Protein AF-A0A094GRU3-F1 (afdb_monomer_lite)

pLDDT: mean 78.2, std 20.56, range [21.89, 98.38]

Sequence (1263 aa):
MYYVPYGDKLSNGLELGNPVQIKAFKEGGIASCAKHFPGHGDTAVDSHVGLPVVSKNRAMLEACELVPFRRAAVEGVDAIMTAHIAMPGISDDDASKALPASLNPDAIKILRKDMNYKGVIVCDCLEMDGVRATYGTEKGAVLAIKAGTDSIMVCHTMSAQAGAIEHVVQAVKQGEISQETIQVSLNRVNELKRKYLPLSSTTLPVSIDAGATNKRHAALASRMYARSTTVVRSAPGLLPISKSPTTKSVYLFPGKTPLGGGLGGGAVESGEVKTTESYLKNAFLDMLETDNPRVHTIQYFDSRPLDQAEEDLIVQADVVVLSTRNANHSQYQKDLGLALGKKLGNKLIVVATCDPYDFLDDAETIKNYIAIYEPTPEAFKSAVDVIFGATPSSGVLPVGLVYAKHEVRSLNSTSEDEVTHVWNLWQEIFPTWPIERSHLALILTQSDRIHLIHDKGFSLAYYEKTNVRVDGMISIIGVLDSYRGKGLGTALVNKTREELQALSRAGEITSIGIKSSFPRLWPGVPISFPSKYRDFFLHRGFHKSQEPTVRDLWKSITANIAPPIVLERVAKLPLTFAPWSPELYEECMTKQRANFGDNKKWVEAYERLAKAKQHQEVLVAFDESGAQVGWTLMCTPNTVVGQDFVFLPRVPSKDKTGLIACVGVDGSARGKGVGLALLVKAMEYMKARGLEGVFIDWVVIRGFYETLGFNVFWEYEKYTWVLAWEKCSPLKDRMRNLPEEETQMRRAAAEMPTLTVSKAKGDTAQRSIRLIESKEDIPQDDALSRSDSEPSTVQVSANNQVLNWLLDDNSSSTPSMRNFAPSISPSLSVEHIPCANSLLLSPRDRRCFEYFPSCTMVTAYLKPWRWSNLSYIYRYTAANDAIVMRMILATSGSEMHRLKKGGDDSEDIGLHHYNVAVRELSTALGKEHTDDPKQRLERLLAALLFMVDYEVRFGYSRHHLRLHLEGARSLYASYEKSVMDSEGSGTVATVDDEENGGDSHLSLLSSLLLLWISYIDAIGGQGLSSQSLLSQISQSSLPSAKLERLYRRARISGRHCWGEEYPEDAILDDVENYRPLEFLHHGLLMRSRIWQLAVARHAGKDGVETPESLFEELIELGERYQDLILTSRLSGAGQYRRVYATIRSAACVYWADVLFHRITLRKQQTPTKIHRTAASSIMQIAHTDYNRDKSTLAMKVWGMFMAGIETEDGIHRDWILERLTELGGMHFESKWTSDVMERLIRERKGMGEAGIDLMPLLTLECS

Structure (mmCIF, N/CA/C/O backbone):
data_AF-A0A094GRU3-F1
#
_entry.id   AF-A0A094GRU3-F1
#
loop_
_atom_site.group_PDB
_atom_site.id
_atom_site.type_symbol
_atom_site.label_atom_id
_atom_site.label_alt_id
_atom_site.label_comp_id
_atom_site.label_asym_id
_atom_site.label_entity_id
_atom_site.label_seq_id
_atom_site.pdbx_PDB_ins_code
_atom_site.Cartn_x
_atom_site.Cartn_y
_atom_site.Cartn_z
_atom_site.occupancy
_atom_site.B_iso_or_equiv
_atom_site.auth_seq_id
_atom_site.auth_comp_id
_atom_site.auth_asym_id
_atom_site.auth_atom_id
_atom_site.pdbx_PDB_model_num
ATOM 1 N N . MET A 1 1 ? -4.009 -2.636 -4.339 1.00 22.27 1 MET A N 1
ATOM 2 C CA . MET A 1 1 ? -4.968 -3.579 -4.940 1.00 22.27 1 MET A CA 1
ATOM 3 C C . MET A 1 1 ? -6.142 -2.797 -5.510 1.00 22.27 1 MET A C 1
ATOM 5 O O . MET A 1 1 ? -7.159 -2.651 -4.848 1.00 22.27 1 MET A O 1
ATOM 9 N N . TYR A 1 2 ? -5.954 -2.241 -6.703 1.00 25.03 2 TYR A N 1
ATOM 10 C CA . TYR A 1 2 ? -7.035 -1.985 -7.646 1.00 25.03 2 TYR A CA 1
ATOM 11 C C . TYR A 1 2 ? -6.811 -3.000 -8.755 1.00 25.03 2 TYR A C 1
ATOM 13 O O . TYR A 1 2 ? -5.830 -2.886 -9.472 1.00 25.03 2 TYR A O 1
ATOM 21 N N . TYR A 1 3 ? -7.647 -4.023 -8.820 1.00 30.16 3 TYR A N 1
ATOM 22 C CA . TYR A 1 3 ? -7.884 -4.766 -10.047 1.00 30.16 3 TYR A CA 1
ATOM 23 C C . TYR A 1 3 ? -9.341 -5.190 -9.955 1.00 30.16 3 TYR A C 1
ATOM 25 O O . TYR A 1 3 ? -9.702 -6.013 -9.116 1.00 30.16 3 TYR A O 1
ATOM 33 N N . VAL A 1 4 ? -10.162 -4.488 -10.743 1.00 31.12 4 VAL A N 1
ATOM 34 C CA . VAL A 1 4 ? -11.628 -4.529 -10.777 1.00 31.12 4 VAL A CA 1
ATOM 35 C C . VAL A 1 4 ? -12.281 -4.033 -9.465 1.00 31.12 4 VAL A C 1
ATOM 37 O O . VAL A 1 4 ? -12.309 -4.771 -8.478 1.00 31.12 4 VAL A O 1
ATOM 40 N N . PRO A 1 5 ? -12.879 -2.816 -9.392 1.00 36.00 5 PRO A N 1
ATOM 41 C CA . PRO A 1 5 ? -13.990 -2.636 -8.458 1.00 36.00 5 PRO A CA 1
ATOM 42 C C . PRO A 1 5 ? -14.979 -3.735 -8.824 1.00 36.00 5 PRO A C 1
ATOM 44 O O . PRO A 1 5 ? -15.382 -3.800 -9.976 1.00 36.00 5 PRO A O 1
ATOM 47 N N . TYR A 1 6 ? -15.238 -4.669 -7.911 1.00 39.50 6 TYR A N 1
ATOM 48 C CA . TYR A 1 6 ? -16.051 -5.862 -8.138 1.00 39.50 6 TYR A CA 1
ATOM 49 C C . TYR A 1 6 ? -17.415 -5.538 -8.792 1.00 39.50 6 TYR A C 1
ATOM 51 O O . TYR A 1 6 ? -18.420 -5.445 -8.093 1.00 39.50 6 TYR A O 1
ATOM 59 N N . GLY A 1 7 ? -17.417 -5.401 -10.123 1.00 33.81 7 GLY A N 1
ATOM 60 C CA . GLY A 1 7 ? -18.523 -5.092 -11.023 1.00 33.81 7 GLY A CA 1
ATOM 61 C C . GLY A 1 7 ? -19.268 -3.774 -10.780 1.00 33.81 7 GLY A C 1
ATOM 62 O O . GLY A 1 7 ? -19.589 -3.416 -9.653 1.00 33.81 7 GLY A O 1
ATOM 63 N N . ASP A 1 8 ? -19.740 -3.163 -11.869 1.00 35.12 8 ASP A N 1
ATOM 64 C CA . ASP A 1 8 ? -20.721 -2.059 -11.876 1.00 35.12 8 ASP A CA 1
ATOM 65 C C . ASP A 1 8 ? -22.069 -2.383 -11.200 1.00 35.12 8 ASP A C 1
ATOM 67 O O . ASP A 1 8 ? -22.968 -1.545 -11.135 1.00 35.12 8 ASP A O 1
ATOM 71 N N . LYS A 1 9 ? -22.257 -3.606 -10.687 1.00 44.91 9 LYS A N 1
ATOM 72 C CA . LYS A 1 9 ? -23.464 -4.060 -9.986 1.00 44.91 9 LYS A CA 1
ATOM 73 C C . LYS A 1 9 ? -23.109 -5.191 -9.005 1.00 44.91 9 LYS A C 1
ATOM 75 O O . LYS A 1 9 ? -22.784 -6.308 -9.413 1.00 44.91 9 LYS A O 1
ATOM 80 N N . LEU A 1 10 ? -23.230 -4.882 -7.710 1.00 41.25 10 LEU A N 1
ATOM 81 C CA . LEU A 1 10 ? -22.560 -5.495 -6.545 1.00 41.25 10 LEU A CA 1
ATOM 82 C C . LEU A 1 10 ? -22.800 -6.985 -6.216 1.00 41.25 10 LEU A C 1
ATOM 84 O O . LEU A 1 10 ? -22.435 -7.408 -5.121 1.00 41.25 10 LEU A O 1
ATOM 88 N N . SER A 1 11 ? -23.427 -7.813 -7.052 1.00 39.25 11 SER A N 1
ATOM 89 C CA . SER A 1 11 ? -23.905 -9.116 -6.545 1.00 39.25 11 SER A CA 1
ATOM 90 C C . SER A 1 11 ? -22.932 -10.295 -6.569 1.00 39.25 11 SER A C 1
ATOM 92 O O . SER A 1 11 ? -23.244 -11.263 -5.888 1.00 39.25 11 SER A O 1
ATOM 94 N N . ASN A 1 12 ? -21.784 -10.256 -7.262 1.00 35.59 12 ASN A N 1
ATOM 95 C CA . ASN A 1 12 ? -20.935 -11.461 -7.375 1.00 35.59 12 ASN A CA 1
ATOM 96 C C . ASN A 1 12 ? -19.531 -11.333 -6.757 1.00 35.59 12 ASN A C 1
ATOM 98 O O . ASN A 1 12 ? -19.068 -12.273 -6.119 1.00 35.59 12 ASN A O 1
ATOM 102 N N . GLY A 1 13 ? -18.840 -10.198 -6.902 1.00 37.06 13 GLY A N 1
ATOM 103 C CA . GLY A 1 13 ? -17.439 -10.091 -6.464 1.00 37.06 13 GLY A CA 1
ATOM 104 C C . GLY A 1 13 ? -17.229 -9.692 -4.993 1.00 37.06 13 GLY A C 1
ATOM 105 O O . GLY A 1 13 ? -16.242 -10.076 -4.367 1.00 37.06 13 GLY A O 1
ATOM 106 N N . LEU A 1 14 ? -18.199 -8.994 -4.394 1.00 38.66 14 LEU A N 1
ATOM 107 C CA . LEU A 1 14 ? -18.170 -8.616 -2.973 1.00 38.66 14 LEU A CA 1
ATOM 108 C C . LEU A 1 14 ? -18.490 -9.772 -2.020 1.00 38.66 14 LEU A C 1
ATOM 110 O O . LEU A 1 14 ? -18.242 -9.651 -0.820 1.00 38.66 14 LEU A O 1
ATOM 114 N N . GLU A 1 15 ? -19.013 -10.885 -2.542 1.00 41.19 15 GLU A N 1
ATOM 115 C CA . GLU A 1 15 ? -19.518 -11.995 -1.732 1.00 41.19 15 GLU A CA 1
ATOM 116 C C . GLU A 1 15 ? -18.410 -12.858 -1.089 1.00 41.19 15 GLU A C 1
ATOM 118 O O . GLU A 1 15 ? -18.704 -13.704 -0.250 1.00 41.19 15 GLU A O 1
ATOM 123 N N . LEU A 1 16 ? -17.126 -12.670 -1.437 1.00 40.97 16 LEU A N 1
ATOM 124 C CA . LEU A 1 16 ? -16.046 -13.550 -0.949 1.00 40.97 16 LEU A CA 1
ATOM 125 C C . LEU A 1 16 ? -14.713 -12.853 -0.587 1.00 40.97 16 LEU A C 1
ATOM 127 O O . LEU A 1 16 ? -13.971 -13.392 0.230 1.00 40.97 16 LEU A O 1
ATOM 131 N N . GLY A 1 17 ? -14.381 -11.677 -1.140 1.00 49.22 17 GLY A N 1
ATOM 132 C CA . GLY A 1 17 ? -13.011 -11.127 -1.074 1.00 49.22 17 GLY A CA 1
ATOM 133 C C . GLY A 1 17 ? -12.627 -10.383 0.217 1.00 49.22 17 GLY A C 1
ATOM 134 O O . GLY A 1 17 ? -11.686 -10.769 0.912 1.00 49.22 17 GLY A O 1
ATOM 135 N N . ASN A 1 18 ? -13.341 -9.302 0.555 1.00 58.56 18 ASN A N 1
ATOM 136 C CA . ASN A 1 18 ? -12.861 -8.337 1.559 1.00 58.56 18 ASN A CA 1
ATOM 137 C C . ASN A 1 18 ? -12.793 -8.897 2.997 1.00 58.56 18 ASN A C 1
ATOM 139 O O . ASN A 1 18 ? -11.748 -8.749 3.630 1.00 58.56 18 ASN A O 1
ATOM 143 N N . PRO A 1 19 ? -13.827 -9.576 3.539 1.00 62.84 19 PRO A N 1
ATOM 144 C CA . PRO A 1 19 ? -13.753 -10.152 4.887 1.00 62.84 19 PRO A CA 1
ATOM 145 C C . PRO A 1 19 ? -12.676 -11.233 5.027 1.00 62.84 19 PRO A C 1
ATOM 147 O O . PRO A 1 19 ? -12.006 -11.306 6.056 1.00 62.84 19 PRO A O 1
ATOM 150 N N . VAL A 1 20 ? -12.488 -12.057 3.991 1.00 68.00 20 VAL A N 1
ATOM 151 C CA . VAL A 1 20 ? -11.521 -13.163 4.010 1.00 68.00 20 VAL A CA 1
ATOM 152 C C . VAL A 1 20 ? -10.092 -12.628 3.997 1.00 68.00 20 VAL A C 1
ATOM 154 O O . VAL A 1 20 ? -9.277 -13.083 4.794 1.00 68.00 20 VAL A O 1
ATOM 157 N N . GLN A 1 21 ? -9.798 -11.618 3.172 1.00 76.56 21 GLN A N 1
ATOM 158 C CA . GLN A 1 21 ? -8.488 -10.960 3.166 1.00 76.56 21 GLN A CA 1
ATOM 159 C C . GLN A 1 21 ? -8.203 -10.231 4.484 1.00 76.56 21 GLN A C 1
ATOM 161 O O . GLN A 1 21 ? -7.123 -10.394 5.046 1.00 76.56 21 GLN A O 1
ATOM 166 N N . ILE A 1 22 ? -9.176 -9.481 5.022 1.00 82.12 22 ILE A N 1
ATOM 167 C CA . ILE A 1 22 ? -9.043 -8.811 6.328 1.00 82.12 22 ILE A CA 1
ATOM 168 C C . ILE A 1 22 ? -8.712 -9.834 7.420 1.00 82.12 22 ILE A C 1
ATOM 170 O O . ILE A 1 22 ? -7.798 -9.618 8.214 1.00 82.12 22 ILE A O 1
ATOM 174 N N . LYS A 1 23 ? -9.435 -10.958 7.452 1.00 78.38 23 LYS A N 1
ATOM 175 C CA . LYS A 1 23 ? -9.188 -12.041 8.405 1.00 78.38 23 LYS A CA 1
ATOM 176 C C . LYS A 1 23 ? -7.801 -12.662 8.213 1.00 78.38 23 LYS A C 1
ATOM 178 O O . LYS A 1 23 ? -7.086 -12.810 9.197 1.00 78.38 23 LYS A O 1
ATOM 183 N N . ALA A 1 24 ? -7.399 -12.951 6.976 1.00 82.38 24 ALA A N 1
ATOM 184 C CA . ALA A 1 24 ? -6.096 -13.537 6.671 1.00 82.38 24 ALA A CA 1
ATOM 185 C C . ALA A 1 24 ? -4.929 -12.623 7.079 1.00 82.38 24 ALA A C 1
ATOM 187 O O . ALA A 1 24 ? -3.971 -13.095 7.686 1.00 82.38 24 ALA A O 1
ATOM 188 N N . PHE A 1 25 ? -5.018 -11.313 6.813 1.00 87.19 25 PHE A N 1
ATOM 189 C CA . PHE A 1 25 ? -4.002 -10.356 7.263 1.00 87.19 25 PHE A CA 1
ATOM 190 C C . PHE A 1 25 ? -3.898 -10.329 8.788 1.00 87.19 25 PHE A C 1
ATOM 192 O O . PHE A 1 25 ? -2.799 -10.448 9.323 1.00 87.19 25 PHE A O 1
ATOM 199 N N . LYS A 1 26 ? -5.035 -10.277 9.489 1.00 84.94 26 LYS A N 1
ATOM 200 C CA . LYS A 1 26 ? -5.070 -10.318 10.957 1.00 84.94 26 LYS A CA 1
ATOM 201 C C . LYS A 1 26 ? -4.452 -11.596 11.524 1.00 84.94 26 LYS A C 1
ATOM 203 O O . LYS A 1 26 ? -3.651 -11.514 12.449 1.00 84.94 26 LYS A O 1
ATOM 208 N N . GLU A 1 27 ? -4.810 -12.757 10.977 1.00 83.88 27 GLU A N 1
ATOM 209 C CA . GLU A 1 27 ? -4.246 -14.059 11.370 1.00 83.88 27 GLU A CA 1
ATOM 210 C C . GLU A 1 27 ? -2.739 -14.138 11.094 1.00 83.88 27 GLU A C 1
ATOM 212 O O . GLU A 1 27 ? -2.005 -14.752 11.863 1.00 83.88 27 GLU A O 1
ATOM 217 N N . GLY A 1 28 ? -2.269 -13.466 10.039 1.00 85.38 28 GLY A N 1
ATOM 218 C CA . GLY A 1 28 ? -0.851 -13.308 9.719 1.00 85.38 28 GLY A CA 1
ATOM 219 C C . GLY A 1 28 ? -0.116 -12.240 10.538 1.00 85.38 28 GLY A C 1
ATOM 220 O O . GLY A 1 28 ? 1.060 -12.005 10.278 1.00 85.38 28 GLY A O 1
ATOM 221 N N . GLY A 1 29 ? -0.775 -11.572 11.493 1.00 86.56 29 GLY A N 1
ATOM 222 C CA . GLY A 1 29 ? -0.166 -10.500 12.288 1.00 86.56 29 GLY A CA 1
ATOM 223 C C . GLY A 1 29 ? 0.081 -9.201 11.509 1.00 86.56 29 GLY A C 1
ATOM 224 O O . GLY A 1 29 ? 0.942 -8.414 11.892 1.00 86.56 29 GLY A O 1
ATOM 225 N N . ILE A 1 30 ? -0.660 -8.966 10.423 1.00 90.56 30 ILE A N 1
ATOM 226 C CA . ILE A 1 30 ? -0.544 -7.792 9.551 1.00 90.56 30 ILE A CA 1
ATOM 227 C C . ILE A 1 30 ? -1.790 -6.912 9.711 1.00 90.56 30 ILE A C 1
ATOM 229 O O . ILE A 1 30 ? -2.924 -7.379 9.587 1.00 90.56 30 ILE A O 1
ATOM 233 N N . ALA A 1 31 ? -1.585 -5.614 9.945 1.00 92.12 31 ALA A N 1
ATOM 234 C CA . ALA A 1 31 ? -2.677 -4.647 9.996 1.00 92.12 31 ALA A CA 1
ATOM 235 C C . ALA A 1 31 ? -3.346 -4.494 8.619 1.00 92.12 31 ALA A C 1
ATOM 237 O O . ALA A 1 31 ? -2.691 -4.247 7.608 1.00 92.12 31 ALA A O 1
ATOM 238 N N . SER A 1 32 ? -4.671 -4.613 8.592 1.00 92.19 32 SER A N 1
ATOM 239 C CA . SER A 1 32 ? -5.486 -4.531 7.375 1.00 92.19 32 SER A CA 1
ATOM 240 C C . SER A 1 32 ? -6.037 -3.119 7.140 1.00 92.19 32 SER A C 1
ATOM 242 O O . SER A 1 32 ? -6.498 -2.466 8.076 1.00 92.19 32 SER A O 1
ATOM 244 N N . CYS A 1 33 ? -6.043 -2.648 5.888 1.00 93.50 33 CYS A N 1
ATOM 245 C CA . CYS A 1 33 ? -6.595 -1.339 5.522 1.00 93.50 33 CYS A CA 1
ATOM 246 C C . CYS A 1 33 ? -7.581 -1.452 4.350 1.00 93.50 33 CYS A C 1
ATOM 248 O O . CYS A 1 33 ? -7.191 -1.841 3.249 1.00 93.50 33 CYS A O 1
ATOM 250 N N . ALA A 1 34 ? -8.855 -1.116 4.576 1.00 90.94 34 ALA A N 1
ATOM 251 C CA . ALA A 1 34 ? -9.859 -1.070 3.512 1.00 90.94 34 ALA A CA 1
ATOM 252 C C . ALA A 1 34 ? -9.783 0.264 2.762 1.00 90.94 34 ALA A C 1
ATOM 254 O O . ALA A 1 34 ? -9.754 1.325 3.387 1.00 90.94 34 ALA A O 1
ATOM 255 N N . LYS A 1 35 ? -9.777 0.221 1.426 1.00 89.94 35 LYS A N 1
ATOM 256 C CA . LYS A 1 35 ? -9.600 1.413 0.594 1.00 89.94 35 LYS A CA 1
ATOM 257 C C . LYS A 1 35 ? -10.297 1.312 -0.769 1.00 89.94 35 LYS A C 1
ATOM 259 O O . LYS A 1 35 ? -10.493 0.206 -1.258 1.00 89.94 35 LYS A O 1
ATOM 264 N N . HIS A 1 36 ? -10.702 2.415 -1.400 1.00 88.44 36 HIS A N 1
ATOM 265 C CA . HIS A 1 36 ? -10.566 3.811 -0.949 1.00 88.44 36 HIS A CA 1
ATOM 266 C C . HIS A 1 36 ? -11.959 4.375 -0.637 1.00 88.44 36 HIS A C 1
ATOM 268 O O . HIS A 1 36 ? -12.826 4.421 -1.509 1.00 88.44 36 HIS A O 1
ATOM 274 N N . PHE A 1 37 ? -12.200 4.724 0.629 1.00 92.25 37 PHE A N 1
ATOM 275 C CA . PHE A 1 37 ? -13.469 5.267 1.112 1.00 92.25 37 PHE A CA 1
ATOM 276 C C . PHE A 1 37 ? -13.691 6.651 0.505 1.00 92.25 37 PHE A C 1
ATOM 278 O O . PHE A 1 37 ? -12.763 7.455 0.527 1.00 92.25 37 PHE A O 1
ATOM 285 N N . PRO A 1 38 ? -14.882 6.989 -0.001 1.00 85.38 38 PRO A N 1
ATOM 286 C CA . PRO A 1 38 ? -16.180 6.329 0.176 1.00 85.38 38 PRO A CA 1
ATOM 287 C C . PRO A 1 38 ? -16.521 5.301 -0.906 1.00 85.38 38 PRO A C 1
ATOM 289 O O . PRO A 1 38 ? -17.526 4.618 -0.769 1.00 85.38 38 PRO A O 1
ATOM 292 N N . GLY A 1 39 ? -15.681 5.174 -1.932 1.00 80.69 39 GLY A N 1
ATOM 293 C CA . GLY A 1 39 ? -15.846 4.294 -3.084 1.00 80.69 39 GLY A CA 1
ATOM 294 C C . GLY A 1 39 ? -15.340 4.988 -4.346 1.00 80.69 39 GLY A C 1
ATOM 295 O O . GLY A 1 39 ? -15.903 5.992 -4.762 1.00 80.69 39 GLY A O 1
ATOM 296 N N . HIS A 1 40 ? -14.269 4.460 -4.940 1.00 74.94 40 HIS A N 1
ATOM 297 C CA . HIS A 1 40 ? -13.623 5.020 -6.143 1.00 74.94 40 HIS A CA 1
ATOM 298 C C . HIS A 1 40 ? -14.051 4.307 -7.441 1.00 74.94 40 HIS A C 1
ATOM 300 O O . HIS A 1 40 ? -13.773 4.758 -8.542 1.00 74.94 40 HIS A O 1
ATOM 306 N N . GLY A 1 41 ? -14.770 3.186 -7.318 1.00 67.88 41 GLY A N 1
ATOM 307 C CA . GLY A 1 41 ? -15.081 2.297 -8.443 1.00 67.88 41 GLY A CA 1
ATOM 308 C C . GLY A 1 41 ? -15.994 2.871 -9.531 1.00 67.88 41 GLY A C 1
ATOM 309 O O . GLY A 1 41 ? -16.049 2.279 -10.597 1.00 67.88 41 GLY A O 1
ATOM 310 N N . ASP A 1 42 ? -16.676 3.992 -9.276 1.00 69.25 42 ASP A N 1
ATOM 311 C CA . ASP A 1 42 ? -17.547 4.687 -10.238 1.00 69.25 42 ASP A CA 1
ATOM 312 C C . ASP A 1 42 ? -17.013 6.095 -10.542 1.00 69.25 42 ASP A C 1
ATOM 314 O O . ASP A 1 42 ? -17.669 7.114 -10.311 1.00 69.25 42 ASP A O 1
ATOM 318 N N . THR A 1 43 ? -15.754 6.162 -10.974 1.00 59.06 43 THR A N 1
ATOM 319 C CA . THR A 1 43 ? -15.142 7.398 -11.460 1.00 59.06 43 THR A CA 1
ATOM 320 C C . THR A 1 43 ? -14.416 7.139 -12.776 1.00 59.06 43 THR A C 1
ATOM 322 O O . THR A 1 43 ? -13.722 6.140 -12.937 1.00 59.06 43 THR A O 1
ATOM 325 N N . ALA A 1 44 ? -14.580 8.050 -13.738 1.00 58.34 44 ALA A N 1
ATOM 326 C CA . ALA A 1 44 ? -13.847 8.019 -15.008 1.00 58.34 44 ALA A CA 1
ATOM 327 C C . ALA A 1 44 ? -12.529 8.818 -14.954 1.00 58.34 44 ALA A C 1
ATOM 329 O O . ALA A 1 44 ? -11.719 8.746 -15.874 1.00 58.34 44 ALA A O 1
ATOM 330 N N . VAL A 1 45 ? -12.332 9.605 -13.890 1.00 57.66 45 VAL A N 1
ATOM 331 C CA . VAL A 1 45 ? -11.165 10.469 -13.679 1.00 57.66 45 VAL A CA 1
ATOM 332 C C . VAL A 1 45 ? -10.276 9.836 -12.617 1.00 57.66 45 VAL A C 1
ATOM 334 O O . VAL A 1 45 ? -10.746 9.501 -11.532 1.00 57.66 45 VAL A O 1
ATOM 337 N N . ASP A 1 46 ? -8.988 9.704 -12.917 1.00 58.72 46 ASP A N 1
ATOM 338 C CA . ASP A 1 46 ? -7.996 9.225 -11.960 1.00 58.72 46 ASP A CA 1
ATOM 339 C C . ASP A 1 46 ? -7.619 10.349 -10.978 1.00 58.72 46 ASP A C 1
ATOM 341 O O . ASP A 1 46 ? -7.229 11.447 -11.381 1.00 58.72 46 ASP A O 1
ATOM 345 N N . SER A 1 47 ? -7.712 10.073 -9.674 1.00 54.78 47 SER A N 1
ATOM 346 C CA . SER A 1 47 ? -7.382 11.036 -8.616 1.00 54.78 47 SER A CA 1
ATOM 347 C C . SER A 1 47 ? -5.909 11.460 -8.584 1.00 54.78 47 SER A C 1
ATOM 349 O O . SER A 1 47 ? -5.570 12.448 -7.933 1.00 54.78 47 SER A O 1
ATOM 351 N N . HIS A 1 48 ? -5.023 10.721 -9.262 1.00 56.38 48 HIS A N 1
ATOM 352 C CA . HIS A 1 48 ? -3.621 11.112 -9.403 1.00 56.38 48 HIS A CA 1
ATOM 353 C C . HIS A 1 48 ? -3.454 12.340 -10.299 1.00 56.38 48 HIS A C 1
ATOM 355 O O . HIS A 1 48 ? -2.537 13.112 -10.054 1.00 56.38 48 HIS A O 1
ATOM 361 N N . VAL A 1 49 ? -4.334 12.536 -11.290 1.00 54.69 49 VAL A N 1
ATOM 362 C CA . VAL A 1 49 ? -4.217 13.596 -12.313 1.00 54.69 49 VAL A CA 1
ATOM 363 C C . VAL A 1 49 ? -5.272 14.703 -12.180 1.00 54.69 49 VAL A C 1
ATOM 365 O O . VAL A 1 49 ? -5.268 15.656 -12.954 1.00 54.69 49 VAL A O 1
ATOM 368 N N . GLY A 1 50 ? -6.202 14.586 -11.230 1.00 66.31 50 GLY A N 1
ATOM 369 C CA . GLY A 1 50 ? -7.253 15.577 -10.989 1.00 66.31 50 GLY A CA 1
ATOM 370 C C . GLY A 1 50 ? -8.183 15.177 -9.845 1.00 66.31 50 GLY A C 1
ATOM 371 O O . GLY A 1 50 ? -7.989 14.139 -9.228 1.00 66.31 50 GLY A O 1
ATOM 372 N N . LEU A 1 51 ? -9.199 15.990 -9.543 1.00 79.12 51 LEU A N 1
ATOM 373 C CA . LEU A 1 51 ? -10.203 15.686 -8.513 1.00 79.12 51 LEU A CA 1
ATOM 374 C C . LEU A 1 51 ? -11.429 14.997 -9.147 1.00 79.12 51 LEU A C 1
ATOM 376 O O . LEU A 1 51 ? -12.207 15.671 -9.827 1.00 79.12 51 LEU A O 1
ATOM 380 N N . PRO A 1 52 ? -11.656 13.688 -8.932 1.00 80.62 52 PRO A N 1
ATOM 381 C CA . PRO A 1 52 ? -12.852 13.010 -9.412 1.00 80.62 52 PRO A CA 1
ATOM 382 C C . PRO A 1 52 ? -14.078 13.479 -8.624 1.00 80.62 52 PRO A C 1
ATOM 384 O O . PRO A 1 52 ? -14.003 13.724 -7.416 1.00 80.62 52 PRO A O 1
ATOM 387 N N . VAL A 1 53 ? -15.224 13.568 -9.300 1.00 84.12 53 VAL A N 1
ATOM 388 C CA . VAL A 1 53 ? -16.500 13.975 -8.698 1.00 84.12 53 VAL A CA 1
ATOM 389 C C . VAL A 1 53 ? -17.526 12.865 -8.884 1.00 84.12 53 VAL A C 1
ATOM 391 O O . VAL A 1 53 ? -17.801 12.458 -10.009 1.00 84.12 53 VAL A O 1
ATOM 394 N N . VAL A 1 54 ? -18.131 12.411 -7.786 1.00 83.00 54 VAL A N 1
ATOM 395 C CA . VAL A 1 54 ? -19.237 11.445 -7.804 1.00 83.00 54 VAL A CA 1
ATOM 396 C C . VAL A 1 54 ? -20.533 12.171 -7.453 1.00 83.00 54 VAL A C 1
ATOM 398 O O . VAL A 1 54 ? -20.787 12.512 -6.298 1.00 83.00 54 VAL A O 1
ATOM 401 N N . SER A 1 55 ? -21.391 12.393 -8.451 1.00 83.62 55 SER A N 1
ATOM 402 C CA . SER A 1 55 ? -22.658 13.135 -8.309 1.00 83.62 55 SER A CA 1
ATOM 403 C C . SER A 1 55 ? -23.809 12.313 -7.703 1.00 83.62 55 SER A C 1
ATOM 405 O O . SER A 1 55 ? -24.980 12.653 -7.878 1.00 83.62 55 SER A O 1
ATOM 407 N N . LYS A 1 56 ? -23.507 11.221 -6.991 1.00 82.19 56 LYS A N 1
ATOM 408 C CA . LYS A 1 56 ? -24.509 10.382 -6.320 1.00 82.19 56 LYS A CA 1
ATOM 409 C C . LYS A 1 56 ? -24.977 11.026 -5.021 1.00 82.19 56 LYS A C 1
ATOM 411 O O . LYS A 1 56 ? -24.181 11.558 -4.251 1.00 82.19 56 LYS A O 1
ATOM 416 N N . ASN A 1 57 ? -26.276 10.922 -4.747 1.00 81.50 57 ASN A N 1
ATOM 417 C CA . ASN A 1 57 ? -26.814 11.279 -3.438 1.00 81.50 57 ASN A CA 1
ATOM 418 C C . ASN A 1 57 ? -26.525 10.183 -2.401 1.00 81.50 57 ASN A C 1
ATOM 420 O O . ASN A 1 57 ? -26.176 9.046 -2.737 1.00 81.50 57 ASN A O 1
ATOM 424 N N . ARG A 1 58 ? -26.738 10.508 -1.124 1.00 78.25 58 ARG A N 1
ATOM 425 C CA . ARG A 1 58 ? -26.491 9.578 -0.019 1.00 78.25 58 ARG A CA 1
ATOM 426 C C . ARG A 1 58 ? -27.183 8.217 -0.172 1.00 78.25 58 ARG A C 1
ATOM 428 O O . ARG A 1 58 ? -26.562 7.201 0.118 1.00 78.25 58 ARG A O 1
ATOM 435 N N . ALA A 1 59 ? -28.433 8.169 -0.630 1.00 69.50 59 ALA A N 1
ATOM 436 C CA . ALA A 1 59 ? -29.170 6.909 -0.763 1.00 69.50 59 ALA A CA 1
ATOM 437 C C . ALA A 1 59 ? -28.569 5.988 -1.838 1.00 69.50 59 ALA A C 1
ATOM 439 O O . ALA A 1 59 ? -28.517 4.776 -1.645 1.00 69.50 59 ALA A O 1
ATOM 440 N N . MET A 1 60 ? -28.081 6.561 -2.941 1.00 68.94 60 MET A N 1
ATOM 441 C CA . MET A 1 60 ? -27.397 5.815 -3.999 1.00 68.94 60 MET A CA 1
ATOM 442 C C . MET A 1 60 ? -26.052 5.259 -3.516 1.00 68.94 60 MET A C 1
ATOM 444 O O . MET A 1 60 ? -25.766 4.089 -3.757 1.00 68.94 60 MET A O 1
ATOM 448 N N . LEU A 1 61 ? -25.282 6.052 -2.760 1.00 75.38 61 LEU A N 1
ATOM 449 C CA . LEU A 1 61 ? -24.018 5.611 -2.155 1.00 75.38 61 LEU A CA 1
ATOM 450 C C . LEU A 1 61 ? -24.225 4.473 -1.142 1.00 75.38 61 LEU A C 1
ATOM 452 O O . LEU A 1 61 ? -23.463 3.510 -1.107 1.00 75.38 61 LEU A O 1
ATOM 456 N N . GLU A 1 62 ? -25.285 4.544 -0.332 1.00 70.00 62 GLU A N 1
ATOM 457 C CA . GLU A 1 62 ? -25.666 3.474 0.608 1.00 70.00 62 GLU A CA 1
ATOM 458 C C . GLU A 1 62 ? -26.115 2.186 -0.095 1.00 70.00 62 GLU A C 1
ATOM 460 O O . GLU A 1 62 ? -26.032 1.100 0.483 1.00 70.00 62 GLU A O 1
ATOM 465 N N . ALA A 1 63 ? -26.596 2.292 -1.335 1.00 62.16 63 ALA A N 1
ATOM 466 C CA . ALA A 1 63 ? -26.996 1.147 -2.140 1.00 62.16 63 ALA A CA 1
ATOM 467 C C . ALA A 1 63 ? -25.813 0.470 -2.851 1.00 62.16 63 ALA A C 1
ATOM 469 O O . ALA A 1 63 ? -25.971 -0.665 -3.301 1.00 62.16 63 ALA A O 1
ATOM 470 N N . CYS A 1 64 ? -24.654 1.136 -2.945 1.00 67.94 64 CYS A N 1
ATOM 471 C CA . CYS A 1 64 ? -23.497 0.652 -3.689 1.00 67.94 64 CYS A CA 1
ATOM 472 C C . CYS A 1 64 ? -22.169 0.897 -2.958 1.00 67.94 64 CYS A C 1
ATOM 474 O O . CYS A 1 64 ? -21.692 0.017 -2.239 1.00 67.94 64 CYS A O 1
ATOM 476 N N . GLU A 1 65 ? -21.579 2.081 -3.109 1.00 77.75 65 GLU A N 1
ATOM 477 C CA . GLU A 1 65 ? -20.196 2.390 -2.729 1.00 77.75 65 GLU A CA 1
ATOM 478 C C . GLU A 1 65 ? -19.892 2.115 -1.247 1.00 77.75 65 GLU A C 1
ATOM 480 O O . GLU A 1 65 ? -18.828 1.596 -0.907 1.00 77.75 65 GLU A O 1
ATOM 485 N N . LEU A 1 66 ? -20.844 2.403 -0.353 1.00 79.69 66 LEU A N 1
ATOM 486 C CA . LEU A 1 66 ? -20.653 2.286 1.095 1.00 79.69 66 LEU A CA 1
ATOM 487 C C . LEU A 1 66 ? -20.826 0.856 1.629 1.00 79.69 66 LEU A C 1
ATOM 489 O O . LEU A 1 66 ? -20.388 0.571 2.748 1.00 79.69 66 LEU A O 1
ATOM 493 N N . VAL A 1 67 ? -21.421 -0.054 0.851 1.00 74.38 67 VAL A N 1
ATOM 494 C CA . VAL A 1 67 ? -21.652 -1.457 1.242 1.00 74.38 67 VAL A CA 1
ATOM 495 C C . VAL A 1 67 ? -20.351 -2.162 1.678 1.00 74.38 67 VAL A C 1
ATOM 497 O O . VAL A 1 67 ? -20.321 -2.685 2.800 1.00 74.38 67 VAL A O 1
ATOM 500 N N . PRO A 1 68 ? -19.249 -2.158 0.891 1.00 75.25 68 PRO A N 1
ATOM 501 C CA . PRO A 1 68 ? -17.982 -2.763 1.313 1.00 75.25 68 PRO A CA 1
ATOM 502 C C . PRO A 1 68 ? -17.389 -2.158 2.588 1.00 75.25 68 PRO A C 1
ATOM 504 O O . PRO A 1 68 ? -16.833 -2.893 3.404 1.00 75.25 68 PRO A O 1
ATOM 507 N N . PHE A 1 69 ? -17.504 -0.844 2.791 1.00 84.06 69 PHE A N 1
ATOM 508 C CA . PHE A 1 69 ? -16.918 -0.176 3.957 1.00 84.06 69 PHE A CA 1
ATOM 509 C C . PHE A 1 69 ? -17.694 -0.465 5.237 1.00 84.06 69 PHE A C 1
ATOM 511 O O . PHE A 1 69 ? -17.081 -0.737 6.270 1.00 84.06 69 PHE A O 1
ATOM 518 N N . ARG A 1 70 ? -19.031 -0.526 5.163 1.00 77.44 70 ARG A N 1
ATOM 519 C CA . ARG A 1 70 ? -19.860 -1.008 6.280 1.00 77.44 70 ARG A CA 1
ATOM 520 C C . ARG A 1 70 ? -19.478 -2.430 6.667 1.00 77.44 70 ARG A C 1
ATOM 522 O O . ARG A 1 70 ? -19.307 -2.730 7.849 1.00 77.44 70 ARG A O 1
ATOM 529 N N . ARG A 1 71 ? -19.278 -3.295 5.667 1.00 74.56 71 ARG A N 1
ATOM 530 C CA . ARG A 1 71 ? -18.843 -4.675 5.890 1.00 74.56 71 ARG A CA 1
ATOM 531 C C . ARG A 1 71 ? -17.472 -4.730 6.565 1.00 74.56 71 ARG A C 1
ATOM 533 O O . ARG A 1 71 ? -17.334 -5.416 7.573 1.00 74.56 71 ARG A O 1
ATOM 540 N N . ALA A 1 72 ? -16.490 -3.993 6.050 1.00 82.38 72 ALA A N 1
ATOM 541 C CA . ALA A 1 72 ? -15.142 -3.943 6.611 1.00 82.38 72 ALA A CA 1
ATOM 542 C C . ALA A 1 72 ? -15.135 -3.411 8.055 1.00 82.38 72 ALA A C 1
ATOM 544 O O . ALA A 1 72 ? -14.450 -3.970 8.912 1.00 82.38 72 ALA A O 1
ATOM 545 N N . ALA A 1 73 ? -15.940 -2.385 8.351 1.00 81.94 73 ALA A N 1
ATOM 546 C CA . ALA A 1 73 ? -16.091 -1.843 9.698 1.00 81.94 73 ALA A CA 1
ATOM 547 C C . ALA A 1 73 ? -16.666 -2.878 10.682 1.00 81.94 73 ALA A C 1
ATOM 549 O O . ALA A 1 73 ? -16.143 -3.019 11.786 1.00 81.94 73 ALA A O 1
ATOM 550 N N . VAL A 1 74 ? -17.689 -3.646 10.281 1.00 74.75 74 VAL A N 1
ATOM 551 C CA . VAL A 1 74 ? -18.271 -4.714 11.120 1.00 74.75 74 VAL A CA 1
ATOM 552 C C . VAL A 1 74 ? -17.328 -5.897 11.318 1.00 74.75 74 VAL A C 1
ATOM 554 O O . VAL A 1 74 ? -17.282 -6.459 12.408 1.00 74.75 74 VAL A O 1
ATOM 557 N N . GLU A 1 75 ? -16.527 -6.236 10.311 1.00 74.38 75 GLU A N 1
ATOM 558 C CA . GLU A 1 75 ? -15.443 -7.225 10.426 1.00 74.38 75 GLU A CA 1
ATOM 559 C C . GLU A 1 75 ? -14.229 -6.687 11.213 1.00 74.38 75 GLU A C 1
ATOM 561 O O . GLU A 1 75 ? -13.213 -7.368 11.389 1.00 74.38 75 GLU A O 1
ATOM 566 N N . GLY A 1 76 ? -14.321 -5.447 11.705 1.00 82.44 76 GLY A N 1
ATOM 567 C CA . GLY A 1 76 ? -13.335 -4.805 12.560 1.00 82.44 76 GLY A CA 1
ATOM 568 C C . GLY A 1 76 ? -12.022 -4.507 11.848 1.00 82.44 76 GLY A C 1
ATOM 569 O O . GLY A 1 76 ? -10.971 -4.732 12.448 1.00 82.44 76 GLY A O 1
ATOM 570 N N . VAL A 1 77 ? -12.050 -4.115 10.569 1.00 92.00 77 VAL A N 1
ATOM 571 C CA . VAL A 1 77 ? -10.844 -3.729 9.812 1.00 92.00 77 VAL A CA 1
ATOM 572 C C . VAL A 1 77 ? -10.003 -2.720 10.598 1.00 92.00 77 VAL A C 1
ATOM 574 O O . VAL A 1 77 ? -10.540 -1.817 11.245 1.00 92.00 77 VAL A O 1
ATOM 577 N N . ASP A 1 78 ? -8.683 -2.881 10.572 1.00 95.06 78 ASP A N 1
ATOM 578 C CA . ASP A 1 78 ? -7.800 -2.116 11.457 1.00 95.06 78 ASP A CA 1
ATOM 579 C C . ASP A 1 78 ? -7.709 -0.640 11.060 1.00 95.06 78 ASP A C 1
ATOM 581 O O . ASP A 1 78 ? -7.710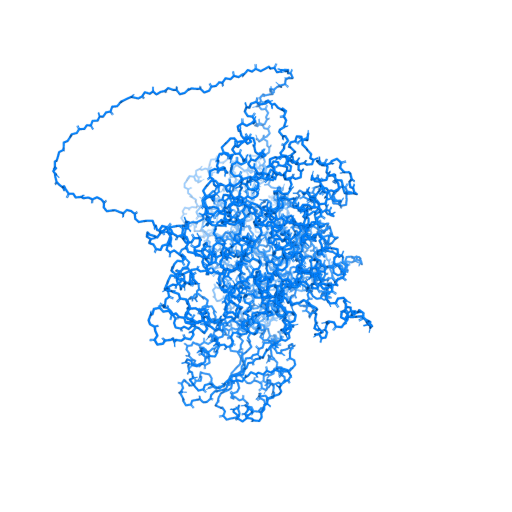 0.236 11.931 1.00 95.06 78 ASP A O 1
ATOM 585 N N . ALA A 1 79 ? -7.693 -0.383 9.750 1.00 96.88 79 ALA A N 1
ATOM 586 C CA . ALA A 1 79 ? -7.724 0.952 9.177 1.00 96.88 79 ALA A CA 1
ATOM 587 C C . ALA A 1 79 ? -8.699 1.078 7.988 1.00 96.88 79 ALA A C 1
ATOM 589 O O . ALA A 1 79 ? -8.982 0.107 7.280 1.00 96.88 79 ALA A O 1
ATOM 590 N N . ILE A 1 80 ? -9.173 2.297 7.729 1.00 96.62 80 ILE A N 1
ATOM 591 C CA . ILE A 1 80 ? -9.883 2.676 6.499 1.00 96.62 80 ILE A CA 1
ATOM 592 C C . ILE A 1 80 ? -9.169 3.876 5.878 1.00 96.62 80 ILE A C 1
ATOM 594 O O . ILE A 1 80 ? -8.951 4.876 6.561 1.00 96.62 80 ILE A O 1
ATOM 598 N N . MET A 1 81 ? -8.828 3.774 4.593 1.00 97.38 81 MET A N 1
ATOM 599 C CA . MET A 1 81 ? -8.194 4.851 3.833 1.00 97.38 81 MET A CA 1
ATOM 600 C C . MET A 1 81 ? -9.229 5.660 3.055 1.00 97.38 81 MET A C 1
ATOM 602 O O . MET A 1 81 ? -10.021 5.074 2.316 1.00 97.38 81 MET A O 1
ATOM 606 N N . THR A 1 82 ? -9.218 6.984 3.197 1.00 95.88 82 THR A N 1
ATOM 607 C CA . THR A 1 82 ? -10.102 7.909 2.471 1.00 95.88 82 THR A CA 1
ATOM 608 C C . THR A 1 82 ? -9.473 8.387 1.166 1.00 95.88 82 THR A C 1
ATOM 610 O O . THR A 1 82 ? -8.282 8.652 1.121 1.00 95.88 82 THR A O 1
ATOM 613 N N . ALA A 1 83 ? -10.269 8.503 0.107 1.00 91.44 83 ALA A N 1
ATOM 614 C CA . ALA A 1 83 ? -9.850 8.910 -1.229 1.00 91.44 83 ALA A CA 1
ATOM 615 C C . ALA A 1 83 ? -9.966 10.427 -1.436 1.00 91.44 83 ALA A C 1
ATOM 617 O O . ALA A 1 83 ? -10.735 11.117 -0.756 1.00 91.44 83 ALA A O 1
ATOM 618 N N . HIS A 1 84 ? -9.293 10.930 -2.468 1.00 92.62 84 HIS A N 1
ATOM 619 C CA . HIS A 1 84 ? -9.438 12.306 -2.939 1.00 92.62 84 HIS A CA 1
ATOM 620 C C . HIS A 1 84 ? -10.547 12.418 -3.990 1.00 92.62 84 HIS A C 1
ATOM 622 O O . HIS A 1 84 ? -10.263 12.641 -5.156 1.00 92.62 84 HIS A O 1
ATOM 628 N N . ILE A 1 85 ? -11.806 12.215 -3.580 1.00 89.12 85 ILE A N 1
ATOM 629 C CA . ILE A 1 85 ? -12.998 12.274 -4.449 1.00 89.12 85 ILE A CA 1
ATOM 630 C C . ILE A 1 85 ? -14.010 13.246 -3.852 1.00 89.12 85 ILE A C 1
ATOM 632 O O . ILE A 1 85 ? -14.368 13.102 -2.681 1.00 89.12 85 ILE A O 1
ATOM 636 N N . ALA A 1 86 ? -14.507 14.201 -4.635 1.00 88.62 86 ALA A N 1
ATOM 637 C CA . ALA A 1 86 ? -15.583 15.088 -4.204 1.00 88.62 86 ALA A CA 1
ATOM 638 C C . ALA A 1 86 ? -16.950 14.401 -4.337 1.00 88.62 86 ALA A C 1
ATOM 640 O O . ALA A 1 86 ? -17.263 13.773 -5.351 1.00 88.62 86 ALA A O 1
ATOM 641 N N . MET A 1 87 ? -17.786 14.543 -3.309 1.00 86.38 87 MET A N 1
ATOM 642 C CA . MET A 1 87 ? -19.136 13.976 -3.271 1.00 86.38 87 MET A CA 1
ATOM 643 C C . MET A 1 87 ? -20.151 15.046 -2.863 1.00 86.38 87 MET A C 1
ATOM 645 O O . MET A 1 87 ? -20.549 15.115 -1.699 1.00 86.38 87 MET A O 1
ATOM 649 N N . PRO A 1 88 ? -20.608 15.890 -3.796 1.00 86.75 88 PRO A N 1
ATOM 650 C CA . PRO A 1 88 ? -21.531 16.970 -3.462 1.00 86.75 88 PRO A CA 1
ATOM 651 C C . PRO A 1 88 ? -22.869 16.458 -2.900 1.00 86.75 88 PRO A C 1
ATOM 653 O O . PRO A 1 88 ? -23.506 17.140 -2.110 1.00 86.75 88 PRO A O 1
ATOM 656 N N . GLY A 1 89 ? -23.293 15.238 -3.248 1.00 85.31 89 GLY A N 1
ATOM 657 C CA . GLY A 1 89 ? -24.573 14.671 -2.813 1.00 85.31 89 GLY A CA 1
ATOM 658 C C . GLY A 1 89 ? -24.636 14.152 -1.367 1.00 85.31 89 GLY A C 1
ATOM 659 O O . GLY A 1 89 ? -25.656 13.556 -1.005 1.00 85.31 89 GLY A O 1
ATOM 660 N N . ILE A 1 90 ? -23.578 14.320 -0.556 1.00 85.44 90 ILE A N 1
ATOM 661 C CA . ILE A 1 90 ? -23.572 13.935 0.873 1.00 85.44 90 ILE A CA 1
ATOM 662 C C . ILE A 1 90 ? -23.632 15.108 1.854 1.00 85.44 90 ILE A C 1
ATOM 664 O O . ILE A 1 90 ? -23.783 14.858 3.048 1.00 85.44 90 ILE A O 1
ATOM 668 N N . SER A 1 91 ? -23.497 16.348 1.380 1.00 81.25 91 SER A N 1
ATOM 669 C CA . SER A 1 91 ? -23.510 17.540 2.228 1.00 81.25 91 SER A CA 1
ATOM 670 C C . SER A 1 91 ? -24.468 18.581 1.670 1.00 81.25 91 SER A C 1
ATOM 672 O O . SER A 1 91 ? -24.498 18.820 0.464 1.00 81.25 91 SER A O 1
ATOM 674 N N . ASP A 1 92 ? -25.226 19.222 2.555 1.00 79.44 92 ASP A N 1
ATOM 675 C CA . ASP A 1 92 ? -26.070 20.363 2.201 1.00 79.44 92 ASP A CA 1
ATOM 676 C C . ASP A 1 92 ? -25.277 21.685 2.214 1.00 79.44 92 ASP A C 1
ATOM 678 O O . ASP A 1 92 ? -25.694 22.647 1.569 1.00 79.44 92 ASP A O 1
ATOM 682 N N . ASP A 1 93 ? -24.109 21.712 2.871 1.00 83.44 93 ASP A N 1
ATOM 683 C CA . ASP A 1 93 ? -23.210 22.868 2.978 1.00 83.44 93 ASP A CA 1
ATOM 684 C C . ASP A 1 93 ? -22.346 23.045 1.719 1.00 83.44 93 ASP A C 1
ATOM 686 O O . ASP A 1 93 ? -21.582 22.157 1.334 1.00 83.44 93 ASP A O 1
ATOM 690 N N . ASP A 1 94 ? -22.434 24.217 1.089 1.00 80.19 94 ASP A N 1
ATOM 691 C CA . ASP A 1 94 ? -21.754 24.506 -0.177 1.00 80.19 94 ASP A CA 1
ATOM 692 C C . ASP A 1 94 ? -20.225 24.453 -0.066 1.00 80.19 94 ASP A C 1
ATOM 694 O O . ASP A 1 94 ? -19.561 24.008 -1.005 1.00 80.19 94 ASP A O 1
ATOM 698 N N . ALA A 1 95 ? -19.655 24.824 1.087 1.00 79.88 95 ALA A N 1
ATOM 699 C CA . ALA A 1 95 ? -18.211 24.736 1.305 1.00 79.88 95 ALA A CA 1
ATOM 700 C C . ALA A 1 95 ? -17.731 23.274 1.354 1.00 79.88 95 ALA A C 1
ATOM 702 O O . ALA A 1 95 ? -16.675 22.941 0.813 1.00 79.88 95 ALA A O 1
ATOM 703 N N . SER A 1 96 ? -18.528 22.388 1.953 1.00 83.62 96 SER A N 1
ATOM 704 C CA . SER A 1 96 ? -18.221 20.962 2.072 1.00 83.62 96 SER A CA 1
ATOM 705 C C . SER A 1 96 ? -18.443 20.190 0.767 1.00 83.62 96 SER A C 1
ATOM 707 O O . SER A 1 96 ? -17.727 19.223 0.511 1.00 83.62 96 SER A O 1
ATOM 709 N N . LYS A 1 97 ? -19.365 20.619 -0.107 1.00 85.62 97 LYS A N 1
ATOM 710 C CA . LYS A 1 97 ? -19.628 19.963 -1.408 1.00 85.62 97 LYS A CA 1
ATOM 711 C C . LYS A 1 97 ? -18.406 19.897 -2.327 1.00 85.62 97 LYS A C 1
ATOM 713 O O . LYS A 1 97 ? -18.278 18.940 -3.089 1.00 85.62 97 LYS A O 1
ATOM 718 N N . ALA A 1 98 ? -17.527 20.898 -2.256 1.00 84.25 98 ALA A N 1
ATOM 719 C CA . ALA A 1 98 ? -16.314 20.972 -3.069 1.00 84.25 98 ALA A CA 1
ATOM 720 C C . ALA A 1 98 ? -15.136 20.168 -2.488 1.00 84.25 98 ALA A C 1
ATOM 722 O O . ALA A 1 98 ? -14.181 19.887 -3.209 1.00 84.25 98 ALA A O 1
ATOM 723 N N . LEU A 1 99 ? -15.185 19.795 -1.203 1.00 91.62 99 LEU A N 1
ATOM 724 C CA . LEU A 1 99 ? -14.080 19.102 -0.546 1.00 91.62 99 LEU A CA 1
ATOM 725 C C . LEU A 1 99 ? -14.011 17.625 -0.968 1.00 91.62 99 LEU A C 1
ATOM 727 O O . LEU A 1 99 ? -15.037 16.931 -0.938 1.00 91.62 99 LEU A O 1
ATOM 731 N N . PRO A 1 100 ? -12.808 17.095 -1.257 1.00 93.44 100 PRO A N 1
ATOM 732 C CA . PRO A 1 100 ? -12.614 15.659 -1.384 1.00 93.44 100 PRO A CA 1
ATOM 733 C C . PRO A 1 100 ? -12.934 14.945 -0.068 1.00 93.44 100 PRO A C 1
ATOM 735 O O . PRO A 1 100 ? -12.740 15.496 1.016 1.00 93.44 100 PRO A O 1
ATOM 738 N N . ALA A 1 101 ? -13.363 13.686 -0.144 1.00 93.38 101 ALA A N 1
ATOM 739 C CA . ALA A 1 101 ? -13.765 12.886 1.010 1.00 93.38 101 ALA A CA 1
ATOM 740 C C . ALA A 1 101 ? -12.692 12.794 2.112 1.00 93.38 101 ALA A C 1
ATOM 742 O O . ALA A 1 101 ? -13.035 12.736 3.290 1.00 93.38 101 ALA A O 1
ATOM 743 N N . SER A 1 102 ? -11.407 12.836 1.753 1.00 94.88 102 SER A N 1
ATOM 744 C CA . SER A 1 102 ? -10.285 12.887 2.701 1.00 94.88 102 SER A CA 1
ATOM 745 C C . SER A 1 102 ? -10.218 14.162 3.548 1.00 94.88 102 SER A C 1
ATOM 747 O O . SER A 1 102 ? -9.650 14.138 4.638 1.00 94.88 102 SER A O 1
ATOM 749 N N . LEU A 1 103 ? -10.778 15.269 3.053 1.00 95.94 103 LEU A N 1
ATOM 750 C CA . LEU A 1 103 ? -10.799 16.584 3.703 1.00 95.94 103 LEU A CA 1
ATOM 751 C C . LEU A 1 103 ? -12.208 16.977 4.181 1.00 95.94 103 LEU A C 1
ATOM 753 O O . LEU A 1 103 ? -12.376 18.013 4.820 1.00 95.94 103 LEU A O 1
ATOM 757 N N . ASN A 1 104 ? -13.226 16.173 3.862 1.00 95.00 104 ASN A N 1
ATOM 758 C CA . ASN A 1 104 ? -14.627 16.499 4.089 1.00 95.00 104 ASN A CA 1
ATOM 759 C C . ASN A 1 104 ? -15.134 15.912 5.427 1.00 95.00 104 ASN A C 1
ATOM 761 O O . ASN A 1 104 ? -15.226 14.686 5.565 1.00 95.00 104 ASN A O 1
ATOM 765 N N . PRO A 1 105 ? -15.530 16.744 6.409 1.00 93.56 105 PRO A N 1
ATOM 766 C CA . PRO A 1 105 ? -16.003 16.266 7.708 1.00 93.56 105 PRO A CA 1
ATOM 767 C C . PRO A 1 105 ? -17.290 15.438 7.615 1.00 93.56 105 PRO A C 1
ATOM 769 O O . PRO A 1 105 ? -17.485 14.540 8.432 1.00 93.56 105 PRO A O 1
ATOM 772 N N . ASP A 1 106 ? -18.169 15.692 6.643 1.00 92.56 106 ASP A N 1
ATOM 773 C CA . ASP A 1 106 ? -19.395 14.912 6.466 1.00 92.56 106 ASP A CA 1
ATOM 774 C C . ASP A 1 106 ? -19.089 13.502 5.972 1.00 92.56 106 ASP A C 1
ATOM 776 O O . ASP A 1 106 ? -19.673 12.548 6.485 1.00 92.56 106 ASP A O 1
ATOM 780 N N . ALA A 1 107 ? -18.094 13.338 5.094 1.00 92.88 107 ALA A N 1
ATOM 781 C CA . ALA A 1 107 ? -17.606 12.021 4.689 1.00 92.88 107 ALA A CA 1
ATOM 782 C C . ALA A 1 107 ? -17.024 11.243 5.884 1.00 92.88 107 ALA A C 1
ATOM 784 O O . ALA A 1 107 ? -17.358 10.075 6.091 1.00 92.88 107 ALA A O 1
ATOM 785 N N . ILE A 1 108 ? -16.213 11.891 6.730 1.00 95.12 108 ILE A N 1
ATOM 786 C CA . ILE A 1 108 ? -15.657 11.256 7.937 1.00 95.12 108 ILE A CA 1
ATOM 787 C C . ILE A 1 108 ? -16.746 10.941 8.975 1.00 95.12 108 ILE A C 1
ATOM 789 O O . ILE A 1 108 ? -16.682 9.902 9.642 1.00 95.12 108 ILE A O 1
ATOM 793 N N . LYS A 1 109 ? -17.789 11.777 9.098 1.00 91.88 109 LYS A N 1
ATOM 794 C CA . LYS A 1 109 ? -18.958 11.493 9.951 1.00 91.88 109 LYS A CA 1
ATOM 795 C C . LYS A 1 109 ? -19.662 10.210 9.525 1.00 91.88 109 LYS A C 1
ATOM 797 O O . LYS A 1 109 ? -20.092 9.478 10.412 1.00 91.88 109 LYS A O 1
ATOM 802 N N . ILE A 1 110 ? -19.712 9.874 8.235 1.00 90.56 110 ILE A N 1
ATOM 803 C CA . ILE A 1 110 ? -20.247 8.575 7.797 1.00 90.56 110 ILE A CA 1
ATOM 804 C C . ILE A 1 110 ? -19.487 7.433 8.481 1.00 90.56 110 ILE A C 1
ATOM 806 O O . ILE A 1 110 ? -20.100 6.548 9.069 1.00 90.56 110 ILE A O 1
ATOM 810 N N . LEU A 1 111 ? -18.153 7.458 8.476 1.00 92.12 111 LEU A N 1
ATOM 811 C CA . LEU A 1 111 ? -17.351 6.423 9.135 1.00 92.12 111 LEU A CA 1
ATOM 812 C C . LEU A 1 111 ? -17.525 6.449 10.660 1.00 92.12 111 LEU A C 1
ATOM 814 O O . LEU A 1 111 ? -17.817 5.426 11.282 1.00 92.12 111 LEU A O 1
ATOM 818 N N . ARG A 1 112 ? -17.347 7.617 11.283 1.00 91.06 112 ARG A N 1
ATOM 819 C CA . ARG A 1 112 ? -17.279 7.757 12.747 1.00 91.06 112 ARG A CA 1
ATOM 820 C C . ARG A 1 112 ? -18.626 7.677 13.439 1.00 91.06 112 ARG A C 1
ATOM 822 O O . ARG A 1 112 ? -18.728 7.027 14.482 1.00 91.06 112 ARG A O 1
ATOM 829 N N . LYS A 1 113 ? -19.625 8.361 12.887 1.00 83.75 113 LYS A N 1
ATOM 830 C CA . LYS A 1 113 ? -20.996 8.345 13.381 1.00 83.75 113 LYS A CA 1
ATOM 831 C C . LYS A 1 113 ? -21.724 7.191 12.725 1.00 83.75 113 LYS A C 1
ATOM 833 O O . LYS A 1 113 ? -22.017 6.241 13.433 1.00 83.75 113 LYS A O 1
ATOM 838 N N . ASP A 1 114 ? -21.907 7.198 11.405 1.00 80.25 114 ASP A N 1
ATOM 839 C CA . ASP A 1 114 ? -22.906 6.320 10.777 1.00 80.25 114 ASP A CA 1
ATOM 840 C C . ASP A 1 114 ? -22.533 4.836 10.681 1.00 80.25 114 ASP A C 1
ATOM 842 O O . ASP A 1 114 ? -23.402 3.968 10.566 1.00 80.25 114 ASP A O 1
ATOM 846 N N . MET A 1 115 ? -21.240 4.531 10.673 1.00 81.19 115 MET A N 1
ATOM 847 C CA . MET A 1 115 ? -20.715 3.166 10.711 1.00 81.19 115 MET A CA 1
ATOM 848 C C . MET A 1 115 ? -20.150 2.808 12.089 1.00 81.19 115 MET A C 1
ATOM 850 O O . MET A 1 115 ? -19.739 1.669 12.301 1.00 81.19 115 MET A O 1
ATOM 854 N N . ASN A 1 116 ? -20.113 3.765 13.028 1.00 82.00 116 ASN A N 1
ATOM 855 C CA . ASN A 1 116 ? -19.493 3.625 14.349 1.00 82.00 116 ASN A CA 1
ATOM 856 C C . ASN A 1 116 ? -18.068 3.055 14.305 1.00 82.00 116 ASN A C 1
ATOM 858 O O . ASN A 1 116 ? -17.654 2.324 15.207 1.00 82.00 116 ASN A O 1
ATOM 862 N N . TYR A 1 117 ? -17.315 3.382 13.256 1.00 91.75 117 TYR A N 1
ATOM 863 C CA . TYR A 1 117 ? -15.991 2.831 13.030 1.00 91.75 117 TYR A CA 1
ATOM 864 C C . TYR A 1 117 ? -14.991 3.346 14.072 1.00 91.75 117 TYR A C 1
ATOM 866 O O . TYR A 1 117 ? -14.796 4.558 14.228 1.00 91.75 117 TYR A O 1
ATOM 874 N N . LYS A 1 118 ? -14.355 2.417 14.795 1.00 90.19 118 LYS A N 1
ATOM 875 C CA . LYS A 1 118 ? -13.431 2.716 15.906 1.00 90.19 118 LYS A CA 1
ATOM 876 C C . LYS A 1 118 ? -11.952 2.617 15.548 1.00 90.19 118 LYS A C 1
ATOM 878 O O . LYS A 1 118 ? -11.144 3.152 16.298 1.00 90.19 118 LYS A O 1
ATOM 883 N N . GLY A 1 119 ? -11.621 1.970 14.431 1.00 94.56 119 GLY A N 1
ATOM 884 C CA . GLY A 1 119 ? -10.241 1.820 13.969 1.00 94.56 119 GLY A CA 1
ATOM 885 C C . GLY A 1 119 ? -9.656 3.110 13.394 1.00 94.56 119 GLY A C 1
ATOM 886 O O . GLY A 1 119 ? -10.265 4.183 13.475 1.00 94.56 119 GLY A O 1
ATOM 887 N N . VAL A 1 120 ? -8.464 3.002 12.816 1.00 98.12 120 VAL A N 1
ATOM 888 C CA . VAL A 1 120 ? -7.701 4.155 12.322 1.00 98.12 120 VAL A CA 1
ATOM 889 C C . VAL A 1 120 ? -8.268 4.640 10.985 1.00 98.12 120 VAL A C 1
ATOM 891 O O . VAL A 1 120 ? -8.456 3.856 10.061 1.00 98.12 120 VAL A O 1
ATOM 894 N N . ILE A 1 121 ? -8.535 5.937 10.854 1.00 98.38 121 ILE A N 1
ATOM 895 C CA . ILE A 1 121 ? -8.793 6.558 9.549 1.00 98.38 121 ILE A CA 1
ATOM 896 C C . ILE A 1 121 ? -7.490 7.173 9.058 1.00 98.38 121 ILE A C 1
ATOM 898 O O . ILE A 1 121 ? -6.891 7.997 9.751 1.00 98.38 121 ILE A O 1
ATOM 902 N N . VAL A 1 122 ? -7.072 6.776 7.863 1.00 97.88 122 VAL A N 1
ATOM 903 C CA . VAL A 1 122 ? -5.902 7.313 7.165 1.00 97.88 122 VAL A CA 1
ATOM 904 C C . VAL A 1 122 ? -6.366 7.986 5.874 1.00 97.88 122 VAL A C 1
ATOM 906 O O . VAL A 1 122 ? -7.349 7.544 5.284 1.00 97.88 122 VAL A O 1
ATOM 909 N N . CYS A 1 123 ? -5.736 9.072 5.439 1.00 95.94 123 CYS A N 1
ATOM 910 C CA . CYS A 1 123 ? -6.006 9.615 4.103 1.00 95.94 123 CYS A CA 1
ATOM 911 C C . CYS A 1 123 ? -5.136 8.933 3.043 1.00 95.94 123 CYS A C 1
ATOM 913 O O . CYS A 1 123 ? -4.088 8.377 3.366 1.00 95.94 123 CYS A O 1
ATOM 915 N N . ASP A 1 124 ? -5.565 8.977 1.784 1.00 94.00 124 ASP A N 1
ATOM 916 C CA . ASP A 1 124 ? -4.677 8.720 0.649 1.00 94.00 124 ASP A CA 1
ATOM 917 C C . ASP A 1 124 ? -3.579 9.800 0.565 1.00 94.00 124 ASP A C 1
ATOM 919 O O . ASP A 1 124 ? -3.587 10.775 1.330 1.00 94.00 124 ASP A O 1
ATOM 923 N N . CYS A 1 125 ? -2.598 9.595 -0.312 1.00 94.25 125 CYS A N 1
ATOM 924 C CA . CYS A 1 125 ? -1.418 10.449 -0.391 1.00 94.25 125 CYS A CA 1
ATOM 925 C C . CYS A 1 125 ? -1.777 11.903 -0.738 1.00 94.25 125 CYS A C 1
ATOM 927 O O . CYS A 1 125 ? -2.169 12.208 -1.862 1.00 94.25 125 CYS A O 1
ATOM 929 N N . LEU A 1 126 ? -1.531 12.830 0.193 1.00 94.31 126 LEU A N 1
ATOM 930 C CA . LEU A 1 126 ? -1.852 14.251 0.007 1.00 94.31 126 LEU A CA 1
ATOM 931 C C . LEU A 1 126 ? -1.029 14.949 -1.091 1.00 94.31 126 LEU A C 1
ATOM 933 O O . LEU A 1 126 ? -1.351 16.077 -1.454 1.00 94.31 126 LEU A O 1
ATOM 937 N N . GLU A 1 127 ? 0.004 14.293 -1.627 1.00 88.69 127 GLU A N 1
ATOM 938 C CA . GLU A 1 127 ? 0.774 14.787 -2.777 1.00 88.69 127 GLU A CA 1
ATOM 939 C C . GLU A 1 127 ? 0.109 14.483 -4.132 1.00 88.69 127 GLU A C 1
ATOM 941 O O . GLU A 1 127 ? 0.620 14.898 -5.168 1.00 88.69 127 GLU A O 1
ATOM 946 N N . MET A 1 128 ? -1.029 13.782 -4.152 1.00 84.75 128 MET A N 1
ATOM 947 C CA . MET A 1 128 ? -1.834 13.587 -5.362 1.00 84.75 128 MET A CA 1
ATOM 948 C C . MET A 1 128 ? -2.564 14.878 -5.761 1.00 84.75 128 MET A C 1
ATOM 950 O O . MET A 1 128 ? -3.050 15.617 -4.899 1.00 84.75 128 MET A O 1
ATOM 954 N N . ASP A 1 129 ? -2.728 15.123 -7.066 1.00 82.69 129 ASP A N 1
ATOM 955 C CA . ASP A 1 129 ? -3.305 16.377 -7.579 1.00 82.69 129 ASP A CA 1
ATOM 956 C C . ASP A 1 129 ? -4.759 16.620 -7.167 1.00 82.69 129 ASP A C 1
ATOM 958 O O . ASP A 1 129 ? -5.175 17.775 -7.064 1.00 82.69 129 ASP A O 1
ATOM 962 N N . GLY A 1 130 ? -5.510 15.570 -6.814 1.00 80.00 130 GLY A N 1
ATOM 963 C CA . GLY A 1 130 ? -6.830 15.713 -6.193 1.00 80.00 130 GLY A CA 1
ATOM 964 C C . GLY A 1 130 ? -6.841 16.571 -4.913 1.00 80.00 130 GLY A C 1
ATOM 965 O O . GLY A 1 130 ? -7.886 17.120 -4.564 1.00 80.00 130 GLY A O 1
ATOM 966 N N . VAL A 1 131 ? -5.696 16.729 -4.232 1.00 90.06 131 VAL A N 1
ATOM 967 C CA . VAL A 1 131 ? -5.518 17.638 -3.082 1.00 90.06 131 VAL A CA 1
ATOM 968 C C . VAL A 1 131 ? -4.407 18.661 -3.312 1.00 90.06 131 VAL A C 1
ATOM 970 O O . VAL A 1 131 ? -4.624 19.848 -3.064 1.00 90.06 131 VAL A O 1
ATOM 973 N N . ARG A 1 132 ? -3.228 18.233 -3.781 1.00 89.31 132 ARG A N 1
ATOM 974 C CA . ARG A 1 132 ? -2.043 19.091 -3.939 1.00 89.31 132 ARG A CA 1
ATOM 975 C C . ARG A 1 132 ? -2.336 20.323 -4.791 1.00 89.31 132 ARG A C 1
ATOM 977 O O . ARG A 1 132 ? -2.040 21.434 -4.363 1.00 89.31 132 ARG A O 1
ATOM 984 N N . ALA A 1 133 ? -2.959 20.134 -5.955 1.00 85.31 133 ALA A N 1
ATOM 985 C CA . ALA A 1 133 ? -3.193 21.207 -6.920 1.00 85.31 133 ALA A CA 1
ATOM 986 C C . ALA A 1 133 ? -4.253 22.227 -6.463 1.00 85.31 133 ALA A C 1
ATOM 988 O O . ALA A 1 133 ? -4.284 23.350 -6.961 1.00 85.31 133 ALA A O 1
ATOM 989 N N . THR A 1 134 ? -5.133 21.853 -5.530 1.00 84.31 134 THR A N 1
ATOM 990 C CA . THR A 1 134 ? -6.272 22.679 -5.096 1.00 84.31 134 THR A CA 1
ATOM 991 C C . THR A 1 134 ? -6.062 23.303 -3.720 1.00 84.31 134 THR A C 1
ATOM 993 O O . THR A 1 134 ? -6.297 24.498 -3.538 1.00 84.31 134 THR A O 1
ATOM 996 N N . TYR A 1 135 ? -5.622 22.513 -2.742 1.00 88.44 135 TYR A N 1
ATOM 997 C CA . TYR A 1 135 ? -5.480 22.944 -1.351 1.00 88.44 135 TYR A CA 1
ATOM 998 C C . TYR A 1 135 ? -4.024 23.051 -0.902 1.00 88.44 135 TYR A C 1
ATOM 1000 O O . TYR A 1 135 ? -3.770 23.742 0.083 1.00 88.44 135 TYR A O 1
ATOM 1008 N N . GLY A 1 136 ? -3.090 22.403 -1.602 1.00 92.25 136 GLY A N 1
ATOM 1009 C CA . GLY A 1 136 ? -1.717 22.201 -1.140 1.00 92.25 136 GLY A CA 1
ATOM 1010 C C . GLY A 1 136 ? -1.615 21.072 -0.110 1.00 92.25 136 GLY A C 1
ATOM 1011 O O . GLY A 1 136 ? -2.557 20.797 0.640 1.00 92.25 136 GLY A O 1
ATOM 1012 N N . THR A 1 137 ? -0.461 20.409 -0.062 1.00 93.19 137 THR A N 1
ATOM 1013 C CA . THR A 1 137 ? -0.229 19.235 0.794 1.00 93.19 137 THR A CA 1
ATOM 1014 C C . THR A 1 137 ? -0.301 19.589 2.283 1.00 93.19 137 THR A C 1
ATOM 1016 O O . THR A 1 137 ? -0.962 18.904 3.064 1.00 93.19 137 THR A O 1
ATOM 1019 N N . GLU A 1 138 ? 0.326 20.694 2.688 1.00 95.62 138 GLU A N 1
ATOM 1020 C CA . GLU A 1 138 ? 0.460 21.108 4.086 1.00 95.62 138 GLU A CA 1
ATOM 1021 C C . GLU A 1 138 ? -0.883 21.549 4.674 1.00 95.62 138 GLU A C 1
ATOM 1023 O O . GLU A 1 138 ? -1.295 21.103 5.748 1.00 95.62 138 GLU A O 1
ATOM 1028 N N . LYS A 1 139 ? -1.620 22.384 3.935 1.00 95.62 139 LYS A N 1
ATOM 1029 C CA . LYS A 1 139 ? -2.979 22.789 4.311 1.00 95.62 139 LYS A CA 1
ATOM 1030 C C . LYS A 1 139 ? -3.952 21.613 4.220 1.00 95.62 139 LYS A C 1
ATOM 1032 O O . LYS A 1 139 ? -4.840 21.495 5.067 1.00 95.62 139 LYS A O 1
ATOM 1037 N N . GLY A 1 140 ? -3.768 20.717 3.250 1.00 96.38 140 GLY A N 1
ATOM 1038 C CA . GLY A 1 140 ? -4.491 19.451 3.159 1.00 96.38 140 GLY A CA 1
ATOM 1039 C C . GLY A 1 140 ? -4.361 18.616 4.436 1.00 96.38 140 GLY A C 1
ATOM 1040 O O . GLY A 1 140 ? -5.365 18.109 4.932 1.00 96.38 140 GLY A O 1
ATOM 1041 N N . ALA A 1 141 ? -3.168 18.548 5.038 1.00 97.69 141 ALA A N 1
ATOM 1042 C CA . ALA A 1 141 ? -2.947 17.826 6.292 1.00 97.69 141 ALA A CA 1
ATOM 1043 C C . ALA A 1 141 ? -3.759 18.415 7.456 1.00 97.69 141 ALA A C 1
ATOM 1045 O O . ALA A 1 141 ? -4.412 17.675 8.197 1.00 97.69 141 ALA A O 1
ATOM 1046 N N . VAL A 1 142 ? -3.788 19.746 7.582 1.00 97.50 142 VAL A N 1
ATOM 1047 C CA . VAL A 1 142 ? -4.607 20.445 8.588 1.00 97.50 142 VAL A CA 1
ATOM 1048 C C . VAL A 1 142 ? -6.095 20.147 8.375 1.00 97.50 142 VAL A C 1
ATOM 1050 O O . VAL A 1 142 ? -6.788 19.750 9.315 1.00 97.50 142 VAL A O 1
ATOM 1053 N N . LEU A 1 143 ? -6.591 20.273 7.139 1.00 96.50 143 LEU A N 1
ATOM 1054 C CA . LEU A 1 143 ? -7.995 20.009 6.800 1.00 96.50 143 LEU A CA 1
ATOM 1055 C C . LEU A 1 143 ? -8.399 18.551 7.061 1.00 96.50 143 LEU A C 1
ATOM 1057 O O . LEU A 1 143 ? -9.468 18.307 7.619 1.00 96.50 143 LEU A O 1
ATOM 1061 N N . ALA A 1 144 ? -7.541 17.586 6.729 1.00 97.44 144 ALA A N 1
ATOM 1062 C CA . ALA A 1 144 ? -7.795 16.168 6.964 1.00 97.44 144 ALA A CA 1
ATOM 1063 C C . ALA A 1 144 ? -7.941 15.848 8.462 1.00 97.44 144 ALA A C 1
ATOM 1065 O O . ALA A 1 144 ? -8.867 15.131 8.856 1.00 97.44 144 ALA A O 1
ATOM 1066 N N . ILE A 1 145 ? -7.071 16.407 9.316 1.00 97.12 145 ILE A N 1
ATOM 1067 C CA . ILE A 1 145 ? -7.167 16.233 10.775 1.00 97.12 145 ILE A CA 1
ATOM 1068 C C . ILE A 1 145 ? -8.436 16.900 11.312 1.00 97.12 145 ILE A C 1
ATOM 1070 O O . ILE A 1 145 ? -9.154 16.291 12.107 1.00 97.12 145 ILE A O 1
ATOM 1074 N N . LYS A 1 146 ? -8.766 18.111 10.843 1.00 94.88 146 LYS A N 1
ATOM 1075 C CA . LYS A 1 146 ? -10.014 18.800 11.219 1.00 94.88 146 LYS A CA 1
ATOM 1076 C C . LYS A 1 146 ? -11.260 18.011 10.822 1.00 94.88 146 LYS A C 1
ATOM 1078 O O . LYS A 1 146 ? -12.233 18.003 11.572 1.00 94.88 146 LYS A O 1
ATOM 1083 N N . ALA A 1 147 ? -11.227 17.324 9.681 1.00 94.62 147 ALA A N 1
ATOM 1084 C CA . ALA A 1 147 ? -12.308 16.444 9.249 1.00 94.62 147 ALA A CA 1
ATOM 1085 C C . ALA A 1 147 ? -12.463 15.206 10.154 1.00 94.62 147 ALA A C 1
ATOM 1087 O O . ALA A 1 147 ? -13.559 14.656 10.252 1.00 94.62 147 ALA A O 1
ATOM 1088 N N . GLY A 1 148 ? -11.398 14.794 10.854 1.00 94.88 148 GLY A N 1
ATOM 1089 C CA . GLY A 1 148 ? -11.382 13.665 11.792 1.00 94.88 148 GLY A CA 1
ATOM 1090 C C . GLY A 1 148 ? -10.542 12.465 11.340 1.00 94.88 148 GLY A C 1
ATOM 1091 O O . GLY A 1 148 ? -10.743 11.358 11.854 1.00 94.88 148 GLY A O 1
ATOM 1092 N N . THR A 1 149 ? -9.633 12.664 10.379 1.00 97.00 149 THR A N 1
ATOM 1093 C CA . THR A 1 149 ? -8.611 11.681 9.984 1.00 97.00 149 THR A CA 1
ATOM 1094 C C . THR A 1 149 ? -7.574 11.526 11.103 1.00 97.00 149 THR A C 1
ATOM 1096 O O . THR A 1 149 ? -7.135 12.518 11.683 1.00 97.00 149 THR A O 1
ATOM 1099 N N . ASP A 1 150 ? -7.174 10.290 11.428 1.00 98.00 150 ASP A N 1
ATOM 1100 C CA . ASP A 1 150 ? -6.224 10.030 12.521 1.00 98.00 150 ASP A CA 1
ATOM 1101 C C . ASP A 1 150 ? -4.760 10.028 12.058 1.00 98.00 150 ASP A C 1
ATOM 1103 O O . ASP A 1 150 ? -3.867 10.337 12.845 1.00 98.00 150 ASP A O 1
ATOM 1107 N N . SER A 1 151 ? -4.506 9.619 10.811 1.00 96.69 151 SER A N 1
ATOM 1108 C CA . SER A 1 151 ? -3.164 9.456 10.247 1.00 96.69 151 SER A CA 1
ATOM 1109 C C . SER A 1 151 ? -3.086 10.071 8.853 1.00 96.69 151 SER A C 1
ATOM 1111 O O . SER A 1 151 ? -3.938 9.817 8.003 1.00 96.69 151 SER A O 1
ATOM 1113 N N . ILE A 1 152 ? -2.063 10.893 8.632 1.00 96.94 152 ILE A N 1
ATOM 1114 C CA . ILE A 1 152 ? -1.859 11.620 7.379 1.00 96.94 152 ILE A CA 1
ATOM 1115 C C . ILE A 1 152 ? -0.768 10.938 6.557 1.00 96.94 152 ILE A C 1
ATOM 1117 O O . ILE A 1 152 ? 0.288 10.601 7.092 1.00 96.94 152 ILE A O 1
ATOM 1121 N N . MET A 1 153 ? -1.035 10.736 5.266 1.00 96.50 153 MET A N 1
ATOM 1122 C CA . MET A 1 153 ? -0.132 10.080 4.325 1.00 96.50 153 MET A CA 1
ATOM 1123 C C . MET A 1 153 ? 0.476 11.111 3.365 1.00 96.50 153 MET A C 1
ATOM 1125 O O . MET A 1 153 ? -0.236 11.750 2.595 1.00 96.50 153 MET A O 1
ATOM 1129 N N . VAL A 1 154 ? 1.800 11.266 3.428 1.00 92.69 154 VAL A N 1
ATOM 1130 C CA . VAL A 1 154 ? 2.623 12.107 2.539 1.00 92.69 154 VAL A CA 1
ATOM 1131 C C . VAL A 1 154 ? 3.845 11.270 2.161 1.00 92.69 154 VAL A C 1
ATOM 1133 O O . VAL A 1 154 ? 4.654 10.945 3.032 1.00 92.69 154 VAL A O 1
ATOM 1136 N N . CYS A 1 155 ? 3.932 10.809 0.915 1.00 85.81 155 CYS A N 1
ATOM 1137 C CA . CYS A 1 155 ? 4.757 9.644 0.572 1.00 85.81 155 CYS A CA 1
ATOM 1138 C C . CYS A 1 155 ? 6.107 9.948 -0.068 1.00 85.81 155 CYS A C 1
ATOM 1140 O O . CYS A 1 155 ? 7.016 9.136 0.084 1.00 85.81 155 CYS A O 1
ATOM 1142 N N . HIS A 1 156 ? 6.234 11.049 -0.800 1.00 76.88 156 HIS A N 1
ATOM 1143 C CA . HIS A 1 156 ? 7.309 11.224 -1.774 1.00 76.88 156 HIS A CA 1
ATOM 1144 C C . HIS A 1 156 ? 8.267 12.345 -1.375 1.00 76.88 156 HIS A C 1
ATOM 1146 O O . HIS A 1 156 ? 9.483 12.159 -1.419 1.00 76.88 156 HIS A O 1
ATOM 1152 N N . THR A 1 157 ? 7.740 13.489 -0.938 1.00 80.19 157 THR A N 1
ATOM 1153 C CA . THR A 1 157 ? 8.548 14.699 -0.766 1.00 80.19 157 THR A CA 1
ATOM 1154 C C . THR A 1 157 ? 8.767 15.029 0.710 1.00 80.19 157 THR A C 1
ATOM 1156 O O . THR A 1 157 ? 7.839 15.392 1.432 1.00 80.19 157 THR A O 1
ATOM 1159 N N . MET A 1 158 ? 10.025 14.977 1.164 1.00 78.94 158 MET A N 1
ATOM 1160 C CA . MET A 1 158 ? 10.400 15.291 2.554 1.00 78.94 158 MET A CA 1
ATOM 1161 C C . MET A 1 158 ? 10.028 16.724 2.966 1.00 78.94 158 MET A C 1
ATOM 1163 O O . MET A 1 158 ? 9.566 16.936 4.085 1.00 78.94 158 MET A O 1
ATOM 1167 N N . SER A 1 159 ? 10.173 17.714 2.076 1.00 80.56 159 SER A N 1
ATOM 1168 C CA . SER A 1 159 ? 9.764 19.093 2.385 1.00 80.56 159 SER A CA 1
ATOM 1169 C C . SER A 1 159 ? 8.257 19.197 2.629 1.00 80.56 159 SER A C 1
ATOM 1171 O O . SER A 1 159 ? 7.850 19.850 3.584 1.00 80.56 159 SER A O 1
ATOM 1173 N N . ALA A 1 160 ? 7.436 18.485 1.851 1.00 83.25 160 ALA A N 1
ATOM 1174 C CA . ALA A 1 160 ? 5.992 18.421 2.066 1.00 83.25 160 ALA A CA 1
ATOM 1175 C C . ALA A 1 160 ? 5.635 17.691 3.376 1.00 83.25 160 ALA A C 1
ATOM 1177 O O . ALA A 1 160 ? 4.699 18.085 4.071 1.00 83.25 160 ALA A O 1
ATOM 1178 N N . GLN A 1 161 ? 6.399 16.658 3.760 1.00 91.81 161 GLN A N 1
ATOM 1179 C CA . GLN A 1 161 ? 6.247 15.975 5.054 1.00 91.81 161 GLN A CA 1
ATOM 1180 C C . GLN A 1 161 ? 6.546 16.923 6.225 1.00 91.81 161 GLN A C 1
ATOM 1182 O O . GLN A 1 161 ? 5.732 17.040 7.144 1.00 91.81 161 GLN A O 1
ATOM 1187 N N . ALA A 1 162 ? 7.689 17.617 6.187 1.00 91.50 162 ALA A N 1
ATOM 1188 C CA . ALA A 1 162 ? 8.084 18.585 7.208 1.00 91.50 162 ALA A CA 1
ATOM 1189 C C . ALA A 1 162 ? 7.089 19.754 7.285 1.00 91.50 162 ALA A C 1
ATOM 1191 O O . ALA A 1 162 ? 6.566 20.052 8.360 1.00 91.50 162 ALA A O 1
ATOM 1192 N N . GLY A 1 163 ? 6.737 20.332 6.133 1.00 92.56 163 GLY A N 1
ATOM 1193 C CA . GLY A 1 163 ? 5.772 21.421 6.024 1.00 92.56 163 GLY A CA 1
ATOM 1194 C C . GLY A 1 163 ? 4.395 21.044 6.572 1.00 92.56 163 GLY A C 1
ATOM 1195 O O . GLY A 1 163 ? 3.793 21.829 7.307 1.00 92.56 163 GLY A O 1
ATOM 1196 N N . ALA A 1 164 ? 3.909 19.829 6.299 1.00 96.25 164 ALA A N 1
ATOM 1197 C CA . ALA A 1 164 ? 2.647 19.339 6.849 1.00 96.25 164 ALA A CA 1
ATOM 1198 C C . ALA A 1 164 ? 2.685 19.237 8.383 1.00 96.25 164 ALA A C 1
ATOM 1200 O O . ALA A 1 164 ? 1.732 19.649 9.048 1.00 96.25 164 ALA A O 1
ATOM 1201 N N . ILE A 1 165 ? 3.785 18.740 8.963 1.00 95.94 165 ILE A N 1
ATOM 1202 C CA . ILE A 1 165 ? 3.957 18.672 10.424 1.00 95.94 165 ILE A CA 1
ATOM 1203 C C . ILE A 1 165 ? 3.947 20.078 11.027 1.00 95.94 165 ILE A C 1
ATOM 1205 O O . ILE A 1 165 ? 3.224 20.325 11.995 1.00 95.94 165 ILE A O 1
ATOM 1209 N N . GLU A 1 166 ? 4.715 21.006 10.458 1.00 96.06 166 GLU A N 1
ATOM 1210 C CA . GLU A 1 166 ? 4.795 22.385 10.939 1.00 96.06 166 GLU A CA 1
ATOM 1211 C C . GLU A 1 166 ? 3.432 23.076 10.909 1.00 96.06 166 GLU A C 1
ATOM 1213 O O . GLU A 1 166 ? 3.018 23.654 11.915 1.00 96.06 166 GLU A O 1
ATOM 1218 N N . HIS A 1 167 ? 2.691 22.954 9.806 1.00 97.12 167 HIS A N 1
ATOM 1219 C CA . HIS A 1 167 ? 1.363 23.552 9.672 1.00 97.12 167 HIS A CA 1
ATOM 1220 C C . HIS A 1 167 ? 0.362 22.968 10.670 1.00 97.12 167 HIS A C 1
ATOM 1222 O O . HIS A 1 167 ? -0.401 23.717 11.280 1.00 97.12 167 HIS A O 1
ATOM 1228 N N . VAL A 1 168 ? 0.396 21.655 10.916 1.00 97.12 168 VAL A N 1
ATOM 1229 C CA . VAL A 1 168 ? -0.439 21.030 11.953 1.00 97.12 168 VAL A CA 1
ATOM 1230 C C . VAL A 1 168 ? -0.059 21.537 13.346 1.00 97.12 168 VAL A C 1
ATOM 1232 O O . VAL A 1 168 ? -0.943 21.872 14.135 1.00 97.12 168 VAL A O 1
ATOM 1235 N N . VAL A 1 169 ? 1.236 21.662 13.658 1.00 96.69 169 VAL A N 1
ATOM 1236 C CA . VAL A 1 169 ? 1.699 22.224 14.939 1.00 96.69 169 VAL A CA 1
ATOM 1237 C C . VAL A 1 169 ? 1.227 23.669 15.110 1.00 96.69 169 VAL A C 1
ATOM 1239 O O . VAL A 1 169 ? 0.789 24.039 16.202 1.00 96.69 169 VAL A O 1
ATOM 1242 N N . GLN A 1 170 ? 1.282 24.486 14.055 1.00 97.19 170 GLN A N 1
ATOM 1243 C CA . GLN A 1 170 ? 0.778 25.860 14.096 1.00 97.19 170 GLN A CA 1
ATOM 1244 C C . GLN A 1 170 ? -0.739 25.906 14.289 1.00 97.19 170 GLN A C 1
ATOM 1246 O O . GLN A 1 170 ? -1.206 26.627 15.169 1.00 97.19 170 GLN A O 1
ATOM 1251 N N . ALA A 1 171 ? -1.501 25.083 13.566 1.00 97.31 171 ALA A N 1
ATOM 1252 C CA . ALA A 1 171 ? -2.952 24.985 13.724 1.00 97.31 171 ALA A CA 1
ATOM 1253 C C . ALA A 1 171 ? -3.353 24.575 15.155 1.00 97.31 171 ALA A C 1
ATOM 1255 O O . ALA A 1 171 ? -4.321 25.098 15.708 1.00 97.31 171 ALA A O 1
ATOM 1256 N N . VAL A 1 172 ? -2.579 23.695 15.805 1.00 96.69 172 VAL A N 1
ATOM 1257 C CA . VAL A 1 172 ? -2.789 23.349 17.221 1.00 96.69 172 VAL A CA 1
ATOM 1258 C C . VAL A 1 172 ? -2.477 24.529 18.145 1.00 96.69 172 VAL A C 1
ATOM 1260 O O . VAL A 1 172 ? -3.270 24.838 19.034 1.00 96.69 172 VAL A O 1
ATOM 1263 N N . LYS A 1 173 ? -1.350 25.225 17.938 1.00 95.69 173 LYS A N 1
ATOM 1264 C CA . LYS A 1 173 ? -0.973 26.409 18.736 1.00 95.69 173 LYS A CA 1
ATOM 1265 C C . LYS A 1 173 ? -1.994 27.543 18.623 1.00 95.69 173 LYS A C 1
ATOM 1267 O O . LYS A 1 173 ? -2.213 28.256 19.596 1.00 95.69 173 LYS A O 1
ATOM 1272 N N . GLN A 1 174 ? -2.610 27.694 17.455 1.00 96.06 174 GLN A N 1
ATOM 1273 C CA . GLN A 1 174 ? -3.626 28.710 17.171 1.00 96.06 174 GLN A CA 1
ATOM 1274 C C . GLN A 1 174 ? -5.034 28.306 17.643 1.00 96.06 174 GLN A C 1
ATOM 1276 O O . GLN A 1 174 ? -5.958 29.110 17.561 1.00 96.06 174 GLN A O 1
ATOM 1281 N N . GLY A 1 175 ? -5.215 27.079 18.145 1.00 94.06 175 GLY A N 1
ATOM 1282 C CA . GLY A 1 175 ? -6.513 26.565 18.588 1.00 94.06 175 GLY A CA 1
ATOM 1283 C C . GLY A 1 175 ? -7.454 26.147 17.453 1.00 94.06 175 GLY A C 1
ATOM 1284 O O . GLY A 1 175 ? -8.606 25.816 17.717 1.00 94.06 175 GLY A O 1
ATOM 1285 N N . GLU A 1 176 ? -6.980 26.118 16.204 1.00 95.69 176 GLU A N 1
ATOM 1286 C CA . GLU A 1 176 ? -7.741 25.605 15.060 1.00 95.69 176 GLU A CA 1
ATOM 1287 C C . GLU A 1 176 ? -7.949 24.083 15.159 1.00 95.69 176 GLU A C 1
ATOM 1289 O O . GLU A 1 176 ? -9.001 23.564 14.774 1.00 95.69 176 GLU A O 1
ATOM 1294 N N . ILE A 1 177 ? -6.964 23.369 15.717 1.00 95.88 177 ILE A N 1
ATOM 1295 C CA . ILE A 1 177 ? -7.065 21.956 16.096 1.00 95.88 177 ILE A CA 1
ATOM 1296 C C . ILE A 1 177 ? -6.873 21.846 17.610 1.00 95.88 177 ILE A C 1
ATOM 1298 O O . ILE A 1 177 ? -5.850 22.253 18.154 1.00 95.88 177 ILE A O 1
ATOM 1302 N N . SER A 1 178 ? -7.842 21.257 18.311 1.00 95.06 178 SER A N 1
ATOM 1303 C CA . SER A 1 178 ? -7.712 21.040 19.755 1.00 95.06 178 SER A CA 1
ATOM 1304 C C . SER A 1 178 ? -6.690 19.938 20.074 1.00 95.06 178 SER A C 1
ATOM 1306 O O . SER A 1 178 ? -6.565 18.957 19.334 1.00 95.06 178 SER A O 1
ATOM 1308 N N . GLN A 1 179 ? -5.997 20.039 21.215 1.00 93.12 179 GLN A N 1
ATOM 1309 C CA . GLN A 1 179 ? -5.136 18.944 21.688 1.00 93.12 179 GLN A CA 1
ATOM 1310 C C . GLN A 1 179 ? -5.925 17.652 21.944 1.00 93.12 179 GLN A C 1
ATOM 1312 O O . GLN A 1 179 ? -5.402 16.562 21.721 1.00 93.12 179 GLN A O 1
ATOM 1317 N N . GLU A 1 180 ? -7.188 17.759 22.366 1.00 93.75 180 GLU A N 1
ATOM 1318 C CA . GLU A 1 180 ? -8.066 16.605 22.576 1.00 93.75 180 GLU A CA 1
ATOM 1319 C C . GLU A 1 180 ? -8.291 15.828 21.271 1.00 93.75 180 GLU A C 1
ATOM 1321 O O . GLU A 1 180 ? -8.189 14.601 21.262 1.00 93.75 180 GLU A O 1
ATOM 1326 N N . THR A 1 181 ? -8.498 16.531 20.150 1.00 91.00 181 THR A N 1
ATOM 1327 C CA . THR A 1 181 ? -8.616 15.920 18.817 1.00 91.00 181 THR A CA 1
ATOM 1328 C C . THR A 1 181 ? -7.388 15.067 18.494 1.00 91.00 181 THR A C 1
ATOM 1330 O O . THR A 1 181 ? -7.529 13.910 18.097 1.00 91.00 181 THR A O 1
ATOM 1333 N N . ILE A 1 182 ? -6.182 15.602 18.722 1.00 94.69 182 ILE A N 1
ATOM 1334 C CA . ILE A 1 182 ? -4.923 14.876 18.501 1.00 94.69 182 ILE A CA 1
ATOM 1335 C C . ILE A 1 182 ? -4.811 13.669 19.439 1.00 94.69 182 ILE A C 1
ATOM 1337 O O . ILE A 1 182 ? -4.446 12.577 19.000 1.00 94.69 182 ILE A O 1
ATOM 1341 N N . GLN A 1 183 ? -5.160 13.833 20.716 1.00 95.50 183 GLN A N 1
ATOM 1342 C CA . GLN A 1 183 ? -5.073 12.761 21.706 1.00 95.50 183 GLN A CA 1
ATOM 1343 C C . GLN A 1 183 ? -5.999 11.584 21.368 1.00 95.50 183 GLN A C 1
ATOM 1345 O O . GLN A 1 183 ? -5.608 10.423 21.506 1.00 95.50 183 GLN A O 1
ATOM 1350 N N . VAL A 1 184 ? -7.214 11.865 20.891 1.00 94.31 184 VAL A N 1
ATOM 1351 C CA . VAL A 1 184 ? -8.174 10.838 20.465 1.00 94.31 184 VAL A CA 1
ATOM 1352 C C . VAL A 1 184 ? -7.627 10.028 19.285 1.00 94.31 184 VAL A C 1
ATOM 1354 O O . VAL A 1 184 ? -7.702 8.796 19.311 1.00 94.31 184 VAL A O 1
ATOM 1357 N N . SER A 1 185 ? -7.038 10.688 18.285 1.00 95.88 185 SER A N 1
ATOM 1358 C CA . SER A 1 185 ? -6.391 10.023 17.146 1.00 95.88 185 SER A CA 1
ATOM 1359 C C . SER A 1 185 ? -5.182 9.189 17.586 1.00 95.88 185 SER A C 1
ATOM 1361 O O . SER A 1 185 ? -5.060 8.016 17.221 1.00 95.88 185 SER A O 1
ATOM 1363 N N . LEU A 1 186 ? -4.330 9.747 18.453 1.00 95.94 186 LEU A N 1
ATOM 1364 C CA . LEU A 1 186 ? -3.151 9.070 18.996 1.00 95.94 186 LEU A CA 1
ATOM 1365 C C . LEU A 1 186 ? -3.522 7.795 19.769 1.00 95.94 186 LEU A C 1
ATOM 1367 O O . LEU A 1 186 ? -2.843 6.777 19.637 1.00 95.94 186 LEU A O 1
ATOM 1371 N N . ASN A 1 187 ? -4.620 7.814 20.530 1.00 96.44 187 ASN A N 1
ATOM 1372 C CA . ASN A 1 187 ? -5.107 6.639 21.255 1.00 96.44 187 ASN A CA 1
ATOM 1373 C C . ASN A 1 187 ? -5.449 5.478 20.306 1.00 96.44 187 ASN A C 1
ATOM 1375 O O . ASN A 1 187 ? -5.046 4.345 20.577 1.00 96.44 187 ASN A O 1
ATOM 1379 N N . ARG A 1 188 ? -6.115 5.752 19.172 1.00 96.81 188 ARG A N 1
ATOM 1380 C CA . ARG A 1 188 ? -6.433 4.731 18.153 1.00 96.81 188 ARG A CA 1
ATOM 1381 C C . ARG A 1 188 ? -5.175 4.174 17.497 1.00 96.81 188 ARG A C 1
ATOM 1383 O O . ARG A 1 188 ? -5.029 2.960 17.372 1.00 96.81 188 ARG A O 1
ATOM 1390 N N . VAL A 1 189 ? -4.238 5.048 17.128 1.00 96.25 189 VAL A N 1
ATOM 1391 C CA . VAL A 1 189 ? -2.954 4.638 16.536 1.00 96.25 189 VAL A CA 1
ATOM 1392 C C . VAL A 1 189 ? -2.146 3.786 17.521 1.00 96.25 189 VAL A C 1
ATOM 1394 O O . VAL A 1 189 ? -1.574 2.770 17.133 1.00 96.25 189 VAL A O 1
ATOM 1397 N N . ASN A 1 190 ? -2.128 4.141 18.806 1.00 93.62 190 ASN A N 1
ATOM 1398 C CA . ASN A 1 190 ? -1.438 3.370 19.840 1.00 93.62 190 ASN A CA 1
ATOM 1399 C C . ASN A 1 190 ? -2.115 2.027 20.139 1.00 93.62 190 ASN A C 1
ATOM 1401 O O . ASN A 1 190 ? -1.428 1.052 20.438 1.00 93.62 190 ASN A O 1
ATOM 1405 N N . GLU A 1 191 ? -3.445 1.951 20.078 1.00 93.38 191 GLU A N 1
ATOM 1406 C CA . GLU A 1 191 ? -4.178 0.684 20.157 1.00 93.38 191 GLU A CA 1
ATOM 1407 C C . GLU A 1 191 ? -3.831 -0.235 18.984 1.00 93.38 191 GLU A C 1
ATOM 1409 O O . GLU A 1 191 ? -3.502 -1.402 19.201 1.00 93.38 191 GLU A O 1
ATOM 1414 N N . LEU A 1 192 ? -3.792 0.312 17.765 1.00 94.19 192 LEU A N 1
ATOM 1415 C CA . LEU A 1 192 ? -3.360 -0.425 16.583 1.00 94.19 192 LEU A CA 1
ATOM 1416 C C . LEU A 1 192 ? -1.917 -0.929 16.723 1.00 94.19 192 LEU A C 1
ATOM 1418 O O . LEU A 1 192 ? -1.650 -2.107 16.493 1.00 94.19 192 LEU A O 1
ATOM 1422 N N . LYS A 1 193 ? -0.990 -0.063 17.154 1.00 91.62 193 LYS A N 1
ATOM 1423 C CA . LYS A 1 193 ? 0.408 -0.446 17.402 1.00 91.62 193 LYS A CA 1
ATOM 1424 C C . LYS A 1 193 ? 0.507 -1.552 18.448 1.00 91.62 193 LYS A C 1
ATOM 1426 O O . LYS A 1 193 ? 1.157 -2.549 18.181 1.00 91.62 193 LYS A O 1
ATOM 1431 N N . ARG A 1 194 ? -0.180 -1.442 19.592 1.00 89.38 194 ARG A N 1
ATOM 1432 C CA . ARG A 1 194 ? -0.182 -2.498 20.627 1.00 89.38 194 ARG A CA 1
ATOM 1433 C C . ARG A 1 194 ? -0.683 -3.844 20.112 1.00 89.38 194 ARG A C 1
ATOM 1435 O O . ARG A 1 194 ? -0.217 -4.872 20.589 1.00 89.38 194 ARG A O 1
ATOM 1442 N N . LYS A 1 195 ? -1.628 -3.842 19.170 1.00 89.00 195 LYS A N 1
ATOM 1443 C CA . LYS A 1 195 ? -2.190 -5.068 18.596 1.00 89.00 195 LYS A CA 1
ATOM 1444 C C . LYS A 1 195 ? -1.176 -5.860 17.762 1.00 89.00 195 LYS A C 1
ATOM 1446 O O . LYS A 1 195 ? -1.253 -7.083 17.759 1.00 89.00 195 LYS A O 1
ATOM 1451 N N . TYR A 1 196 ? -0.247 -5.185 17.081 1.00 87.75 196 TYR A N 1
ATOM 1452 C CA . TYR A 1 196 ? 0.667 -5.815 16.113 1.00 87.75 196 TYR A CA 1
ATOM 1453 C C . TYR A 1 196 ? 2.160 -5.688 16.453 1.00 87.75 196 TYR A C 1
ATOM 1455 O O . TYR A 1 196 ? 2.974 -6.417 15.898 1.00 87.75 196 TYR A O 1
ATOM 1463 N N . LEU A 1 197 ? 2.535 -4.791 17.368 1.00 83.94 197 LEU A N 1
ATOM 1464 C CA . LEU A 1 197 ? 3.912 -4.540 17.799 1.00 83.94 197 LEU A CA 1
ATOM 1465 C C . LEU A 1 197 ? 4.028 -4.813 19.311 1.00 83.94 197 LEU A C 1
ATOM 1467 O O . LEU A 1 197 ? 3.830 -3.896 20.117 1.00 83.94 197 LEU A O 1
ATOM 1471 N N . PRO A 1 198 ? 4.308 -6.059 19.737 1.00 66.38 198 PRO A N 1
ATOM 1472 C CA . PRO A 1 198 ? 4.533 -6.356 21.145 1.00 66.38 198 PRO A CA 1
ATOM 1473 C C . PRO A 1 198 ? 5.790 -5.624 21.636 1.00 66.38 198 PRO A C 1
ATOM 1475 O O . PRO A 1 198 ? 6.881 -5.805 21.105 1.00 66.38 198 PRO A O 1
ATOM 1478 N N . LEU A 1 199 ? 5.640 -4.816 22.690 1.00 56.53 199 LEU A N 1
ATOM 1479 C CA . LEU A 1 199 ? 6.706 -3.997 23.294 1.00 56.53 199 LEU A CA 1
ATOM 1480 C C . LEU A 1 199 ? 7.899 -4.813 23.849 1.00 56.53 199 LEU A C 1
ATOM 1482 O O . LEU A 1 199 ? 8.868 -4.223 24.315 1.00 56.53 199 LEU A O 1
ATOM 1486 N N . SER A 1 200 ? 7.837 -6.149 23.815 1.00 53.12 200 SER A N 1
ATOM 1487 C CA . SER A 1 200 ? 8.810 -7.074 24.405 1.00 53.12 200 SER A CA 1
ATOM 1488 C C . SER A 1 200 ? 9.619 -7.918 23.408 1.00 53.12 200 SER A C 1
ATOM 1490 O O . SER A 1 200 ? 10.490 -8.664 23.853 1.00 53.12 200 SER A O 1
ATOM 1492 N N . SER A 1 201 ? 9.389 -7.848 22.088 1.00 48.69 201 SER A N 1
ATOM 1493 C CA . SER A 1 201 ? 10.148 -8.690 21.146 1.00 48.69 201 SER A CA 1
ATOM 1494 C C . SER A 1 201 ? 11.478 -8.041 20.736 1.00 48.69 201 SER A C 1
ATOM 1496 O O . SER A 1 201 ? 11.554 -7.298 19.760 1.00 48.69 201 SER A O 1
ATOM 1498 N N . THR A 1 202 ? 12.549 -8.352 21.464 1.00 48.47 202 THR A N 1
ATOM 1499 C CA . THR A 1 202 ? 13.950 -8.145 21.036 1.00 48.47 202 THR A CA 1
ATOM 1500 C C . THR A 1 202 ? 14.434 -9.209 20.043 1.00 48.47 202 THR A C 1
ATOM 1502 O O . THR A 1 202 ? 15.558 -9.144 19.552 1.00 48.47 202 THR A O 1
ATOM 1505 N N . THR A 1 203 ? 13.594 -10.192 19.729 1.00 50.88 203 THR A N 1
ATOM 1506 C CA . THR A 1 203 ? 13.871 -11.290 18.806 1.00 50.88 203 THR A CA 1
ATOM 1507 C C . THR A 1 203 ? 13.189 -11.044 17.464 1.00 50.88 203 THR A C 1
ATOM 1509 O O . THR A 1 203 ? 11.963 -11.040 17.360 1.00 50.88 203 THR A O 1
ATOM 1512 N N . LEU A 1 204 ? 13.998 -10.852 16.419 1.00 53.12 204 LEU A N 1
ATOM 1513 C CA . LEU A 1 204 ? 13.542 -10.996 15.036 1.00 53.12 204 LEU A CA 1
ATOM 1514 C C . LEU A 1 204 ? 13.046 -12.443 14.836 1.00 53.12 204 LEU A C 1
ATOM 1516 O O . LEU A 1 204 ? 13.638 -13.362 15.410 1.00 53.12 204 LEU A O 1
ATOM 1520 N N . PRO A 1 205 ? 11.964 -12.671 14.071 1.00 53.56 205 PRO A N 1
ATOM 1521 C CA . PRO A 1 205 ? 11.437 -14.011 13.862 1.00 53.56 205 PRO A CA 1
ATOM 1522 C C . PRO A 1 205 ? 12.491 -14.937 13.241 1.00 53.56 205 PRO A C 1
ATOM 1524 O O . PRO A 1 205 ? 13.345 -14.511 12.463 1.00 53.56 205 PRO A O 1
ATOM 1527 N N . VAL A 1 206 ? 12.397 -16.212 13.631 1.00 57.50 206 VAL A N 1
ATOM 1528 C CA . VAL A 1 206 ? 13.194 -17.360 13.174 1.00 57.50 206 VAL A CA 1
ATOM 1529 C C . VAL A 1 206 ? 13.448 -17.301 11.666 1.00 57.50 206 VAL A C 1
ATOM 1531 O O . VAL A 1 206 ? 12.540 -16.967 10.906 1.00 57.50 206 VAL A O 1
ATOM 1534 N N . SER A 1 207 ? 14.666 -17.671 11.251 1.00 56.75 207 SER A N 1
ATOM 1535 C CA . SER A 1 207 ? 15.042 -17.933 9.855 1.00 56.75 207 SER A CA 1
ATOM 1536 C C . SER A 1 207 ? 13.893 -18.615 9.101 1.00 56.75 207 SER A C 1
ATOM 1538 O O . SER A 1 207 ? 13.545 -19.765 9.369 1.00 56.75 207 SER A O 1
ATOM 1540 N N . ILE A 1 208 ? 13.266 -17.873 8.188 1.00 68.50 208 ILE A N 1
ATOM 1541 C CA . ILE A 1 208 ? 12.269 -18.416 7.273 1.00 68.50 208 ILE A CA 1
ATOM 1542 C C . ILE A 1 208 ? 13.051 -19.073 6.141 1.00 68.50 208 ILE A C 1
ATOM 1544 O O . ILE A 1 208 ? 13.862 -18.414 5.489 1.00 68.50 208 ILE A O 1
ATOM 1548 N N . ASP A 1 209 ? 12.784 -20.349 5.870 1.00 82.50 209 ASP A N 1
ATOM 1549 C CA . ASP A 1 209 ? 13.209 -20.965 4.615 1.00 82.50 209 ASP A CA 1
ATOM 1550 C C . ASP A 1 209 ? 12.439 -20.296 3.465 1.00 82.50 209 ASP A C 1
ATOM 1552 O O . ASP A 1 209 ? 11.287 -20.632 3.146 1.00 82.50 209 ASP A O 1
ATOM 1556 N N . ALA A 1 210 ? 13.070 -19.280 2.881 1.00 80.19 210 ALA A N 1
ATOM 1557 C CA . ALA A 1 210 ? 12.525 -18.522 1.769 1.00 80.19 210 ALA A CA 1
ATOM 1558 C C . ALA A 1 210 ? 12.298 -19.418 0.542 1.00 80.19 210 ALA A C 1
ATOM 1560 O O . ALA A 1 210 ? 11.312 -19.230 -0.168 1.00 80.19 210 ALA A O 1
ATOM 1561 N N . GLY A 1 211 ? 13.137 -20.438 0.324 1.00 87.69 211 GLY A N 1
ATOM 1562 C CA . GLY A 1 211 ? 13.012 -21.367 -0.799 1.00 87.69 211 GLY A CA 1
ATOM 1563 C C . GLY A 1 211 ? 11.750 -22.224 -0.700 1.00 87.69 211 GLY A C 1
ATOM 1564 O O . GLY A 1 211 ? 10.928 -22.240 -1.622 1.00 87.69 211 GLY A O 1
ATOM 1565 N N . ALA A 1 212 ? 11.540 -22.885 0.442 1.00 85.69 212 ALA A N 1
ATOM 1566 C CA . ALA A 1 212 ? 10.333 -23.679 0.684 1.00 85.69 212 ALA A CA 1
ATOM 1567 C C . ALA A 1 212 ? 9.059 -22.816 0.668 1.00 85.69 212 ALA A C 1
ATOM 1569 O O . ALA A 1 212 ? 8.018 -23.228 0.140 1.00 85.69 212 ALA A O 1
ATOM 1570 N N . THR A 1 213 ? 9.139 -21.600 1.211 1.00 85.38 213 THR A N 1
ATOM 1571 C CA . THR A 1 213 ? 8.022 -20.647 1.220 1.00 85.38 213 THR A CA 1
ATOM 1572 C C . THR A 1 213 ? 7.660 -20.191 -0.191 1.00 85.38 213 THR A C 1
ATOM 1574 O O . THR A 1 213 ? 6.494 -20.303 -0.574 1.00 85.38 213 THR A O 1
ATOM 1577 N N . ASN A 1 214 ? 8.644 -19.795 -1.001 1.00 85.44 214 ASN A N 1
ATOM 1578 C CA . ASN A 1 214 ? 8.433 -19.388 -2.390 1.00 85.44 214 ASN A CA 1
ATOM 1579 C C . ASN A 1 214 ? 7.844 -20.526 -3.228 1.00 85.44 214 ASN A C 1
ATOM 1581 O O . ASN A 1 214 ? 6.872 -20.310 -3.947 1.00 85.44 214 ASN A O 1
ATOM 1585 N N . LYS A 1 215 ? 8.341 -21.761 -3.075 1.00 88.81 215 LYS A N 1
ATOM 1586 C CA . LYS A 1 215 ? 7.797 -22.931 -3.786 1.00 88.81 215 LYS A CA 1
ATOM 1587 C C . LYS A 1 215 ? 6.323 -23.179 -3.451 1.00 88.81 215 LYS A C 1
ATOM 1589 O O . LYS A 1 215 ? 5.508 -23.429 -4.340 1.00 88.81 215 LYS A O 1
ATOM 1594 N N . ARG A 1 216 ? 5.955 -23.088 -2.169 1.00 90.31 216 ARG A N 1
ATOM 1595 C CA . ARG A 1 216 ? 4.565 -23.235 -1.706 1.00 90.31 216 ARG A CA 1
ATOM 1596 C C . ARG A 1 216 ? 3.668 -22.105 -2.217 1.00 90.31 216 ARG A C 1
ATOM 1598 O O . ARG A 1 216 ? 2.535 -22.379 -2.615 1.00 90.31 216 ARG A O 1
ATOM 1605 N N . HIS A 1 217 ? 4.159 -20.866 -2.216 1.00 90.75 217 HIS A N 1
ATOM 1606 C CA . HIS A 1 217 ? 3.420 -19.705 -2.715 1.00 90.75 217 HIS A CA 1
ATOM 1607 C C . HIS A 1 217 ? 3.235 -19.753 -4.235 1.00 90.75 217 HIS A C 1
ATOM 1609 O O . HIS A 1 217 ? 2.116 -19.550 -4.691 1.00 90.75 217 HIS A O 1
ATOM 1615 N N . ALA A 1 218 ? 4.256 -20.135 -5.006 1.00 85.19 218 ALA A N 1
ATOM 1616 C CA . ALA A 1 218 ? 4.150 -20.328 -6.453 1.00 85.19 218 ALA A CA 1
ATOM 1617 C C . ALA A 1 218 ? 3.115 -21.410 -6.811 1.00 85.19 218 ALA A C 1
ATOM 1619 O O . ALA A 1 218 ? 2.252 -21.205 -7.664 1.00 85.19 218 ALA A O 1
ATOM 1620 N N . ALA A 1 219 ? 3.121 -22.540 -6.091 1.00 87.50 219 ALA A N 1
ATOM 1621 C CA . ALA A 1 219 ? 2.114 -23.585 -6.273 1.00 87.50 219 ALA A CA 1
ATOM 1622 C C . ALA A 1 219 ? 0.695 -23.104 -5.915 1.00 87.50 219 ALA A C 1
ATOM 1624 O O . ALA A 1 219 ? -0.278 -23.525 -6.541 1.00 87.50 219 ALA A O 1
ATOM 1625 N N . LEU A 1 220 ? 0.552 -22.248 -4.896 1.00 88.81 220 LEU A N 1
ATOM 1626 C CA . LEU A 1 220 ? -0.730 -21.630 -4.559 1.00 88.81 220 LEU A CA 1
ATOM 1627 C C . LEU A 1 220 ? -1.182 -20.655 -5.650 1.00 88.81 220 LEU A C 1
ATOM 1629 O O . LEU A 1 220 ? -2.326 -20.762 -6.082 1.00 88.81 220 LEU A O 1
ATOM 1633 N N . ALA A 1 221 ? -0.297 -19.770 -6.114 1.00 86.50 221 ALA A N 1
ATOM 1634 C CA . ALA A 1 221 ? -0.570 -18.804 -7.174 1.00 86.50 221 ALA A CA 1
ATOM 1635 C C . ALA A 1 221 ? -1.055 -19.507 -8.447 1.00 86.50 221 ALA A C 1
ATOM 1637 O O . ALA A 1 221 ? -2.137 -19.198 -8.931 1.00 86.50 221 ALA A O 1
ATOM 1638 N N . SER A 1 222 ? -0.345 -20.544 -8.905 1.00 84.19 222 SER A N 1
ATOM 1639 C CA . SER A 1 222 ? -0.754 -21.357 -10.059 1.00 84.19 222 SER A CA 1
ATOM 1640 C C . SER A 1 222 ? -2.176 -21.923 -9.910 1.00 84.19 222 SER A C 1
ATOM 1642 O O . SER A 1 222 ? -2.994 -21.791 -10.819 1.00 84.19 222 SER A O 1
ATOM 1644 N N . ARG A 1 223 ? -2.532 -22.469 -8.734 1.00 86.81 223 ARG A N 1
ATOM 1645 C CA . ARG A 1 223 ? -3.906 -22.941 -8.469 1.00 86.81 223 ARG A CA 1
ATOM 1646 C C . ARG A 1 223 ? -4.937 -21.814 -8.444 1.00 86.81 223 ARG A C 1
ATOM 1648 O O . ARG A 1 223 ? -6.096 -22.068 -8.758 1.00 86.81 223 ARG A O 1
ATOM 1655 N N . MET A 1 224 ? -4.567 -20.613 -7.998 1.00 87.88 224 MET A N 1
ATOM 1656 C CA . MET A 1 224 ? -5.481 -19.468 -7.977 1.00 87.88 224 MET A CA 1
ATOM 1657 C C . MET A 1 224 ? -5.721 -18.933 -9.389 1.00 87.88 224 MET A C 1
ATOM 1659 O O . MET A 1 224 ? -6.878 -18.731 -9.742 1.00 87.88 224 MET A O 1
ATOM 1663 N N . TYR A 1 225 ? -4.678 -18.816 -10.215 1.00 89.69 225 TYR A N 1
ATOM 1664 C CA . TYR A 1 225 ? -4.808 -18.393 -11.611 1.00 89.69 225 TYR A CA 1
ATOM 1665 C C . TYR A 1 225 ? -5.618 -19.375 -12.452 1.00 89.69 225 TYR A C 1
ATOM 1667 O O . TYR A 1 225 ? -6.546 -18.959 -13.142 1.00 89.69 225 TYR A O 1
ATOM 1675 N N . ALA A 1 226 ? -5.380 -20.682 -12.291 1.00 84.56 226 ALA A N 1
ATOM 1676 C CA . ALA A 1 226 ? -6.202 -21.721 -12.919 1.00 84.56 226 ALA A CA 1
ATOM 1677 C C . ALA A 1 226 ? -7.699 -21.560 -12.597 1.00 84.56 226 ALA A C 1
ATOM 1679 O O . ALA A 1 226 ? -8.565 -21.877 -13.412 1.00 84.56 226 ALA A O 1
ATOM 1680 N N . ARG A 1 227 ? -8.011 -21.047 -11.399 1.00 85.31 227 ARG A N 1
ATOM 1681 C CA . ARG A 1 227 ? -9.387 -20.832 -10.949 1.00 85.31 227 ARG A CA 1
ATOM 1682 C C . ARG A 1 227 ? -9.968 -19.476 -11.331 1.00 85.31 227 ARG A C 1
ATOM 1684 O O . ARG A 1 227 ? -11.193 -19.371 -11.365 1.00 85.31 227 ARG A O 1
ATOM 1691 N N . SER A 1 228 ? -9.136 -18.464 -11.578 1.00 88.00 228 SER A N 1
ATOM 1692 C CA . SER A 1 228 ? -9.578 -17.111 -11.925 1.00 88.00 228 SER A CA 1
ATOM 1693 C C . SER A 1 228 ? -9.741 -16.922 -13.432 1.00 88.00 228 SER A C 1
ATOM 1695 O O . SER A 1 228 ? -10.706 -16.278 -13.839 1.00 88.00 228 SER A O 1
ATOM 1697 N N . THR A 1 229 ? -8.879 -17.516 -14.268 1.00 92.81 229 THR A N 1
ATOM 1698 C CA . THR A 1 229 ? -8.937 -17.375 -15.733 1.00 92.81 229 THR A CA 1
ATOM 1699 C C . THR A 1 229 ? -10.329 -17.688 -16.269 1.00 92.81 229 THR A C 1
ATOM 1701 O O . THR A 1 229 ? -10.861 -18.790 -16.098 1.00 92.81 229 THR A O 1
ATOM 1704 N N . THR A 1 230 ? -10.923 -16.698 -16.933 1.00 93.31 230 THR A N 1
ATOM 1705 C CA . THR A 1 230 ? -12.324 -16.726 -17.352 1.00 93.31 230 THR A CA 1
ATOM 1706 C C . THR A 1 230 ? -12.415 -16.754 -18.868 1.00 93.31 230 THR A C 1
ATOM 1708 O O . THR A 1 230 ? -12.045 -15.790 -19.537 1.00 93.31 230 THR A O 1
ATOM 1711 N N . VAL A 1 231 ? -12.963 -17.838 -19.414 1.00 93.88 231 VAL A N 1
ATOM 1712 C CA . VAL A 1 231 ? -13.433 -17.861 -20.804 1.00 93.88 231 VAL A CA 1
ATOM 1713 C C . VAL A 1 231 ? -14.781 -17.147 -20.839 1.00 93.88 231 VAL A C 1
ATOM 1715 O O . VAL A 1 231 ? -15.800 -17.709 -20.447 1.00 93.88 231 VAL A O 1
ATOM 1718 N N . VAL A 1 232 ? -14.788 -15.888 -21.281 1.00 91.69 232 VAL A N 1
ATOM 1719 C CA . VAL A 1 232 ? -16.010 -15.071 -21.357 1.00 91.69 232 VAL A CA 1
ATOM 1720 C C . VAL A 1 232 ? -16.938 -15.606 -22.443 1.00 91.69 232 VAL A C 1
ATOM 1722 O O . VAL A 1 232 ? -18.153 -15.666 -22.266 1.00 91.69 232 VAL A O 1
ATOM 1725 N N . ARG A 1 233 ? -16.356 -16.001 -23.579 1.00 92.50 233 ARG A N 1
ATOM 1726 C CA . ARG A 1 233 ? -17.049 -16.649 -24.697 1.00 92.50 233 ARG A CA 1
ATOM 1727 C C . ARG A 1 233 ? -16.055 -17.388 -25.582 1.00 92.50 233 ARG A C 1
ATOM 1729 O O . ARG A 1 233 ? -14.899 -16.983 -25.695 1.00 92.50 233 ARG A O 1
ATOM 1736 N N . SER A 1 234 ? -16.519 -18.462 -26.208 1.00 93.44 234 SER A N 1
ATOM 1737 C CA . SER A 1 234 ? -15.752 -19.261 -27.161 1.00 93.44 234 SER A CA 1
ATOM 1738 C C . SER A 1 234 ? -16.702 -19.949 -28.140 1.00 93.44 234 SER A C 1
ATOM 1740 O O . SER A 1 234 ? -17.785 -20.393 -27.751 1.00 93.44 234 SER A O 1
ATOM 1742 N N . ALA A 1 235 ? -16.308 -20.025 -29.409 1.00 90.19 235 ALA A N 1
ATOM 1743 C CA . ALA A 1 235 ? -17.027 -20.781 -30.421 1.00 90.19 235 ALA A CA 1
ATOM 1744 C C . ALA A 1 235 ? -17.008 -22.292 -30.089 1.00 90.19 235 ALA A C 1
ATOM 1746 O O . ALA A 1 235 ? -15.976 -22.807 -29.643 1.00 90.19 235 ALA A O 1
ATOM 1747 N N . PRO A 1 236 ? -18.113 -23.029 -30.322 1.00 86.00 236 PRO A N 1
ATOM 1748 C CA . PRO A 1 236 ? -18.168 -24.462 -30.045 1.00 86.00 236 PRO A CA 1
ATOM 1749 C C . PRO A 1 236 ? -17.036 -25.231 -30.740 1.00 86.00 236 PRO A C 1
ATOM 1751 O O . PRO A 1 236 ? -16.852 -25.108 -31.949 1.00 86.00 236 PRO A O 1
ATOM 1754 N N . GLY A 1 237 ? -16.293 -26.032 -29.973 1.00 83.44 237 GLY A N 1
ATOM 1755 C CA . GLY A 1 237 ? -15.220 -26.889 -30.488 1.00 83.44 237 GLY A CA 1
ATOM 1756 C C . GLY A 1 237 ? -13.889 -26.191 -30.788 1.00 83.44 237 GLY A C 1
ATOM 1757 O O . GLY A 1 237 ? -12.976 -26.870 -31.246 1.00 83.44 237 GLY A O 1
ATOM 1758 N N . LEU A 1 238 ? -13.749 -24.881 -30.536 1.00 87.00 238 LEU A N 1
ATOM 1759 C CA . LEU A 1 238 ? -12.463 -24.194 -30.712 1.00 87.00 238 LEU A CA 1
ATOM 1760 C C . LEU A 1 238 ? -11.463 -24.539 -29.605 1.00 87.00 238 LEU A C 1
ATOM 1762 O O . LEU A 1 238 ? -10.302 -24.817 -29.889 1.00 87.00 238 LEU A O 1
ATOM 1766 N N . LEU A 1 239 ? -11.902 -24.456 -28.347 1.00 88.94 239 LEU A N 1
ATOM 1767 C CA . LEU A 1 239 ? -11.068 -24.763 -27.191 1.00 88.94 239 LEU A CA 1
ATOM 1768 C C . LEU A 1 239 ? -11.342 -26.197 -26.703 1.00 88.94 239 LEU A C 1
ATOM 1770 O O . LEU A 1 239 ? -12.513 -26.566 -26.562 1.00 88.94 239 LEU A O 1
ATOM 1774 N N . PRO A 1 240 ? -10.300 -26.987 -26.387 1.00 90.00 240 PRO A N 1
ATOM 1775 C CA . PRO A 1 240 ? -8.882 -26.648 -26.518 1.00 90.00 240 PRO A CA 1
ATOM 1776 C C . PRO A 1 240 ? -8.352 -26.798 -27.954 1.00 90.00 240 PRO A C 1
ATOM 1778 O O . PRO A 1 240 ? -8.816 -27.642 -28.719 1.00 90.00 240 PRO A O 1
ATOM 1781 N N . ILE A 1 241 ? -7.327 -26.019 -28.293 1.00 87.00 241 ILE A N 1
ATOM 1782 C CA . ILE A 1 241 ? -6.606 -26.111 -29.567 1.00 87.00 241 ILE A CA 1
ATOM 1783 C C . ILE A 1 241 ? -5.627 -27.291 -29.530 1.00 87.00 241 ILE A C 1
ATOM 1785 O O . ILE A 1 241 ? -5.011 -27.584 -28.505 1.00 87.00 241 ILE A O 1
ATOM 1789 N N . SER A 1 242 ? -5.461 -27.971 -30.669 1.00 79.56 242 SER A N 1
ATOM 1790 C CA . SER A 1 242 ? -4.527 -29.092 -30.805 1.00 79.56 242 SER A CA 1
ATOM 1791 C C . SER A 1 242 ? -3.066 -28.649 -30.646 1.00 79.56 242 SER A C 1
ATOM 1793 O O . SER A 1 242 ? -2.600 -27.770 -31.376 1.00 79.56 242 SER A O 1
ATOM 1795 N N . LYS A 1 243 ? -2.323 -29.329 -29.762 1.00 77.94 243 LYS A N 1
ATOM 1796 C CA . LYS A 1 243 ? -0.866 -29.185 -29.548 1.00 77.94 243 LYS A CA 1
ATOM 1797 C C . LYS A 1 243 ? -0.023 -29.792 -30.688 1.00 77.94 243 LYS A C 1
ATOM 1799 O O . LYS A 1 243 ? 0.957 -30.494 -30.447 1.00 77.94 243 LYS A O 1
ATOM 1804 N N . SER A 1 244 ? -0.445 -29.623 -31.941 1.00 73.00 244 SER A N 1
ATOM 1805 C CA . SER A 1 244 ? 0.276 -30.180 -33.088 1.00 73.00 244 SER A CA 1
ATOM 1806 C C . SER A 1 244 ? 1.434 -29.263 -33.500 1.00 73.00 244 SER A C 1
ATOM 1808 O O . SER A 1 244 ? 1.197 -28.078 -33.730 1.00 73.00 244 SER A O 1
ATOM 1810 N N . PRO A 1 245 ? 2.651 -29.790 -33.743 1.00 67.12 245 PRO A N 1
ATOM 1811 C CA . PRO A 1 245 ? 3.763 -29.013 -34.303 1.00 67.12 245 PRO A CA 1
ATOM 1812 C C . PRO A 1 245 ? 3.502 -28.529 -35.743 1.00 67.12 245 PRO A C 1
ATOM 1814 O O . PRO A 1 245 ? 4.325 -27.823 -36.326 1.00 67.12 245 PRO A O 1
ATOM 1817 N N . THR A 1 246 ? 2.377 -28.923 -36.350 1.00 76.75 246 THR A N 1
ATOM 1818 C CA . THR A 1 246 ? 1.929 -28.426 -37.655 1.00 76.75 246 THR A CA 1
ATOM 1819 C C . THR A 1 246 ? 1.014 -27.207 -37.565 1.00 76.75 246 THR A C 1
ATOM 1821 O O . THR A 1 246 ? 0.828 -26.563 -38.595 1.00 76.75 246 THR A O 1
ATOM 1824 N N . THR A 1 247 ? 0.452 -26.895 -36.391 1.00 83.44 247 THR A N 1
ATOM 1825 C CA . THR A 1 247 ? -0.462 -25.761 -36.194 1.00 83.44 247 THR A CA 1
ATOM 1826 C C . THR A 1 247 ? 0.304 -24.449 -36.351 1.00 83.44 247 THR A C 1
ATOM 1828 O O . THR A 1 247 ? 1.184 -24.136 -35.551 1.00 83.44 247 THR A O 1
ATOM 1831 N N . LYS A 1 248 ? -0.028 -23.654 -37.368 1.00 88.50 248 LYS A N 1
ATOM 1832 C CA . LYS A 1 248 ? 0.545 -22.316 -37.550 1.00 88.50 248 LYS A CA 1
ATOM 1833 C C . LYS A 1 248 ? -0.172 -21.338 -36.631 1.00 88.50 248 LYS A C 1
ATOM 1835 O O . LYS A 1 248 ? -1.373 -21.111 -36.793 1.00 88.50 248 LYS A O 1
ATOM 1840 N N . SER A 1 249 ? 0.551 -20.731 -35.698 1.00 90.06 249 SER A N 1
ATOM 1841 C CA . SER A 1 249 ? -0.025 -19.738 -34.793 1.00 90.06 249 SER A CA 1
ATOM 1842 C C . SER A 1 249 ? 0.656 -18.388 -34.932 1.00 90.06 249 SER A C 1
ATOM 1844 O O . SER A 1 249 ? 1.861 -18.312 -35.149 1.00 90.06 249 SER A O 1
ATOM 1846 N N . VAL A 1 250 ? -0.122 -17.320 -34.782 1.00 93.69 250 VAL A N 1
ATOM 1847 C CA . VAL A 1 250 ? 0.405 -15.956 -34.687 1.00 93.69 250 VAL A CA 1
ATOM 1848 C C . VAL A 1 250 ? 0.015 -15.372 -33.340 1.00 93.69 250 VAL A C 1
ATOM 1850 O O . VAL A 1 250 ? -1.148 -15.440 -32.945 1.00 93.69 250 VAL A O 1
ATOM 1853 N N . TYR A 1 251 ? 0.988 -14.799 -32.642 1.00 92.88 251 TYR A N 1
ATOM 1854 C CA . TYR A 1 251 ? 0.795 -14.111 -31.378 1.00 92.88 251 TYR A CA 1
ATOM 1855 C C . TYR A 1 251 ? 1.012 -12.606 -31.548 1.00 92.88 251 TYR A C 1
ATOM 1857 O O . TYR A 1 251 ? 2.124 -12.160 -31.838 1.00 92.88 251 TYR A O 1
ATOM 1865 N N . LEU A 1 252 ? -0.059 -11.833 -31.364 1.00 92.50 252 LEU A N 1
ATOM 1866 C CA . LEU A 1 252 ? -0.049 -10.378 -31.398 1.00 92.50 252 LEU A CA 1
ATOM 1867 C C . LEU A 1 252 ? -0.033 -9.805 -29.985 1.00 92.50 252 LEU A C 1
ATOM 1869 O O . LEU A 1 252 ? -0.818 -10.207 -29.119 1.00 92.50 252 LEU A O 1
ATOM 1873 N N . PHE A 1 253 ? 0.819 -8.808 -29.778 1.00 88.06 253 PHE A N 1
ATOM 1874 C CA . PHE A 1 253 ? 0.901 -8.104 -28.506 1.00 88.06 253 PHE A CA 1
ATOM 1875 C C . PHE A 1 253 ? 1.241 -6.616 -28.649 1.00 88.06 253 PHE A C 1
ATOM 1877 O O . PHE A 1 253 ? 1.949 -6.235 -29.588 1.00 88.06 253 PHE A O 1
ATOM 1884 N N . PRO A 1 254 ? 0.749 -5.760 -27.734 1.00 82.81 254 PRO A N 1
ATOM 1885 C CA . PRO A 1 254 ? 0.948 -4.324 -27.839 1.00 82.81 254 PRO A CA 1
ATOM 1886 C C . PRO A 1 254 ? 2.398 -3.921 -27.530 1.00 82.81 254 PRO A C 1
ATOM 1888 O O . PRO A 1 254 ? 3.080 -4.511 -26.690 1.00 82.81 254 PRO A O 1
ATOM 1891 N N . GLY A 1 255 ? 2.869 -2.872 -28.205 1.00 69.06 255 GLY A N 1
ATOM 1892 C CA . GLY A 1 255 ? 4.076 -2.115 -27.871 1.00 69.06 255 GLY A CA 1
ATOM 1893 C C . GLY A 1 255 ? 3.919 -1.232 -26.629 1.00 69.06 255 GLY A C 1
ATOM 1894 O O . GLY A 1 255 ? 3.011 -1.441 -25.828 1.00 69.06 255 GLY A O 1
ATOM 1895 N N . LYS A 1 256 ? 4.796 -0.226 -26.445 1.00 55.12 256 LYS A N 1
ATOM 1896 C CA . LYS A 1 256 ? 4.687 0.743 -25.331 1.00 55.12 256 LYS A CA 1
ATOM 1897 C C . LYS A 1 256 ? 3.287 1.377 -25.326 1.00 55.12 256 LYS A C 1
ATOM 1899 O O . LYS A 1 256 ? 2.989 2.221 -26.164 1.00 55.12 256 LYS A O 1
ATOM 1904 N N . THR A 1 257 ? 2.435 0.962 -24.392 1.00 49.12 257 THR A N 1
ATOM 1905 C CA . THR A 1 257 ? 1.080 1.506 -24.232 1.00 49.12 257 THR A CA 1
ATOM 1906 C C . THR A 1 257 ? 1.097 2.867 -23.532 1.00 49.12 257 THR A C 1
ATOM 1908 O O . THR A 1 257 ? 1.890 3.046 -22.600 1.00 49.12 257 THR A O 1
ATOM 1911 N N . PRO A 1 258 ? 0.204 3.802 -23.916 1.00 40.59 258 PRO A N 1
ATOM 1912 C CA . PRO A 1 258 ? 0.026 5.075 -23.231 1.00 40.59 258 PRO A CA 1
ATOM 1913 C C . PRO A 1 258 ? -0.333 4.888 -21.755 1.00 40.59 258 PRO A C 1
ATOM 1915 O O . PRO A 1 258 ? -0.991 3.926 -21.360 1.00 40.59 258 PRO A O 1
ATOM 1918 N N . LEU A 1 259 ? 0.084 5.859 -20.949 1.00 41.34 259 LEU A N 1
ATOM 1919 C CA . LEU A 1 259 ? -0.265 6.012 -19.541 1.00 41.34 259 LEU A CA 1
ATOM 1920 C C . LEU A 1 259 ? -1.759 6.317 -19.392 1.00 41.34 259 LEU A C 1
ATOM 1922 O O . LEU A 1 259 ? -2.147 7.473 -19.283 1.00 41.34 259 LEU A O 1
ATOM 1926 N N . GLY A 1 260 ? -2.599 5.289 -19.423 1.00 36.69 260 GLY A N 1
ATOM 1927 C CA . GLY A 1 260 ? -4.044 5.449 -19.316 1.00 36.69 260 GLY A CA 1
ATOM 1928 C C . GLY A 1 260 ? -4.691 4.193 -18.762 1.00 36.69 260 GLY A C 1
ATOM 1929 O O . GLY A 1 260 ? -4.997 3.268 -19.505 1.00 36.69 260 GLY A O 1
ATOM 1930 N N . GLY A 1 261 ? -4.864 4.160 -17.443 1.00 33.66 261 GLY A N 1
ATOM 1931 C CA . GLY A 1 261 ? -5.559 3.089 -16.735 1.00 33.66 261 GLY A CA 1
ATOM 1932 C C . GLY A 1 261 ? -4.886 2.760 -15.411 1.00 33.66 261 GLY A C 1
ATOM 1933 O O . GLY A 1 261 ? -4.164 1.775 -15.349 1.00 33.66 261 GLY A O 1
ATOM 1934 N N . GLY A 1 262 ? -5.072 3.621 -14.401 1.00 35.12 262 GLY A N 1
ATOM 1935 C CA . GLY A 1 262 ? -5.053 3.340 -12.951 1.00 35.12 262 GLY A CA 1
ATOM 1936 C C . GLY A 1 262 ? -3.926 2.511 -12.310 1.00 35.12 262 GLY A C 1
ATOM 1937 O O . GLY A 1 262 ? -4.018 2.205 -11.123 1.00 35.12 262 GLY A O 1
ATOM 1938 N N . LEU A 1 263 ? -2.881 2.119 -13.042 1.00 34.62 263 LEU A N 1
ATOM 1939 C CA . LEU A 1 263 ? -1.851 1.181 -12.580 1.00 34.62 263 LEU A CA 1
ATOM 1940 C C . LEU A 1 263 ? -0.669 1.845 -11.871 1.00 34.62 263 LEU A C 1
ATOM 1942 O O . LEU A 1 263 ? 0.177 1.154 -11.312 1.00 34.62 263 LEU A O 1
ATOM 1946 N N . GLY A 1 264 ? -0.624 3.175 -11.849 1.00 34.19 264 GLY A N 1
ATOM 1947 C CA . GLY A 1 264 ? 0.346 3.938 -11.075 1.00 34.19 264 GLY A CA 1
ATOM 1948 C C . GLY A 1 264 ? -0.338 4.592 -9.887 1.00 34.19 264 GLY A C 1
ATOM 1949 O O . GLY A 1 264 ? -0.859 5.689 -10.021 1.00 34.19 264 GLY A O 1
ATOM 1950 N N . GLY A 1 265 ? -0.299 3.945 -8.722 1.00 30.52 265 GLY A N 1
ATOM 1951 C CA . GLY A 1 265 ? -0.601 4.577 -7.432 1.00 30.52 265 GLY A CA 1
ATOM 1952 C C . GLY A 1 265 ? 0.487 5.568 -6.992 1.00 30.52 265 GLY A C 1
ATOM 1953 O O . GLY A 1 265 ? 0.932 5.500 -5.850 1.00 30.52 265 GLY A O 1
ATOM 1954 N N . GLY A 1 266 ? 1.009 6.375 -7.917 1.00 32.41 266 GLY A N 1
ATOM 1955 C CA . GLY A 1 266 ? 2.133 7.281 -7.708 1.00 32.41 266 GLY A CA 1
ATOM 1956 C C . GLY A 1 266 ? 1.747 8.691 -8.127 1.00 32.41 266 GLY A C 1
ATOM 1957 O O . GLY A 1 266 ? 1.194 8.885 -9.211 1.00 32.41 266 GLY A O 1
ATOM 1958 N N . ALA A 1 267 ? 2.008 9.662 -7.252 1.00 32.75 267 ALA A N 1
ATOM 1959 C CA . ALA A 1 267 ? 1.778 11.071 -7.530 1.00 32.75 267 ALA A CA 1
ATOM 1960 C C . ALA A 1 267 ? 2.462 11.498 -8.840 1.00 32.75 267 ALA A C 1
ATOM 1962 O O . ALA A 1 267 ? 3.561 11.052 -9.182 1.00 32.75 267 ALA A O 1
ATOM 1963 N N . VAL A 1 268 ? 1.789 12.375 -9.578 1.00 35.41 268 VAL A N 1
ATOM 1964 C CA . VAL A 1 268 ? 2.333 13.024 -10.768 1.00 35.41 268 VAL A CA 1
ATOM 1965 C C . VAL A 1 268 ? 3.487 13.917 -10.292 1.00 35.41 268 VAL A C 1
ATOM 1967 O O . VAL A 1 268 ? 3.300 14.742 -9.401 1.00 35.41 268 VAL A O 1
ATOM 1970 N N . GLU A 1 269 ? 4.674 13.726 -10.878 1.00 32.06 269 GLU A N 1
ATOM 1971 C CA . GLU A 1 269 ? 5.923 14.489 -10.647 1.00 32.06 269 GLU A CA 1
ATOM 1972 C C . GLU A 1 269 ? 6.897 14.022 -9.541 1.00 32.06 269 GLU A C 1
ATOM 1974 O O . GLU A 1 269 ? 7.650 14.836 -9.016 1.00 32.06 269 GLU A O 1
ATOM 1979 N N . SER A 1 270 ? 7.012 12.725 -9.227 1.00 32.94 270 SER A N 1
ATOM 1980 C CA . SER A 1 270 ? 8.142 12.239 -8.397 1.00 32.94 270 SER A CA 1
ATOM 1981 C C . SER A 1 270 ? 9.462 12.014 -9.157 1.00 32.94 270 SER A C 1
ATOM 1983 O O . SER A 1 270 ? 10.421 11.523 -8.571 1.00 32.94 270 SER A O 1
ATOM 1985 N N . GLY A 1 271 ? 9.557 12.332 -10.455 1.00 34.69 271 GLY A N 1
ATOM 1986 C CA . GLY A 1 271 ? 10.794 12.145 -11.238 1.00 34.69 271 GLY A CA 1
ATOM 1987 C C . GLY A 1 271 ? 11.247 10.683 -11.416 1.00 34.69 271 GLY A C 1
ATOM 1988 O O . GLY A 1 271 ? 12.198 10.423 -12.150 1.00 34.69 271 GLY A O 1
ATOM 1989 N N . GLU A 1 272 ? 10.555 9.721 -10.807 1.00 30.14 272 GLU A N 1
ATOM 1990 C CA . GLU A 1 272 ? 10.695 8.298 -11.086 1.00 30.14 272 GLU A CA 1
ATOM 1991 C C . GLU A 1 272 ? 9.909 7.971 -12.357 1.00 30.14 272 GLU A C 1
ATOM 1993 O O . GLU A 1 272 ? 8.749 8.365 -12.521 1.00 30.14 272 GLU A O 1
ATOM 1998 N N . VAL A 1 273 ? 10.541 7.248 -13.283 1.00 29.70 273 VAL A N 1
ATOM 1999 C CA . VAL A 1 273 ? 9.838 6.662 -14.424 1.00 29.70 273 VAL A CA 1
ATOM 2000 C C . VAL A 1 273 ? 8.678 5.848 -13.858 1.00 29.70 273 VAL A C 1
ATOM 2002 O O . VAL A 1 273 ? 8.887 4.858 -13.160 1.00 29.70 273 VAL A O 1
ATOM 2005 N N . LYS A 1 274 ? 7.457 6.323 -14.138 1.00 34.09 274 LYS A N 1
ATOM 2006 C CA . LYS A 1 274 ? 6.171 5.672 -13.865 1.00 34.09 274 LYS A CA 1
ATOM 2007 C C . LYS A 1 274 ? 6.343 4.163 -13.940 1.00 34.09 274 LYS A C 1
ATOM 2009 O O . LYS A 1 274 ? 6.801 3.692 -14.981 1.00 34.09 274 LYS A O 1
ATOM 2014 N N . THR A 1 275 ? 5.981 3.454 -12.863 1.00 32.84 275 THR A N 1
ATOM 2015 C CA . THR A 1 275 ? 5.993 1.987 -12.747 1.00 32.84 275 THR A CA 1
ATOM 2016 C C . THR A 1 275 ? 5.424 1.366 -14.014 1.00 32.84 275 THR A C 1
ATOM 2018 O O . THR A 1 275 ? 4.219 1.191 -14.191 1.00 32.84 275 THR A O 1
ATOM 2021 N N . THR A 1 276 ? 6.329 1.096 -14.936 1.00 36.47 276 THR A N 1
ATOM 2022 C CA . THR A 1 276 ? 6.106 0.383 -16.168 1.00 36.47 276 THR A CA 1
ATOM 2023 C C . THR A 1 276 ? 6.683 -0.964 -15.826 1.00 36.47 276 THR A C 1
ATOM 2025 O O . THR A 1 276 ? 7.880 -1.186 -15.958 1.00 36.47 276 THR A O 1
ATOM 2028 N N . GLU A 1 277 ? 5.846 -1.859 -15.298 1.00 38.47 277 GLU A N 1
ATOM 2029 C CA . GLU A 1 277 ? 6.161 -3.269 -15.471 1.00 38.47 277 GLU A CA 1
ATOM 2030 C C . GLU A 1 277 ? 6.402 -3.443 -16.968 1.00 38.47 277 GLU A C 1
ATOM 2032 O O . GLU A 1 277 ? 5.525 -3.169 -17.798 1.00 38.47 277 GLU A O 1
ATOM 2037 N N . SER A 1 278 ? 7.650 -3.760 -17.308 1.00 38.56 278 SER A N 1
ATOM 2038 C CA . SER A 1 278 ? 8.037 -4.082 -18.665 1.00 38.56 278 SER A CA 1
ATOM 2039 C C . SER A 1 278 ? 7.095 -5.182 -19.115 1.00 38.56 278 SER A C 1
ATOM 2041 O O . SER A 1 278 ? 7.023 -6.220 -18.460 1.00 38.56 278 SER A O 1
ATOM 2043 N N . TYR A 1 279 ? 6.358 -4.968 -20.198 1.00 47.78 279 TYR A N 1
ATOM 2044 C CA . TYR A 1 279 ? 5.623 -6.042 -20.842 1.00 47.78 279 TYR A CA 1
ATOM 2045 C C . TYR A 1 279 ? 6.594 -7.221 -21.056 1.00 47.78 279 TYR A C 1
ATOM 2047 O O . TYR A 1 279 ? 7.554 -7.094 -21.820 1.00 47.78 279 TYR A O 1
ATOM 2055 N N . LEU A 1 280 ? 6.405 -8.328 -20.323 1.00 53.81 280 LEU A N 1
ATOM 2056 C CA . LEU A 1 280 ? 7.329 -9.471 -20.266 1.00 53.81 280 LEU A CA 1
ATOM 2057 C C . LEU A 1 280 ? 7.171 -10.350 -21.517 1.00 53.81 280 LEU A C 1
ATOM 2059 O O . LEU A 1 280 ? 6.872 -11.539 -21.425 1.00 53.81 280 LEU A O 1
ATOM 2063 N N . LYS A 1 281 ? 7.366 -9.746 -22.699 1.00 54.44 281 LYS A N 1
ATOM 2064 C CA . LYS A 1 281 ? 7.224 -10.356 -24.033 1.00 54.44 281 LYS A CA 1
ATOM 2065 C C . LYS A 1 281 ? 7.809 -11.766 -24.093 1.00 54.44 281 LYS A C 1
ATOM 2067 O O . LYS A 1 281 ? 7.154 -12.669 -24.602 1.00 54.44 281 LYS A O 1
ATOM 2072 N N . ASN A 1 282 ? 9.018 -11.937 -23.561 1.00 62.97 282 ASN A N 1
ATOM 2073 C CA . ASN A 1 282 ? 9.745 -13.200 -23.637 1.00 62.97 282 ASN A CA 1
ATOM 2074 C C . ASN A 1 282 ? 9.034 -14.296 -22.830 1.00 62.97 282 ASN A C 1
ATOM 2076 O O . ASN A 1 282 ? 8.806 -15.374 -23.353 1.00 62.97 282 ASN A O 1
ATOM 2080 N N . ALA A 1 283 ? 8.537 -13.988 -21.628 1.00 71.62 283 ALA A N 1
ATOM 2081 C CA . ALA A 1 283 ? 7.876 -14.984 -20.788 1.00 71.62 283 ALA A CA 1
ATOM 2082 C C . ALA A 1 283 ? 6.563 -15.508 -21.397 1.00 71.62 283 ALA A C 1
ATOM 2084 O O . ALA A 1 283 ? 6.271 -16.693 -21.286 1.00 71.62 283 ALA A O 1
ATOM 2085 N N . PHE A 1 284 ? 5.759 -14.654 -22.040 1.00 81.94 284 PHE A N 1
ATOM 2086 C CA . PHE A 1 284 ? 4.491 -15.088 -22.652 1.00 81.94 284 PHE A CA 1
ATOM 2087 C C . PHE A 1 284 ? 4.740 -15.898 -23.926 1.00 81.94 284 PHE A C 1
ATOM 2089 O O . PHE A 1 284 ? 4.036 -16.874 -24.192 1.00 81.94 284 PHE A O 1
ATOM 2096 N N . LEU A 1 285 ? 5.759 -15.500 -24.692 1.00 80.25 285 LEU A N 1
ATOM 2097 C CA . LEU A 1 285 ? 6.198 -16.218 -25.878 1.00 80.25 285 LEU A CA 1
ATOM 2098 C C . LEU A 1 285 ? 6.706 -17.621 -25.529 1.00 80.25 285 LEU A C 1
ATOM 2100 O O . LEU A 1 285 ? 6.193 -18.587 -26.087 1.00 80.25 285 LEU A O 1
ATOM 2104 N N . ASP A 1 286 ? 7.610 -17.740 -24.554 1.00 82.44 286 ASP A N 1
ATOM 2105 C CA . ASP A 1 286 ? 8.185 -19.022 -24.118 1.00 82.44 286 ASP A CA 1
ATOM 2106 C C . ASP A 1 286 ? 7.089 -20.030 -23.713 1.00 82.44 286 ASP A C 1
ATOM 2108 O O . ASP A 1 286 ? 7.164 -21.231 -23.993 1.00 82.44 286 ASP A O 1
ATOM 2112 N N . MET A 1 287 ? 6.016 -19.539 -23.079 1.00 85.75 287 MET A N 1
ATOM 2113 C CA . MET A 1 287 ? 4.868 -20.365 -22.693 1.00 85.75 287 MET A CA 1
ATOM 2114 C C . MET A 1 287 ? 4.078 -20.872 -23.899 1.00 85.75 287 MET A C 1
ATOM 2116 O O . MET A 1 287 ? 3.675 -22.033 -23.912 1.00 85.75 287 MET A O 1
ATOM 2120 N N . LEU A 1 288 ? 3.849 -20.021 -24.902 1.00 85.44 288 LEU A N 1
ATOM 2121 C CA . LEU A 1 288 ? 3.164 -20.415 -26.133 1.00 85.44 288 LEU A CA 1
ATOM 2122 C C . LEU A 1 288 ? 4.022 -21.377 -26.964 1.00 85.44 288 LEU A C 1
ATOM 2124 O O . LEU A 1 288 ? 3.490 -22.354 -27.483 1.00 85.44 288 LEU A O 1
ATOM 2128 N N . GLU A 1 289 ? 5.335 -21.146 -27.044 1.00 85.25 289 GLU A N 1
ATOM 2129 C CA . GLU A 1 289 ? 6.282 -22.001 -27.773 1.00 85.25 289 GLU A CA 1
ATOM 2130 C C . GLU A 1 289 ? 6.398 -23.408 -27.177 1.00 85.25 289 GLU A C 1
ATOM 2132 O O . GLU A 1 289 ? 6.569 -24.378 -27.917 1.00 85.25 289 GLU A O 1
ATOM 2137 N N . THR A 1 290 ? 6.238 -23.535 -25.855 1.00 84.25 290 THR A N 1
ATOM 2138 C CA . THR A 1 290 ? 6.247 -24.832 -25.158 1.00 84.25 290 THR A CA 1
ATOM 2139 C C . THR A 1 290 ? 5.156 -25.774 -25.684 1.00 84.25 290 THR A C 1
ATOM 2141 O O . THR A 1 290 ? 5.400 -26.970 -25.846 1.00 84.25 290 THR A O 1
ATOM 2144 N N . ASP A 1 291 ? 3.958 -25.250 -25.958 1.00 80.25 291 ASP A N 1
ATOM 2145 C CA . ASP A 1 291 ? 2.816 -26.037 -26.442 1.00 80.25 291 ASP A CA 1
ATOM 2146 C C . ASP A 1 291 ? 2.628 -25.953 -27.973 1.00 80.25 291 ASP A C 1
ATOM 2148 O O . ASP A 1 291 ? 2.005 -26.842 -28.563 1.00 80.25 291 ASP A O 1
ATOM 2152 N N . ASN A 1 292 ? 3.187 -24.926 -28.629 1.00 82.81 292 ASN A N 1
ATOM 2153 C CA . ASN A 1 292 ? 3.243 -24.791 -30.084 1.00 82.81 292 ASN A CA 1
ATOM 2154 C C . ASN A 1 292 ? 4.571 -24.158 -30.575 1.00 82.81 292 ASN A C 1
ATOM 2156 O O . ASN A 1 292 ? 4.680 -22.931 -30.635 1.00 82.81 292 ASN A O 1
ATOM 2160 N N . PRO A 1 293 ? 5.538 -24.957 -31.066 1.00 79.56 293 PRO A N 1
ATOM 2161 C CA . PRO A 1 293 ? 6.851 -24.461 -31.493 1.00 79.56 293 PRO A CA 1
ATOM 2162 C C . PRO A 1 293 ? 6.839 -23.649 -32.805 1.00 79.56 293 PRO A C 1
ATOM 2164 O O . PRO A 1 293 ? 7.884 -23.158 -33.222 1.00 79.56 293 PRO A O 1
ATOM 2167 N N . ARG A 1 294 ? 5.695 -23.519 -33.498 1.00 80.88 294 ARG A N 1
ATOM 2168 C CA . ARG A 1 294 ? 5.539 -22.708 -34.725 1.00 80.88 294 ARG A CA 1
ATOM 2169 C C . ARG A 1 294 ? 4.700 -21.451 -34.486 1.00 80.88 294 ARG A C 1
ATOM 2171 O O . ARG A 1 294 ? 3.803 -21.136 -35.275 1.00 80.88 294 ARG A O 1
ATOM 2178 N N . VAL A 1 295 ? 4.972 -20.741 -33.392 1.00 86.81 295 VAL A N 1
ATOM 2179 C CA . VAL A 1 295 ? 4.351 -19.441 -33.128 1.00 86.81 295 VAL A CA 1
ATOM 2180 C C . VAL A 1 295 ? 5.178 -18.326 -33.780 1.00 86.81 295 VAL A C 1
ATOM 2182 O O . VAL A 1 295 ? 6.383 -18.218 -33.579 1.00 86.81 295 VAL A O 1
ATOM 2185 N N . HIS A 1 296 ? 4.536 -17.489 -34.589 1.00 89.00 296 HIS A N 1
ATOM 2186 C CA . HIS A 1 296 ? 5.129 -16.254 -35.100 1.00 89.00 296 HIS A CA 1
ATOM 2187 C C . HIS A 1 296 ? 4.650 -15.078 -34.257 1.00 89.00 296 HIS A C 1
ATOM 2189 O O . HIS A 1 296 ? 3.464 -14.982 -33.948 1.00 89.00 296 HIS A O 1
ATOM 2195 N N . THR A 1 297 ? 5.551 -14.171 -33.887 1.00 88.94 297 THR A N 1
ATOM 2196 C CA . THR A 1 297 ? 5.196 -13.018 -33.054 1.00 88.94 297 THR A CA 1
ATOM 2197 C C . THR A 1 297 ? 5.116 -11.735 -33.857 1.00 88.94 297 THR A C 1
ATOM 2199 O O . THR A 1 297 ? 5.955 -11.476 -34.716 1.00 88.94 297 THR A O 1
ATOM 2202 N N . ILE A 1 298 ? 4.109 -10.920 -33.550 1.00 89.44 298 ILE A N 1
ATOM 2203 C CA . ILE A 1 298 ? 3.919 -9.596 -34.138 1.00 89.44 298 ILE A CA 1
ATOM 2204 C C . ILE A 1 298 ? 3.675 -8.609 -33.001 1.00 89.44 298 ILE A C 1
ATOM 2206 O O . ILE A 1 298 ? 2.764 -8.777 -32.189 1.00 89.44 298 ILE A O 1
ATOM 2210 N N . GLN A 1 299 ? 4.500 -7.568 -32.947 1.00 86.31 299 GLN A N 1
ATOM 2211 C CA . GLN A 1 299 ? 4.310 -6.464 -32.015 1.00 86.31 299 GLN A CA 1
ATOM 2212 C C . GLN A 1 299 ? 3.598 -5.319 -32.727 1.00 86.31 299 GLN A C 1
ATOM 2214 O O . GLN A 1 299 ? 4.081 -4.859 -33.758 1.00 86.31 299 GLN A O 1
ATOM 2219 N N . TYR A 1 300 ? 2.490 -4.834 -32.169 1.00 86.31 300 TYR A N 1
ATOM 2220 C CA . TYR A 1 300 ? 1.703 -3.763 -32.784 1.00 86.31 300 TYR A CA 1
ATOM 2221 C C . TYR A 1 300 ? 1.749 -2.463 -31.965 1.00 86.31 300 TYR A C 1
ATOM 2223 O O . TYR A 1 300 ? 1.790 -2.483 -30.733 1.00 86.31 300 TYR A O 1
ATOM 2231 N N . PHE A 1 301 ? 1.744 -1.318 -32.649 1.00 82.62 301 PHE A N 1
ATOM 2232 C CA . PHE A 1 301 ? 1.887 0.021 -32.062 1.00 82.62 301 PHE A CA 1
ATOM 2233 C C . PHE A 1 301 ? 0.816 0.960 -32.622 1.00 82.62 301 PHE A C 1
ATOM 2235 O O . PHE A 1 301 ? 0.286 0.711 -33.698 1.00 82.62 301 PHE A O 1
ATOM 2242 N N . ASP A 1 302 ? 0.548 2.068 -31.932 1.00 80.06 302 ASP A N 1
ATOM 2243 C CA . ASP A 1 302 ? -0.331 3.130 -32.447 1.00 80.06 302 ASP A CA 1
ATOM 2244 C C . ASP A 1 302 ? 0.260 3.788 -33.712 1.00 80.06 302 ASP A C 1
ATOM 2246 O O . ASP A 1 302 ? -0.414 4.005 -34.713 1.00 80.06 302 ASP A O 1
ATOM 2250 N N . SER A 1 303 ? 1.577 4.018 -33.714 1.00 76.06 303 SER A N 1
ATOM 2251 C CA . SER A 1 303 ? 2.294 4.700 -34.798 1.00 76.06 303 SER A CA 1
ATOM 2252 C C . SER A 1 303 ? 2.689 3.812 -35.983 1.00 76.06 303 SER A C 1
ATOM 2254 O O . SER A 1 303 ? 3.291 4.312 -36.934 1.00 76.06 303 SER A O 1
ATOM 2256 N N . ARG A 1 304 ? 2.399 2.504 -35.941 1.00 79.50 304 ARG A N 1
ATOM 2257 C CA . ARG A 1 304 ? 2.800 1.550 -36.984 1.00 79.50 304 ARG A CA 1
ATOM 2258 C C . ARG A 1 304 ? 1.635 0.619 -37.343 1.00 79.50 304 ARG A C 1
ATOM 2260 O O . ARG A 1 304 ? 1.353 -0.293 -36.563 1.00 79.50 304 ARG A O 1
ATOM 2267 N N . PRO A 1 305 ? 0.999 0.791 -38.518 1.00 78.06 305 PRO A N 1
ATOM 2268 C CA . PRO A 1 305 ? 0.061 -0.201 -39.031 1.00 78.06 305 PRO A CA 1
ATOM 2269 C C . PRO A 1 305 ? 0.789 -1.512 -39.366 1.00 78.06 305 PRO A C 1
ATOM 2271 O O . PRO A 1 305 ? 1.999 -1.510 -39.605 1.00 78.06 305 PRO A O 1
ATOM 2274 N N . LEU A 1 306 ? 0.042 -2.618 -39.391 1.00 87.06 306 LEU A N 1
ATOM 2275 C CA . LEU A 1 306 ? 0.559 -3.912 -39.839 1.00 87.06 306 LEU A CA 1
ATOM 2276 C C . LEU A 1 306 ? 0.999 -3.815 -41.303 1.00 87.06 306 LEU A C 1
ATOM 2278 O O . LEU A 1 306 ? 0.291 -3.227 -42.122 1.00 87.06 306 LEU A O 1
ATOM 2282 N N . ASP A 1 307 ? 2.159 -4.377 -41.631 1.00 89.25 307 ASP A N 1
ATOM 2283 C CA . ASP A 1 307 ? 2.597 -4.462 -43.025 1.00 89.25 307 ASP A CA 1
ATOM 2284 C C . ASP A 1 307 ? 1.964 -5.658 -43.761 1.00 89.25 307 ASP A C 1
ATOM 2286 O O . ASP A 1 307 ? 1.353 -6.543 -43.160 1.00 89.25 307 ASP A O 1
ATOM 2290 N N . GLN A 1 308 ? 2.092 -5.691 -45.092 1.00 89.12 308 GLN A N 1
ATOM 2291 C CA . GLN A 1 308 ? 1.468 -6.738 -45.909 1.00 89.12 308 GLN A CA 1
ATOM 2292 C C . GLN A 1 308 ? 1.983 -8.144 -45.559 1.00 89.12 308 GLN A C 1
ATOM 2294 O O . GLN A 1 308 ? 1.217 -9.102 -45.623 1.00 89.12 308 GLN A O 1
ATOM 2299 N N . ALA A 1 309 ? 3.253 -8.285 -45.166 1.00 90.94 309 ALA A N 1
ATOM 2300 C CA . ALA A 1 309 ? 3.813 -9.584 -44.805 1.00 90.94 309 ALA A CA 1
ATOM 2301 C C . ALA A 1 309 ? 3.255 -10.069 -43.457 1.00 90.94 309 ALA A C 1
ATOM 2303 O O . ALA A 1 309 ? 2.892 -11.238 -43.320 1.00 90.94 309 ALA A O 1
ATOM 2304 N N . GLU A 1 310 ? 3.130 -9.168 -42.482 1.00 93.19 310 GLU A N 1
ATOM 2305 C CA . GLU A 1 310 ? 2.459 -9.408 -41.203 1.00 93.19 310 GLU A CA 1
ATOM 2306 C C . GLU A 1 310 ? 0.980 -9.775 -41.412 1.00 93.19 310 GLU A C 1
ATOM 2308 O O . GLU A 1 310 ? 0.491 -10.750 -40.834 1.00 93.19 310 GLU A O 1
ATOM 2313 N N . GLU A 1 311 ? 0.271 -9.062 -42.290 1.00 92.25 311 GLU A N 1
ATOM 2314 C CA . GLU A 1 311 ? -1.111 -9.383 -42.653 1.00 92.25 311 GLU A CA 1
ATOM 2315 C C . GLU A 1 311 ? -1.258 -10.762 -43.307 1.00 92.25 311 GLU A C 1
ATOM 2317 O O . GLU A 1 311 ? -2.187 -11.507 -42.969 1.00 92.25 311 GLU A O 1
ATOM 2322 N N . ASP A 1 312 ? -0.355 -11.117 -44.221 1.00 92.19 312 ASP A N 1
ATOM 2323 C CA . ASP A 1 312 ? -0.360 -12.410 -44.903 1.00 92.19 312 ASP A CA 1
ATOM 2324 C C . ASP A 1 312 ? -0.109 -13.556 -43.911 1.00 92.19 312 ASP A C 1
ATOM 2326 O O . ASP A 1 312 ? -0.800 -14.579 -43.962 1.00 92.19 312 ASP A O 1
ATOM 2330 N N . LEU A 1 313 ? 0.815 -13.371 -42.960 1.00 93.44 313 LEU A N 1
ATOM 2331 C CA . LEU A 1 313 ? 1.069 -14.327 -41.876 1.00 93.44 313 LEU A CA 1
ATOM 2332 C C . LEU A 1 313 ? -0.175 -14.542 -41.007 1.00 93.44 313 LEU A C 1
ATOM 2334 O O . LEU A 1 313 ? -0.531 -15.684 -40.709 1.00 93.44 313 LEU A O 1
ATOM 2338 N N . ILE A 1 314 ? -0.863 -13.460 -40.635 1.00 94.62 314 ILE A N 1
ATOM 2339 C CA . ILE A 1 314 ? -2.084 -13.501 -39.820 1.00 94.62 314 ILE A CA 1
ATOM 2340 C C . ILE A 1 314 ? -3.205 -14.273 -40.531 1.00 94.62 314 ILE A C 1
ATOM 2342 O O . ILE A 1 314 ? -3.885 -15.090 -39.910 1.00 94.62 314 ILE A O 1
ATOM 2346 N N . VAL A 1 315 ? -3.403 -14.050 -41.834 1.00 92.75 315 VAL A N 1
ATOM 2347 C CA . VAL A 1 315 ? -4.450 -14.734 -42.618 1.00 92.75 315 VAL A CA 1
ATOM 2348 C C . VAL A 1 315 ? -4.145 -16.224 -42.800 1.00 92.75 315 VAL A C 1
ATOM 2350 O O . VAL A 1 315 ? -5.056 -17.060 -42.742 1.00 92.75 315 VAL A O 1
ATOM 2353 N N . GLN A 1 316 ? -2.870 -16.562 -43.010 1.00 91.88 316 GLN A N 1
ATOM 2354 C CA . GLN A 1 316 ? -2.404 -17.938 -43.206 1.00 91.88 316 GLN A CA 1
ATOM 2355 C C . GLN A 1 316 ? -2.346 -18.762 -41.913 1.00 91.88 316 GLN A C 1
ATOM 2357 O O . GLN A 1 316 ? -2.207 -19.985 -41.990 1.00 91.88 316 GLN A O 1
ATOM 2362 N N . ALA A 1 317 ? -2.441 -18.126 -40.744 1.00 92.62 317 ALA A N 1
ATOM 2363 C CA . ALA A 1 317 ? -2.445 -18.810 -39.460 1.00 92.62 317 ALA A CA 1
ATOM 2364 C C . ALA A 1 317 ? -3.705 -19.674 -39.271 1.00 92.62 317 ALA A C 1
ATOM 2366 O O . ALA A 1 317 ? -4.809 -19.338 -39.723 1.00 92.62 317 ALA A O 1
ATOM 2367 N N . ASP A 1 318 ? -3.544 -20.787 -38.560 1.00 89.75 318 ASP A N 1
ATOM 2368 C CA . ASP A 1 318 ? -4.652 -21.628 -38.105 1.00 89.75 318 ASP A CA 1
ATOM 2369 C C . ASP A 1 318 ? -5.338 -20.989 -36.890 1.00 89.75 318 ASP A C 1
ATOM 2371 O O . ASP A 1 318 ? -6.564 -21.006 -36.784 1.00 89.75 318 ASP A O 1
ATOM 2375 N N . VAL A 1 319 ? -4.541 -20.374 -36.008 1.00 90.88 319 VAL A N 1
ATOM 2376 C CA . VAL A 1 319 ? -4.989 -19.680 -34.794 1.00 90.88 319 VAL A CA 1
ATOM 2377 C C . VAL A 1 319 ? -4.210 -18.383 -34.612 1.00 90.88 319 VAL A C 1
ATOM 2379 O O . VAL A 1 319 ? -2.989 -18.352 -34.762 1.00 90.88 319 VAL A O 1
ATOM 2382 N N . VAL A 1 320 ? -4.911 -17.326 -34.216 1.00 94.75 320 VAL A N 1
ATOM 2383 C CA . VAL A 1 320 ? -4.323 -16.028 -33.888 1.00 94.75 320 VAL A CA 1
ATOM 2384 C C . VAL A 1 320 ? -4.669 -15.676 -32.448 1.00 94.75 320 VAL A C 1
ATOM 2386 O O . VAL A 1 320 ? -5.844 -15.587 -32.101 1.00 94.75 320 VAL A O 1
ATOM 2389 N N . VAL A 1 321 ? -3.657 -15.471 -31.607 1.00 94.94 321 VAL A N 1
ATOM 2390 C CA . VAL A 1 321 ? -3.823 -15.022 -30.221 1.00 94.94 321 VAL A CA 1
ATOM 2391 C C . VAL A 1 321 ? -3.468 -13.542 -30.156 1.00 94.94 321 VAL A C 1
ATOM 2393 O O . VAL A 1 321 ? -2.337 -13.168 -30.440 1.00 94.94 321 VAL A O 1
ATOM 2396 N N . LEU A 1 322 ? -4.426 -12.700 -29.783 1.00 95.31 322 LEU A N 1
ATOM 2397 C CA . LEU A 1 322 ? -4.236 -11.266 -29.576 1.00 95.31 322 LEU A CA 1
ATOM 2398 C C . LEU A 1 322 ? -4.292 -10.971 -28.080 1.00 95.31 322 LEU A C 1
ATOM 2400 O O . LEU A 1 322 ? -5.349 -11.105 -27.469 1.00 95.31 322 LEU A O 1
ATOM 2404 N N . SER A 1 323 ? -3.177 -10.548 -27.493 1.00 93.19 323 SER A N 1
ATOM 2405 C CA . SER A 1 323 ? -3.191 -9.979 -26.145 1.00 93.19 323 SER A CA 1
ATOM 2406 C C . SER A 1 323 ? -3.530 -8.493 -26.212 1.00 93.19 323 SER A C 1
ATOM 2408 O O . SER A 1 323 ? -3.007 -7.786 -27.068 1.00 93.19 323 SER A O 1
ATOM 2410 N N . THR A 1 324 ? -4.393 -8.015 -25.318 1.00 91.19 324 THR A N 1
ATOM 2411 C CA . THR A 1 324 ? -4.725 -6.589 -25.198 1.00 91.19 324 THR A CA 1
ATOM 2412 C C . THR A 1 324 ? -4.531 -6.087 -23.781 1.00 91.19 324 THR A C 1
ATOM 2414 O O . THR A 1 324 ? -4.613 -6.850 -22.811 1.00 91.19 324 THR A O 1
ATOM 2417 N N . ARG A 1 325 ? -4.267 -4.785 -23.659 1.00 86.81 325 ARG A N 1
ATOM 2418 C CA . ARG A 1 325 ? -4.123 -4.104 -22.374 1.00 86.81 325 ARG A CA 1
ATOM 2419 C C . ARG A 1 325 ? -4.996 -2.862 -22.366 1.00 86.81 325 ARG A C 1
ATOM 2421 O O . ARG A 1 325 ? -4.617 -1.852 -22.960 1.00 86.81 325 ARG A O 1
ATOM 2428 N N . ASN A 1 326 ? -6.138 -2.953 -21.690 1.00 83.38 326 ASN A N 1
ATOM 2429 C CA . ASN A 1 326 ? -7.107 -1.868 -21.557 1.00 83.38 326 ASN A CA 1
ATOM 2430 C C . ASN A 1 326 ? -7.478 -1.263 -22.924 1.00 83.38 326 ASN A C 1
ATOM 2432 O O . ASN A 1 326 ? -7.523 -0.044 -23.088 1.00 83.38 326 ASN A O 1
ATOM 2436 N N . ALA A 1 327 ? -7.730 -2.113 -23.927 1.00 87.38 327 ALA A N 1
ATOM 2437 C CA . ALA A 1 327 ? -8.156 -1.696 -25.263 1.00 87.38 327 ALA A CA 1
ATOM 2438 C C . ALA A 1 327 ? -9.427 -0.833 -25.241 1.00 87.38 327 ALA A C 1
ATOM 2440 O O . ALA A 1 327 ? -9.588 0.025 -26.103 1.00 87.38 327 ALA A O 1
ATOM 2441 N N . ASN A 1 328 ? -10.289 -0.972 -24.228 1.00 81.88 328 ASN A N 1
ATOM 2442 C CA . ASN A 1 328 ? -11.437 -0.073 -24.052 1.00 81.88 328 ASN A CA 1
ATOM 2443 C C . ASN A 1 328 ? -11.035 1.402 -23.812 1.00 81.88 328 ASN A C 1
ATOM 2445 O O . ASN A 1 328 ? -11.821 2.309 -24.059 1.00 81.88 328 ASN A O 1
ATOM 2449 N N . HIS A 1 329 ? -9.800 1.643 -23.368 1.00 79.19 329 HIS A N 1
ATOM 2450 C CA . HIS A 1 329 ? -9.200 2.968 -23.183 1.00 79.19 329 HIS A CA 1
ATOM 2451 C C . HIS A 1 329 ? -8.156 3.300 -24.262 1.00 79.19 329 HIS A C 1
ATOM 2453 O O . HIS A 1 329 ? -7.460 4.310 -24.167 1.00 79.19 329 HIS A O 1
ATOM 2459 N N . SER A 1 330 ? -8.008 2.449 -25.282 1.00 82.94 330 SER A N 1
ATOM 2460 C CA . SER A 1 330 ? -6.933 2.535 -26.266 1.00 82.94 330 SER A CA 1
ATOM 2461 C C . SER A 1 330 ? -7.459 2.239 -27.670 1.00 82.94 330 SER A C 1
ATOM 2463 O O . SER A 1 330 ? -7.508 1.088 -28.110 1.00 82.94 330 SER A O 1
ATOM 2465 N N . GLN A 1 331 ? -7.846 3.307 -28.375 1.00 85.69 331 GLN A N 1
ATOM 2466 C CA . GLN A 1 331 ? -8.571 3.220 -29.645 1.00 85.69 331 GLN A CA 1
ATOM 2467 C C . GLN A 1 331 ? -7.843 2.369 -30.697 1.00 85.69 331 GLN A C 1
ATOM 2469 O O . GLN A 1 331 ? -8.470 1.512 -31.309 1.00 85.69 331 GLN A O 1
ATOM 2474 N N . TYR A 1 332 ? -6.520 2.505 -30.840 1.00 86.69 332 TYR A N 1
ATOM 2475 C CA . TYR A 1 332 ? -5.757 1.713 -31.814 1.00 86.69 332 TYR A CA 1
ATOM 2476 C C . TYR A 1 332 ? -5.825 0.198 -31.540 1.00 86.69 332 TYR A C 1
ATOM 2478 O O . TYR A 1 332 ? -5.933 -0.600 -32.471 1.00 86.69 332 TYR A O 1
ATOM 2486 N N . GLN A 1 333 ? -5.811 -0.221 -30.265 1.00 91.88 333 GLN A N 1
ATOM 2487 C CA . GLN A 1 333 ? -5.951 -1.637 -29.900 1.00 91.88 333 GLN A CA 1
ATOM 2488 C C . GLN A 1 333 ? -7.370 -2.130 -30.181 1.00 91.88 333 GLN A C 1
ATOM 2490 O O . GLN A 1 333 ? -7.556 -3.246 -30.673 1.00 91.88 333 GLN A O 1
ATOM 2495 N N . LYS A 1 334 ? -8.370 -1.296 -29.865 1.00 92.00 334 LYS A N 1
ATOM 2496 C CA . LYS A 1 334 ? -9.783 -1.589 -30.113 1.00 92.00 334 LYS A CA 1
ATOM 2497 C C . LYS A 1 334 ? -10.039 -1.792 -31.605 1.00 92.00 334 LYS A C 1
ATOM 2499 O O . LYS A 1 334 ? -10.596 -2.819 -31.993 1.00 92.00 334 LYS A O 1
ATOM 2504 N N . ASP A 1 335 ? -9.581 -0.857 -32.431 1.00 92.88 335 ASP A N 1
ATOM 2505 C CA . ASP A 1 335 ? -9.777 -0.872 -33.879 1.00 92.88 335 ASP A CA 1
ATOM 2506 C C . ASP A 1 335 ? -9.084 -2.072 -34.525 1.00 92.88 335 ASP A C 1
ATOM 2508 O O . ASP A 1 335 ? -9.708 -2.789 -35.312 1.00 92.88 335 ASP A O 1
ATOM 2512 N N . LEU A 1 336 ? -7.837 -2.360 -34.133 1.00 93.44 336 LEU A N 1
ATOM 2513 C CA . LEU A 1 336 ? -7.109 -3.540 -34.597 1.00 93.44 336 LEU A CA 1
ATOM 2514 C C . LEU A 1 336 ? -7.842 -4.835 -34.227 1.00 93.44 336 LEU A C 1
ATOM 2516 O O . LEU A 1 336 ? -8.042 -5.697 -35.083 1.00 93.44 336 LEU A O 1
ATOM 2520 N N . GLY A 1 337 ? -8.279 -4.969 -32.972 1.00 94.69 337 GLY A N 1
ATOM 2521 C CA . GLY A 1 337 ? -9.016 -6.144 -32.512 1.00 94.69 337 GLY A CA 1
ATOM 2522 C C . GLY A 1 337 ? -10.308 -6.363 -33.299 1.00 94.69 337 GLY A C 1
ATOM 2523 O O . GLY A 1 337 ? -10.558 -7.473 -33.772 1.00 94.69 337 GLY A O 1
ATOM 2524 N N . LEU A 1 338 ? -11.102 -5.308 -33.515 1.00 96.50 338 LEU A N 1
ATOM 2525 C CA . LEU A 1 338 ? -12.335 -5.381 -34.306 1.00 96.50 338 LEU A CA 1
ATOM 2526 C C . LEU A 1 338 ? -12.068 -5.693 -35.785 1.00 96.50 338 LEU A C 1
ATOM 2528 O O . LEU A 1 338 ? -12.797 -6.492 -36.379 1.00 96.50 338 LEU A O 1
ATOM 2532 N N . ALA A 1 339 ? -11.031 -5.102 -36.382 1.00 94.69 339 ALA A N 1
ATOM 2533 C CA . ALA A 1 339 ? -10.631 -5.383 -37.758 1.00 94.69 339 ALA A CA 1
ATOM 2534 C C . ALA A 1 339 ? -10.217 -6.853 -37.931 1.00 94.69 339 ALA A C 1
ATOM 2536 O O . ALA A 1 339 ? -10.711 -7.539 -38.831 1.00 94.69 339 ALA A O 1
ATOM 2537 N N . LEU A 1 340 ? -9.387 -7.370 -37.020 1.00 96.06 340 LEU A N 1
ATOM 2538 C CA . LEU A 1 340 ? -8.985 -8.776 -37.001 1.00 96.06 340 LEU A CA 1
ATOM 2539 C C . LEU A 1 340 ? -10.175 -9.703 -36.744 1.00 96.06 340 LEU A C 1
ATOM 2541 O O . LEU A 1 340 ? -10.293 -10.727 -37.410 1.00 96.06 340 LEU A O 1
ATOM 2545 N N . GLY A 1 341 ? -11.095 -9.340 -35.848 1.00 95.81 341 GLY A N 1
ATOM 2546 C CA . GLY A 1 341 ? -12.308 -10.117 -35.583 1.00 95.81 341 GLY A CA 1
ATOM 2547 C C . GLY A 1 341 ? -13.184 -10.282 -36.824 1.00 95.81 341 GLY A C 1
ATOM 2548 O O . GLY A 1 341 ? -13.601 -11.397 -37.139 1.00 95.81 341 GLY A O 1
ATOM 2549 N N . LYS A 1 342 ? -13.386 -9.200 -37.589 1.00 95.31 342 LYS A N 1
ATOM 2550 C CA . LYS A 1 342 ? -14.113 -9.238 -38.871 1.00 95.31 342 LYS A CA 1
ATOM 2551 C C . LYS A 1 342 ? -13.397 -10.095 -39.922 1.00 95.31 342 LYS A C 1
ATOM 2553 O O . LYS A 1 342 ? -14.064 -10.804 -40.669 1.00 95.31 342 LYS A O 1
ATOM 2558 N N . LYS A 1 343 ? -12.060 -10.033 -39.983 1.00 94.62 343 LYS A N 1
ATOM 2559 C CA . LYS A 1 343 ? -11.237 -10.736 -40.988 1.00 94.62 343 LYS A CA 1
ATOM 2560 C C . LYS A 1 343 ? -11.071 -12.232 -40.685 1.00 94.62 343 LYS A C 1
ATOM 2562 O O . LYS A 1 343 ? -11.080 -13.045 -41.604 1.00 94.62 343 LYS A O 1
ATOM 2567 N N . LEU A 1 344 ? -10.905 -12.599 -39.413 1.00 94.12 344 LEU A N 1
ATOM 2568 C CA . LEU A 1 344 ? -10.483 -13.938 -38.981 1.00 94.12 344 LEU A CA 1
ATOM 2569 C C . LEU A 1 344 ? -11.606 -14.787 -38.374 1.00 94.12 344 LEU A C 1
ATOM 2571 O O . LEU A 1 344 ? -11.488 -16.016 -38.330 1.00 94.12 344 LEU A O 1
ATOM 2575 N N . GLY A 1 345 ? -12.678 -14.161 -37.881 1.00 91.44 345 GLY A N 1
ATOM 2576 C CA . GLY A 1 345 ? -13.796 -14.851 -37.240 1.00 91.44 345 GLY A CA 1
ATOM 2577 C C . GLY A 1 345 ? -13.339 -15.772 -36.103 1.00 91.44 345 GLY A C 1
ATOM 2578 O O . GLY A 1 345 ? -12.719 -15.332 -35.136 1.00 91.44 345 GLY A O 1
ATOM 2579 N N . ASN A 1 346 ? -13.627 -17.072 -36.225 1.00 91.75 346 ASN A N 1
ATOM 2580 C CA . ASN A 1 346 ? -13.348 -18.063 -35.179 1.00 91.75 346 ASN A CA 1
ATOM 2581 C C . ASN A 1 346 ? -11.853 -18.340 -34.947 1.00 91.75 346 ASN A C 1
ATOM 2583 O O . ASN A 1 346 ? -11.526 -18.919 -33.915 1.00 91.75 346 ASN A O 1
ATOM 2587 N N . LYS A 1 347 ? -10.960 -17.940 -35.866 1.00 92.38 347 LYS A N 1
ATOM 2588 C CA . LYS A 1 347 ? -9.508 -18.143 -35.713 1.00 92.38 347 LYS A CA 1
ATOM 2589 C C . LYS A 1 347 ? -8.873 -17.217 -34.670 1.00 92.38 347 LYS A C 1
ATOM 2591 O O . LYS A 1 347 ? -7.784 -17.517 -34.188 1.00 92.38 347 LYS A O 1
ATOM 2596 N N . LEU A 1 348 ? -9.520 -16.095 -34.343 1.00 96.50 348 LEU A N 1
ATOM 2597 C CA . LEU A 1 348 ? -9.000 -15.105 -33.400 1.00 96.50 348 LEU A CA 1
ATOM 2598 C C . LEU A 1 348 ? -9.415 -15.437 -31.964 1.00 96.50 348 LEU A C 1
ATOM 2600 O O . LEU A 1 348 ? -10.604 -15.594 -31.680 1.00 96.50 348 LEU A O 1
ATOM 2604 N N . ILE A 1 349 ? -8.441 -15.466 -31.057 1.00 97.00 349 ILE A N 1
ATOM 2605 C CA . ILE A 1 349 ? -8.617 -15.531 -29.605 1.00 97.00 349 ILE A CA 1
ATOM 2606 C C . ILE A 1 349 ? -8.056 -14.251 -29.007 1.00 97.00 349 ILE A C 1
ATOM 2608 O O . ILE A 1 349 ? -6.863 -13.984 -29.121 1.00 97.00 349 ILE A O 1
ATOM 2612 N N . VAL A 1 350 ? -8.911 -13.471 -28.350 1.00 97.50 350 VAL A N 1
ATOM 2613 C CA . VAL A 1 350 ? -8.481 -12.261 -27.647 1.00 97.50 350 VAL A CA 1
ATOM 2614 C C . VAL A 1 350 ? -8.286 -12.570 -26.164 1.00 97.50 350 VAL A C 1
ATOM 2616 O O . VAL A 1 350 ? -9.186 -13.111 -25.521 1.00 97.50 350 VAL A O 1
ATOM 2619 N N . VAL A 1 351 ? -7.122 -12.214 -25.623 1.00 96.38 351 VAL A N 1
ATOM 2620 C CA . VAL A 1 351 ? -6.762 -12.339 -24.207 1.00 96.38 351 VAL A CA 1
ATOM 2621 C C . VAL A 1 351 ? -6.617 -10.938 -23.616 1.00 96.38 351 VAL A C 1
ATOM 2623 O O . VAL A 1 351 ? -5.606 -10.268 -23.829 1.00 96.38 351 VAL A O 1
ATOM 2626 N N . ALA A 1 352 ? -7.620 -10.489 -22.862 1.00 93.94 352 ALA A N 1
ATOM 2627 C CA . ALA A 1 352 ? -7.518 -9.251 -22.097 1.00 93.94 352 ALA A CA 1
ATOM 2628 C C . ALA A 1 352 ? -6.662 -9.483 -20.853 1.00 93.94 352 ALA A C 1
ATOM 2630 O O . ALA A 1 352 ? -7.023 -10.261 -19.962 1.00 93.94 352 ALA A O 1
ATOM 2631 N N . THR A 1 353 ? -5.515 -8.808 -20.830 1.00 90.06 353 THR A N 1
ATOM 2632 C CA . THR A 1 353 ? -4.484 -8.994 -19.804 1.00 90.06 353 THR A CA 1
ATOM 2633 C C . THR A 1 353 ? -4.715 -8.163 -18.551 1.00 90.06 353 THR A C 1
ATOM 2635 O O . THR A 1 353 ? -4.237 -8.544 -17.500 1.00 90.06 353 THR A O 1
ATOM 2638 N N . CYS A 1 354 ? -5.467 -7.066 -18.625 1.00 85.88 354 CYS A N 1
ATOM 2639 C CA . CYS A 1 354 ? -5.808 -6.232 -17.472 1.00 85.88 354 CYS A CA 1
ATOM 2640 C C . CYS A 1 354 ? -7.330 -6.203 -17.301 1.00 85.88 354 CYS A C 1
ATOM 2642 O O . CYS A 1 354 ? -7.927 -7.202 -16.897 1.00 85.88 354 CYS A O 1
ATOM 2644 N N . ASP A 1 355 ? -7.974 -5.086 -17.642 1.00 81.56 355 ASP A N 1
ATOM 2645 C CA . ASP A 1 355 ? -9.407 -4.946 -17.455 1.00 81.56 355 ASP A CA 1
ATOM 2646 C C . ASP A 1 355 ? -10.192 -5.896 -18.372 1.00 81.56 355 ASP A C 1
ATOM 2648 O O . ASP A 1 355 ? -9.898 -6.020 -19.565 1.00 81.56 355 ASP A O 1
ATOM 2652 N N . PRO A 1 356 ? -11.244 -6.554 -17.855 1.00 88.25 356 PRO A N 1
ATOM 2653 C CA . PRO A 1 356 ? -12.010 -7.508 -18.640 1.00 88.25 356 PRO A CA 1
ATOM 2654 C C . PRO A 1 356 ? -12.959 -6.832 -19.638 1.00 88.25 356 PRO A C 1
ATOM 2656 O O . PRO A 1 356 ? -13.737 -7.549 -20.249 1.00 88.25 356 PRO A O 1
ATOM 2659 N N . TYR A 1 357 ? -12.950 -5.497 -19.772 1.00 85.81 357 TYR A N 1
ATOM 2660 C CA . TYR A 1 357 ? -13.915 -4.711 -20.558 1.00 85.81 357 TYR A CA 1
ATOM 2661 C C . TYR A 1 357 ? -13.562 -4.583 -22.044 1.00 85.81 357 TYR A C 1
ATOM 2663 O O . TYR A 1 357 ? -14.426 -4.211 -22.835 1.00 85.81 357 TYR A O 1
ATOM 2671 N N . ASP A 1 358 ? -12.325 -4.912 -22.433 1.00 90.06 358 ASP A N 1
ATOM 2672 C CA . ASP A 1 358 ? -11.745 -4.620 -23.752 1.00 90.06 358 ASP A CA 1
ATOM 2673 C C . ASP A 1 358 ? -12.658 -4.928 -24.940 1.00 90.06 358 ASP A C 1
ATOM 2675 O O . ASP A 1 358 ? -12.705 -4.139 -25.880 1.00 90.06 358 ASP A O 1
ATOM 2679 N N . PHE A 1 359 ? -13.410 -6.031 -24.890 1.00 92.50 359 PHE A N 1
ATOM 2680 C CA . PHE A 1 359 ? -14.385 -6.395 -25.923 1.00 92.50 359 PHE A CA 1
ATOM 2681 C C . PHE A 1 359 ? -15.653 -7.038 -25.348 1.00 92.50 359 PHE A C 1
ATOM 2683 O O . PHE A 1 359 ? -16.230 -7.919 -25.987 1.00 92.50 359 PHE A O 1
ATOM 2690 N N . LEU A 1 360 ? -16.099 -6.691 -24.133 1.00 87.88 360 LEU A N 1
ATOM 2691 C CA . LEU A 1 360 ? -17.286 -7.351 -23.552 1.00 87.88 360 LEU A CA 1
ATOM 2692 C C . LEU A 1 360 ? -18.533 -7.190 -24.420 1.00 87.88 360 LEU A C 1
ATOM 2694 O O . LEU A 1 360 ? -19.212 -8.189 -24.664 1.00 87.88 360 LEU A O 1
ATOM 2698 N N . ASP A 1 361 ? -18.758 -5.988 -24.947 1.00 86.56 361 ASP A N 1
ATOM 2699 C CA . ASP A 1 361 ? -19.945 -5.652 -25.738 1.00 86.56 361 ASP A CA 1
ATOM 2700 C C . ASP A 1 361 ? -19.833 -6.052 -27.225 1.00 86.56 361 ASP A C 1
ATOM 2702 O O . ASP A 1 361 ? -20.828 -6.074 -27.944 1.00 86.56 361 ASP A O 1
ATOM 2706 N N . ASP A 1 362 ? -18.652 -6.469 -27.697 1.00 91.81 362 ASP A N 1
ATOM 2707 C CA . ASP A 1 362 ? -18.389 -6.775 -29.114 1.00 91.81 362 ASP A CA 1
ATOM 2708 C C . ASP A 1 362 ? -18.567 -8.263 -29.472 1.00 91.81 362 ASP A C 1
ATOM 2710 O O . ASP A 1 362 ? -17.836 -8.816 -30.302 1.00 91.81 362 ASP A O 1
ATOM 2714 N N . ALA A 1 363 ? -19.530 -8.951 -28.850 1.00 89.06 363 ALA A N 1
ATOM 2715 C CA . ALA A 1 363 ? -19.747 -10.396 -29.027 1.00 89.06 363 ALA A CA 1
ATOM 2716 C C . ALA A 1 363 ? -20.109 -10.803 -30.475 1.00 89.06 363 ALA A C 1
ATOM 2718 O O . ALA A 1 363 ? -19.908 -11.950 -30.898 1.00 89.06 363 ALA A O 1
ATOM 2719 N N . GLU A 1 364 ? -20.624 -9.866 -31.273 1.00 89.44 364 GLU A N 1
ATOM 2720 C CA . GLU A 1 364 ? -20.897 -10.093 -32.692 1.00 89.44 364 GLU A CA 1
ATOM 2721 C C . GLU A 1 364 ? -19.623 -10.199 -33.537 1.00 89.44 364 GLU A C 1
ATOM 2723 O O . GLU A 1 364 ? -19.607 -10.973 -34.493 1.00 89.44 364 GLU A O 1
ATOM 2728 N N . THR A 1 365 ? -18.549 -9.504 -33.153 1.00 95.00 365 THR A N 1
ATOM 2729 C CA . THR A 1 365 ? -17.291 -9.453 -33.915 1.00 95.00 365 THR A CA 1
ATOM 2730 C C . THR A 1 365 ? -16.213 -10.345 -33.298 1.00 95.00 365 THR A C 1
ATOM 2732 O O . THR A 1 365 ? -15.588 -11.139 -33.995 1.00 95.00 365 THR A O 1
ATOM 2735 N N . ILE A 1 366 ? -16.017 -10.275 -31.981 1.00 96.25 366 ILE A N 1
ATOM 2736 C CA . ILE A 1 366 ? -15.007 -11.058 -31.264 1.00 96.25 366 ILE A CA 1
ATOM 2737 C C . ILE A 1 366 ? -15.662 -12.316 -30.698 1.00 96.25 366 ILE A C 1
ATOM 2739 O O . ILE A 1 366 ? -16.331 -12.256 -29.670 1.00 96.25 366 ILE A O 1
ATOM 2743 N N . LYS A 1 367 ? -15.473 -13.468 -31.349 1.00 94.00 367 LYS A N 1
ATOM 2744 C CA . LYS A 1 367 ? -16.139 -14.731 -30.970 1.00 94.00 367 LYS A CA 1
ATOM 2745 C C . LYS A 1 367 ? -15.482 -15.475 -29.810 1.00 94.00 367 LYS A C 1
ATOM 2747 O O . LYS A 1 367 ? -16.173 -16.204 -29.101 1.00 94.00 367 LYS A O 1
ATOM 2752 N N . ASN A 1 368 ? -14.187 -15.257 -29.586 1.00 96.19 368 ASN A N 1
ATOM 2753 C CA . ASN A 1 368 ? -13.419 -15.934 -28.544 1.00 96.19 368 ASN A CA 1
ATOM 2754 C C . ASN A 1 368 ? -12.688 -14.906 -27.683 1.00 96.19 368 ASN A C 1
ATOM 2756 O O . ASN A 1 368 ? -11.866 -14.143 -28.193 1.00 96.19 368 ASN A O 1
ATOM 2760 N N . TYR A 1 369 ? -13.010 -14.876 -26.390 1.00 96.06 369 TYR A N 1
ATOM 2761 C CA . TYR A 1 369 ? -12.521 -13.857 -25.467 1.00 96.06 369 TYR A CA 1
ATOM 2762 C C . TYR A 1 369 ? -12.225 -14.451 -24.090 1.00 96.06 369 TYR A C 1
ATOM 2764 O O . TYR A 1 369 ? -13.090 -15.082 -23.474 1.00 96.06 369 TYR A O 1
ATOM 2772 N N . ILE A 1 370 ? -10.996 -14.242 -23.622 1.00 96.38 370 ILE A N 1
ATOM 2773 C CA . ILE A 1 370 ? -10.475 -14.705 -22.336 1.00 96.38 370 ILE A CA 1
ATOM 2774 C C . ILE A 1 370 ? -10.043 -13.482 -21.525 1.00 96.38 370 ILE A C 1
ATOM 2776 O O . ILE A 1 370 ? -9.357 -12.605 -22.044 1.00 96.38 370 ILE A O 1
ATOM 2780 N N . ALA A 1 371 ? -10.414 -13.446 -20.247 1.00 94.62 371 ALA A N 1
ATOM 2781 C CA . ALA A 1 371 ? -9.944 -12.448 -19.291 1.00 94.62 371 ALA A CA 1
ATOM 2782 C C . ALA A 1 371 ? -9.048 -13.105 -18.231 1.00 94.62 371 ALA A C 1
ATOM 2784 O O . ALA A 1 371 ? -9.424 -14.129 -17.642 1.00 94.62 371 ALA A O 1
ATOM 2785 N N . ILE A 1 372 ? -7.875 -12.506 -17.994 1.00 92.19 372 ILE A N 1
ATOM 2786 C CA . ILE A 1 372 ? -6.908 -12.954 -16.973 1.00 92.19 372 ILE A CA 1
ATOM 2787 C C . ILE A 1 372 ? -6.660 -11.938 -15.852 1.00 92.19 372 ILE A C 1
ATOM 2789 O O . ILE A 1 372 ? -6.003 -12.284 -14.877 1.00 92.19 372 ILE A O 1
ATOM 2793 N N . TYR A 1 373 ? -7.251 -10.744 -15.947 1.00 87.69 373 TYR A N 1
ATOM 2794 C CA . TYR A 1 373 ? -7.334 -9.716 -14.899 1.00 87.69 373 TYR A CA 1
ATOM 2795 C C . TYR A 1 373 ? -6.031 -9.012 -14.506 1.00 87.69 373 TYR A C 1
ATOM 2797 O O . TYR A 1 373 ? -6.112 -7.908 -13.983 1.00 87.69 373 TYR A O 1
ATOM 2805 N N . GLU A 1 374 ? -4.858 -9.586 -14.762 1.00 82.12 374 GLU A N 1
ATOM 2806 C CA . GLU A 1 374 ? -3.562 -8.941 -14.530 1.00 82.12 374 GLU A CA 1
ATOM 2807 C C . GLU A 1 374 ? -2.482 -9.402 -15.534 1.00 82.12 374 GLU A C 1
ATOM 2809 O O . GLU A 1 374 ? -2.513 -10.547 -15.999 1.00 82.12 374 GLU A O 1
ATOM 2814 N N . PRO A 1 375 ? -1.517 -8.533 -15.899 1.00 83.69 375 PRO A N 1
ATOM 2815 C CA . PRO A 1 375 ? -0.567 -8.784 -16.980 1.00 83.69 375 PRO A CA 1
ATOM 2816 C C . PRO A 1 375 ? 0.666 -9.572 -16.502 1.00 83.69 375 PRO A C 1
ATOM 2818 O O . PRO A 1 375 ? 1.782 -9.316 -16.956 1.00 83.69 375 PRO A O 1
ATOM 2821 N N . THR A 1 376 ? 0.487 -10.520 -15.579 1.00 84.25 376 THR A N 1
ATOM 2822 C CA . THR A 1 376 ? 1.584 -11.308 -14.996 1.00 84.25 376 THR A CA 1
ATOM 2823 C C . THR A 1 376 ? 1.839 -12.607 -15.776 1.00 84.25 376 THR A C 1
ATOM 2825 O O . THR A 1 376 ? 0.912 -13.171 -16.373 1.00 84.25 376 THR A O 1
ATOM 2828 N N . PRO A 1 377 ? 3.082 -13.133 -15.780 1.00 84.75 377 PRO A N 1
ATOM 2829 C CA . PRO A 1 377 ? 3.417 -14.428 -16.385 1.00 84.75 377 PRO A CA 1
ATOM 2830 C C . PRO A 1 377 ? 2.538 -15.573 -15.890 1.00 84.75 377 PRO A C 1
ATOM 2832 O O . PRO A 1 377 ? 2.097 -16.409 -16.674 1.00 84.75 377 PRO A O 1
ATOM 2835 N N . GLU A 1 378 ? 2.241 -15.606 -14.597 1.00 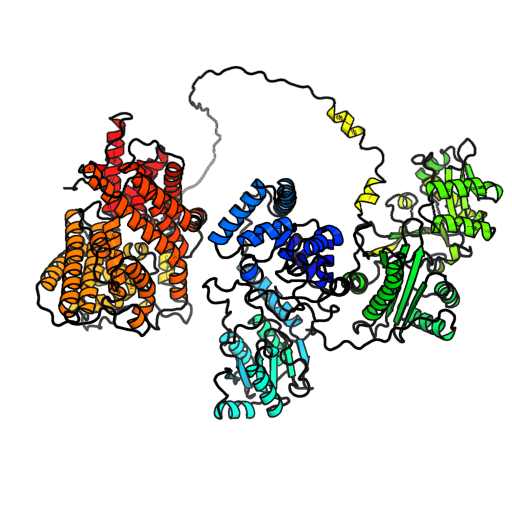86.31 378 GLU A N 1
ATOM 2836 C CA . GLU A 1 378 ? 1.450 -16.659 -13.975 1.00 86.31 378 GLU A CA 1
ATOM 2837 C C . GLU A 1 378 ? -0.022 -16.618 -14.415 1.00 86.31 378 GLU A C 1
ATOM 2839 O O . GLU A 1 378 ? -0.618 -17.673 -14.659 1.00 86.31 378 GLU A O 1
ATOM 2844 N N . ALA A 1 379 ? -0.596 -15.420 -14.576 1.00 89.06 379 ALA A N 1
ATOM 2845 C CA . ALA A 1 379 ? -1.947 -15.239 -15.101 1.00 89.06 379 ALA A CA 1
ATOM 2846 C C . ALA A 1 379 ? -2.039 -15.661 -16.573 1.00 89.06 379 ALA A C 1
ATOM 2848 O O . ALA A 1 379 ? -2.962 -16.381 -16.969 1.00 89.06 379 ALA A O 1
ATOM 2849 N N . PHE A 1 380 ? -1.054 -15.259 -17.381 1.00 91.06 380 PHE A N 1
ATOM 2850 C CA . PHE A 1 380 ? -1.008 -15.605 -18.797 1.00 91.06 380 PHE A CA 1
ATOM 2851 C C . PHE A 1 380 ? -0.783 -17.104 -19.017 1.00 91.06 380 PHE A C 1
ATOM 2853 O O . PHE A 1 380 ? -1.469 -17.704 -19.845 1.00 91.06 380 PHE A O 1
ATOM 2860 N N . LYS A 1 381 ? 0.083 -17.746 -18.218 1.00 90.56 381 LYS A N 1
ATOM 2861 C CA . LYS A 1 381 ? 0.290 -19.203 -18.253 1.00 90.56 381 LYS A CA 1
ATOM 2862 C C . LYS A 1 381 ? -1.022 -19.969 -18.112 1.00 90.56 381 LYS A C 1
ATOM 2864 O O . LYS A 1 381 ? -1.249 -20.940 -18.829 1.00 90.56 381 LYS A O 1
ATOM 2869 N N . SER A 1 382 ? -1.896 -19.510 -17.220 1.00 91.50 382 SER A N 1
ATOM 2870 C CA . SER A 1 382 ? -3.212 -20.111 -17.015 1.00 91.50 382 SER A CA 1
ATOM 2871 C C . SER A 1 382 ? -4.126 -19.961 -18.242 1.00 91.50 382 SER A C 1
ATOM 2873 O O . SER A 1 382 ? -4.828 -20.904 -18.605 1.00 91.50 382 SER A O 1
ATOM 2875 N N . ALA A 1 383 ? -4.077 -18.828 -18.954 1.00 92.88 383 ALA A N 1
ATOM 2876 C CA . ALA A 1 383 ? -4.761 -18.707 -20.245 1.00 92.88 383 ALA A CA 1
ATOM 2877 C C . ALA A 1 383 ? -4.196 -19.669 -21.295 1.00 92.88 383 ALA A C 1
ATOM 2879 O O . ALA A 1 383 ? -4.982 -20.306 -21.990 1.00 92.88 383 ALA A O 1
ATOM 2880 N N . VAL A 1 384 ? -2.871 -19.828 -21.382 1.00 91.94 384 VAL A N 1
ATOM 2881 C CA . VAL A 1 384 ? -2.233 -20.811 -22.278 1.00 91.94 384 VAL A CA 1
ATOM 2882 C C . VAL A 1 384 ? -2.705 -22.234 -21.950 1.00 91.94 384 VAL A C 1
ATOM 2884 O O . VAL A 1 384 ? -3.117 -22.969 -22.847 1.00 91.94 384 VAL A O 1
ATOM 2887 N N . ASP A 1 385 ? -2.757 -22.597 -20.666 1.00 91.56 385 ASP A N 1
ATOM 2888 C CA . ASP A 1 385 ? -3.247 -23.905 -20.215 1.00 91.56 385 ASP A CA 1
ATOM 2889 C C . ASP A 1 385 ? -4.711 -24.160 -20.592 1.00 91.56 385 ASP A C 1
ATOM 2891 O O . ASP A 1 385 ? -5.067 -25.288 -20.938 1.00 91.56 385 ASP A O 1
ATOM 2895 N N . VAL A 1 386 ? -5.556 -23.129 -20.565 1.00 91.56 386 VAL A N 1
ATOM 2896 C CA . VAL A 1 386 ? -6.946 -23.209 -21.037 1.00 91.56 386 VAL A CA 1
ATOM 2897 C C . VAL A 1 386 ? -7.008 -23.315 -22.561 1.00 91.56 386 VAL A C 1
ATOM 2899 O O . VAL A 1 386 ? -7.760 -24.136 -23.089 1.00 91.56 386 VAL A O 1
ATOM 2902 N N . ILE A 1 387 ? -6.206 -22.518 -23.273 1.00 91.75 387 ILE A N 1
ATOM 2903 C CA . ILE A 1 387 ? -6.155 -22.484 -24.739 1.00 91.75 387 ILE A CA 1
ATOM 2904 C C . ILE A 1 387 ? -5.774 -23.857 -25.301 1.00 91.75 387 ILE A C 1
ATOM 2906 O O . ILE A 1 387 ? -6.427 -24.335 -26.226 1.00 91.75 387 ILE A O 1
ATOM 2910 N N . PHE A 1 388 ? -4.771 -24.517 -24.717 1.00 89.88 388 PHE A N 1
ATOM 2911 C CA . PHE A 1 388 ? -4.272 -25.819 -25.171 1.00 89.88 388 PHE A CA 1
ATOM 2912 C C . PHE A 1 388 ? -4.773 -27.018 -24.345 1.00 89.88 388 PHE A C 1
ATOM 2914 O O . PHE A 1 388 ? -4.304 -28.143 -24.528 1.00 89.88 388 PHE A O 1
ATOM 2921 N N . GLY A 1 389 ? -5.731 -26.808 -23.437 1.00 88.25 389 GLY A N 1
ATOM 2922 C CA . GLY A 1 389 ? -6.459 -27.885 -22.756 1.00 88.25 389 GLY A CA 1
ATOM 2923 C C . GLY A 1 389 ? -5.702 -28.624 -21.656 1.00 88.25 389 GLY A C 1
ATOM 2924 O O . GLY A 1 389 ? -6.091 -29.734 -21.302 1.00 88.25 389 GLY A O 1
ATOM 2925 N N . ALA A 1 390 ? -4.646 -28.033 -21.099 1.00 88.00 390 ALA A N 1
ATOM 2926 C CA . ALA A 1 390 ? -3.993 -28.561 -19.904 1.00 88.00 390 ALA A CA 1
ATOM 2927 C C . ALA A 1 390 ? -4.886 -28.430 -18.656 1.00 88.00 390 ALA A C 1
ATOM 2929 O O . ALA A 1 390 ? -4.812 -29.271 -17.763 1.00 88.00 390 ALA A O 1
ATOM 2930 N N . THR A 1 391 ? -5.741 -27.400 -18.593 1.00 85.69 391 THR A N 1
ATOM 2931 C CA . THR A 1 391 ? -6.696 -27.186 -17.491 1.00 85.69 391 THR A CA 1
ATOM 2932 C C . THR A 1 391 ? -8.016 -26.603 -18.021 1.00 85.69 391 THR A C 1
ATOM 2934 O O . THR A 1 391 ? -7.981 -25.724 -18.880 1.00 85.69 391 THR A O 1
ATOM 2937 N N . PRO A 1 392 ? -9.196 -27.040 -17.536 1.00 84.00 392 PRO A N 1
ATOM 2938 C CA . PRO A 1 392 ? -10.459 -26.384 -17.875 1.00 84.00 392 PRO A CA 1
ATOM 2939 C C . PRO A 1 392 ? -10.575 -25.008 -17.201 1.00 84.00 392 PRO A C 1
ATOM 2941 O O . PRO A 1 392 ? -10.165 -24.836 -16.054 1.00 84.00 392 PRO A O 1
ATOM 2944 N N . SER A 1 393 ? -11.204 -24.039 -17.870 1.00 84.81 393 SER A N 1
ATOM 2945 C CA . SER A 1 393 ? -11.538 -22.758 -17.234 1.00 84.81 393 SER A CA 1
ATOM 2946 C C . SER A 1 393 ? -12.640 -22.953 -16.190 1.00 84.81 393 SER A C 1
ATOM 2948 O O . SER A 1 393 ? -13.681 -23.546 -16.477 1.00 84.81 393 SER A O 1
ATOM 2950 N N . SER A 1 394 ? -12.417 -22.436 -14.981 1.00 82.69 394 SER A N 1
ATOM 2951 C CA . SER A 1 394 ? -13.442 -22.354 -13.929 1.00 82.69 394 SER A CA 1
ATOM 2952 C C . SER A 1 394 ? -13.755 -20.922 -13.494 1.00 82.69 394 SER A C 1
ATOM 2954 O O . SER A 1 394 ? -14.556 -20.728 -12.578 1.00 82.69 394 SER A O 1
ATOM 2956 N N . GLY A 1 395 ? -13.086 -19.934 -14.091 1.00 84.50 395 GLY A N 1
ATOM 2957 C CA . GLY A 1 395 ? -13.314 -18.527 -13.802 1.00 84.50 395 GLY A CA 1
ATOM 2958 C C . GLY A 1 395 ? -14.710 -18.092 -14.233 1.00 84.50 395 GLY A C 1
ATOM 2959 O O . GLY A 1 395 ? -15.241 -18.549 -15.245 1.00 84.50 395 GLY A O 1
ATOM 2960 N N . VAL A 1 396 ? -15.305 -17.195 -13.453 1.00 80.88 396 VAL A N 1
ATOM 2961 C CA . VAL A 1 396 ? -16.590 -16.564 -13.758 1.00 80.88 396 VAL A CA 1
ATOM 2962 C C . VAL A 1 396 ? -16.360 -15.065 -13.785 1.00 80.88 396 VAL A C 1
ATOM 2964 O O . VAL A 1 396 ? -15.735 -14.528 -12.872 1.00 80.88 396 VAL A O 1
ATOM 2967 N N . LEU A 1 397 ? -16.878 -14.398 -14.817 1.00 80.56 397 LEU A N 1
ATOM 2968 C CA . LEU A 1 397 ? -16.716 -12.960 -14.997 1.00 80.56 397 LEU A CA 1
ATOM 2969 C C . LEU A 1 397 ? -17.256 -12.212 -13.755 1.00 80.56 397 LEU A C 1
ATOM 2971 O O . LEU A 1 397 ? -18.448 -12.328 -13.450 1.00 80.56 397 LEU A O 1
ATOM 2975 N N . PRO A 1 398 ? -16.416 -11.457 -13.020 1.00 71.94 398 PRO A N 1
ATOM 2976 C CA . PRO A 1 398 ? -16.821 -10.772 -11.790 1.00 71.94 398 PRO A CA 1
ATOM 2977 C C . PRO A 1 398 ? -17.537 -9.438 -12.056 1.00 71.94 398 PRO A C 1
ATOM 2979 O O . PRO A 1 398 ? -17.975 -8.777 -11.115 1.00 71.94 398 PRO A O 1
ATOM 2982 N N . VAL A 1 399 ? -17.658 -9.051 -13.329 1.00 71.56 399 VAL A N 1
ATOM 2983 C CA . VAL A 1 399 ? -18.318 -7.835 -13.814 1.00 71.56 399 VAL A CA 1
ATOM 2984 C C . VAL A 1 399 ? -19.564 -8.221 -14.616 1.00 71.56 399 VAL A C 1
ATOM 2986 O O . VAL A 1 399 ? -19.626 -9.295 -15.214 1.00 71.56 399 VAL A O 1
ATOM 2989 N N . GLY A 1 400 ? -20.610 -7.398 -14.563 1.00 60.31 400 GLY A N 1
ATOM 2990 C CA . GLY A 1 400 ? -21.908 -7.768 -15.125 1.00 60.31 400 GLY A CA 1
ATOM 2991 C C . GLY A 1 400 ? -22.024 -7.507 -16.627 1.00 60.31 400 GLY A C 1
ATOM 2992 O O . GLY A 1 400 ? -21.743 -6.406 -17.078 1.00 60.31 400 GLY A O 1
ATOM 2993 N N . LEU A 1 401 ? -22.595 -8.470 -17.358 1.00 48.19 401 LEU A N 1
ATOM 2994 C CA . LEU A 1 401 ? -23.563 -8.168 -18.420 1.00 48.19 401 LEU A CA 1
ATOM 2995 C C . LEU A 1 401 ? -24.876 -7.750 -17.734 1.00 48.19 401 LEU A C 1
ATOM 2997 O O . LEU A 1 401 ? -25.185 -8.238 -16.645 1.00 48.19 401 LEU A O 1
ATOM 3001 N N . VAL A 1 402 ? -25.636 -6.828 -18.326 1.00 43.19 402 VAL A N 1
ATOM 3002 C CA . VAL A 1 402 ? -26.907 -6.300 -17.791 1.00 43.19 402 VAL A CA 1
ATOM 3003 C C . VAL A 1 402 ? -27.756 -7.412 -17.143 1.00 43.19 402 VAL A C 1
ATOM 3005 O O . VAL A 1 402 ? -28.239 -8.305 -17.834 1.00 43.19 402 VAL A O 1
ATOM 3008 N N . TYR A 1 403 ? -27.943 -7.374 -15.812 1.00 43.69 403 TYR A N 1
ATOM 3009 C CA . TYR A 1 403 ? -28.814 -8.335 -15.118 1.00 43.69 403 TYR A CA 1
ATOM 3010 C C . TYR A 1 403 ? -30.210 -8.333 -15.741 1.00 43.69 403 TYR A C 1
ATOM 3012 O O . TYR A 1 403 ? -30.769 -7.267 -16.015 1.00 43.69 403 TYR A O 1
ATOM 3020 N N . ALA A 1 404 ? -30.798 -9.521 -15.888 1.00 52.81 404 ALA A N 1
ATOM 3021 C CA . ALA A 1 404 ? -32.208 -9.652 -16.219 1.00 52.81 404 ALA A CA 1
ATOM 3022 C C . ALA A 1 404 ? -33.039 -8.847 -15.205 1.00 52.81 404 ALA A C 1
ATOM 3024 O O . ALA A 1 404 ? -32.923 -9.049 -13.993 1.00 52.81 404 ALA A O 1
ATOM 3025 N N . LYS A 1 405 ? -33.854 -7.907 -15.694 1.00 66.75 405 LYS A N 1
ATOM 3026 C CA . LYS A 1 405 ? -34.844 -7.223 -14.859 1.00 66.75 405 LYS A CA 1
ATOM 3027 C C . LYS A 1 405 ? -35.865 -8.267 -14.404 1.00 66.75 405 LYS A C 1
ATOM 3029 O O . LYS A 1 405 ? -36.518 -8.880 -15.241 1.00 66.75 405 LYS A O 1
ATOM 3034 N N . HIS A 1 406 ? -35.982 -8.471 -13.093 1.00 81.25 406 HIS A N 1
ATOM 3035 C CA . HIS A 1 406 ? -37.043 -9.288 -12.499 1.00 81.25 406 HIS A CA 1
ATOM 3036 C C . HIS A 1 406 ? -38.188 -8.374 -12.089 1.00 81.25 406 HIS A C 1
ATOM 3038 O O . HIS A 1 406 ? -37.979 -7.430 -11.326 1.00 81.25 406 HIS A O 1
ATOM 3044 N N . GLU A 1 407 ? -39.386 -8.653 -12.582 1.00 87.12 407 GLU A N 1
ATOM 3045 C CA . GLU A 1 407 ? -40.582 -7.899 -12.225 1.00 87.12 407 GLU A CA 1
ATOM 3046 C C . GLU A 1 407 ? -41.189 -8.485 -10.944 1.00 87.12 407 GLU A C 1
ATOM 3048 O O . GLU A 1 407 ? -41.867 -9.509 -10.954 1.00 87.12 407 GLU A O 1
ATOM 3053 N N . VAL A 1 408 ? -40.871 -7.866 -9.806 1.00 91.25 408 VAL A N 1
ATOM 3054 C CA . VAL A 1 408 ? -41.395 -8.252 -8.489 1.00 91.25 408 VAL A CA 1
ATOM 3055 C C . VAL A 1 408 ? -42.619 -7.400 -8.171 1.00 91.25 408 VAL A C 1
ATOM 3057 O O . VAL A 1 408 ? -42.541 -6.171 -8.203 1.00 91.25 408 VAL A O 1
ATOM 3060 N N . ARG A 1 409 ? -43.729 -8.045 -7.804 1.00 94.56 409 ARG A N 1
ATOM 3061 C CA . ARG A 1 409 ? -45.008 -7.384 -7.498 1.00 94.56 409 ARG A CA 1
ATOM 3062 C C . ARG A 1 409 ? -45.508 -7.717 -6.095 1.00 94.56 409 ARG A C 1
ATOM 3064 O O . ARG A 1 409 ? -45.027 -8.659 -5.467 1.00 94.56 409 ARG A O 1
ATOM 3071 N N . SER A 1 410 ? -46.498 -6.972 -5.615 1.00 94.81 410 SER A N 1
ATOM 3072 C CA . SER A 1 410 ? -47.177 -7.266 -4.349 1.00 94.81 410 SER A CA 1
ATOM 3073 C C . SER A 1 410 ? -47.990 -8.562 -4.432 1.00 94.81 410 SER A C 1
ATOM 3075 O O . SER A 1 410 ? -48.613 -8.853 -5.456 1.00 94.81 410 SER A O 1
ATOM 3077 N N . LEU A 1 411 ? -47.979 -9.327 -3.342 1.00 94.31 411 LEU A N 1
ATOM 3078 C CA . LEU A 1 411 ? -48.774 -10.539 -3.160 1.00 94.31 411 LEU A CA 1
ATOM 3079 C C . LEU A 1 411 ? -50.195 -10.177 -2.707 1.00 94.31 411 LEU A C 1
ATOM 3081 O O . LEU A 1 411 ? -50.381 -9.520 -1.679 1.00 94.31 411 LEU A O 1
ATOM 3085 N N . ASN A 1 412 ? -51.203 -10.685 -3.408 1.00 91.88 412 ASN A N 1
ATOM 3086 C CA . ASN A 1 412 ? -52.589 -10.636 -2.975 1.00 91.88 412 ASN A CA 1
ATOM 3087 C C . ASN A 1 412 ? -52.891 -11.782 -1.995 1.00 91.88 412 ASN A C 1
ATOM 3089 O O . ASN A 1 412 ? -53.382 -12.847 -2.364 1.00 91.88 412 ASN A O 1
ATOM 3093 N N . SER A 1 413 ? -52.624 -11.527 -0.714 1.00 86.50 413 SER A N 1
ATOM 3094 C CA . SER A 1 413 ? -52.836 -12.473 0.397 1.00 86.50 413 SER A CA 1
ATOM 3095 C C . SER A 1 413 ? -54.269 -13.010 0.587 1.00 86.50 413 SER A C 1
ATOM 3097 O O . SER A 1 413 ? -54.441 -13.948 1.360 1.00 86.50 413 SER A O 1
ATOM 3099 N N . THR A 1 414 ? -55.289 -12.444 -0.071 1.00 87.12 414 THR A N 1
ATOM 3100 C CA . THR A 1 414 ? -56.674 -12.953 -0.020 1.00 87.12 414 THR A CA 1
ATOM 3101 C C . THR A 1 414 ? -57.056 -13.800 -1.239 1.00 87.12 414 THR A C 1
ATOM 3103 O O . THR A 1 414 ? -58.143 -14.373 -1.256 1.00 87.12 414 THR A O 1
ATOM 3106 N N . SER A 1 415 ? -56.185 -13.904 -2.250 1.00 92.31 415 SER A N 1
ATOM 3107 C CA . SER A 1 415 ? -56.402 -14.743 -3.434 1.00 92.31 415 SER A CA 1
ATOM 3108 C C . SER A 1 415 ? -56.022 -16.196 -3.154 1.00 92.31 415 SER A C 1
ATOM 3110 O O . SER A 1 415 ? -54.863 -16.494 -2.860 1.00 92.31 415 SER A O 1
ATOM 3112 N N . GLU A 1 416 ? -56.976 -17.117 -3.303 1.00 91.06 416 GLU A N 1
ATOM 3113 C CA . GLU A 1 416 ? -56.727 -18.557 -3.162 1.00 91.06 416 GLU A CA 1
ATOM 3114 C C . GLU A 1 416 ? -55.626 -19.068 -4.099 1.00 91.06 416 GLU A C 1
ATOM 3116 O O . GLU A 1 416 ? -54.788 -19.871 -3.675 1.00 91.06 416 GLU A O 1
ATOM 3121 N N . ASP A 1 417 ? -55.583 -18.585 -5.341 1.00 92.94 417 ASP A N 1
ATOM 3122 C CA . ASP A 1 417 ? -54.591 -19.008 -6.334 1.00 92.94 417 ASP A CA 1
ATOM 3123 C C . ASP A 1 417 ? -53.180 -18.560 -5.942 1.00 92.94 417 ASP A C 1
ATOM 3125 O O . ASP A 1 417 ? -52.230 -19.340 -6.017 1.00 92.94 417 ASP A O 1
ATOM 3129 N N . GLU A 1 418 ? -53.030 -17.327 -5.446 1.00 93.62 418 GLU A N 1
ATOM 3130 C CA . GLU A 1 418 ? -51.713 -16.813 -5.057 1.00 93.62 418 GLU A CA 1
ATOM 3131 C C . GLU A 1 418 ? -51.214 -17.443 -3.760 1.00 93.62 418 GLU A C 1
ATOM 3133 O O . GLU A 1 418 ? -50.035 -17.783 -3.657 1.00 93.62 418 GLU A O 1
ATOM 3138 N N . VAL A 1 419 ? -52.104 -17.670 -2.789 1.00 95.12 419 VAL A N 1
ATOM 3139 C CA . VAL A 1 419 ? -51.773 -18.416 -1.567 1.00 95.12 419 VAL A CA 1
ATOM 3140 C C . VAL A 1 419 ? -51.318 -19.832 -1.920 1.00 95.12 419 VAL A C 1
ATOM 3142 O O . VAL A 1 419 ? -50.328 -20.316 -1.371 1.00 95.12 419 VAL A O 1
ATOM 3145 N N . THR A 1 420 ? -51.991 -20.487 -2.869 1.00 95.81 420 THR A N 1
ATOM 3146 C CA . THR A 1 420 ? -51.606 -21.822 -3.354 1.00 95.81 420 THR A CA 1
ATOM 3147 C C . THR A 1 420 ? -50.261 -21.795 -4.070 1.00 95.81 420 THR A C 1
ATOM 3149 O O . THR A 1 420 ? -49.434 -22.679 -3.856 1.00 95.81 420 THR A O 1
ATOM 3152 N N . HIS A 1 421 ? -49.994 -20.760 -4.867 1.00 95.56 421 HIS A N 1
ATOM 3153 C CA . HIS A 1 421 ? -48.708 -20.594 -5.540 1.00 95.56 421 HIS A CA 1
ATOM 3154 C C . HIS A 1 421 ? -47.553 -20.403 -4.551 1.00 95.56 421 HIS A C 1
ATOM 3156 O O . HIS A 1 421 ? -46.544 -21.102 -4.643 1.00 95.56 421 HIS A O 1
ATOM 3162 N N . VAL A 1 422 ? -47.709 -19.523 -3.554 1.00 96.25 422 VAL A N 1
ATOM 3163 C CA . VAL A 1 422 ? -46.707 -19.348 -2.486 1.00 96.25 422 VAL A CA 1
ATOM 3164 C C . VAL A 1 422 ? -46.531 -20.639 -1.692 1.00 96.25 422 VAL A C 1
ATOM 3166 O O . VAL A 1 422 ? -45.401 -20.999 -1.373 1.00 96.25 422 VAL A O 1
ATOM 3169 N N . TRP A 1 423 ? -47.617 -21.363 -1.408 1.00 96.31 423 TRP A N 1
ATOM 3170 C CA . TRP A 1 423 ? -47.551 -22.658 -0.734 1.00 96.31 423 TRP A CA 1
ATOM 3171 C C . TRP A 1 423 ? -46.733 -23.678 -1.536 1.00 96.31 423 TRP A C 1
ATOM 3173 O O . TRP A 1 423 ? -45.829 -24.291 -0.977 1.00 96.31 423 TRP A O 1
ATOM 3183 N N . ASN A 1 424 ? -46.967 -23.805 -2.845 1.00 96.38 424 ASN A N 1
ATOM 3184 C CA . ASN A 1 424 ? -46.193 -24.695 -3.718 1.00 96.38 424 ASN A CA 1
ATOM 3185 C C . ASN A 1 424 ? -44.706 -24.313 -3.744 1.00 96.38 424 ASN A C 1
ATOM 3187 O O . ASN A 1 424 ? -43.845 -25.167 -3.525 1.00 96.38 424 ASN A O 1
ATOM 3191 N N . LEU A 1 425 ? -44.403 -23.021 -3.935 1.00 96.88 425 LEU A N 1
ATOM 3192 C CA . LEU A 1 425 ? -43.032 -22.509 -3.873 1.00 96.88 425 LEU A CA 1
ATOM 3193 C C . LEU A 1 425 ? -42.386 -22.820 -2.519 1.00 96.88 425 LEU A C 1
ATOM 3195 O O . LEU A 1 425 ? -41.224 -23.209 -2.466 1.00 96.88 425 LEU A O 1
ATOM 3199 N N . TRP A 1 426 ? -43.122 -22.672 -1.420 1.00 95.25 426 TRP A N 1
ATOM 3200 C CA . TRP A 1 426 ? -42.623 -22.980 -0.086 1.00 95.25 426 TRP A CA 1
ATOM 3201 C C . TRP A 1 426 ? -42.230 -24.448 0.055 1.00 95.25 426 TRP A C 1
ATOM 3203 O O . TRP A 1 426 ? -41.130 -24.727 0.532 1.00 95.25 426 TRP A O 1
ATOM 3213 N N . GLN A 1 427 ? -43.101 -25.377 -0.354 1.00 94.38 427 GLN A N 1
ATOM 3214 C CA . GLN A 1 427 ? -42.818 -26.813 -0.257 1.00 94.38 427 GLN A CA 1
ATOM 3215 C C . GLN A 1 427 ? -41.562 -27.189 -1.054 1.00 94.38 427 GLN A C 1
ATOM 3217 O O . GLN A 1 427 ? -40.759 -27.996 -0.590 1.00 94.38 427 GLN A O 1
ATOM 3222 N N . GLU A 1 428 ? -41.362 -26.575 -2.223 1.00 95.38 428 GLU A N 1
ATOM 3223 C CA . GLU A 1 428 ? -40.196 -26.828 -3.073 1.00 95.38 428 GLU A CA 1
ATOM 3224 C C . GLU A 1 428 ? -38.911 -26.180 -2.527 1.00 95.38 428 GLU A C 1
ATOM 3226 O O . GLU A 1 428 ? -37.841 -26.788 -2.541 1.00 95.38 428 GLU A O 1
ATOM 3231 N N . ILE A 1 429 ? -38.995 -24.947 -2.020 1.00 94.75 429 ILE A N 1
ATOM 3232 C CA . ILE A 1 429 ? -37.831 -24.177 -1.554 1.00 94.75 429 ILE A CA 1
ATOM 3233 C C . ILE A 1 429 ? -37.376 -24.634 -0.163 1.00 94.75 429 ILE A C 1
ATOM 3235 O O . ILE A 1 429 ? -36.171 -24.666 0.108 1.00 94.75 429 ILE A O 1
ATOM 3239 N N . PHE A 1 430 ? -38.322 -24.987 0.711 1.00 91.94 430 PHE A N 1
ATOM 3240 C CA . PHE A 1 430 ? -38.095 -25.357 2.108 1.00 91.94 430 PHE A CA 1
ATOM 3241 C C . PHE A 1 430 ? -38.663 -26.751 2.437 1.00 91.94 430 PHE A C 1
ATOM 3243 O O . PHE A 1 430 ? -39.468 -26.885 3.362 1.00 91.94 430 PHE A O 1
ATOM 3250 N N . PRO A 1 431 ? -38.213 -27.825 1.762 1.00 89.50 431 PRO A N 1
ATOM 3251 C CA . PRO A 1 431 ? -38.800 -29.161 1.912 1.00 89.50 431 PRO A CA 1
ATOM 3252 C C . PRO A 1 431 ? -38.660 -29.739 3.331 1.00 89.50 431 PRO A C 1
ATOM 3254 O O . PRO A 1 431 ? -39.437 -30.593 3.750 1.00 89.50 431 PRO A O 1
ATOM 3257 N N . THR A 1 432 ? -37.690 -29.262 4.117 1.00 87.19 432 THR A N 1
ATOM 3258 C CA . THR A 1 432 ? -37.509 -29.662 5.523 1.00 87.19 432 THR A CA 1
ATOM 3259 C C . THR A 1 432 ? -38.390 -28.875 6.499 1.00 87.19 432 THR A C 1
ATOM 3261 O O . THR A 1 432 ? -38.497 -29.254 7.667 1.00 87.19 432 THR A O 1
ATOM 3264 N N . TRP A 1 433 ? -39.053 -27.813 6.039 1.00 88.25 433 TRP A N 1
ATOM 3265 C CA . TRP A 1 433 ? -39.907 -26.921 6.831 1.00 88.25 433 TRP A CA 1
ATOM 3266 C C . TRP A 1 433 ? -41.311 -26.783 6.214 1.00 88.25 433 TRP A C 1
ATOM 3268 O O . TRP A 1 433 ? -41.754 -25.662 5.984 1.00 88.25 433 TRP A O 1
ATOM 3278 N N . PRO A 1 434 ? -42.023 -27.887 5.924 1.00 87.44 434 PRO A N 1
ATOM 3279 C CA . PRO A 1 434 ? -43.357 -27.839 5.350 1.00 87.44 434 PRO A CA 1
ATOM 3280 C C . PRO A 1 434 ? -44.312 -27.083 6.272 1.00 87.44 434 PRO A C 1
ATOM 3282 O O . PRO A 1 434 ? -44.244 -27.201 7.498 1.00 87.44 434 PRO A O 1
ATOM 3285 N N . ILE A 1 435 ? -45.225 -26.346 5.650 1.00 88.31 435 ILE A N 1
ATOM 3286 C CA . ILE A 1 435 ? -46.318 -25.643 6.314 1.00 88.31 435 ILE A CA 1
ATOM 3287 C C . ILE A 1 435 ? -47.659 -26.116 5.752 1.00 88.31 435 ILE A C 1
ATOM 3289 O O . ILE A 1 435 ? -47.778 -26.375 4.551 1.00 88.31 435 ILE A O 1
ATOM 3293 N N . GLU A 1 436 ? -48.677 -26.240 6.600 1.00 88.81 436 GLU A N 1
ATOM 3294 C CA . GLU A 1 436 ? -50.036 -26.500 6.124 1.00 88.81 436 GLU A CA 1
ATOM 3295 C C . GLU A 1 436 ? -50.586 -25.280 5.374 1.00 88.81 436 GLU A C 1
ATOM 3297 O O . GLU A 1 436 ? -50.370 -24.137 5.778 1.00 88.81 436 GLU A O 1
ATOM 3302 N N . ARG A 1 437 ? -51.318 -25.505 4.274 1.00 92.12 437 ARG A N 1
ATOM 3303 C CA . ARG A 1 437 ? -51.861 -24.418 3.436 1.00 92.12 437 ARG A CA 1
ATOM 3304 C C . ARG A 1 437 ? -52.787 -23.490 4.230 1.00 92.12 437 ARG A C 1
ATOM 3306 O O . ARG A 1 437 ? -52.708 -22.276 4.074 1.00 92.12 437 ARG A O 1
ATOM 3313 N N . SER A 1 438 ? -53.625 -24.054 5.100 1.00 88.31 438 SER A N 1
ATOM 3314 C CA . SER A 1 438 ? -54.525 -23.316 6.000 1.00 88.31 438 SER A CA 1
ATOM 3315 C C . SER A 1 438 ? -53.757 -22.395 6.954 1.00 88.31 438 SER A C 1
ATOM 3317 O O . SER A 1 438 ? -54.132 -21.238 7.135 1.00 88.31 438 SER A O 1
ATOM 3319 N N . HIS A 1 439 ? -52.648 -22.877 7.521 1.00 86.25 439 HIS A N 1
ATOM 3320 C CA . HIS A 1 439 ? -51.808 -22.089 8.423 1.00 86.25 439 HIS A CA 1
ATOM 3321 C C . HIS A 1 439 ? -51.037 -20.999 7.671 1.00 86.25 439 HIS A C 1
ATOM 3323 O O . HIS A 1 439 ? -50.971 -19.865 8.141 1.00 86.25 439 HIS A O 1
ATOM 3329 N N . LEU A 1 440 ? -50.533 -21.294 6.466 1.00 90.62 440 LEU A N 1
ATOM 3330 C CA . LEU A 1 440 ? -49.918 -20.284 5.601 1.00 90.62 440 LEU A CA 1
ATOM 3331 C C . LEU A 1 440 ? -50.907 -19.164 5.244 1.00 90.62 440 LEU A C 1
ATOM 3333 O O . LEU A 1 440 ? -50.537 -17.995 5.294 1.00 90.62 440 LEU A O 1
ATOM 3337 N N . ALA A 1 441 ? -52.166 -19.494 4.942 1.00 91.19 441 ALA A N 1
ATOM 3338 C CA . ALA A 1 441 ? -53.201 -18.497 4.663 1.00 91.19 441 ALA A CA 1
ATOM 3339 C C . ALA A 1 441 ? -53.447 -17.558 5.862 1.00 91.19 441 ALA A C 1
ATOM 3341 O O . ALA A 1 441 ? -53.571 -16.343 5.689 1.00 91.19 441 ALA A O 1
ATOM 3342 N N . LEU A 1 442 ? -53.448 -18.098 7.088 1.00 86.44 442 LEU A N 1
ATOM 3343 C CA . LEU A 1 442 ? -53.557 -17.306 8.320 1.00 86.44 442 LEU A CA 1
ATOM 3344 C C . LEU A 1 442 ? -52.377 -16.330 8.477 1.00 86.44 442 LEU A C 1
ATOM 3346 O O . LEU A 1 442 ? -52.559 -15.169 8.830 1.00 86.44 442 LEU A O 1
ATOM 3350 N N . ILE A 1 443 ? -51.162 -16.798 8.190 1.00 87.94 443 ILE A N 1
ATOM 3351 C CA . ILE A 1 443 ? -49.924 -16.012 8.294 1.00 87.94 443 ILE A CA 1
ATOM 3352 C C . ILE A 1 443 ? -49.922 -14.869 7.276 1.00 87.94 443 ILE A C 1
ATOM 3354 O O . ILE A 1 443 ? -49.709 -13.716 7.643 1.00 87.94 443 ILE A O 1
ATOM 3358 N N . LEU A 1 444 ? -50.237 -15.169 6.013 1.00 90.88 444 LEU A N 1
ATOM 3359 C CA . LEU A 1 444 ? -50.237 -14.187 4.926 1.00 90.88 444 LEU A CA 1
ATOM 3360 C C . LEU A 1 444 ? -51.288 -13.081 5.100 1.00 90.88 444 LEU A C 1
ATOM 3362 O O . LEU A 1 444 ? -51.176 -12.037 4.460 1.00 90.88 444 LEU A O 1
ATOM 3366 N N . THR A 1 445 ? -52.311 -13.290 5.934 1.00 88.44 445 THR A N 1
ATOM 3367 C CA . THR A 1 445 ? -53.405 -12.330 6.153 1.00 88.44 445 THR A CA 1
ATOM 3368 C C . THR A 1 445 ? -53.234 -11.457 7.399 1.00 88.44 445 THR A C 1
ATOM 3370 O O . THR A 1 445 ? -54.024 -10.525 7.582 1.00 88.44 445 THR A O 1
ATOM 3373 N N . GLN A 1 446 ? -52.188 -11.670 8.211 1.00 82.06 446 GLN A N 1
ATOM 3374 C CA . GLN A 1 446 ? -51.918 -10.847 9.399 1.00 82.06 446 GLN A CA 1
ATOM 3375 C C . GLN A 1 446 ? -51.703 -9.366 9.053 1.00 82.06 446 GLN A C 1
ATOM 3377 O O . GLN A 1 446 ? -51.170 -9.034 7.996 1.00 82.06 446 GLN A O 1
ATOM 3382 N N . SER A 1 447 ? -52.143 -8.454 9.923 1.00 77.25 447 SER A N 1
ATOM 3383 C CA . SER A 1 447 ? -51.985 -7.007 9.721 1.00 77.25 447 SER A CA 1
ATOM 3384 C C . SER A 1 447 ? -50.510 -6.582 9.675 1.00 77.25 447 SER A C 1
ATOM 3386 O O . SER A 1 447 ? -49.632 -7.327 10.095 1.00 77.25 447 SER A O 1
ATOM 3388 N N . ASP A 1 448 ? -50.250 -5.371 9.173 1.00 85.69 448 ASP A N 1
ATOM 3389 C CA . ASP A 1 448 ? -48.914 -4.754 9.153 1.00 85.69 448 ASP A CA 1
ATOM 3390 C C . ASP A 1 448 ? -47.850 -5.561 8.388 1.00 85.69 448 ASP A C 1
ATOM 3392 O O . ASP A 1 448 ? -46.811 -5.972 8.912 1.00 85.69 448 ASP A O 1
ATOM 3396 N N . ARG A 1 449 ? -48.129 -5.787 7.099 1.00 90.00 449 ARG A N 1
ATOM 3397 C CA . ARG A 1 449 ? -47.362 -6.681 6.225 1.00 90.00 449 ARG A CA 1
ATOM 3398 C C . ARG A 1 449 ? -46.965 -6.044 4.899 1.00 90.00 449 ARG A C 1
ATOM 3400 O O . ARG A 1 449 ? -47.677 -5.204 4.357 1.00 90.00 449 ARG A O 1
ATOM 3407 N N . ILE A 1 450 ? -45.857 -6.530 4.345 1.00 91.06 450 ILE A N 1
ATOM 3408 C CA . ILE A 1 450 ? -45.403 -6.267 2.978 1.00 91.06 450 ILE A CA 1
ATOM 3409 C C . ILE A 1 450 ? -44.985 -7.609 2.385 1.00 91.06 450 ILE A C 1
ATOM 3411 O O . ILE A 1 450 ? -43.947 -8.171 2.733 1.00 91.06 450 ILE A O 1
ATOM 3415 N N . HIS A 1 451 ? -45.826 -8.175 1.527 1.00 95.75 451 HIS A N 1
ATOM 3416 C CA . HIS A 1 451 ? -45.554 -9.457 0.884 1.00 95.75 451 HIS A CA 1
ATOM 3417 C C . HIS A 1 451 ? -45.378 -9.247 -0.611 1.00 95.75 451 HIS A C 1
ATOM 3419 O O . HIS A 1 451 ? -46.192 -8.577 -1.245 1.00 95.75 451 HIS A O 1
ATOM 3425 N N . LEU A 1 452 ? -44.313 -9.820 -1.162 1.00 96.56 452 LEU A N 1
ATOM 3426 C CA . LEU A 1 452 ? -43.962 -9.707 -2.571 1.00 96.56 452 LEU A CA 1
ATOM 3427 C C . LEU A 1 452 ? -43.827 -11.088 -3.202 1.00 96.56 452 LEU A C 1
ATOM 3429 O O . LEU A 1 452 ? -43.395 -12.043 -2.553 1.00 96.56 452 LEU A O 1
ATOM 3433 N N . ILE A 1 453 ? -44.146 -11.175 -4.488 1.00 96.69 453 ILE A N 1
ATOM 3434 C CA . ILE A 1 453 ? -44.155 -12.416 -5.253 1.00 96.69 453 ILE A CA 1
ATOM 3435 C C . ILE A 1 453 ? -43.558 -12.219 -6.652 1.00 96.69 453 ILE A C 1
ATOM 3437 O O . ILE A 1 453 ? -43.654 -11.153 -7.261 1.00 96.69 453 ILE A O 1
ATOM 3441 N N . HIS A 1 454 ? -42.939 -13.289 -7.138 1.00 95.69 454 HIS A N 1
ATOM 3442 C CA . HIS A 1 454 ? -42.503 -13.542 -8.503 1.00 95.69 454 HIS A CA 1
ATOM 3443 C C . HIS A 1 454 ? -42.827 -15.011 -8.835 1.00 95.69 454 HIS A C 1
ATOM 3445 O O . HIS A 1 454 ? -42.898 -15.856 -7.940 1.00 95.69 454 HIS A O 1
ATOM 3451 N N . ASP A 1 455 ? -42.937 -15.373 -10.113 1.00 93.44 455 ASP A N 1
ATOM 3452 C CA . ASP A 1 455 ? -43.286 -16.742 -10.537 1.00 93.44 455 ASP A CA 1
ATOM 3453 C C . ASP A 1 455 ? -42.345 -17.828 -9.988 1.00 93.44 455 ASP A C 1
ATOM 3455 O O . ASP A 1 455 ? -42.696 -19.004 -9.926 1.00 93.44 455 ASP A O 1
ATOM 3459 N N . LYS A 1 456 ? -41.127 -17.429 -9.607 1.00 96.12 456 LYS A N 1
ATOM 3460 C CA . LYS A 1 456 ? -40.020 -18.299 -9.174 1.00 96.12 456 LYS A CA 1
ATOM 3461 C C . LYS A 1 456 ? -39.482 -17.976 -7.770 1.00 96.12 456 LYS A C 1
ATOM 3463 O O . LYS A 1 456 ? -38.414 -18.466 -7.399 1.00 96.12 456 LYS A O 1
ATOM 3468 N N . GLY A 1 457 ? -40.166 -17.123 -7.005 1.00 96.38 457 GLY A N 1
ATOM 3469 C CA . GLY A 1 457 ? -39.726 -16.735 -5.662 1.00 96.38 457 GLY A CA 1
ATOM 3470 C C . GLY A 1 457 ? -40.643 -15.729 -4.967 1.00 96.38 457 GLY A C 1
ATOM 3471 O O . GLY A 1 457 ? -41.519 -15.145 -5.589 1.00 96.38 457 GLY A O 1
ATOM 3472 N N . PHE A 1 458 ? -40.448 -15.514 -3.669 1.00 97.50 458 PHE A N 1
ATOM 3473 C CA . PHE A 1 458 ? -41.288 -14.625 -2.863 1.00 97.50 458 PHE A CA 1
ATOM 3474 C C . PHE A 1 458 ? -40.528 -14.016 -1.677 1.00 97.50 458 PHE A C 1
ATOM 3476 O O . PHE A 1 458 ? -39.474 -14.512 -1.268 1.00 97.50 458 PHE A O 1
ATOM 3483 N N . SER A 1 459 ? -41.081 -12.936 -1.122 1.00 96.44 459 SER A N 1
ATOM 3484 C CA . SER A 1 459 ? -40.613 -12.269 0.096 1.00 96.44 459 SER A CA 1
ATOM 3485 C C . SER A 1 459 ? -41.786 -12.032 1.038 1.00 96.44 459 SER A C 1
ATOM 3487 O O . SER A 1 459 ? -42.789 -11.448 0.626 1.00 96.44 459 SER A O 1
ATOM 3489 N N . LEU A 1 460 ? -41.663 -12.459 2.296 1.00 95.19 460 LEU A N 1
ATOM 3490 C CA . LEU A 1 460 ? -42.637 -12.156 3.346 1.00 95.19 460 LEU A CA 1
ATOM 3491 C C . LEU A 1 460 ? -41.991 -11.236 4.376 1.00 95.19 460 LEU A C 1
ATOM 3493 O O . LEU A 1 460 ? -41.029 -11.627 5.042 1.00 95.19 460 LEU A O 1
ATOM 3497 N N . ALA A 1 461 ? -42.532 -10.029 4.515 1.00 93.31 461 ALA A N 1
ATOM 3498 C CA . ALA A 1 461 ? -42.128 -9.073 5.530 1.00 93.31 461 ALA A CA 1
ATOM 3499 C C . ALA A 1 461 ? -43.312 -8.565 6.360 1.00 93.31 461 ALA A C 1
ATOM 3501 O O . ALA A 1 461 ? -44.440 -8.475 5.871 1.00 93.31 461 ALA A O 1
ATOM 3502 N N . TYR A 1 462 ? -43.010 -8.202 7.603 1.00 89.75 462 TYR A N 1
ATOM 3503 C CA . TYR A 1 462 ? -43.923 -7.622 8.588 1.00 89.75 462 TYR A CA 1
ATOM 3504 C C . TYR A 1 462 ? -43.273 -6.394 9.224 1.00 89.75 462 TYR A C 1
ATOM 3506 O O . TYR A 1 462 ? -42.056 -6.204 9.127 1.00 89.75 462 TYR A O 1
ATOM 3514 N N . TYR A 1 463 ? -44.054 -5.557 9.893 1.00 85.88 463 TYR A N 1
ATOM 3515 C CA . TYR A 1 463 ? -43.522 -4.456 10.689 1.00 85.88 463 TYR A CA 1
ATOM 3516 C C . TYR A 1 463 ? -44.342 -4.254 11.964 1.00 85.88 463 TYR A C 1
ATOM 3518 O O . TYR A 1 463 ? -45.536 -4.522 12.003 1.00 85.88 463 TYR A O 1
ATOM 3526 N N . GLU A 1 464 ? -43.696 -3.784 13.030 1.00 76.69 464 GLU A N 1
ATOM 3527 C CA . GLU A 1 464 ? -44.346 -3.602 14.334 1.00 76.69 464 GLU A CA 1
ATOM 3528 C C . GLU A 1 464 ? -44.083 -2.221 14.923 1.00 76.69 464 GLU A C 1
ATOM 3530 O O . GLU A 1 464 ? -42.928 -1.812 15.061 1.00 76.69 464 GLU A O 1
ATOM 3535 N N . LYS A 1 465 ? -45.153 -1.533 15.353 1.00 67.56 465 LYS A N 1
ATOM 3536 C CA . LYS A 1 465 ? -45.095 -0.206 15.988 1.00 67.56 465 LYS A CA 1
ATOM 3537 C C . LYS A 1 465 ? -44.977 -0.297 17.520 1.00 67.56 465 LYS A C 1
ATOM 3539 O O . LYS A 1 465 ? -45.982 -0.410 18.230 1.00 67.56 465 LYS A O 1
ATOM 3544 N N . THR A 1 466 ? -43.766 -0.192 18.075 1.00 58.06 466 THR A N 1
ATOM 3545 C CA . THR A 1 466 ? -43.567 -0.057 19.539 1.00 58.06 466 THR A CA 1
ATOM 3546 C C . THR A 1 466 ? -43.665 1.409 19.991 1.00 58.06 466 THR A C 1
ATOM 3548 O O . THR A 1 466 ? -43.718 2.316 19.166 1.00 58.06 466 THR A O 1
ATOM 3551 N N . ASN A 1 467 ? -43.716 1.664 21.306 1.00 47.62 467 ASN A N 1
ATOM 3552 C CA . ASN A 1 467 ? -43.812 3.028 21.858 1.00 47.62 467 ASN A CA 1
ATOM 3553 C C . ASN A 1 467 ? -42.520 3.850 21.689 1.00 47.62 467 ASN A C 1
ATOM 3555 O O . ASN A 1 467 ? -42.546 5.068 21.832 1.00 47.62 467 ASN A O 1
ATOM 3559 N N . VAL A 1 468 ? -41.396 3.187 21.400 1.00 50.75 468 VAL A N 1
ATOM 3560 C CA . VAL A 1 468 ? -40.056 3.799 21.321 1.00 50.75 468 VAL A CA 1
ATOM 3561 C C . VAL A 1 468 ? -39.458 3.663 19.915 1.00 50.75 468 VAL A C 1
ATOM 3563 O O . VAL A 1 468 ? -38.583 4.434 19.524 1.00 50.75 468 VAL A O 1
ATOM 3566 N N . ARG A 1 469 ? -39.919 2.672 19.142 1.00 58.84 469 ARG A N 1
ATOM 3567 C CA . ARG A 1 469 ? -39.302 2.237 17.888 1.00 58.84 469 ARG A CA 1
ATOM 3568 C C . ARG A 1 469 ? -40.301 1.507 16.989 1.00 58.84 469 ARG A C 1
ATOM 3570 O O . ARG A 1 469 ? -41.119 0.745 17.488 1.00 58.84 469 ARG A O 1
ATOM 3577 N N . VAL A 1 470 ? -40.201 1.641 15.675 1.00 58.91 470 VAL A N 1
ATOM 3578 C CA . VAL A 1 470 ? -40.882 0.712 14.759 1.00 58.91 470 VAL A CA 1
ATOM 3579 C C . VAL A 1 470 ? -39.829 -0.103 14.011 1.00 58.91 470 VAL A C 1
ATOM 3581 O O . VAL A 1 470 ? -38.892 0.469 13.433 1.00 58.91 470 VAL A O 1
ATOM 3584 N N . ASP A 1 471 ? -39.972 -1.426 14.075 1.00 75.06 471 ASP A N 1
ATOM 3585 C CA . ASP A 1 471 ? -39.049 -2.415 13.515 1.00 75.06 471 ASP A CA 1
ATOM 3586 C C . ASP A 1 471 ? -39.686 -3.080 12.288 1.00 75.06 471 ASP A C 1
ATOM 3588 O O . ASP A 1 471 ? -40.710 -3.754 12.397 1.00 75.06 471 ASP A O 1
ATOM 3592 N N . GLY A 1 472 ? -39.061 -2.914 11.122 1.00 86.31 472 GLY A N 1
ATOM 3593 C CA . GLY A 1 472 ? -39.357 -3.704 9.932 1.00 86.31 472 GLY A CA 1
ATOM 3594 C C . GLY A 1 472 ? -38.671 -5.067 10.003 1.00 86.31 472 GLY A C 1
ATOM 3595 O O . GLY A 1 472 ? -37.581 -5.212 10.564 1.00 86.31 472 GLY A O 1
ATOM 3596 N N . MET A 1 473 ? -39.295 -6.090 9.437 1.00 90.19 473 MET A N 1
ATOM 3597 C CA . MET A 1 473 ? -38.818 -7.466 9.510 1.00 90.19 473 MET A CA 1
ATOM 3598 C C . MET A 1 473 ? -38.997 -8.149 8.165 1.00 90.19 473 MET A C 1
ATOM 3600 O O . MET A 1 473 ? -40.119 -8.356 7.724 1.00 90.19 473 MET A O 1
ATOM 3604 N N . ILE A 1 474 ? -37.892 -8.522 7.523 1.00 93.19 474 ILE A N 1
ATOM 3605 C CA . ILE A 1 474 ? -37.922 -9.429 6.376 1.00 93.19 474 ILE A CA 1
ATOM 3606 C C . ILE A 1 474 ? -37.831 -10.837 6.948 1.00 93.19 474 ILE A C 1
ATOM 3608 O O . ILE A 1 474 ? -36.757 -11.290 7.346 1.00 93.19 474 ILE A O 1
ATOM 3612 N N . SER A 1 475 ? -38.972 -11.504 7.048 1.00 92.94 475 SER A N 1
ATOM 3613 C CA . SER A 1 475 ? -39.066 -12.792 7.725 1.00 92.94 475 SER A CA 1
ATOM 3614 C C . SER A 1 475 ? -38.641 -13.937 6.820 1.00 92.94 475 SER A C 1
ATOM 3616 O O . SER A 1 475 ? -38.008 -14.875 7.302 1.00 92.94 475 SER A O 1
ATOM 3618 N N . ILE A 1 476 ? -38.952 -13.871 5.518 1.00 93.31 476 ILE A N 1
ATOM 3619 C CA . ILE A 1 476 ? -38.628 -14.934 4.555 1.00 93.31 476 ILE A CA 1
ATOM 3620 C C . ILE A 1 476 ? -38.252 -14.361 3.196 1.00 93.31 476 ILE A C 1
ATOM 3622 O O . ILE A 1 476 ? -38.942 -13.492 2.676 1.00 93.31 476 ILE A O 1
ATOM 3626 N N . ILE A 1 477 ? -37.204 -14.932 2.598 1.00 94.44 477 ILE A N 1
ATOM 3627 C CA . ILE A 1 477 ? -36.890 -14.823 1.171 1.00 94.44 477 ILE A CA 1
ATOM 3628 C C . ILE A 1 477 ? -36.784 -16.241 0.610 1.00 94.44 477 ILE A C 1
ATOM 3630 O O . ILE A 1 477 ? -35.928 -17.017 1.037 1.00 94.44 477 ILE A O 1
ATOM 3634 N N . GLY A 1 478 ? -37.649 -16.575 -0.344 1.00 95.00 478 GLY A N 1
ATOM 3635 C CA . GLY A 1 478 ? -37.653 -17.861 -1.033 1.00 95.00 478 GLY A CA 1
ATOM 3636 C C . GLY A 1 478 ? -37.341 -17.691 -2.516 1.00 95.00 478 GLY A C 1
ATOM 3637 O O . GLY A 1 478 ? -37.989 -16.899 -3.194 1.00 95.00 478 GLY A O 1
ATOM 3638 N N . VAL A 1 479 ? -36.376 -18.454 -3.038 1.00 95.25 479 VAL A N 1
ATOM 3639 C CA . VAL A 1 479 ? -36.074 -18.524 -4.478 1.00 95.25 479 VAL A CA 1
ATOM 3640 C C . VAL A 1 479 ? -35.855 -19.978 -4.889 1.00 95.25 479 VAL A C 1
ATOM 3642 O O . VAL A 1 479 ? -35.078 -20.693 -4.238 1.00 95.25 479 VAL A O 1
ATOM 3645 N N . LEU A 1 480 ? -36.513 -20.388 -5.979 1.00 94.75 480 LEU A N 1
ATOM 3646 C CA . LEU A 1 480 ? -36.338 -21.705 -6.595 1.00 94.75 480 LEU A CA 1
ATOM 3647 C C . LEU A 1 480 ? -34.881 -21.950 -6.979 1.00 94.75 480 LEU A C 1
ATOM 3649 O O . LEU A 1 480 ? -34.199 -21.042 -7.454 1.00 94.75 480 LEU A O 1
ATOM 3653 N N . ASP A 1 481 ? -34.412 -23.187 -6.818 1.00 88.44 481 ASP A N 1
ATOM 3654 C CA . ASP A 1 481 ? -33.001 -23.530 -7.025 1.00 88.44 481 ASP A CA 1
ATOM 3655 C C . ASP A 1 481 ? -32.511 -23.183 -8.442 1.00 88.44 481 ASP A C 1
ATOM 3657 O O . ASP A 1 481 ? -31.475 -22.540 -8.602 1.00 88.44 481 ASP A O 1
ATOM 3661 N N . SER A 1 482 ? -33.343 -23.443 -9.457 1.00 87.12 482 SER A N 1
ATOM 3662 C CA . SER A 1 482 ? -33.088 -23.122 -10.871 1.00 87.12 482 SER A CA 1
ATOM 3663 C C . SER A 1 482 ? -32.971 -21.619 -11.191 1.00 87.12 482 SER A C 1
ATOM 3665 O O . SER A 1 482 ? -32.556 -21.248 -12.297 1.00 87.12 482 SER A O 1
ATOM 3667 N N . TYR A 1 483 ? -33.326 -20.742 -10.245 1.00 85.50 483 TYR A N 1
ATOM 3668 C CA . TYR A 1 483 ? -33.258 -19.279 -10.360 1.00 85.50 483 TYR A CA 1
ATOM 3669 C C . TYR A 1 483 ? -32.299 -18.621 -9.354 1.00 85.50 483 TYR A C 1
ATOM 3671 O O . TYR A 1 483 ? -32.134 -17.395 -9.361 1.00 85.50 483 TYR A O 1
ATOM 3679 N N . ARG A 1 484 ? -31.610 -19.406 -8.518 1.00 83.00 484 ARG A N 1
ATOM 3680 C CA . ARG A 1 484 ? -30.533 -18.895 -7.658 1.00 83.00 484 ARG A CA 1
ATOM 3681 C C . ARG A 1 484 ? -29.350 -18.434 -8.520 1.00 83.00 484 ARG A C 1
ATOM 3683 O O . ARG A 1 484 ? -29.113 -18.958 -9.602 1.00 83.00 484 ARG A O 1
ATOM 3690 N N . GLY A 1 485 ? -28.647 -17.390 -8.074 1.00 69.81 485 GLY A N 1
ATOM 3691 C CA . GLY A 1 485 ? -27.536 -16.779 -8.824 1.00 69.81 485 GLY A CA 1
ATOM 3692 C C . GLY A 1 485 ? -27.946 -15.907 -10.023 1.00 69.81 485 GLY A C 1
ATOM 3693 O O . GLY A 1 485 ? -27.087 -15.294 -10.641 1.00 69.81 485 GLY A O 1
ATOM 3694 N N . LYS A 1 486 ? -29.247 -15.787 -10.332 1.00 76.69 486 LYS A N 1
ATOM 3695 C CA . LYS A 1 486 ? -29.760 -14.976 -11.459 1.00 76.69 486 LYS A CA 1
ATOM 3696 C C . LYS A 1 486 ? -30.278 -13.589 -11.052 1.00 76.69 486 LYS A C 1
ATOM 3698 O O . LYS A 1 486 ? -30.989 -12.949 -11.818 1.00 76.69 486 LYS A O 1
ATOM 3703 N N . GLY A 1 487 ? -29.987 -13.136 -9.831 1.00 72.69 487 GLY A N 1
ATOM 3704 C CA . GLY A 1 487 ? -30.373 -11.809 -9.325 1.00 72.69 487 GLY A CA 1
ATOM 3705 C C . GLY A 1 487 ? -31.765 -11.693 -8.680 1.00 72.69 487 GLY A C 1
ATOM 3706 O O . GLY A 1 487 ? -32.017 -10.700 -8.000 1.00 72.69 487 GLY A O 1
ATOM 3707 N N . LEU A 1 488 ? -32.643 -12.701 -8.791 1.00 86.50 488 LEU A N 1
ATOM 3708 C CA . LEU A 1 488 ? -34.018 -12.635 -8.258 1.00 86.50 488 LEU A CA 1
ATOM 3709 C C . LEU A 1 488 ? -34.075 -12.407 -6.737 1.00 86.50 488 LEU A C 1
ATOM 3711 O O . LEU A 1 488 ? -34.844 -11.575 -6.264 1.00 86.50 488 LEU A O 1
ATOM 3715 N N . GLY A 1 489 ? -33.232 -13.095 -5.959 1.00 87.94 489 GLY A N 1
ATOM 3716 C CA . GLY A 1 489 ? -33.180 -12.896 -4.504 1.00 87.94 489 GLY A CA 1
ATOM 3717 C C . GLY A 1 489 ? -32.819 -11.456 -4.122 1.00 87.94 489 GLY A C 1
ATOM 3718 O O . GLY A 1 489 ? -33.417 -10.888 -3.212 1.00 87.94 489 GLY A O 1
ATOM 3719 N N . THR A 1 490 ? -31.878 -10.842 -4.847 1.00 81.31 490 THR A N 1
ATOM 3720 C CA . THR A 1 490 ? -31.517 -9.429 -4.659 1.00 81.31 490 THR A CA 1
ATOM 3721 C C . THR A 1 490 ? -32.691 -8.514 -4.997 1.00 81.31 490 THR A C 1
ATOM 3723 O O . THR A 1 490 ? -32.976 -7.602 -4.228 1.00 81.31 490 THR A O 1
ATOM 3726 N N . ALA A 1 491 ? -33.397 -8.772 -6.104 1.00 82.50 491 ALA A N 1
ATOM 3727 C CA . ALA A 1 491 ? -34.569 -7.990 -6.497 1.00 82.50 491 ALA A CA 1
ATOM 3728 C C . ALA A 1 491 ? -35.669 -8.031 -5.422 1.00 82.50 491 ALA A C 1
ATOM 3730 O O . ALA A 1 491 ? -36.194 -6.985 -5.047 1.00 82.50 491 ALA A O 1
ATOM 3731 N N . LEU A 1 492 ? -35.952 -9.214 -4.864 1.00 92.31 492 LEU A N 1
ATOM 3732 C CA . LEU A 1 492 ? -36.910 -9.390 -3.768 1.00 92.31 492 LEU A CA 1
ATOM 3733 C C . LEU A 1 492 ? -36.500 -8.596 -2.519 1.00 92.31 492 LEU A C 1
ATOM 3735 O O . LEU A 1 492 ? -37.303 -7.827 -1.998 1.00 92.31 492 LEU A O 1
ATOM 3739 N N . VAL A 1 493 ? -35.247 -8.727 -2.066 1.00 88.44 493 VAL A N 1
ATOM 3740 C CA . VAL A 1 493 ? -34.741 -7.993 -0.891 1.00 88.44 493 VAL A CA 1
ATOM 3741 C C . VAL A 1 493 ? -34.786 -6.483 -1.104 1.00 88.44 493 VAL A C 1
ATOM 3743 O O . VAL A 1 493 ? -35.234 -5.761 -0.215 1.00 88.44 493 VAL A O 1
ATOM 3746 N N . ASN A 1 494 ? -34.329 -5.998 -2.260 1.00 81.88 494 ASN A N 1
ATOM 3747 C CA . ASN A 1 494 ? -34.293 -4.569 -2.558 1.00 81.88 494 ASN A CA 1
ATOM 3748 C C . ASN A 1 494 ? -35.701 -3.988 -2.610 1.00 81.88 494 ASN A C 1
ATOM 3750 O O . ASN A 1 494 ? -35.964 -3.008 -1.922 1.00 81.88 494 ASN A O 1
ATOM 3754 N N . LYS A 1 495 ? -36.628 -4.642 -3.319 1.00 87.06 495 LYS A N 1
ATOM 3755 C CA . LYS A 1 495 ? -38.014 -4.180 -3.394 1.00 87.06 495 LYS A CA 1
ATOM 3756 C C . LYS A 1 495 ? -38.687 -4.198 -2.021 1.00 87.06 495 LYS A C 1
ATOM 3758 O O . LYS A 1 495 ? -39.315 -3.220 -1.643 1.00 87.06 495 LYS A O 1
ATOM 3763 N N . THR A 1 496 ? -38.502 -5.250 -1.216 1.00 90.19 496 THR A N 1
ATOM 3764 C CA . THR A 1 496 ? -39.034 -5.274 0.161 1.00 90.19 496 THR A CA 1
ATOM 3765 C C . THR A 1 496 ? -38.450 -4.150 1.017 1.00 90.19 496 THR A C 1
ATOM 3767 O O . THR A 1 496 ? -39.176 -3.517 1.781 1.00 90.19 496 THR A O 1
ATOM 3770 N N . ARG A 1 497 ? -37.147 -3.872 0.889 1.00 83.56 497 ARG A N 1
ATOM 3771 C CA . ARG A 1 497 ? -36.497 -2.760 1.593 1.00 83.56 497 ARG A CA 1
ATOM 3772 C C . ARG A 1 497 ? -37.039 -1.412 1.149 1.00 83.56 497 ARG A C 1
ATOM 3774 O O . ARG A 1 497 ? -37.296 -0.597 2.020 1.00 83.56 497 ARG A O 1
ATOM 3781 N N . GLU A 1 498 ? -37.222 -1.185 -0.147 1.00 82.50 498 GLU A N 1
ATOM 3782 C CA . GLU A 1 498 ? -37.793 0.054 -0.685 1.00 82.50 498 GLU A CA 1
ATOM 3783 C C . GLU A 1 498 ? -39.177 0.335 -0.090 1.00 82.50 498 GLU A C 1
ATOM 3785 O O . GLU A 1 498 ? -39.420 1.441 0.391 1.00 82.50 498 GLU A O 1
ATOM 3790 N N . GLU A 1 499 ? -40.050 -0.674 -0.036 1.00 86.00 499 GLU A N 1
ATOM 3791 C CA . GLU A 1 499 ? -41.393 -0.542 0.544 1.00 86.00 499 GLU A CA 1
ATOM 3792 C C . GLU A 1 499 ? -41.334 -0.272 2.064 1.00 86.00 499 GLU A C 1
ATOM 3794 O O . GLU A 1 499 ? -41.982 0.646 2.567 1.00 86.00 499 GLU A O 1
ATOM 3799 N N . LEU A 1 500 ? -40.483 -0.991 2.813 1.00 82.94 500 LEU A N 1
ATOM 3800 C CA . LEU A 1 500 ? -40.259 -0.716 4.244 1.00 82.94 500 LEU A CA 1
ATOM 3801 C C . LEU A 1 500 ? -39.630 0.675 4.473 1.00 82.94 500 LEU A C 1
ATOM 3803 O O . LEU A 1 500 ? -39.917 1.358 5.455 1.00 82.94 500 LEU A O 1
ATOM 3807 N N . GLN A 1 501 ? -38.768 1.136 3.571 1.00 73.31 501 GLN A N 1
ATOM 3808 C CA . GLN A 1 501 ? -38.158 2.462 3.636 1.00 73.31 501 GLN A CA 1
ATOM 3809 C C . GLN A 1 501 ? -39.137 3.584 3.319 1.00 73.31 501 GLN A C 1
ATOM 3811 O O . GLN A 1 501 ? -39.021 4.660 3.905 1.00 73.31 501 GLN A O 1
ATOM 3816 N N . ALA A 1 502 ? -40.089 3.362 2.415 1.00 75.88 502 ALA A N 1
ATOM 3817 C CA . ALA A 1 502 ? -41.148 4.325 2.148 1.00 75.88 502 ALA A CA 1
ATOM 3818 C C . ALA A 1 502 ? -41.935 4.626 3.435 1.00 75.88 502 ALA A C 1
ATOM 3820 O O . ALA A 1 502 ? -42.157 5.793 3.754 1.00 75.88 502 ALA A O 1
ATOM 3821 N N . LEU A 1 503 ? -42.220 3.597 4.242 1.00 72.50 503 LEU A N 1
ATOM 3822 C CA . LEU A 1 503 ? -42.805 3.760 5.579 1.00 72.50 503 LEU A CA 1
ATOM 3823 C C . LEU A 1 503 ? -41.854 4.496 6.547 1.00 72.50 503 LEU A C 1
ATOM 3825 O O . LEU A 1 503 ? -42.283 5.334 7.336 1.00 72.50 503 LEU A O 1
ATOM 3829 N N . SER A 1 504 ? -40.539 4.263 6.454 1.00 61.50 504 SER A N 1
ATOM 3830 C CA . SER A 1 504 ? -39.532 4.984 7.254 1.00 61.50 504 SER A CA 1
ATOM 3831 C C . SER A 1 504 ? -39.510 6.496 6.994 1.00 61.50 504 SER A C 1
ATOM 3833 O O . SER A 1 504 ? -39.397 7.267 7.946 1.00 61.50 504 SER A O 1
ATOM 3835 N N . ARG A 1 505 ? -39.674 6.946 5.739 1.00 57.19 505 ARG A N 1
ATOM 3836 C CA . ARG A 1 505 ? -39.705 8.385 5.390 1.00 57.19 505 ARG A CA 1
ATOM 3837 C C . ARG A 1 505 ? -40.908 9.124 5.982 1.00 57.19 505 ARG A C 1
ATOM 3839 O O . ARG A 1 505 ? -40.823 10.330 6.183 1.00 57.19 505 ARG A O 1
ATOM 3846 N N . ALA A 1 506 ? -41.979 8.408 6.322 1.00 58.69 506 ALA A N 1
ATOM 3847 C CA . ALA A 1 506 ? -43.110 8.935 7.087 1.00 58.69 506 ALA A CA 1
ATOM 3848 C C . ALA A 1 506 ? -42.839 9.004 8.610 1.00 58.69 506 ALA A C 1
ATOM 3850 O O . ALA A 1 506 ? -43.725 9.351 9.384 1.00 58.69 506 ALA A O 1
ATOM 3851 N N . GLY A 1 507 ? -41.616 8.681 9.057 1.00 55.25 507 GLY A N 1
ATOM 3852 C CA . GLY A 1 507 ? -41.226 8.626 10.470 1.00 55.25 507 GLY A CA 1
ATOM 3853 C C . GLY A 1 507 ? -41.556 7.295 11.150 1.00 55.25 507 GLY A C 1
ATOM 3854 O O . GLY A 1 507 ? -41.400 7.174 12.364 1.00 55.25 507 GLY A O 1
ATOM 3855 N N . GLU A 1 508 ? -41.993 6.291 10.384 1.00 55.88 508 GLU A N 1
ATOM 3856 C CA . GLU A 1 508 ? -42.621 5.093 10.933 1.00 55.88 508 GLU A CA 1
ATOM 3857 C C . GLU A 1 508 ? -41.723 3.861 10.990 1.00 55.88 508 GLU A C 1
ATOM 3859 O O . GLU A 1 508 ? -42.241 2.850 11.400 1.00 55.88 508 GLU A O 1
ATOM 3864 N N . ILE A 1 509 ? -40.441 3.857 10.598 1.00 63.66 509 ILE A N 1
ATOM 3865 C CA . ILE A 1 509 ? -39.536 2.684 10.736 1.00 63.66 509 ILE A CA 1
ATOM 3866 C C . ILE A 1 509 ? -38.105 3.149 11.020 1.00 63.66 509 ILE A C 1
ATOM 3868 O O . ILE A 1 509 ? -37.628 4.115 10.430 1.00 63.66 509 ILE A O 1
ATOM 3872 N N . THR A 1 510 ? -37.400 2.444 11.908 1.00 62.97 510 THR A N 1
ATOM 3873 C CA . THR A 1 510 ? -36.052 2.824 12.393 1.00 62.97 510 THR A CA 1
ATOM 3874 C C . THR A 1 510 ? -34.993 1.714 12.269 1.00 62.97 510 THR A C 1
ATOM 3876 O O . THR A 1 510 ? -33.797 1.984 12.393 1.00 62.97 510 THR A O 1
ATOM 3879 N N . SER A 1 511 ? -35.392 0.458 12.038 1.00 73.12 511 SER A N 1
ATOM 3880 C CA . SER A 1 511 ? -34.505 -0.614 11.563 1.00 73.12 511 SER A CA 1
ATOM 3881 C C . SER A 1 511 ? -35.254 -1.690 10.807 1.00 73.12 511 SER A C 1
ATOM 3883 O O . SER A 1 511 ? -36.471 -1.792 10.924 1.00 73.12 511 SER A O 1
ATOM 3885 N N . ILE A 1 512 ? -34.505 -2.491 10.051 1.00 85.06 512 ILE A N 1
ATOM 3886 C CA . ILE A 1 512 ? -35.005 -3.666 9.347 1.00 85.06 512 ILE A CA 1
ATOM 3887 C C . ILE A 1 512 ? -34.181 -4.883 9.782 1.00 85.06 512 ILE A C 1
ATOM 3889 O O . ILE A 1 512 ? -32.965 -4.893 9.624 1.00 85.06 512 ILE A O 1
ATOM 3893 N N . GLY A 1 513 ? -34.812 -5.914 10.339 1.00 88.69 513 GLY A N 1
ATOM 3894 C CA . GLY A 1 513 ? -34.154 -7.171 10.714 1.00 88.69 513 GLY A CA 1
ATOM 3895 C C . GLY A 1 513 ? -34.501 -8.327 9.776 1.00 88.69 513 GLY A C 1
ATOM 3896 O O . GLY A 1 513 ? -35.609 -8.375 9.252 1.00 88.69 513 GLY A O 1
ATOM 3897 N N . ILE A 1 514 ? -33.591 -9.289 9.611 1.00 91.62 514 ILE A N 1
ATOM 3898 C CA . ILE A 1 514 ? -33.920 -10.622 9.087 1.00 91.62 514 ILE A CA 1
ATOM 3899 C C . ILE A 1 514 ? -34.346 -11.481 10.275 1.00 91.62 514 ILE A C 1
ATOM 3901 O O . ILE A 1 514 ? -33.509 -12.061 10.973 1.00 91.62 514 ILE A O 1
ATOM 3905 N N . LYS A 1 515 ? -35.641 -11.440 10.575 1.00 90.62 515 LYS A N 1
ATOM 3906 C CA . LYS A 1 515 ? -36.265 -12.106 11.723 1.00 90.62 515 LYS A CA 1
ATOM 3907 C C . LYS A 1 515 ? -37.778 -12.175 11.532 1.00 90.62 515 LYS A C 1
ATOM 3909 O O . LYS A 1 515 ? -38.341 -11.481 10.686 1.00 90.62 515 LYS A O 1
ATOM 3914 N N . SER A 1 516 ? -38.434 -12.955 12.375 1.00 88.19 516 SER A N 1
ATOM 3915 C CA . SER A 1 516 ? -39.884 -12.959 12.533 1.00 88.19 516 SER A CA 1
ATOM 3916 C C . SER A 1 516 ? -40.225 -12.847 14.012 1.00 88.19 516 SER A C 1
ATOM 3918 O O . SER A 1 516 ? -39.767 -13.671 14.803 1.00 88.19 516 SER A O 1
ATOM 3920 N N . SER A 1 517 ? -41.001 -11.830 14.391 1.00 81.88 517 SER A N 1
ATOM 3921 C CA . SER A 1 517 ? -41.624 -11.735 15.714 1.00 81.88 517 SER A CA 1
ATOM 3922 C C . SER A 1 517 ? -42.915 -12.544 15.737 1.00 81.88 517 SER A C 1
ATOM 3924 O O . SER A 1 517 ? -42.875 -13.732 16.046 1.00 81.88 517 SER A O 1
ATOM 3926 N N . PHE A 1 518 ? -44.032 -11.922 15.398 1.00 78.06 518 PHE A N 1
ATOM 3927 C CA . PHE A 1 518 ? -45.336 -12.538 15.256 1.00 78.06 518 PHE A CA 1
ATOM 3928 C C . PHE A 1 518 ? -45.839 -12.194 13.845 1.00 78.06 518 PHE A C 1
ATOM 3930 O O . PHE A 1 518 ? -45.849 -11.012 13.502 1.00 78.06 518 PHE A O 1
ATOM 3937 N N . PRO A 1 519 ? -46.146 -13.196 13.001 1.00 84.44 519 PRO A N 1
ATOM 3938 C CA . PRO A 1 519 ? -46.185 -14.628 13.309 1.00 84.44 519 PRO A CA 1
ATOM 3939 C C . PRO A 1 519 ? -44.785 -15.201 13.590 1.00 84.44 519 PRO A C 1
ATOM 3941 O O . PRO A 1 519 ? -43.780 -14.726 13.051 1.00 84.44 519 PRO A O 1
ATOM 3944 N N . ARG A 1 520 ? -44.687 -16.199 14.476 1.00 86.12 520 ARG A N 1
ATOM 3945 C CA . ARG A 1 520 ? -43.408 -16.789 14.888 1.00 86.12 520 ARG A CA 1
ATOM 3946 C C . ARG A 1 520 ? -42.974 -17.854 13.880 1.00 86.12 520 ARG A C 1
ATOM 3948 O O . ARG A 1 520 ? -43.221 -19.049 14.047 1.00 86.12 520 ARG A O 1
ATOM 3955 N N . LEU A 1 521 ? -42.331 -17.370 12.818 1.00 88.50 521 LEU A N 1
ATOM 3956 C CA . LEU A 1 521 ? -41.534 -18.155 11.872 1.00 88.50 521 LEU A CA 1
ATOM 3957 C C . LEU A 1 521 ? -40.125 -18.361 12.457 1.00 88.50 521 LEU A C 1
ATOM 3959 O O . LEU A 1 521 ? -39.989 -18.762 13.610 1.00 88.50 521 LEU A O 1
ATOM 3963 N N . TRP A 1 522 ? -39.065 -18.064 11.702 1.00 90.88 522 TRP A N 1
ATOM 3964 C CA . TRP A 1 522 ? -37.711 -18.084 12.243 1.00 90.88 522 TRP A CA 1
ATOM 3965 C C . TRP A 1 522 ? -37.374 -16.750 12.938 1.00 90.88 522 TRP A C 1
ATOM 3967 O O . TRP A 1 522 ? -37.457 -15.691 12.307 1.00 90.88 522 TRP A O 1
ATOM 3977 N N . PRO A 1 523 ? -36.942 -16.756 14.215 1.00 89.50 523 PRO A N 1
ATOM 3978 C CA . PRO A 1 523 ? -36.558 -15.537 14.941 1.00 89.50 523 PRO A CA 1
ATOM 3979 C C . PRO A 1 523 ? -35.213 -14.944 14.464 1.00 89.50 523 PRO A C 1
ATOM 3981 O O . PRO A 1 523 ? -34.800 -13.871 14.905 1.00 89.50 523 PRO A O 1
ATOM 3984 N N . GLY A 1 524 ? -34.537 -15.635 13.547 1.00 91.25 524 GLY A N 1
ATOM 3985 C CA . GLY A 1 524 ? -33.341 -15.224 12.816 1.00 91.25 524 GLY A CA 1
ATOM 3986 C C . GLY A 1 524 ? -33.086 -16.205 11.669 1.00 91.25 524 GLY A C 1
ATOM 3987 O O . GLY A 1 524 ? -33.937 -17.030 11.357 1.00 91.25 524 GLY A O 1
ATOM 3988 N N . VAL A 1 525 ? -31.912 -16.174 11.051 1.00 92.06 525 VAL A N 1
ATOM 3989 C CA . VAL A 1 525 ? -31.556 -17.132 9.995 1.00 92.06 525 VAL A CA 1
ATOM 3990 C C . VAL A 1 525 ? -31.053 -18.438 10.631 1.00 92.06 525 VAL A C 1
ATOM 3992 O O . VAL A 1 525 ? -30.098 -18.379 11.411 1.00 92.06 525 VAL A O 1
ATOM 3995 N N . PRO A 1 526 ? -31.638 -19.613 10.325 1.00 92.50 526 PRO A N 1
ATOM 3996 C CA . PRO A 1 526 ? -31.201 -20.889 10.899 1.00 92.50 526 PRO A CA 1
ATOM 3997 C C . PRO A 1 526 ? -29.728 -21.197 10.609 1.00 92.50 526 PRO A C 1
ATOM 3999 O O . PRO A 1 526 ? -29.295 -21.152 9.457 1.00 92.50 526 PRO A O 1
ATOM 4002 N N . ILE A 1 527 ? -28.955 -21.579 11.631 1.00 91.25 527 ILE A N 1
ATOM 4003 C CA . ILE A 1 527 ? -27.526 -21.928 11.476 1.00 91.25 527 ILE A CA 1
ATOM 4004 C C . ILE A 1 527 ? -27.333 -23.193 10.632 1.00 91.25 527 ILE A C 1
ATOM 4006 O O . ILE A 1 527 ? -26.303 -23.351 9.975 1.00 91.25 527 ILE A O 1
ATOM 4010 N N . SER A 1 528 ? -28.341 -24.067 10.600 1.00 88.81 528 SER A N 1
ATOM 4011 C CA . SER A 1 528 ? -28.364 -25.263 9.756 1.00 88.81 528 SER A CA 1
ATOM 4012 C C . SER A 1 528 ? -28.384 -24.952 8.257 1.00 88.81 528 SER A C 1
ATOM 4014 O O . SER A 1 528 ? -28.103 -25.840 7.452 1.00 88.81 528 SER A O 1
ATOM 4016 N N . PHE A 1 529 ? -28.686 -23.713 7.850 1.00 88.56 529 PHE A N 1
ATOM 4017 C CA . PHE A 1 529 ? -28.585 -23.324 6.448 1.00 88.56 529 PHE A CA 1
ATOM 4018 C C . PHE A 1 529 ? -27.113 -23.181 6.018 1.00 88.56 529 PHE A C 1
ATOM 4020 O O . PHE A 1 529 ? -26.288 -22.651 6.776 1.00 88.56 529 PHE A O 1
ATOM 4027 N N . PRO A 1 530 ? -26.764 -23.602 4.783 1.00 84.56 530 PRO A N 1
ATOM 4028 C CA . PRO A 1 530 ? -25.437 -23.383 4.212 1.00 84.56 530 PRO A CA 1
ATOM 4029 C C . PRO A 1 530 ? -24.974 -21.930 4.352 1.00 84.56 530 PRO A C 1
ATOM 4031 O O . PRO A 1 530 ? -25.766 -21.008 4.144 1.00 84.56 530 PRO A O 1
ATOM 4034 N N . SER A 1 531 ? -23.685 -21.720 4.645 1.00 75.25 531 SER A N 1
ATOM 4035 C CA . SER A 1 531 ? -23.108 -20.379 4.849 1.00 75.25 531 SER A CA 1
ATOM 4036 C C . SER A 1 531 ? -23.421 -19.428 3.695 1.00 75.25 531 SER A C 1
ATOM 4038 O O . SER A 1 531 ? -23.873 -18.322 3.947 1.00 75.25 531 SER A O 1
ATOM 4040 N N . LYS A 1 532 ? -23.361 -19.895 2.438 1.00 73.88 532 LYS A N 1
ATOM 4041 C CA . LYS A 1 532 ? -23.725 -19.098 1.250 1.00 73.88 532 LYS A CA 1
ATOM 4042 C C . LYS A 1 532 ? -25.109 -18.430 1.320 1.00 73.88 532 LYS A C 1
ATOM 4044 O O . LYS A 1 532 ? -25.293 -17.355 0.764 1.00 73.88 532 LYS A O 1
ATOM 4049 N N . TYR A 1 533 ? -26.089 -19.041 1.991 1.00 82.75 533 TYR A N 1
ATOM 4050 C CA . TYR A 1 533 ? -27.434 -18.468 2.145 1.00 82.75 533 TYR A CA 1
ATOM 4051 C C . TYR A 1 533 ? -27.543 -17.555 3.365 1.00 82.75 533 TYR A C 1
ATOM 4053 O O . TYR A 1 533 ? -28.356 -16.637 3.374 1.00 82.75 533 TYR A O 1
ATOM 4061 N N . ARG A 1 534 ? -26.717 -17.784 4.386 1.00 84.94 534 ARG A N 1
ATOM 4062 C CA . ARG A 1 534 ? -26.615 -16.903 5.553 1.00 84.94 534 ARG A CA 1
ATOM 4063 C C . ARG A 1 534 ? -25.864 -15.616 5.202 1.00 84.94 534 ARG A C 1
ATOM 4065 O O . ARG A 1 534 ? -26.308 -14.519 5.536 1.00 84.94 534 ARG A O 1
ATOM 4072 N N . ASP A 1 535 ? -24.793 -15.746 4.429 1.00 74.75 535 ASP A N 1
ATOM 4073 C CA . ASP A 1 535 ? -23.939 -14.648 3.979 1.00 74.75 535 ASP A CA 1
ATOM 4074 C C . ASP A 1 535 ? -24.600 -13.808 2.875 1.00 74.75 535 ASP A C 1
ATOM 4076 O O . ASP A 1 535 ? -24.286 -12.630 2.723 1.00 74.75 535 ASP A O 1
ATOM 4080 N N . PHE A 1 536 ? -25.605 -14.352 2.178 1.00 81.25 536 PHE A N 1
ATOM 4081 C CA . PHE A 1 536 ? -26.433 -13.619 1.213 1.00 81.25 536 PHE A CA 1
ATOM 4082 C C . PHE A 1 536 ? -26.928 -12.266 1.757 1.00 81.25 536 PHE A C 1
ATOM 4084 O O . PHE A 1 536 ? -26.872 -11.257 1.048 1.00 81.25 536 PHE A O 1
ATOM 4091 N N . PHE A 1 537 ? -27.381 -12.219 3.015 1.00 81.12 537 PHE A N 1
ATOM 4092 C CA . PHE A 1 537 ? -27.841 -10.976 3.641 1.00 81.12 537 PHE A CA 1
ATOM 4093 C C . PHE A 1 537 ? -26.680 -10.037 3.994 1.00 81.12 537 PHE A C 1
ATOM 4095 O O . PHE A 1 537 ? -26.807 -8.823 3.813 1.00 81.12 537 PHE A O 1
ATOM 4102 N N . LEU A 1 538 ? -25.531 -10.577 4.421 1.00 67.38 538 LEU A N 1
ATOM 4103 C CA . LEU A 1 538 ? -24.315 -9.788 4.675 1.00 67.38 538 LEU A CA 1
ATOM 4104 C C . LEU A 1 538 ? -23.879 -9.024 3.431 1.00 67.38 538 LEU A C 1
ATOM 4106 O O . LEU A 1 538 ? -23.566 -7.838 3.499 1.00 67.38 538 LEU A O 1
ATOM 4110 N N . HIS A 1 539 ? -23.927 -9.689 2.279 1.00 60.69 539 HIS A N 1
ATOM 4111 C CA . HIS A 1 539 ? -23.531 -9.111 0.996 1.00 60.69 539 HIS A CA 1
ATOM 4112 C C . HIS A 1 539 ? -24.499 -8.044 0.477 1.00 60.69 539 HIS A C 1
ATOM 4114 O O . HIS A 1 539 ? -24.204 -7.359 -0.496 1.00 60.69 539 HIS A O 1
ATOM 4120 N N . ARG A 1 540 ? -25.654 -7.875 1.129 1.00 72.00 540 ARG A N 1
ATOM 4121 C CA . ARG A 1 540 ? -26.695 -6.904 0.757 1.00 72.00 540 ARG A CA 1
ATOM 4122 C C . ARG A 1 540 ? -26.878 -5.814 1.815 1.00 72.00 540 ARG A C 1
ATOM 4124 O O . ARG A 1 540 ? -27.914 -5.152 1.850 1.00 72.00 540 ARG A O 1
ATOM 4131 N N . GLY A 1 541 ? -25.858 -5.612 2.653 1.00 63.53 541 GLY A N 1
ATOM 4132 C CA . GLY A 1 541 ? -25.774 -4.507 3.609 1.00 63.53 541 GLY A CA 1
ATOM 4133 C C . GLY A 1 541 ? -26.372 -4.793 4.987 1.00 63.53 541 GLY A C 1
ATOM 4134 O O . GLY A 1 541 ? -26.405 -3.891 5.821 1.00 63.53 541 GLY A O 1
ATOM 4135 N N . PHE A 1 542 ? -26.829 -6.020 5.261 1.00 76.81 542 PHE A N 1
ATOM 4136 C CA . PHE A 1 542 ? -27.212 -6.409 6.618 1.00 76.81 542 PHE A CA 1
ATOM 4137 C C . PHE A 1 542 ? -25.971 -6.738 7.451 1.00 76.81 542 PHE A C 1
ATOM 4139 O O . PHE A 1 542 ? -24.974 -7.255 6.954 1.00 76.81 542 PHE A O 1
ATOM 4146 N N . HIS A 1 543 ? -26.049 -6.492 8.751 1.00 73.06 543 HIS A N 1
ATOM 4147 C CA . HIS A 1 543 ? -24.988 -6.778 9.704 1.00 73.06 543 HIS A CA 1
ATOM 4148 C C . HIS A 1 543 ? -25.404 -7.954 10.577 1.00 73.06 543 HIS A C 1
ATOM 4150 O O . HIS A 1 543 ? -26.507 -7.962 11.122 1.00 73.06 543 HIS A O 1
ATOM 4156 N N . LYS A 1 544 ? -24.519 -8.938 10.734 1.00 81.12 544 LYS A N 1
ATOM 4157 C CA . LYS A 1 544 ? -24.719 -10.013 11.707 1.00 81.12 544 LYS A CA 1
ATOM 4158 C C . LYS A 1 544 ? -24.567 -9.454 13.121 1.00 81.12 544 LYS A C 1
ATOM 4160 O O . LYS A 1 544 ? -23.607 -8.738 13.403 1.00 81.12 544 LYS A O 1
ATOM 4165 N N . SER A 1 545 ? -25.515 -9.767 14.001 1.00 77.31 545 SER A N 1
ATOM 4166 C CA . SER A 1 545 ? -25.457 -9.347 15.402 1.00 77.31 545 SER A CA 1
ATOM 4167 C C . SER A 1 545 ? -24.280 -10.006 16.122 1.00 77.31 545 SER A C 1
ATOM 4169 O O . SER A 1 545 ? -24.020 -11.192 15.928 1.00 77.31 545 SER A O 1
ATOM 4171 N N . GLN A 1 546 ? -23.607 -9.235 16.978 1.00 71.62 546 GLN A N 1
ATOM 4172 C CA . GLN A 1 546 ? -22.582 -9.730 17.907 1.00 71.62 546 GLN A CA 1
ATOM 4173 C C . GLN A 1 546 ? -23.198 -10.279 19.208 1.00 71.62 546 GLN A C 1
ATOM 4175 O O . GLN A 1 546 ? -22.487 -10.797 20.066 1.00 71.62 546 GLN A O 1
ATOM 4180 N N . GLU A 1 547 ? -24.516 -10.143 19.388 1.00 76.56 547 GLU A N 1
ATOM 4181 C CA . GLU A 1 547 ? -25.233 -10.779 20.493 1.00 76.56 547 GLU A CA 1
ATOM 4182 C C . GLU A 1 547 ? -25.187 -12.308 20.374 1.00 76.56 547 GLU A C 1
ATOM 4184 O O . GLU A 1 547 ? -25.096 -12.836 19.260 1.00 76.56 547 GLU A O 1
ATOM 4189 N N . PRO A 1 548 ? -25.336 -13.041 21.494 1.00 83.62 548 PRO A N 1
ATOM 4190 C CA . PRO A 1 548 ? -25.537 -14.478 21.437 1.00 83.62 548 PRO A CA 1
ATOM 4191 C C . PRO A 1 548 ? -26.679 -14.839 20.478 1.00 83.62 548 PRO A C 1
ATOM 4193 O O . PRO A 1 548 ? -27.722 -14.178 20.432 1.00 83.62 548 PRO A O 1
ATOM 4196 N N . THR A 1 549 ? -26.472 -15.921 19.733 1.00 90.88 549 THR A N 1
ATOM 4197 C CA . THR A 1 549 ? -27.461 -16.536 18.841 1.00 90.88 549 THR A CA 1
ATOM 4198 C C . THR A 1 549 ? -28.790 -16.773 19.557 1.00 90.88 549 THR A C 1
ATOM 4200 O O . THR A 1 549 ? -28.854 -16.985 20.773 1.00 90.88 549 THR A O 1
ATOM 4203 N N . VAL A 1 550 ? -29.883 -16.751 18.811 1.00 92.81 550 VAL A N 1
ATOM 4204 C CA . VAL A 1 550 ? -31.186 -17.117 19.370 1.00 92.81 550 VAL A CA 1
ATOM 4205 C C . VAL A 1 550 ? -31.298 -18.634 19.367 1.00 92.81 550 VAL A C 1
ATOM 4207 O O . VAL A 1 550 ? -30.902 -19.258 18.387 1.00 92.81 550 VAL A O 1
ATOM 4210 N N . ARG A 1 551 ? -31.816 -19.226 20.445 1.00 94.44 551 ARG A N 1
ATOM 4211 C CA . ARG A 1 551 ? -32.026 -20.672 20.558 1.00 94.44 551 ARG A CA 1
ATOM 4212 C C . ARG A 1 551 ? -33.481 -20.979 20.849 1.00 94.44 551 ARG A C 1
ATOM 4214 O O . ARG A 1 551 ? -34.042 -20.408 21.776 1.00 94.44 551 ARG A O 1
ATOM 4221 N N . ASP A 1 552 ? -34.035 -21.920 20.110 1.00 93.94 552 ASP A N 1
ATOM 4222 C CA . ASP A 1 552 ? -35.249 -22.607 20.520 1.00 93.94 552 ASP A CA 1
ATOM 4223 C C . ASP A 1 552 ? -34.849 -23.881 21.253 1.00 93.94 552 ASP A C 1
ATOM 4225 O O . ASP A 1 552 ? -33.968 -24.625 20.806 1.00 93.94 552 ASP A O 1
ATOM 4229 N N . LEU A 1 553 ? -35.474 -24.118 22.397 1.00 95.50 553 LEU A N 1
ATOM 4230 C CA . LEU A 1 553 ? -35.157 -25.227 23.279 1.00 95.50 553 LEU A CA 1
ATOM 4231 C C . LEU A 1 553 ? -36.296 -26.232 23.302 1.00 95.50 553 LEU A C 1
ATOM 4233 O O . LEU A 1 553 ? -37.470 -25.866 23.259 1.00 95.50 553 LEU A O 1
ATOM 4237 N N . TRP A 1 554 ? -35.945 -27.504 23.444 1.00 95.50 554 TRP A N 1
ATOM 4238 C CA . TRP A 1 554 ? -36.922 -28.561 23.649 1.00 95.50 554 TRP A CA 1
ATOM 4239 C C . TRP A 1 554 ? -36.475 -29.546 24.724 1.00 95.50 554 TRP A C 1
ATOM 4241 O O . TRP A 1 554 ? -35.283 -29.830 24.896 1.00 95.50 554 TRP A O 1
ATOM 4251 N N . LYS A 1 555 ? -37.459 -30.085 25.444 1.00 94.25 555 LYS A N 1
ATOM 4252 C CA . LYS A 1 555 ? -37.273 -31.155 26.418 1.00 94.25 555 LYS A CA 1
ATOM 4253 C C . LYS A 1 555 ? -38.496 -32.076 26.474 1.00 94.25 555 LYS A C 1
ATOM 4255 O O . LYS A 1 555 ? -39.629 -31.605 26.439 1.00 94.25 555 LYS A O 1
ATOM 4260 N N . SER A 1 556 ? -38.260 -33.376 26.671 1.00 94.31 556 SER A N 1
ATOM 4261 C CA . SER A 1 556 ? -39.298 -34.323 27.101 1.00 94.31 556 SER A CA 1
ATOM 4262 C C . SER A 1 556 ? -39.606 -34.195 28.599 1.00 94.31 556 SER A C 1
ATOM 4264 O O . SER A 1 556 ? -38.700 -34.198 29.437 1.00 94.31 556 SER A O 1
ATOM 4266 N N . ILE A 1 557 ? -40.893 -34.149 28.940 1.00 94.31 557 ILE A N 1
ATOM 4267 C CA . ILE A 1 557 ? -41.393 -34.106 30.323 1.00 94.31 557 ILE A CA 1
ATOM 4268 C C . ILE A 1 557 ? -42.051 -35.424 30.761 1.00 94.31 557 ILE A C 1
ATOM 4270 O O . ILE A 1 557 ? -42.566 -35.518 31.877 1.00 94.31 557 ILE A O 1
ATOM 4274 N N . THR A 1 558 ? -41.994 -36.479 29.938 1.00 91.12 558 THR A N 1
ATOM 4275 C CA . THR A 1 558 ? -42.513 -37.809 30.314 1.00 91.12 558 THR A CA 1
ATOM 4276 C C . THR A 1 558 ? -41.738 -38.416 31.490 1.00 91.12 558 THR A C 1
ATOM 4278 O O . THR A 1 558 ? -42.339 -39.024 32.377 1.00 91.12 558 THR A O 1
ATOM 4281 N N . ALA A 1 559 ? -40.429 -38.155 31.565 1.00 82.88 559 ALA A N 1
ATOM 4282 C CA . ALA A 1 559 ? -39.543 -38.533 32.668 1.00 82.88 559 ALA A CA 1
ATOM 4283 C C . ALA A 1 559 ? -39.470 -37.441 33.766 1.00 82.88 559 ALA A C 1
ATOM 4285 O O . ALA A 1 559 ? -40.451 -36.737 34.026 1.00 82.88 559 ALA A O 1
ATOM 4286 N N . ASN A 1 560 ? -38.320 -37.308 34.441 1.00 83.50 560 ASN A N 1
ATOM 4287 C CA . ASN A 1 560 ? -38.096 -36.293 35.475 1.00 83.50 560 ASN A CA 1
ATOM 4288 C C . ASN A 1 560 ? -38.072 -34.870 34.885 1.00 83.50 560 ASN A C 1
ATOM 4290 O O . ASN A 1 560 ? -37.271 -34.541 34.003 1.00 83.50 560 ASN A O 1
ATOM 4294 N N . ILE A 1 561 ? -38.930 -34.004 35.429 1.00 89.06 561 ILE A N 1
ATOM 4295 C CA . ILE A 1 561 ? -39.141 -32.626 34.961 1.00 89.06 561 ILE A CA 1
ATOM 4296 C C . ILE A 1 561 ? -37.918 -31.731 35.216 1.00 89.06 561 ILE A C 1
ATOM 4298 O O . ILE A 1 561 ? -37.611 -30.872 34.394 1.00 89.06 561 ILE A O 1
ATOM 4302 N N . ALA A 1 562 ? -37.166 -31.972 36.289 1.00 90.56 562 ALA A N 1
ATOM 4303 C CA . ALA A 1 562 ? -35.907 -31.295 36.596 1.00 90.56 562 ALA A CA 1
ATOM 4304 C C . ALA A 1 562 ? -34.982 -32.226 37.408 1.00 90.56 562 ALA A C 1
ATOM 4306 O O . ALA A 1 562 ? -35.458 -33.234 37.941 1.00 90.56 562 ALA A O 1
ATOM 4307 N N . PRO A 1 563 ? -33.674 -31.925 37.518 1.00 91.25 563 PRO A N 1
ATOM 4308 C CA . PRO A 1 563 ? -32.771 -32.674 38.391 1.00 91.25 563 PRO A CA 1
ATOM 4309 C C . PRO A 1 563 ? -33.231 -32.657 39.864 1.00 91.25 563 PRO A C 1
ATOM 4311 O O . PRO A 1 563 ? -33.753 -31.632 40.311 1.00 91.25 563 PRO A O 1
ATOM 4314 N N . PRO A 1 564 ? -32.989 -33.726 40.655 1.00 91.00 564 PRO A N 1
ATOM 4315 C CA . PRO A 1 564 ? -33.460 -33.821 42.043 1.00 91.00 564 PRO A CA 1
ATOM 4316 C C . PRO A 1 564 ? -33.067 -32.632 42.929 1.00 91.00 564 PRO A C 1
ATOM 4318 O O . PRO A 1 564 ? -33.899 -32.112 43.665 1.00 91.00 564 PRO A O 1
ATOM 4321 N N . ILE A 1 565 ? -31.833 -32.137 42.790 1.00 91.06 565 ILE A N 1
ATOM 4322 C CA . ILE A 1 565 ? -31.332 -30.977 43.544 1.00 91.06 565 ILE A CA 1
ATOM 4323 C C . ILE A 1 565 ? -32.120 -29.689 43.251 1.00 91.06 565 ILE A C 1
ATOM 4325 O O . ILE A 1 565 ? -32.298 -28.844 44.127 1.00 91.06 565 ILE A O 1
ATOM 4329 N N . VAL A 1 566 ? -32.626 -29.539 42.023 1.00 91.31 566 VAL A N 1
ATOM 4330 C CA . VAL A 1 566 ? -33.451 -28.390 41.633 1.00 91.31 566 VAL A CA 1
ATOM 4331 C C . VAL A 1 566 ? -34.856 -28.534 42.206 1.00 91.31 566 VAL A C 1
ATOM 4333 O O . VAL A 1 566 ? -35.386 -27.563 42.741 1.00 91.31 566 VAL A O 1
ATOM 4336 N N . LEU A 1 567 ? -35.437 -29.736 42.150 1.00 91.62 567 LEU A N 1
ATOM 4337 C CA . LEU A 1 567 ? -36.751 -30.017 42.736 1.00 91.62 567 LEU A CA 1
ATOM 4338 C C . LEU A 1 567 ? -36.757 -29.760 44.248 1.00 91.62 567 LEU A C 1
ATOM 4340 O O . LEU A 1 567 ? -37.660 -29.095 44.750 1.00 91.62 567 LEU A O 1
ATOM 4344 N N . GLU A 1 568 ? -35.720 -30.206 44.961 1.00 91.25 568 GLU A N 1
ATOM 4345 C CA . GLU A 1 568 ? -35.575 -29.963 46.400 1.00 91.25 568 GLU A CA 1
ATOM 4346 C C . GLU A 1 568 ? -35.452 -28.465 46.714 1.00 91.25 568 GLU A C 1
ATOM 4348 O O . GLU A 1 568 ? -36.072 -27.965 47.653 1.00 91.25 568 GLU A O 1
ATOM 4353 N N . ARG A 1 569 ? -34.691 -27.721 45.901 1.00 91.19 569 ARG A N 1
ATOM 4354 C CA . ARG A 1 569 ? -34.563 -26.268 46.052 1.00 91.19 569 ARG A CA 1
ATOM 4355 C C . ARG A 1 569 ? -35.894 -25.557 45.830 1.00 91.19 569 ARG A C 1
ATOM 4357 O O . ARG A 1 569 ? -36.228 -24.670 46.606 1.00 91.19 569 ARG A O 1
ATOM 4364 N N . VAL A 1 570 ? -36.642 -25.937 44.793 1.00 92.25 570 VAL A N 1
ATOM 4365 C CA . VAL A 1 570 ? -37.955 -25.352 44.484 1.00 92.25 570 VAL A CA 1
ATOM 4366 C C . VAL A 1 570 ? -38.970 -25.665 45.584 1.00 92.25 570 VAL A C 1
ATOM 4368 O O . VAL A 1 570 ? -39.739 -24.783 45.951 1.00 92.25 570 VAL A O 1
ATOM 4371 N N . ALA A 1 571 ? -38.933 -26.867 46.166 1.00 90.69 571 ALA A N 1
ATOM 4372 C CA . ALA A 1 571 ? -39.823 -27.260 47.259 1.00 90.69 571 ALA A CA 1
ATOM 4373 C C . ALA A 1 571 ? -39.607 -26.464 48.562 1.00 90.69 571 ALA A C 1
ATOM 4375 O O . ALA A 1 571 ? -40.530 -26.358 49.364 1.00 90.69 571 ALA A O 1
ATOM 4376 N N . LYS A 1 572 ? -38.410 -25.901 48.778 1.00 92.44 572 LYS A N 1
ATOM 4377 C CA . LYS A 1 572 ? -38.073 -25.089 49.964 1.00 92.44 572 LYS A CA 1
ATOM 4378 C C . LYS A 1 572 ? -38.399 -23.600 49.808 1.00 92.44 572 LYS A C 1
ATOM 4380 O O . LYS A 1 572 ? -38.205 -22.847 50.759 1.00 92.44 572 LYS A O 1
ATOM 4385 N N . LEU A 1 573 ? -38.830 -23.151 48.628 1.00 92.81 573 LEU A N 1
ATOM 4386 C CA . LEU A 1 573 ? -39.166 -21.744 48.414 1.00 92.81 573 LEU A CA 1
ATOM 4387 C C . LEU A 1 573 ? -40.544 -21.427 49.012 1.00 92.81 573 LEU A C 1
ATOM 4389 O O . LEU A 1 573 ? -41.486 -22.181 48.763 1.00 92.81 573 LEU A O 1
ATOM 4393 N N . PRO A 1 574 ? -40.700 -20.305 49.734 1.00 92.56 574 PRO A N 1
ATOM 4394 C CA . PRO A 1 574 ? -41.982 -19.893 50.296 1.00 92.56 574 PRO A CA 1
ATOM 4395 C C . PRO A 1 574 ? -42.856 -19.226 49.222 1.00 92.56 574 PRO A C 1
ATOM 4397 O O . PRO A 1 574 ? -43.137 -18.032 49.260 1.00 92.56 574 PRO A O 1
ATOM 4400 N N . LEU A 1 575 ? -43.216 -19.991 48.192 1.00 95.19 575 LEU A N 1
ATOM 4401 C CA . LEU A 1 575 ? -43.994 -19.528 47.047 1.00 95.19 575 LEU A CA 1
ATOM 4402 C C . LEU A 1 575 ? -45.167 -20.470 46.803 1.00 95.19 575 LEU A C 1
ATOM 4404 O O . LEU A 1 575 ? -45.019 -21.692 46.868 1.00 95.19 575 LEU A O 1
ATOM 4408 N N . THR A 1 576 ? -46.315 -19.905 46.442 1.00 95.50 576 THR A N 1
ATOM 4409 C CA . THR A 1 576 ? -47.463 -20.676 45.948 1.00 95.50 576 THR A CA 1
ATOM 4410 C C . THR A 1 576 ? -47.675 -20.412 44.459 1.00 95.50 576 THR A C 1
ATOM 4412 O O . THR A 1 576 ? -47.251 -19.384 43.934 1.00 95.50 576 THR A O 1
ATOM 4415 N N . PHE A 1 577 ? -48.270 -21.373 43.747 1.00 96.56 577 PHE A N 1
ATOM 4416 C CA . PHE A 1 577 ? -48.428 -21.319 42.291 1.00 96.56 577 PHE A CA 1
ATOM 4417 C C . PHE A 1 577 ? -49.836 -21.745 41.895 1.00 96.56 577 PHE A C 1
ATOM 4419 O O . PHE A 1 577 ? -50.283 -22.824 42.293 1.00 96.56 577 PHE A O 1
ATOM 4426 N N . ALA A 1 578 ? -50.503 -20.947 41.066 1.00 95.81 578 ALA A N 1
ATOM 4427 C CA . ALA A 1 578 ? -51.830 -21.267 40.548 1.00 95.81 578 ALA A CA 1
ATOM 4428 C C . ALA A 1 578 ? -51.992 -20.792 39.094 1.00 95.81 578 ALA A C 1
ATOM 4430 O O . ALA A 1 578 ? -51.358 -19.804 38.701 1.00 95.81 578 ALA A O 1
ATOM 4431 N N . PRO A 1 579 ? -52.821 -21.475 38.279 1.00 95.62 579 PRO A N 1
ATOM 4432 C CA . PRO A 1 579 ? -53.233 -20.953 36.983 1.00 95.62 579 PRO A CA 1
ATOM 4433 C C . PRO A 1 579 ? -53.922 -19.594 37.135 1.00 95.62 579 PRO A C 1
ATOM 4435 O O . PRO A 1 579 ? -54.619 -19.347 38.119 1.00 95.62 579 PRO A O 1
ATOM 4438 N N . TRP A 1 580 ? -53.740 -18.719 36.153 1.00 96.06 580 TRP A N 1
ATOM 4439 C CA . TRP A 1 580 ? -54.364 -17.402 36.141 1.00 96.06 580 TRP A CA 1
ATOM 4440 C C . TRP A 1 580 ? -55.886 -17.511 35.988 1.00 96.06 580 TRP A C 1
ATOM 4442 O O . TRP A 1 580 ? -56.401 -18.397 35.299 1.00 96.06 580 TRP A O 1
ATOM 4452 N N . SER A 1 581 ? -56.607 -16.584 36.613 1.00 93.38 581 SER A N 1
ATOM 4453 C CA . SER A 1 581 ? -58.065 -16.488 36.580 1.00 93.38 581 SER A CA 1
ATOM 4454 C C . SER A 1 581 ? -58.496 -15.043 36.290 1.00 93.38 581 SER A C 1
ATOM 4456 O O . SER A 1 581 ? -57.678 -14.126 36.426 1.00 93.38 581 SER A O 1
ATOM 4458 N N . PRO A 1 582 ? -59.759 -14.803 35.895 1.00 93.00 582 PRO A N 1
ATOM 4459 C CA . PRO A 1 582 ? -60.259 -13.451 35.641 1.00 93.00 582 PRO A CA 1
ATOM 4460 C C . PRO A 1 582 ? -60.083 -12.492 36.829 1.00 93.00 582 PRO A C 1
ATOM 4462 O O . PRO A 1 582 ? -59.821 -11.310 36.630 1.00 93.00 582 PRO A O 1
ATOM 4465 N N . GLU A 1 583 ? -60.166 -12.988 38.065 1.00 92.00 583 GLU A N 1
ATOM 4466 C CA . GLU A 1 583 ? -60.019 -12.186 39.290 1.00 92.00 583 GLU A CA 1
ATOM 4467 C C . GLU A 1 583 ? -58.578 -11.696 39.497 1.00 92.00 583 GLU A C 1
ATOM 4469 O O . GLU A 1 583 ? -58.346 -10.661 40.117 1.00 92.00 583 GLU A O 1
ATOM 4474 N N . LEU A 1 584 ? -57.602 -12.415 38.939 1.00 91.44 584 LEU A N 1
ATOM 4475 C CA . LEU A 1 584 ? -56.180 -12.084 39.000 1.00 91.44 584 LEU A CA 1
ATOM 4476 C C . LEU A 1 584 ? -55.743 -11.144 37.862 1.00 91.44 584 LEU A C 1
ATOM 4478 O O . LEU A 1 584 ? -54.550 -10.837 37.747 1.00 91.44 584 LEU A O 1
ATOM 4482 N N . TYR A 1 585 ? -56.669 -10.726 36.988 1.00 93.62 585 TYR A N 1
ATOM 4483 C CA . TYR A 1 585 ? -56.359 -10.004 35.754 1.00 93.62 585 TYR A CA 1
ATOM 4484 C C . TYR A 1 585 ? -55.736 -8.630 36.003 1.00 93.62 585 TYR A C 1
ATOM 4486 O O . TYR A 1 585 ? -54.670 -8.337 35.461 1.00 93.62 585 TYR A O 1
ATOM 4494 N N . GLU A 1 586 ? -56.366 -7.804 36.840 1.00 94.19 586 GLU A N 1
ATOM 4495 C CA . GLU A 1 586 ? -55.967 -6.402 37.019 1.00 94.19 586 GLU A CA 1
ATOM 4496 C C . GLU A 1 586 ? -54.553 -6.258 37.591 1.00 94.19 586 GLU A C 1
ATOM 4498 O O . GLU A 1 586 ? -53.732 -5.505 37.057 1.00 94.19 586 GLU A O 1
ATOM 4503 N N . GLU A 1 587 ? -54.222 -7.026 38.633 1.00 94.31 587 GLU A N 1
ATOM 4504 C CA . GLU A 1 587 ? -52.873 -7.021 39.205 1.00 94.31 587 GLU A CA 1
ATOM 4505 C C . GLU A 1 587 ? -51.842 -7.559 38.201 1.00 94.31 587 GLU A C 1
ATOM 4507 O O . GLU A 1 587 ? -50.789 -6.940 38.017 1.00 94.31 587 GLU A O 1
ATOM 4512 N N . CYS A 1 588 ? -52.156 -8.660 37.504 1.00 94.06 588 CYS A N 1
ATOM 4513 C CA . CYS A 1 588 ? -51.275 -9.245 36.495 1.00 94.06 588 CYS A CA 1
ATOM 4514 C C . CYS A 1 588 ? -50.968 -8.230 35.395 1.00 94.06 588 CYS A C 1
ATOM 4516 O O . CYS A 1 588 ? -49.805 -7.937 35.136 1.00 94.06 588 CYS A O 1
ATOM 4518 N N . MET A 1 589 ? -51.987 -7.635 34.775 1.00 95.06 589 MET A N 1
ATOM 4519 C CA . MET A 1 589 ? -51.789 -6.701 33.666 1.00 95.06 589 MET A CA 1
ATOM 4520 C C . MET A 1 589 ? -51.089 -5.414 34.100 1.00 95.06 589 MET A C 1
ATOM 4522 O O . MET A 1 589 ? -50.264 -4.888 33.351 1.00 95.06 589 MET A O 1
ATOM 4526 N N . THR A 1 590 ? -51.351 -4.935 35.318 1.00 94.50 590 THR A N 1
ATOM 4527 C CA . THR A 1 590 ? -50.620 -3.801 35.900 1.00 94.50 590 THR A CA 1
ATOM 4528 C C . THR A 1 590 ? -49.131 -4.122 36.022 1.00 94.50 590 THR A C 1
ATOM 4530 O O . THR A 1 590 ? -48.290 -3.363 35.536 1.00 94.50 590 THR A O 1
ATOM 4533 N N . LYS A 1 591 ? -48.785 -5.282 36.592 1.00 94.00 591 LYS A N 1
ATOM 4534 C CA . LYS A 1 591 ? -47.389 -5.702 36.770 1.00 94.00 591 LYS A CA 1
ATOM 4535 C C . LYS A 1 591 ? -46.709 -6.105 35.460 1.00 94.00 591 LYS A C 1
ATOM 4537 O O . LYS A 1 591 ? -45.525 -5.813 35.305 1.00 94.00 591 LYS A O 1
ATOM 4542 N N . GLN A 1 592 ? -47.427 -6.691 34.499 1.00 93.69 592 GLN A N 1
ATOM 4543 C CA . GLN A 1 592 ? -46.908 -6.985 33.157 1.00 93.69 592 GLN A CA 1
ATOM 4544 C C . GLN A 1 592 ? -46.529 -5.695 32.427 1.00 93.69 592 GLN A C 1
ATOM 4546 O O . GLN A 1 592 ? -45.433 -5.602 31.882 1.00 93.69 592 GLN A O 1
ATOM 4551 N N . ARG A 1 593 ? -47.382 -4.664 32.471 1.00 93.00 593 ARG A N 1
ATOM 4552 C CA . ARG A 1 593 ? -47.075 -3.355 31.873 1.00 93.00 593 ARG A CA 1
ATOM 4553 C C . ARG A 1 593 ? -45.930 -2.647 32.598 1.00 93.00 593 ARG A C 1
ATOM 4555 O O . ARG A 1 593 ? -45.078 -2.068 31.935 1.00 93.00 593 ARG A O 1
ATOM 4562 N N . ALA A 1 594 ? -45.873 -2.734 33.927 1.00 90.50 594 ALA A N 1
ATOM 4563 C CA . ALA A 1 594 ? -44.804 -2.120 34.715 1.00 90.50 594 ALA A CA 1
ATOM 4564 C C . ALA A 1 594 ? -43.433 -2.789 34.504 1.00 90.50 594 ALA A C 1
ATOM 4566 O O . ALA A 1 594 ? -42.425 -2.097 34.396 1.00 90.50 594 ALA A O 1
ATOM 4567 N N . ASN A 1 595 ? -43.382 -4.123 34.437 1.00 90.12 595 ASN A N 1
ATOM 4568 C CA . ASN A 1 595 ? -42.125 -4.871 34.333 1.00 90.12 595 ASN A CA 1
ATOM 4569 C C . ASN A 1 595 ? -41.692 -5.150 32.882 1.00 90.12 595 ASN A C 1
ATOM 4571 O O . ASN A 1 595 ? -40.494 -5.259 32.626 1.00 90.12 595 ASN A O 1
ATOM 4575 N N . PHE A 1 596 ? -42.640 -5.299 31.948 1.00 89.44 596 PHE A N 1
ATOM 4576 C CA . PHE A 1 596 ? -42.402 -5.792 30.581 1.00 89.44 596 PHE A CA 1
ATOM 4577 C C . PHE A 1 596 ? -43.091 -4.947 29.493 1.00 89.44 596 PHE A C 1
ATOM 4579 O O . PHE A 1 596 ? -43.146 -5.368 28.337 1.00 89.44 596 PHE A O 1
ATOM 4586 N N . GLY A 1 597 ? -43.596 -3.752 29.826 1.00 82.62 597 GLY A N 1
ATOM 4587 C CA . GLY A 1 597 ? -44.356 -2.889 28.910 1.00 82.62 597 GLY A CA 1
ATOM 4588 C C . GLY A 1 597 ? -43.603 -2.426 27.658 1.00 82.62 597 GLY A C 1
ATOM 4589 O O . GLY A 1 597 ? -44.236 -2.072 26.663 1.00 82.62 597 GLY A O 1
ATOM 4590 N N . ASP A 1 598 ? -42.270 -2.489 27.665 1.00 77.00 598 ASP A N 1
ATOM 4591 C CA . ASP A 1 598 ? -41.445 -2.221 26.481 1.00 77.00 598 ASP A CA 1
ATOM 4592 C C . ASP A 1 598 ? -41.624 -3.288 25.382 1.00 77.00 598 ASP A C 1
ATOM 4594 O O . ASP A 1 598 ? -41.419 -3.007 24.200 1.00 77.00 598 ASP A O 1
ATOM 4598 N N . ASN A 1 599 ? -42.064 -4.503 25.737 1.00 77.81 599 ASN A N 1
ATOM 4599 C CA . ASN A 1 599 ? -42.376 -5.575 24.795 1.00 77.81 599 ASN A CA 1
ATOM 4600 C C . ASN A 1 599 ? -43.897 -5.711 24.621 1.00 77.81 599 ASN A C 1
ATOM 4602 O O . ASN A 1 599 ? -44.549 -6.529 25.271 1.00 77.81 599 ASN A O 1
ATOM 4606 N N . LYS A 1 600 ? -44.472 -4.921 23.706 1.00 78.81 600 LYS A N 1
ATOM 4607 C CA . LYS A 1 600 ? -45.925 -4.922 23.450 1.00 78.81 600 LYS A CA 1
ATOM 4608 C C . LYS A 1 600 ? -46.481 -6.311 23.154 1.00 78.81 600 LYS A C 1
ATOM 4610 O O . LYS A 1 600 ? -47.507 -6.670 23.713 1.00 78.81 600 LYS A O 1
ATOM 4615 N N . LYS A 1 601 ? -45.791 -7.112 22.337 1.00 81.00 601 LYS A N 1
ATOM 4616 C CA . LYS A 1 601 ? -46.248 -8.458 21.955 1.00 81.00 601 LYS A CA 1
ATOM 4617 C C . LYS A 1 601 ? -46.302 -9.425 23.134 1.00 81.00 601 LYS A C 1
ATOM 4619 O O . LYS A 1 601 ? -47.178 -10.284 23.170 1.00 81.00 601 LYS A O 1
ATOM 4624 N N . TRP A 1 602 ? -45.411 -9.261 24.112 1.00 87.50 602 TRP A N 1
ATOM 4625 C CA . TRP A 1 602 ? -45.475 -10.005 25.368 1.00 87.50 602 TRP A CA 1
ATOM 4626 C C . TRP A 1 602 ? -46.764 -9.676 26.120 1.00 87.50 602 TRP A C 1
ATOM 4628 O O . TRP A 1 602 ? -47.502 -10.585 26.479 1.00 87.50 602 TRP A O 1
ATOM 4638 N N . VAL A 1 603 ? -47.073 -8.393 26.320 1.00 90.44 603 VAL A N 1
ATOM 4639 C CA . VAL A 1 603 ? -48.295 -7.964 27.026 1.00 90.44 603 VAL A CA 1
ATOM 4640 C C . VAL A 1 603 ? -49.558 -8.347 26.238 1.00 90.44 603 VAL A C 1
ATOM 4642 O O . VAL A 1 603 ? -50.494 -8.899 26.814 1.00 90.44 603 VAL A O 1
ATOM 4645 N N . GLU A 1 604 ? -49.556 -8.153 24.915 1.00 89.38 604 GLU A N 1
ATOM 4646 C CA . GLU A 1 604 ? -50.646 -8.539 24.007 1.00 89.38 604 GLU A CA 1
ATOM 4647 C C . GLU A 1 604 ? -50.945 -10.044 24.064 1.00 89.38 604 GLU A C 1
ATOM 4649 O O . GLU A 1 604 ? -52.097 -10.440 23.893 1.00 89.38 604 GLU A O 1
ATOM 4654 N N . ALA A 1 605 ? -49.949 -10.902 24.318 1.00 90.56 605 ALA A N 1
ATOM 4655 C CA . ALA A 1 605 ? -50.181 -12.338 24.469 1.00 90.56 605 ALA A CA 1
ATOM 4656 C C . ALA A 1 605 ? -51.102 -12.641 25.667 1.00 90.56 605 ALA A C 1
ATOM 4658 O O . ALA A 1 605 ? -52.041 -13.427 25.529 1.00 90.56 605 ALA A O 1
ATOM 4659 N N . TYR A 1 606 ? -50.899 -11.969 26.807 1.00 94.31 606 TYR A N 1
ATOM 4660 C CA . TYR A 1 606 ? -51.773 -12.103 27.981 1.00 94.31 606 TYR A CA 1
ATOM 4661 C C . TYR A 1 606 ? -53.173 -11.536 27.696 1.00 94.31 606 TYR A C 1
ATOM 4663 O O . TYR A 1 606 ? -54.172 -12.178 28.020 1.00 94.31 606 TYR A O 1
ATOM 4671 N N . GLU A 1 607 ? -53.265 -10.385 27.022 1.00 94.06 607 GLU A N 1
ATOM 4672 C CA . GLU A 1 607 ? -54.549 -9.773 26.640 1.00 94.06 607 GLU A CA 1
ATOM 4673 C C . GLU A 1 607 ? -55.343 -10.658 25.667 1.00 94.06 607 GLU A C 1
ATOM 4675 O O . GLU A 1 607 ? -56.556 -10.825 25.818 1.00 94.06 607 GLU A O 1
ATOM 4680 N N . ARG A 1 608 ? -54.672 -11.281 24.689 1.00 93.31 608 ARG A N 1
ATOM 4681 C CA . ARG A 1 608 ? -55.289 -12.218 23.737 1.00 93.31 608 ARG A CA 1
ATOM 4682 C C . ARG A 1 608 ? -55.801 -13.472 24.431 1.00 93.31 608 ARG A C 1
ATOM 4684 O O . ARG A 1 608 ? -56.925 -13.885 24.146 1.00 93.31 608 ARG A O 1
ATOM 4691 N N . LEU A 1 609 ? -55.021 -14.050 25.346 1.00 95.06 609 LEU A N 1
ATOM 4692 C CA . LEU A 1 609 ? -55.458 -15.201 26.138 1.00 95.06 609 LEU A CA 1
ATOM 4693 C C . LEU A 1 609 ? -56.668 -14.841 27.004 1.00 95.06 609 LEU A C 1
ATOM 4695 O O . LEU A 1 609 ? -57.660 -15.566 26.982 1.00 95.06 609 LEU A O 1
ATOM 4699 N N . ALA A 1 610 ? -56.648 -13.694 27.686 1.00 94.19 610 ALA A N 1
ATOM 4700 C CA . ALA A 1 610 ? -57.781 -13.228 28.482 1.00 94.19 610 ALA A CA 1
ATOM 4701 C C . ALA A 1 610 ? -59.041 -13.009 27.626 1.00 94.19 610 ALA A C 1
ATOM 4703 O O . ALA A 1 610 ? -60.115 -13.520 27.951 1.00 94.19 610 ALA A O 1
ATOM 4704 N N . LYS A 1 611 ? -58.905 -12.336 26.473 1.00 94.88 611 LYS A N 1
ATOM 4705 C CA . LYS A 1 611 ? -60.000 -12.098 25.516 1.00 94.88 611 LYS A CA 1
ATOM 4706 C C . LYS A 1 611 ? -60.588 -13.400 24.966 1.00 94.88 611 LYS A C 1
ATOM 4708 O O . LYS A 1 611 ? -61.801 -13.498 24.792 1.00 94.88 611 LYS A O 1
ATOM 4713 N N . ALA A 1 612 ? -59.746 -14.404 24.727 1.00 95.00 612 ALA A N 1
ATOM 4714 C CA . ALA A 1 612 ? -60.158 -15.743 24.310 1.00 95.00 612 ALA A CA 1
ATOM 4715 C C . ALA A 1 612 ? -60.679 -16.616 25.470 1.00 95.00 612 ALA A C 1
ATOM 4717 O O . ALA A 1 612 ? -61.051 -17.765 25.243 1.00 95.00 612 ALA A O 1
ATOM 4718 N N . LYS A 1 613 ? -60.720 -16.090 26.704 1.00 95.00 613 LYS A N 1
ATOM 4719 C CA . LYS A 1 613 ? -61.070 -16.816 27.937 1.00 95.00 613 LYS A CA 1
ATOM 4720 C C . LYS A 1 613 ? -60.155 -18.020 28.213 1.00 95.00 613 LYS A C 1
ATOM 4722 O O . LYS A 1 613 ? -60.593 -19.021 28.768 1.00 95.00 613 LYS A O 1
ATOM 4727 N N . GLN A 1 614 ? -58.880 -17.907 27.852 1.00 95.69 614 GLN A N 1
ATOM 4728 C CA . GLN A 1 614 ? -57.830 -18.920 28.004 1.00 95.69 614 GLN A CA 1
ATOM 4729 C C . GLN A 1 614 ? -56.861 -18.583 29.158 1.00 95.69 614 GLN A C 1
ATOM 4731 O O . GLN A 1 614 ? -55.652 -18.764 29.033 1.00 95.69 614 GLN A O 1
ATOM 4736 N N . HIS A 1 615 ? -57.370 -18.076 30.287 1.00 94.75 615 HIS A N 1
ATOM 4737 C CA . HIS A 1 615 ? -56.544 -17.654 31.433 1.00 94.75 615 HIS A CA 1
ATOM 4738 C C . HIS A 1 615 ? -55.700 -18.804 32.007 1.00 94.75 615 HIS A C 1
ATOM 4740 O O . HIS A 1 615 ? -54.543 -18.608 32.362 1.00 94.75 615 HIS A O 1
ATOM 4746 N N . GLN A 1 616 ? -56.231 -20.029 31.990 1.00 93.38 616 GLN A N 1
ATOM 4747 C CA . GLN A 1 616 ? -55.556 -21.240 32.464 1.00 93.38 616 GLN A CA 1
ATOM 4748 C C . GLN A 1 616 ? -54.243 -21.570 31.733 1.00 93.38 616 GLN A C 1
ATOM 4750 O O . GLN A 1 616 ? -53.502 -22.443 32.172 1.00 93.38 616 GLN A O 1
ATOM 4755 N N . GLU A 1 617 ? -53.956 -20.909 30.610 1.00 95.81 617 GLU A N 1
ATOM 4756 C CA . GLU A 1 617 ? -52.701 -21.049 29.864 1.00 95.81 617 GLU A CA 1
ATOM 4757 C C . GLU A 1 617 ? -51.562 -20.196 30.448 1.00 95.81 617 GLU A C 1
ATOM 4759 O O . GLU A 1 617 ? -50.471 -20.152 29.880 1.00 95.81 617 GLU A O 1
ATOM 4764 N N . VAL A 1 618 ? -51.797 -19.519 31.573 1.00 96.75 618 VAL A N 1
ATOM 4765 C CA . VAL A 1 618 ? -50.820 -18.706 32.301 1.00 96.75 618 VAL A CA 1
ATOM 4766 C C . VAL A 1 618 ? -50.661 -19.260 33.712 1.00 96.75 618 VAL A C 1
ATOM 4768 O O . VAL A 1 618 ? -51.650 -19.527 34.392 1.00 96.75 618 VAL A O 1
ATOM 4771 N N . LEU A 1 619 ? -49.421 -19.410 34.171 1.00 97.62 619 LEU A N 1
ATOM 4772 C CA . LEU A 1 619 ? -49.096 -19.744 35.556 1.00 97.62 619 LEU A CA 1
ATOM 4773 C C . LEU A 1 619 ? -48.612 -18.499 36.298 1.00 97.62 619 LEU A C 1
ATOM 4775 O O . LEU A 1 619 ? -47.766 -17.767 35.783 1.00 97.62 619 LEU A O 1
ATOM 4779 N N . VAL A 1 620 ? -49.106 -18.304 37.521 1.00 97.62 620 VAL A N 1
ATOM 4780 C CA . VAL A 1 620 ? -48.737 -17.190 38.401 1.00 97.62 620 VAL A CA 1
ATOM 4781 C C . VAL A 1 620 ? -48.073 -17.722 39.670 1.00 97.62 620 VAL A C 1
ATOM 4783 O O . VAL A 1 620 ? -48.515 -18.726 40.231 1.00 97.62 620 VAL A O 1
ATOM 4786 N N . ALA A 1 621 ? -47.007 -17.055 40.111 1.00 97.50 621 ALA A N 1
ATOM 4787 C CA . ALA A 1 621 ? -46.343 -17.281 41.390 1.00 97.50 621 ALA A CA 1
ATOM 4788 C C . ALA A 1 621 ? -46.728 -16.186 42.389 1.00 97.50 621 ALA A C 1
ATOM 4790 O O . ALA A 1 621 ? -46.698 -15.002 42.044 1.00 97.50 621 ALA A O 1
ATOM 4791 N N . PHE A 1 622 ? -47.014 -16.583 43.626 1.00 96.62 622 PHE A N 1
ATOM 4792 C CA . PHE A 1 622 ? -47.384 -15.693 44.722 1.00 96.62 622 PHE A CA 1
ATOM 4793 C C . PHE A 1 622 ? -46.392 -15.815 45.875 1.00 96.62 622 PHE A C 1
ATOM 4795 O O . PHE A 1 622 ? -45.910 -16.916 46.166 1.00 96.62 622 PHE A O 1
ATOM 4802 N N . ASP A 1 623 ? -46.095 -14.693 46.525 1.00 94.31 623 ASP A N 1
ATOM 4803 C CA . ASP A 1 623 ? -45.325 -14.675 47.770 1.00 94.31 623 ASP A CA 1
ATOM 4804 C C . ASP A 1 623 ? -46.192 -14.996 49.002 1.00 94.31 623 ASP A C 1
ATOM 4806 O O . ASP A 1 623 ? -47.393 -15.246 48.895 1.00 94.31 623 ASP A O 1
ATOM 4810 N N . GLU A 1 624 ? -45.579 -14.993 50.189 1.00 91.94 624 GLU A N 1
ATOM 4811 C CA . GLU A 1 624 ? -46.255 -15.266 51.468 1.00 91.94 624 GLU A CA 1
ATOM 4812 C C . GLU A 1 624 ? -47.395 -14.282 51.787 1.00 91.94 624 GLU A C 1
ATOM 4814 O O . GLU A 1 624 ? -48.296 -14.621 52.552 1.00 91.94 624 GLU A O 1
ATOM 4819 N N . SER A 1 625 ? -47.379 -13.078 51.202 1.00 91.62 625 SER A N 1
ATOM 4820 C CA . SER A 1 625 ? -48.439 -12.077 51.376 1.00 91.62 625 SER A CA 1
ATOM 4821 C C . SER A 1 625 ? -49.618 -12.273 50.417 1.00 91.62 625 SER A C 1
ATOM 4823 O O . SER A 1 625 ? -50.637 -11.597 50.548 1.00 91.62 625 SER A O 1
ATOM 4825 N N . GLY A 1 626 ? -49.493 -13.200 49.461 1.00 91.06 626 GLY A N 1
ATOM 4826 C CA . GLY A 1 626 ? -50.469 -13.428 48.399 1.00 91.06 626 GLY A CA 1
ATOM 4827 C C . GLY A 1 626 ? -50.311 -12.492 47.198 1.00 91.06 626 GLY A C 1
ATOM 4828 O O . GLY A 1 626 ? -51.170 -12.497 46.321 1.00 91.06 626 GLY A O 1
ATOM 4829 N N . ALA A 1 627 ? -49.234 -11.704 47.123 1.00 93.25 627 ALA A N 1
ATOM 4830 C CA . ALA A 1 627 ? -48.980 -10.809 45.998 1.00 93.25 627 ALA A CA 1
ATOM 4831 C C . ALA A 1 627 ? -48.368 -11.565 44.809 1.00 93.25 627 ALA A C 1
ATOM 4833 O O . ALA A 1 627 ? -47.529 -12.451 44.986 1.00 93.25 627 ALA A O 1
ATOM 4834 N N . GLN A 1 628 ? -48.733 -11.188 43.579 1.00 96.00 628 GLN A N 1
ATOM 4835 C CA . GLN A 1 628 ? -48.178 -11.804 42.369 1.00 96.00 628 GLN A CA 1
ATOM 4836 C C . GLN A 1 628 ? -46.724 -11.368 42.149 1.00 96.00 628 GLN A C 1
ATOM 4838 O O . GLN A 1 628 ? -46.442 -10.180 41.983 1.00 96.00 628 GLN A O 1
ATOM 4843 N N . VAL A 1 629 ? -45.793 -12.317 42.108 1.00 96.00 629 VAL A N 1
ATOM 4844 C CA . VAL A 1 629 ? -44.345 -12.047 42.007 1.00 96.00 629 VAL A CA 1
ATOM 4845 C C . VAL A 1 629 ? -43.686 -12.652 40.767 1.00 96.00 629 VAL A C 1
ATOM 4847 O O . VAL A 1 629 ? -42.512 -12.390 40.495 1.00 96.00 629 VAL A O 1
ATOM 4850 N N . GLY A 1 630 ? -44.421 -13.430 39.972 1.00 96.94 630 GLY A N 1
ATOM 4851 C CA . GLY A 1 630 ? -43.926 -13.941 38.698 1.00 96.94 630 GLY A CA 1
ATOM 4852 C C . GLY A 1 630 ? -44.998 -14.624 37.851 1.00 96.94 630 GLY A C 1
ATOM 4853 O O . GLY A 1 630 ? -46.024 -15.055 38.370 1.00 96.94 630 GLY A O 1
ATOM 4854 N N . TRP A 1 631 ? -44.745 -14.723 36.544 1.00 97.31 631 TRP A N 1
ATOM 4855 C CA . TRP A 1 631 ? -45.698 -15.211 35.543 1.00 97.31 631 TRP A CA 1
ATOM 4856 C C . TRP A 1 631 ? -44.990 -15.978 34.427 1.00 97.31 631 TRP A C 1
ATOM 4858 O O . TRP A 1 631 ? -43.844 -15.679 34.085 1.00 97.31 631 TRP A O 1
ATOM 4868 N N . THR A 1 632 ? -45.676 -16.941 33.817 1.00 96.69 632 THR A N 1
ATOM 4869 C CA . THR A 1 632 ? -45.235 -17.559 32.560 1.00 96.69 632 THR A CA 1
ATOM 4870 C C . THR A 1 632 ? -46.416 -18.110 31.769 1.00 96.69 632 THR A C 1
ATOM 4872 O O . THR A 1 632 ? -47.399 -18.564 32.354 1.00 96.69 632 THR A O 1
ATOM 4875 N N . LEU A 1 633 ? -46.322 -18.091 30.438 1.00 95.44 633 LEU A N 1
ATOM 4876 C CA . LEU A 1 633 ? -47.244 -18.825 29.575 1.00 95.44 633 LEU A CA 1
ATOM 4877 C C . LEU A 1 633 ? -46.884 -20.313 29.605 1.00 95.44 633 LEU A C 1
ATOM 4879 O O . LEU A 1 633 ? -45.710 -20.661 29.545 1.00 95.44 633 LEU A O 1
ATOM 4883 N N . MET A 1 634 ? -47.896 -21.172 29.650 1.00 95.25 634 MET A N 1
ATOM 4884 C CA . MET A 1 634 ? -47.806 -22.632 29.564 1.00 95.25 634 MET A CA 1
ATOM 4885 C C . MET A 1 634 ? -48.842 -23.164 28.562 1.00 95.25 634 MET A C 1
ATOM 4887 O O . MET A 1 634 ? -49.708 -23.979 28.884 1.00 95.25 634 MET A O 1
ATOM 4891 N N . CYS A 1 635 ? -48.773 -22.629 27.344 1.00 93.62 635 CYS A N 1
ATOM 4892 C CA . CYS A 1 635 ? -49.773 -22.792 26.296 1.00 93.62 635 CYS A CA 1
ATOM 4893 C C . CYS A 1 635 ? -49.775 -24.197 25.682 1.00 93.62 635 CYS A C 1
ATOM 4895 O O . CYS A 1 635 ? -48.725 -24.777 25.397 1.00 93.62 635 CYS A O 1
ATOM 4897 N N . THR A 1 636 ? -50.965 -24.709 25.371 1.00 89.62 636 THR A N 1
ATOM 4898 C CA . THR A 1 636 ? -51.128 -25.831 24.427 1.00 89.62 636 THR A CA 1
ATOM 4899 C C . THR A 1 636 ? -51.067 -25.350 22.964 1.00 89.62 636 THR A C 1
ATOM 4901 O O . THR A 1 636 ? -51.317 -24.169 22.710 1.00 89.62 636 THR A O 1
ATOM 4904 N N . PRO A 1 637 ? -50.763 -26.221 21.977 1.00 84.38 637 PRO A N 1
ATOM 4905 C CA . PRO A 1 637 ? -50.619 -25.811 20.569 1.00 84.38 637 PRO A CA 1
ATOM 4906 C C . PRO A 1 637 ? -51.837 -25.110 19.956 1.00 84.38 637 PRO A C 1
ATOM 4908 O O . PRO A 1 637 ? -51.688 -24.238 19.107 1.00 84.38 637 PRO A O 1
ATOM 4911 N N . ASN A 1 638 ? -53.044 -25.454 20.411 1.00 85.25 638 ASN A N 1
ATOM 4912 C CA . ASN A 1 638 ? -54.300 -24.962 19.837 1.00 85.25 638 ASN A CA 1
ATOM 4913 C C . ASN A 1 638 ? -54.793 -23.637 20.446 1.00 85.25 638 ASN A C 1
ATOM 4915 O O . ASN A 1 638 ? -55.900 -23.194 20.134 1.00 85.25 638 ASN A O 1
ATOM 4919 N N . THR A 1 639 ? -54.028 -23.009 21.342 1.00 89.94 639 THR A N 1
ATOM 4920 C CA . THR A 1 639 ? -54.419 -21.716 21.923 1.00 89.94 639 THR A CA 1
ATOM 4921 C C . THR A 1 639 ? -54.266 -20.587 20.910 1.00 89.94 639 THR A C 1
ATOM 4923 O O . THR A 1 639 ? -53.526 -20.705 19.933 1.00 89.94 639 THR A O 1
ATOM 4926 N N . VAL A 1 640 ? -54.920 -19.448 21.167 1.00 88.69 640 VAL A N 1
ATOM 4927 C CA . VAL A 1 640 ? -54.814 -18.276 20.281 1.00 88.69 640 VAL A CA 1
ATOM 4928 C C . VAL A 1 640 ? -53.373 -17.768 20.152 1.00 88.69 640 VAL A C 1
ATOM 4930 O O . VAL A 1 640 ? -53.038 -17.167 19.140 1.00 88.69 640 VAL A O 1
ATOM 4933 N N . VAL A 1 641 ? -52.529 -17.999 21.164 1.00 88.44 641 VAL A N 1
ATOM 4934 C CA . VAL A 1 641 ? -51.094 -17.674 21.141 1.00 88.44 641 VAL A CA 1
ATOM 4935 C C . VAL A 1 641 ? -50.281 -18.820 20.535 1.00 88.44 641 VAL A C 1
ATOM 4937 O O . VAL A 1 641 ? -49.367 -18.564 19.761 1.00 88.44 641 VAL A O 1
ATOM 4940 N N . GLY A 1 642 ? -50.626 -20.078 20.829 1.00 86.19 642 GLY A N 1
ATOM 4941 C CA . GLY A 1 642 ? -49.954 -21.262 20.281 1.00 86.19 642 GLY A CA 1
ATOM 4942 C C . GLY A 1 642 ? -50.006 -21.326 18.753 1.00 86.19 642 GLY A C 1
ATOM 4943 O O . GLY A 1 642 ? -49.015 -21.681 18.121 1.00 86.19 642 GLY A O 1
ATOM 4944 N N . GLN A 1 643 ? -51.106 -20.868 18.149 1.00 84.19 643 GLN A N 1
ATOM 4945 C CA . GLN A 1 643 ? -51.274 -20.806 16.693 1.00 84.19 643 GLN A CA 1
ATOM 4946 C C . GLN A 1 643 ? -50.342 -19.809 15.985 1.00 84.19 643 GLN A C 1
ATOM 4948 O O . GLN A 1 643 ? -50.143 -19.925 14.774 1.00 84.19 643 GLN A O 1
ATOM 4953 N N . ASP A 1 644 ? -49.726 -18.863 16.702 1.00 82.69 644 ASP A N 1
ATOM 4954 C CA . ASP A 1 644 ? -48.732 -17.973 16.097 1.00 82.69 644 ASP A CA 1
ATOM 4955 C C . ASP A 1 644 ? -47.400 -18.696 15.809 1.00 82.69 644 ASP A C 1
ATOM 4957 O O . ASP A 1 644 ? -46.571 -18.175 15.061 1.00 82.69 644 ASP A O 1
ATOM 4961 N N . PHE A 1 645 ? -47.181 -19.885 16.386 1.00 86.38 645 PHE A N 1
ATOM 4962 C CA . PHE A 1 645 ? -45.940 -20.654 16.293 1.00 86.38 645 PHE A CA 1
ATOM 4963 C C . PHE A 1 645 ? -45.989 -21.670 15.163 1.00 86.38 645 PHE A C 1
ATOM 4965 O O . PHE A 1 645 ? -46.410 -22.816 15.322 1.00 86.38 645 PHE A O 1
ATOM 4972 N N . VAL A 1 646 ? -45.485 -21.248 14.009 1.00 84.75 646 VAL A N 1
ATOM 4973 C CA . VAL A 1 646 ? -45.647 -21.960 12.735 1.00 84.75 646 VAL A CA 1
ATOM 4974 C C . VAL A 1 646 ? -45.005 -23.346 12.741 1.00 84.75 646 VAL A C 1
ATOM 4976 O O . VAL A 1 646 ? -45.516 -24.283 12.134 1.00 84.75 646 VAL A O 1
ATOM 4979 N N . PHE A 1 647 ? -43.888 -23.497 13.452 1.00 85.94 647 PHE A N 1
ATOM 4980 C CA . PHE A 1 647 ? -43.118 -24.741 13.462 1.00 85.94 647 PHE A CA 1
ATOM 4981 C C . PHE A 1 647 ? -43.333 -25.601 14.712 1.00 85.94 647 PHE A C 1
ATOM 4983 O O . PHE A 1 647 ? -42.703 -26.652 14.825 1.00 85.94 647 PHE A O 1
ATOM 4990 N N . LEU A 1 648 ? -44.240 -25.221 15.622 1.00 83.69 648 LEU A N 1
ATOM 4991 C CA . LEU A 1 648 ? -44.524 -26.005 16.831 1.00 83.69 648 LEU A CA 1
ATOM 4992 C C . LEU A 1 648 ? -44.964 -27.455 16.520 1.00 83.69 648 LEU A C 1
ATOM 4994 O O . LEU A 1 648 ? -44.418 -28.367 17.144 1.00 83.69 648 LEU A O 1
ATOM 4998 N N . PRO A 1 649 ? -45.807 -27.731 15.499 1.00 82.50 649 PRO A N 1
ATOM 4999 C CA . PRO A 1 649 ? -46.174 -29.107 15.129 1.00 82.50 649 PRO A CA 1
ATOM 5000 C C . PRO A 1 649 ? -45.007 -29.983 14.630 1.00 82.50 649 PRO A C 1
ATOM 5002 O O . PRO A 1 649 ? -45.164 -31.193 14.458 1.00 82.50 649 PRO A O 1
ATOM 5005 N N . ARG A 1 650 ? -43.833 -29.394 14.357 1.00 82.31 650 ARG A N 1
ATOM 5006 C CA . ARG A 1 650 ? -42.628 -30.099 13.874 1.00 82.31 650 ARG A CA 1
ATOM 5007 C C . ARG A 1 650 ? -41.712 -30.551 15.009 1.00 82.31 650 ARG A C 1
ATOM 5009 O O . ARG A 1 650 ? -40.796 -31.339 14.776 1.00 82.31 650 ARG A O 1
ATOM 5016 N N . VAL A 1 651 ? -41.943 -30.051 16.215 1.00 87.50 651 VAL A N 1
ATOM 5017 C CA . VAL A 1 651 ? -41.199 -30.422 17.415 1.00 87.50 651 VAL A CA 1
ATOM 5018 C C . VAL A 1 651 ? -41.600 -31.855 17.829 1.00 87.50 651 VAL A C 1
ATOM 5020 O O . VAL A 1 651 ? -42.723 -32.282 17.529 1.00 87.50 651 VAL A O 1
ATOM 5023 N N . PRO A 1 652 ? -40.723 -32.656 18.475 1.00 90.31 652 PRO A N 1
ATOM 5024 C CA . PRO A 1 652 ? -41.090 -34.006 18.904 1.00 90.31 652 PRO A CA 1
ATOM 5025 C C . PRO A 1 652 ? -42.367 -34.010 19.756 1.00 90.31 652 PRO A C 1
ATOM 5027 O O . PRO A 1 652 ? -42.689 -33.011 20.389 1.00 90.31 652 PRO A O 1
ATOM 5030 N N . SER A 1 653 ? -43.119 -35.112 19.742 1.00 88.44 653 SER A N 1
ATOM 5031 C CA . SER A 1 653 ? -44.467 -35.233 20.335 1.00 88.44 653 SER A CA 1
ATOM 5032 C C . SER A 1 653 ? -45.572 -34.352 19.713 1.00 88.44 653 SER A C 1
ATOM 5034 O O . SER A 1 653 ? -46.723 -34.485 20.124 1.00 88.44 653 SER A O 1
ATOM 5036 N N . LYS A 1 654 ? -45.282 -33.552 18.669 1.00 86.88 654 LYS A N 1
ATOM 5037 C CA . LYS A 1 654 ? -46.264 -32.810 17.845 1.00 86.88 654 LYS A CA 1
ATOM 5038 C C . LYS A 1 654 ? -47.282 -32.037 18.705 1.00 86.88 654 LYS A C 1
ATOM 5040 O O . LYS A 1 654 ? -46.888 -31.218 19.528 1.00 86.88 654 LYS A O 1
ATOM 5045 N N . ASP A 1 655 ? -48.571 -32.361 18.585 1.00 86.31 655 ASP A N 1
ATOM 5046 C CA . ASP A 1 655 ? -49.690 -31.727 19.297 1.00 86.31 655 ASP A CA 1
ATOM 5047 C C . ASP A 1 655 ? -49.656 -31.940 20.823 1.00 86.31 655 ASP A C 1
ATOM 5049 O O . ASP A 1 655 ? -50.405 -31.301 21.562 1.00 86.31 655 ASP A O 1
ATOM 5053 N N . LYS A 1 656 ? -48.779 -32.827 21.313 1.00 92.62 656 LYS A N 1
ATOM 5054 C CA . LYS A 1 656 ? -48.517 -33.052 22.742 1.00 92.62 656 LYS A CA 1
ATOM 5055 C C . LYS A 1 656 ? -47.291 -32.301 23.266 1.00 92.62 656 LYS A C 1
ATOM 5057 O O . LYS A 1 656 ? -46.866 -32.551 24.395 1.00 92.62 656 LYS A O 1
ATOM 5062 N N . THR A 1 657 ? -46.715 -31.394 22.483 1.00 93.81 657 THR A N 1
ATOM 5063 C CA . THR A 1 657 ? -45.701 -30.455 22.967 1.00 93.81 657 THR A CA 1
ATOM 5064 C C . THR A 1 657 ? -46.340 -29.111 23.260 1.00 93.81 657 THR A C 1
ATOM 5066 O O . THR A 1 657 ? -46.922 -28.497 22.376 1.00 93.81 657 THR A O 1
ATOM 5069 N N . GLY A 1 658 ? -46.233 -28.640 24.500 1.00 93.56 658 GLY A N 1
ATOM 5070 C CA . GLY A 1 658 ? -46.689 -27.295 24.845 1.00 93.56 658 GLY A CA 1
ATOM 5071 C C . GLY A 1 658 ? -45.575 -26.255 24.765 1.00 93.56 658 GLY A C 1
ATOM 5072 O O . GLY A 1 658 ? -44.389 -26.584 24.718 1.00 93.56 658 GLY A O 1
ATOM 5073 N N . LEU A 1 659 ? -45.976 -24.990 24.780 1.00 93.88 659 LEU A N 1
ATOM 5074 C CA . LEU A 1 659 ? -45.106 -23.825 24.710 1.00 93.88 659 LEU A CA 1
ATOM 5075 C C . LEU A 1 659 ? -44.985 -23.176 26.090 1.00 93.88 659 LEU A C 1
ATOM 5077 O O . LEU A 1 659 ? -45.992 -22.743 26.656 1.00 93.88 659 LEU A O 1
ATOM 5081 N N . ILE A 1 660 ? -43.755 -23.041 26.585 1.00 95.12 660 ILE A N 1
ATOM 5082 C CA . ILE A 1 660 ? -43.450 -22.099 27.661 1.00 95.12 660 ILE A CA 1
ATOM 5083 C C . ILE A 1 660 ? -42.829 -20.846 27.055 1.00 95.12 660 ILE A C 1
ATOM 5085 O O . ILE A 1 660 ? -41.803 -20.914 26.384 1.00 95.12 660 ILE A O 1
ATOM 5089 N N . ALA A 1 661 ? -43.439 -19.696 27.326 1.00 92.12 661 ALA A N 1
ATOM 5090 C CA . ALA A 1 661 ? -42.984 -18.401 26.836 1.00 92.12 661 ALA A CA 1
ATOM 5091 C C . ALA A 1 661 ? -43.247 -17.306 27.877 1.00 92.12 661 ALA A C 1
ATOM 5093 O O . ALA A 1 661 ? -43.942 -17.517 28.876 1.00 92.12 661 ALA A O 1
ATOM 5094 N N . CYS A 1 662 ? -42.689 -16.118 27.639 1.00 91.75 662 CYS A N 1
ATOM 5095 C CA . CYS A 1 662 ? -42.933 -14.927 28.455 1.00 91.75 662 CYS A CA 1
ATOM 5096 C C . CYS A 1 662 ? -42.731 -15.165 29.971 1.00 91.75 662 CYS A C 1
ATOM 5098 O O . CYS A 1 662 ? -43.584 -14.811 30.788 1.00 91.75 662 CYS A O 1
ATOM 5100 N N . VAL A 1 663 ? -41.612 -15.805 30.336 1.00 94.56 663 VAL A N 1
ATOM 5101 C CA . VAL A 1 663 ? -41.218 -16.077 31.730 1.00 94.56 663 VAL A CA 1
ATOM 5102 C C . VAL A 1 663 ? -40.735 -14.777 32.376 1.00 94.56 663 VAL A C 1
ATOM 5104 O O . VAL A 1 663 ? -39.667 -14.269 32.034 1.00 94.56 663 VAL A O 1
ATOM 5107 N N . GLY A 1 664 ? -41.511 -14.234 33.311 1.00 93.06 664 GLY A N 1
ATOM 5108 C CA . GLY A 1 664 ? -41.258 -12.941 33.943 1.00 93.06 664 GLY A CA 1
ATOM 5109 C C . GLY A 1 664 ? -41.274 -13.011 35.468 1.00 93.06 664 GLY A C 1
ATOM 5110 O O . GLY A 1 664 ? -42.088 -13.715 36.057 1.00 93.06 664 GLY A O 1
ATOM 5111 N N . VAL A 1 665 ? -40.385 -12.253 36.115 1.00 96.12 665 VAL A N 1
ATOM 5112 C CA . VAL A 1 665 ? -40.330 -12.093 37.578 1.00 96.12 665 VAL A CA 1
ATOM 5113 C C . VAL A 1 665 ? -40.395 -10.610 37.921 1.00 96.12 665 VAL A C 1
ATOM 5115 O O . VAL A 1 665 ? -39.674 -9.801 37.322 1.00 96.12 665 VAL A O 1
ATOM 5118 N N . ASP A 1 666 ? -41.237 -10.269 38.894 1.00 95.25 666 ASP A N 1
ATOM 5119 C CA . ASP A 1 666 ? -41.357 -8.907 39.406 1.00 95.25 666 ASP A CA 1
ATOM 5120 C C . ASP A 1 666 ? -40.018 -8.407 39.965 1.00 95.25 666 ASP A C 1
ATOM 5122 O O . ASP A 1 666 ? -39.266 -9.173 40.575 1.00 95.25 666 ASP A O 1
ATOM 5126 N N . GLY A 1 667 ? -39.713 -7.119 39.775 1.00 90.56 667 GLY A N 1
ATOM 5127 C CA . GLY A 1 667 ? -38.482 -6.495 40.271 1.00 90.56 667 GLY A CA 1
ATOM 5128 C C . GLY A 1 667 ? -38.177 -6.801 41.742 1.00 90.56 667 GLY A C 1
ATOM 5129 O O . GLY A 1 667 ? -37.032 -7.112 42.070 1.00 90.56 667 GLY A O 1
ATOM 5130 N N . SER A 1 668 ? -39.200 -6.814 42.601 1.00 89.94 668 SER A N 1
ATOM 5131 C CA . SER A 1 668 ? -39.078 -7.065 44.047 1.00 89.94 668 SER A CA 1
ATOM 5132 C C . SER A 1 668 ? -38.711 -8.514 44.422 1.00 89.94 668 SER A C 1
ATOM 5134 O O . SER A 1 668 ? -38.321 -8.800 45.563 1.00 89.94 668 SER A O 1
ATOM 5136 N N . ALA A 1 669 ? -38.817 -9.446 43.471 1.00 92.06 669 ALA A N 1
ATOM 5137 C CA . ALA A 1 669 ? -38.634 -10.878 43.692 1.00 92.06 669 ALA A CA 1
ATOM 5138 C C . ALA A 1 669 ? -37.492 -11.506 42.869 1.00 92.06 669 ALA A C 1
ATOM 5140 O O . ALA A 1 669 ? -37.260 -12.720 42.932 1.00 92.06 669 ALA A O 1
ATOM 5141 N N . ARG A 1 670 ? -36.731 -10.695 42.122 1.00 92.88 670 ARG A N 1
ATOM 5142 C CA . ARG A 1 670 ? -35.541 -11.151 41.380 1.00 92.88 670 ARG A CA 1
ATOM 5143 C C . ARG A 1 670 ? -34.467 -11.679 42.340 1.00 92.88 670 ARG A C 1
ATOM 5145 O O . ARG A 1 670 ? -34.355 -11.243 43.479 1.00 92.88 670 ARG A O 1
ATOM 5152 N N . GLY A 1 671 ? -33.705 -12.682 41.900 1.00 89.00 671 GLY A N 1
ATOM 5153 C CA . GLY A 1 671 ? -32.671 -13.341 42.717 1.00 89.00 671 GLY A CA 1
ATOM 5154 C C . GLY A 1 671 ? -33.185 -14.365 43.744 1.00 89.00 671 GLY A C 1
ATOM 5155 O O . GLY A 1 671 ? -32.399 -15.167 44.237 1.00 89.00 671 GLY A O 1
ATOM 5156 N N . LYS A 1 672 ? -34.500 -14.433 44.006 1.00 91.31 672 LYS A N 1
ATOM 5157 C CA . LYS A 1 672 ? -35.105 -15.343 45.005 1.00 91.31 672 LYS A CA 1
ATOM 5158 C C . LYS A 1 672 ? -35.480 -16.734 44.466 1.00 91.31 672 LYS A C 1
ATOM 5160 O O . LYS A 1 672 ? -36.136 -17.509 45.147 1.00 91.31 672 LYS A O 1
ATOM 5165 N N . GLY A 1 673 ? -35.096 -17.067 43.231 1.00 91.19 673 GLY A N 1
ATOM 5166 C CA . GLY A 1 673 ? -35.390 -18.370 42.612 1.00 91.19 673 GLY A CA 1
ATOM 5167 C C . GLY A 1 673 ? -36.779 -18.515 41.966 1.00 91.19 673 GLY A C 1
ATOM 5168 O O . GLY A 1 673 ? -37.063 -19.577 41.418 1.00 91.19 673 GLY A O 1
ATOM 5169 N N . VAL A 1 674 ? -37.606 -17.459 41.949 1.00 94.69 674 VAL A N 1
ATOM 5170 C CA . VAL A 1 674 ? -38.982 -17.470 41.398 1.00 94.69 674 VAL A CA 1
ATOM 5171 C C . VAL A 1 674 ? -39.042 -17.977 39.953 1.00 94.69 674 VAL A C 1
ATOM 5173 O O . VAL A 1 674 ? -39.842 -18.853 39.645 1.00 94.69 674 VAL A O 1
ATOM 5176 N N . GLY A 1 675 ? -38.174 -17.477 39.066 1.00 93.38 675 GLY A N 1
ATOM 5177 C CA . GLY A 1 675 ? -38.187 -17.862 37.647 1.00 93.38 675 GLY A CA 1
ATOM 5178 C C . GLY A 1 675 ? -37.907 -19.351 37.418 1.00 93.38 675 GLY A C 1
ATOM 5179 O O . GLY A 1 675 ? -38.556 -19.986 36.593 1.00 93.38 675 GLY A O 1
ATOM 5180 N N . LEU A 1 676 ? -36.981 -19.929 38.189 1.00 92.94 676 LEU A N 1
ATOM 5181 C CA . LEU A 1 676 ? -36.676 -21.360 38.120 1.00 92.94 676 LEU A CA 1
ATOM 5182 C C . LEU A 1 676 ? -37.862 -22.196 38.621 1.00 92.94 676 LEU A C 1
ATOM 5184 O O . LEU A 1 676 ? -38.217 -23.201 38.009 1.00 92.94 676 LEU A O 1
ATOM 5188 N N . ALA A 1 677 ? -38.497 -21.756 39.710 1.00 94.94 677 ALA A N 1
ATOM 5189 C CA . ALA A 1 677 ? -39.664 -22.416 40.279 1.00 94.94 677 ALA A CA 1
ATOM 5190 C C . ALA A 1 677 ? -40.884 -22.364 39.345 1.00 94.94 677 ALA A C 1
ATOM 5192 O O . ALA A 1 677 ? -41.550 -23.383 39.174 1.00 94.94 677 ALA A O 1
ATOM 5193 N N . LEU A 1 678 ? -41.121 -21.226 38.679 1.00 96.56 678 LEU A N 1
ATOM 5194 C CA . LEU A 1 678 ? -42.161 -21.073 37.656 1.00 96.56 678 LEU A CA 1
ATOM 5195 C C . LEU A 1 678 ? -42.017 -22.108 36.542 1.00 96.56 678 LEU A C 1
ATOM 5197 O O . LEU A 1 678 ? -42.999 -22.746 36.186 1.00 96.56 678 LEU A O 1
ATOM 5201 N N . LEU A 1 679 ? -40.805 -22.315 36.023 1.00 95.81 679 LEU A N 1
ATOM 5202 C CA . LEU A 1 679 ? -40.564 -23.292 34.959 1.00 95.81 679 LEU A CA 1
ATOM 5203 C C . LEU A 1 679 ? -40.836 -24.727 35.412 1.00 95.81 679 LEU A C 1
ATOM 5205 O O . LEU A 1 679 ? -41.490 -25.483 34.697 1.00 95.81 679 LEU A O 1
ATOM 5209 N N . VAL A 1 680 ? -40.361 -25.101 36.604 1.00 95.75 680 VAL A N 1
ATOM 5210 C CA . VAL A 1 680 ? -40.619 -26.431 37.176 1.00 95.75 680 VAL A CA 1
ATOM 5211 C C . VAL A 1 680 ? -42.120 -26.656 37.345 1.00 95.75 680 VAL A C 1
ATOM 5213 O O . VAL A 1 680 ? -42.646 -27.665 36.878 1.00 95.75 680 VAL A O 1
ATOM 5216 N N . LYS A 1 681 ? -42.821 -25.693 37.949 1.00 96.44 681 LYS A N 1
ATOM 5217 C CA . LYS A 1 681 ? -44.259 -25.788 38.207 1.00 96.44 681 LYS A CA 1
ATOM 5218 C C . LYS A 1 681 ? -45.072 -25.774 36.915 1.00 96.44 681 LYS A C 1
ATOM 5220 O O . LYS A 1 681 ? -45.984 -26.581 36.778 1.00 96.44 681 LYS A O 1
ATOM 5225 N N . ALA A 1 682 ? -44.711 -24.951 35.933 1.00 96.75 682 ALA A N 1
ATOM 5226 C CA . ALA A 1 682 ? -45.357 -24.943 34.622 1.00 96.75 682 ALA A CA 1
ATOM 5227 C C . ALA A 1 682 ? -45.247 -26.311 33.941 1.00 96.75 682 ALA A C 1
ATOM 5229 O O . ALA A 1 682 ? -46.251 -26.848 33.482 1.00 96.75 682 ALA A O 1
ATOM 5230 N N . MET A 1 683 ? -44.064 -26.932 33.956 1.00 96.25 683 MET A N 1
ATOM 5231 C CA . MET A 1 683 ? -43.883 -28.282 33.419 1.00 96.25 683 MET A CA 1
ATOM 5232 C C . MET A 1 683 ? -44.690 -29.347 34.185 1.00 96.25 683 MET A C 1
ATOM 5234 O O . MET A 1 683 ? -45.207 -30.268 33.556 1.00 96.25 683 MET A O 1
ATOM 5238 N N . GLU A 1 684 ? -44.842 -29.231 35.510 1.00 95.12 684 GLU A N 1
ATOM 5239 C CA . GLU A 1 684 ? -45.713 -30.118 36.305 1.00 95.12 684 GLU A CA 1
ATOM 5240 C C . GLU A 1 684 ? -47.184 -29.993 35.882 1.00 95.12 684 GLU A C 1
ATOM 5242 O O . GLU A 1 684 ? -47.831 -31.005 35.605 1.00 95.12 684 GLU A O 1
ATOM 5247 N N . TYR A 1 685 ? -47.694 -28.763 35.754 1.00 95.38 685 TYR A N 1
ATOM 5248 C CA . TYR A 1 685 ? -49.053 -28.503 35.270 1.00 95.38 685 TYR A CA 1
ATOM 5249 C C . TYR A 1 685 ? -49.251 -29.003 33.834 1.00 95.38 685 TYR A C 1
ATOM 5251 O O . TYR A 1 685 ? -50.249 -29.653 33.534 1.00 95.38 685 TYR A O 1
ATOM 5259 N N . MET A 1 686 ? -48.293 -28.755 32.942 1.00 95.19 686 MET A N 1
ATOM 5260 C CA . MET A 1 686 ? -48.341 -29.217 31.553 1.00 95.19 686 MET A CA 1
ATOM 5261 C C . MET A 1 686 ? -48.342 -30.746 31.460 1.00 95.19 686 MET A C 1
ATOM 5263 O O . MET A 1 686 ? -49.136 -31.311 30.706 1.00 95.19 686 MET A O 1
ATOM 5267 N N . LYS A 1 687 ? -47.529 -31.428 32.277 1.00 95.00 687 LYS A N 1
ATOM 5268 C CA . LYS A 1 687 ? -47.533 -32.893 32.379 1.00 95.00 687 LYS A CA 1
ATOM 5269 C C . LYS A 1 687 ? -48.881 -33.413 32.877 1.00 95.00 687 LYS A C 1
ATOM 5271 O O . LYS A 1 687 ? -49.419 -34.355 32.301 1.00 95.00 687 LYS A O 1
ATOM 5276 N N . ALA A 1 688 ? -49.456 -32.777 33.899 1.00 93.75 688 ALA A N 1
ATOM 5277 C CA . ALA A 1 688 ? -50.782 -33.122 34.413 1.00 93.75 688 ALA A CA 1
ATOM 5278 C C . ALA A 1 688 ? -51.896 -32.914 33.368 1.00 93.75 688 ALA A C 1
ATOM 5280 O O . ALA A 1 688 ? -52.890 -33.636 33.373 1.00 93.75 688 ALA A O 1
ATOM 5281 N N . ARG A 1 689 ? -51.706 -31.977 32.429 1.00 92.81 689 ARG A N 1
ATOM 5282 C CA . ARG A 1 689 ? -52.590 -31.738 31.274 1.00 92.81 689 ARG A CA 1
ATOM 5283 C C . ARG A 1 689 ? -52.366 -32.711 30.103 1.00 92.81 689 ARG A C 1
ATOM 5285 O O . ARG A 1 689 ? -53.030 -32.572 29.080 1.00 92.81 689 ARG A O 1
ATOM 5292 N N . GLY A 1 690 ? -51.463 -33.687 30.233 1.00 93.31 690 GLY A N 1
ATOM 5293 C CA . GLY A 1 690 ? -51.215 -34.724 29.224 1.00 93.31 690 GLY A CA 1
ATOM 5294 C C . GLY A 1 690 ? -50.177 -34.363 28.156 1.00 93.31 690 GLY A C 1
ATOM 5295 O O . GLY A 1 690 ? -50.082 -35.063 27.148 1.00 93.31 690 GLY A O 1
ATOM 5296 N N . LEU A 1 691 ? -49.400 -33.294 28.355 1.00 94.81 691 LEU A N 1
ATOM 5297 C CA . LEU A 1 691 ? -48.297 -32.949 27.460 1.00 94.81 691 LEU A CA 1
ATOM 5298 C C . LEU A 1 691 ? -47.077 -33.842 27.726 1.00 94.81 691 LEU A C 1
ATOM 5300 O O . LEU A 1 691 ? -46.761 -34.190 28.864 1.00 94.81 691 LEU A O 1
ATOM 5304 N N . GLU A 1 692 ? -46.380 -34.202 26.653 1.00 95.38 692 GLU A N 1
ATOM 5305 C CA . GLU A 1 692 ? -45.212 -35.090 26.672 1.00 95.38 692 GLU A CA 1
ATOM 5306 C C . GLU A 1 692 ? -43.895 -34.324 26.495 1.00 95.38 692 GLU A C 1
ATOM 5308 O O . GLU A 1 692 ? -42.840 -34.796 26.927 1.00 95.38 692 GLU A O 1
ATOM 5313 N N . GLY A 1 693 ? -43.950 -33.126 25.908 1.00 95.06 693 GLY A N 1
ATOM 5314 C CA . GLY A 1 693 ? -42.793 -32.270 25.662 1.00 95.06 693 GLY A CA 1
ATOM 5315 C C . GLY A 1 693 ? -43.074 -30.795 25.932 1.00 95.06 693 GLY A C 1
ATOM 5316 O O . GLY A 1 693 ? -44.225 -30.354 25.976 1.00 95.06 693 GLY A O 1
ATOM 5317 N N . VAL A 1 694 ? -42.000 -30.029 26.105 1.00 95.62 694 VAL A N 1
ATOM 5318 C CA . VAL A 1 694 ? -42.044 -28.572 26.257 1.00 95.62 694 VAL A CA 1
ATOM 5319 C C . VAL A 1 694 ? -41.062 -27.922 25.300 1.00 95.62 694 VAL A C 1
ATOM 5321 O O . VAL A 1 694 ? -39.895 -28.311 25.229 1.00 95.62 694 VAL A O 1
ATOM 5324 N N . PHE A 1 695 ? -41.558 -26.918 24.588 1.00 95.38 695 PHE A N 1
ATOM 5325 C CA . PHE A 1 695 ? -40.811 -26.050 23.696 1.00 95.38 695 PHE A CA 1
ATOM 5326 C C . PHE A 1 695 ? -40.701 -24.650 24.305 1.00 95.38 695 PHE A C 1
ATOM 5328 O O . PHE A 1 695 ? -41.679 -24.132 24.846 1.00 95.38 695 PHE A O 1
ATOM 5335 N N . ILE A 1 696 ? -39.515 -24.050 24.227 1.00 94.50 696 ILE A N 1
ATOM 5336 C CA . ILE A 1 696 ? -39.259 -22.671 24.657 1.00 94.50 696 ILE A CA 1
ATOM 5337 C C . ILE A 1 696 ? -38.617 -21.939 23.491 1.00 94.50 696 ILE A C 1
ATOM 5339 O O . ILE A 1 696 ? -37.508 -22.286 23.081 1.00 94.50 696 ILE A O 1
ATOM 5343 N N . ASP A 1 697 ? -39.313 -20.943 22.955 1.00 90.50 697 ASP A N 1
ATOM 5344 C CA . ASP A 1 697 ? -38.837 -20.168 21.819 1.00 90.50 697 ASP A CA 1
ATOM 5345 C C . ASP A 1 697 ? -37.923 -19.017 22.242 1.00 90.50 697 ASP A C 1
ATOM 5347 O O . ASP A 1 697 ? -38.013 -18.478 23.346 1.00 90.50 697 ASP A O 1
ATOM 5351 N N . TRP A 1 698 ? -37.066 -18.601 21.315 1.00 89.88 698 TRP A N 1
ATOM 5352 C CA . TRP A 1 698 ? -36.346 -17.331 21.377 1.00 89.88 698 TRP A CA 1
ATOM 5353 C C . TRP A 1 698 ? -35.564 -17.083 22.683 1.00 89.88 698 TRP A C 1
ATOM 5355 O O . TRP A 1 698 ? -35.655 -16.033 23.327 1.00 89.88 698 TRP A O 1
ATOM 5365 N N . VAL A 1 699 ? -34.705 -18.029 23.052 1.00 91.12 699 VAL A N 1
ATOM 5366 C CA . VAL A 1 699 ? -33.846 -17.938 24.236 1.00 91.12 699 VAL A CA 1
ATOM 5367 C C . VAL A 1 699 ? -32.472 -17.356 23.894 1.00 91.12 699 VAL A C 1
ATOM 5369 O O . VAL A 1 699 ? -31.750 -17.843 23.021 1.00 91.12 699 VAL A O 1
ATOM 5372 N N . VAL A 1 700 ? -32.073 -16.317 24.633 1.00 89.56 700 VAL A N 1
ATOM 5373 C CA . VAL A 1 700 ? -30.729 -15.707 24.550 1.00 89.56 700 VAL A CA 1
ATOM 5374 C C . VAL A 1 700 ? -29.893 -15.994 25.807 1.00 89.56 700 VAL A C 1
ATOM 5376 O O . VAL A 1 700 ? -28.673 -16.123 25.719 1.00 89.56 700 VAL A O 1
ATOM 5379 N N . ILE A 1 701 ? -30.529 -16.182 26.969 1.00 88.12 701 ILE A N 1
ATOM 5380 C CA . ILE A 1 701 ? -29.845 -16.533 28.225 1.00 88.12 701 ILE A CA 1
ATOM 5381 C C . ILE A 1 701 ? -29.217 -17.929 28.100 1.00 88.12 701 ILE A C 1
ATOM 5383 O O . ILE A 1 701 ? -29.843 -18.847 27.577 1.00 88.12 701 ILE A O 1
ATOM 5387 N N . ARG A 1 702 ? -27.975 -18.084 28.569 1.00 89.12 702 ARG A N 1
ATOM 5388 C CA . ARG A 1 702 ? -27.223 -19.348 28.532 1.00 89.12 702 ARG A CA 1
ATOM 5389 C C . ARG A 1 702 ? -27.115 -19.964 29.918 1.00 89.12 702 ARG A C 1
ATOM 5391 O O . ARG A 1 702 ? -26.977 -19.243 30.901 1.00 89.12 702 ARG A O 1
ATOM 5398 N N . GLY A 1 703 ? -27.162 -21.288 29.986 1.00 87.62 703 GLY A N 1
ATOM 5399 C CA . GLY A 1 703 ? -26.985 -22.061 31.214 1.00 87.62 703 GLY A CA 1
ATOM 5400 C C . GLY A 1 703 ? -28.213 -22.113 32.126 1.00 87.62 703 GLY A C 1
ATOM 5401 O O . GLY A 1 703 ? -28.276 -22.997 32.970 1.00 87.62 703 GLY A O 1
ATOM 5402 N N . PHE A 1 704 ? -29.197 -21.216 31.976 1.00 91.31 704 PHE A N 1
ATOM 5403 C CA . PHE A 1 704 ? -30.380 -21.174 32.841 1.00 91.31 704 PHE A CA 1
ATOM 5404 C C . PHE A 1 704 ? -31.344 -22.335 32.571 1.00 91.31 704 PHE A C 1
ATOM 5406 O O . PHE A 1 704 ? -31.626 -23.124 33.470 1.00 91.31 704 PHE A O 1
ATOM 5413 N N . TYR A 1 705 ? -31.819 -22.481 31.334 1.00 93.81 705 TYR A N 1
ATOM 5414 C CA . TYR A 1 705 ? -32.757 -23.546 30.964 1.00 93.81 705 TYR A CA 1
ATOM 5415 C C . TYR A 1 705 ? -32.067 -24.916 30.905 1.00 93.81 705 TYR A C 1
ATOM 5417 O O . TYR A 1 705 ? -32.678 -25.944 31.195 1.00 93.81 705 TYR A O 1
ATOM 5425 N N . GLU A 1 706 ? -30.768 -24.938 30.612 1.00 92.25 706 GLU A N 1
ATOM 5426 C CA . GLU A 1 706 ? -29.939 -26.141 30.617 1.00 92.25 706 GLU A CA 1
ATOM 5427 C C . GLU A 1 706 ? -29.850 -26.765 32.021 1.00 92.25 706 GLU A C 1
ATOM 5429 O O . GLU A 1 706 ? -29.803 -27.989 32.132 1.00 92.25 706 GLU A O 1
ATOM 5434 N N . THR A 1 707 ? -29.949 -25.972 33.103 1.00 90.44 707 THR A N 1
ATOM 5435 C CA . THR A 1 707 ? -30.041 -26.520 34.476 1.00 90.44 707 THR A CA 1
ATOM 5436 C C . THR A 1 707 ? -31.277 -27.395 34.697 1.00 90.44 707 THR A C 1
ATOM 5438 O O . THR A 1 707 ? -31.275 -28.270 35.563 1.00 90.44 707 THR A O 1
ATOM 5441 N N . LEU A 1 708 ? -32.328 -27.189 33.901 1.00 92.19 708 LEU A N 1
ATOM 5442 C CA . LEU A 1 708 ? -33.546 -27.993 33.917 1.00 92.19 708 LEU A CA 1
ATOM 5443 C C . LEU A 1 708 ? -33.480 -29.157 32.919 1.00 92.19 708 LEU A C 1
ATOM 5445 O O . LEU A 1 708 ? -34.416 -29.950 32.855 1.00 92.19 708 LEU A O 1
ATOM 5449 N N . GLY A 1 709 ? -32.389 -29.306 32.164 1.00 91.50 709 GLY A N 1
ATOM 5450 C CA . GLY A 1 709 ? -32.200 -30.359 31.164 1.00 91.50 709 GLY A CA 1
ATOM 5451 C C . GLY A 1 709 ? -32.830 -30.060 29.801 1.00 91.50 709 GLY A C 1
ATOM 5452 O O . GLY A 1 709 ? -33.149 -30.998 29.071 1.00 91.50 709 GLY A O 1
ATOM 5453 N N . PHE A 1 710 ? -33.062 -28.786 29.467 1.00 94.69 710 PHE A N 1
ATOM 5454 C CA . PHE A 1 710 ? -33.436 -28.393 28.107 1.00 94.69 710 PHE A CA 1
ATOM 5455 C C . PHE A 1 710 ? -32.248 -28.504 27.154 1.00 94.69 710 PHE A C 1
ATOM 5457 O O . PHE A 1 710 ? -31.129 -28.129 27.504 1.00 94.69 710 PHE A O 1
ATOM 5464 N N . ASN A 1 711 ? -32.515 -28.969 25.934 1.00 93.62 711 ASN A N 1
ATOM 5465 C CA . ASN A 1 711 ? -31.527 -29.046 24.865 1.00 93.62 711 ASN A CA 1
ATOM 5466 C C . ASN A 1 711 ? -31.843 -28.024 23.776 1.00 93.62 711 ASN A C 1
ATOM 5468 O O . ASN A 1 711 ? -33.008 -27.715 23.522 1.00 93.62 711 ASN A O 1
ATOM 5472 N N . VAL A 1 712 ? -30.800 -27.532 23.106 1.00 94.88 712 VAL A N 1
ATOM 5473 C CA . VAL A 1 712 ? -30.955 -26.683 21.921 1.00 94.88 712 VAL A CA 1
ATOM 5474 C C . VAL A 1 712 ? -31.556 -27.518 20.798 1.00 94.88 712 VAL A C 1
ATOM 5476 O O . VAL A 1 712 ? -30.974 -28.525 20.402 1.00 94.88 712 VAL A O 1
ATOM 5479 N N . PHE A 1 713 ? -32.719 -27.103 20.303 1.00 93.00 713 PHE A N 1
ATOM 5480 C CA . PHE A 1 713 ? -33.395 -27.752 19.184 1.00 93.00 713 PHE A CA 1
ATOM 5481 C C . PHE A 1 713 ? -33.083 -27.033 17.870 1.00 93.00 713 PHE A C 1
ATOM 5483 O O . PHE A 1 713 ? -32.603 -27.654 16.923 1.00 93.00 713 PHE A O 1
ATOM 5490 N N . TRP A 1 714 ? -33.257 -25.710 17.844 1.00 93.44 714 TRP A N 1
ATOM 5491 C CA . TRP A 1 714 ? -32.853 -24.860 16.724 1.00 93.44 714 TRP A CA 1
ATOM 5492 C C . TRP A 1 714 ? -32.048 -23.659 17.205 1.00 93.44 714 TRP A C 1
ATOM 5494 O O . TRP A 1 714 ? -32.232 -23.168 18.317 1.00 93.44 714 TRP A O 1
ATOM 5504 N N . GLU A 1 715 ? -31.144 -23.181 16.354 1.00 94.94 715 GLU A N 1
ATOM 5505 C CA . GLU A 1 715 ? -30.297 -22.029 16.643 1.00 94.94 715 GLU A CA 1
ATOM 5506 C C . GLU A 1 715 ? -30.220 -21.105 15.428 1.00 94.94 715 GLU A C 1
ATOM 5508 O O . GLU A 1 715 ? -30.146 -21.564 14.282 1.00 94.94 715 GLU A O 1
ATOM 5513 N N . TYR A 1 716 ? -30.244 -19.799 15.689 1.00 93.81 716 TYR A N 1
ATOM 5514 C CA . TYR A 1 716 ? -30.408 -18.770 14.671 1.00 93.81 716 TYR A CA 1
ATOM 5515 C C . TYR A 1 716 ? -29.420 -17.621 14.837 1.00 93.81 716 TYR A C 1
ATOM 5517 O O . TYR A 1 716 ? -29.137 -17.150 15.945 1.00 93.81 716 TYR A O 1
ATOM 5525 N N . GLU A 1 717 ? -28.965 -17.110 13.700 1.00 91.06 717 GLU A N 1
ATOM 5526 C CA . GLU A 1 717 ? -28.155 -15.904 13.589 1.00 91.06 717 GLU A CA 1
ATOM 5527 C C . GLU A 1 717 ? -29.039 -14.704 13.244 1.00 91.06 717 GLU A C 1
ATOM 5529 O O . GLU A 1 717 ? -29.897 -14.765 12.366 1.00 91.06 717 GLU A O 1
ATOM 5534 N N . LYS A 1 718 ? -28.837 -13.588 13.944 1.00 88.12 718 LYS A N 1
ATOM 5535 C CA . LYS A 1 718 ? -29.580 -12.348 13.702 1.00 88.12 718 LYS A CA 1
ATOM 5536 C C . LYS A 1 718 ? -28.844 -11.485 12.686 1.00 88.12 718 LYS A C 1
ATOM 5538 O O . LYS A 1 718 ? -27.643 -11.264 12.841 1.00 88.12 718 LYS A O 1
ATOM 5543 N N . TYR A 1 719 ? -29.584 -10.916 11.739 1.00 86.62 719 TYR A N 1
ATOM 5544 C CA . TYR A 1 719 ? -29.070 -9.927 10.793 1.00 86.62 719 TYR A CA 1
ATOM 5545 C C . TYR A 1 719 ? -29.919 -8.659 10.837 1.00 86.62 719 TYR A C 1
ATOM 5547 O O . TYR A 1 719 ? -31.146 -8.742 10.866 1.00 86.62 719 TYR A O 1
ATOM 5555 N N . THR A 1 720 ? -29.293 -7.486 10.848 1.00 82.88 720 THR A N 1
ATOM 5556 C CA . THR A 1 720 ? -29.989 -6.197 10.939 1.00 82.88 720 THR A CA 1
ATOM 5557 C C . THR A 1 720 ? -29.417 -5.159 9.985 1.00 82.88 720 THR A C 1
ATOM 5559 O O . THR A 1 720 ? -28.214 -5.061 9.752 1.00 82.88 720 THR A O 1
ATOM 5562 N N . TRP A 1 721 ? -30.302 -4.341 9.441 1.00 72.00 721 TRP A N 1
ATOM 5563 C CA . TRP A 1 721 ? -29.996 -3.193 8.615 1.00 72.00 721 TRP A CA 1
ATOM 5564 C C . TRP A 1 721 ? -30.543 -1.933 9.293 1.00 72.00 721 TRP A C 1
ATOM 5566 O O . TRP A 1 721 ? -31.702 -1.878 9.709 1.00 72.00 721 TRP A O 1
ATOM 5576 N N . VAL A 1 722 ? -29.680 -0.935 9.475 1.00 61.34 722 VAL A N 1
ATOM 5577 C CA . VAL A 1 722 ? -29.982 0.278 10.246 1.00 61.34 722 VAL A CA 1
ATOM 5578 C C . VAL A 1 722 ? -30.214 1.427 9.270 1.00 61.34 722 VAL A C 1
ATOM 5580 O O . VAL A 1 722 ? -29.338 1.727 8.466 1.00 61.34 722 VAL A O 1
ATOM 5583 N N . LEU A 1 723 ? -31.395 2.051 9.337 1.00 54.47 723 LEU A N 1
ATOM 5584 C CA . LEU A 1 723 ? -31.851 3.040 8.348 1.00 54.47 723 LEU A CA 1
ATOM 5585 C C . LEU A 1 723 ? -31.328 4.466 8.569 1.00 54.47 723 LEU A C 1
ATOM 5587 O O . LEU A 1 723 ? -31.338 5.270 7.649 1.00 54.47 723 LEU A O 1
ATOM 5591 N N . ALA A 1 724 ? -30.816 4.763 9.754 1.00 45.44 724 ALA A N 1
ATOM 5592 C CA . ALA A 1 724 ? -29.988 5.921 10.059 1.00 45.44 724 ALA A CA 1
ATOM 5593 C C . ALA A 1 724 ? -29.334 5.604 11.401 1.00 45.44 724 ALA A C 1
ATOM 5595 O O . ALA A 1 724 ? -30.017 5.280 12.375 1.00 45.44 724 ALA A O 1
ATOM 5596 N N . TRP A 1 725 ? -28.010 5.609 11.461 1.00 37.09 725 TRP A N 1
ATOM 5597 C CA . TRP A 1 725 ? -27.288 5.165 12.654 1.00 37.09 725 TRP A CA 1
ATOM 5598 C C . TRP A 1 725 ? -27.402 6.147 13.835 1.00 37.09 725 TRP A C 1
ATOM 5600 O O . TRP A 1 725 ? -27.076 5.802 14.969 1.00 37.09 725 TRP A O 1
ATOM 5610 N N . GLU A 1 726 ? -27.932 7.353 13.618 1.00 36.34 726 GLU A N 1
ATOM 5611 C CA . GLU A 1 726 ? -27.996 8.406 14.637 1.00 36.34 726 GLU A CA 1
ATOM 5612 C C . GLU A 1 726 ? -28.811 8.060 15.899 1.00 36.34 726 GLU A C 1
ATOM 5614 O O . GLU A 1 726 ? -28.691 8.768 16.899 1.00 36.34 726 GLU A O 1
ATOM 5619 N N . LYS A 1 727 ? -29.610 6.980 15.923 1.00 35.16 727 LYS A N 1
ATOM 5620 C CA . LYS A 1 727 ? -30.513 6.705 17.062 1.00 35.16 727 LYS A CA 1
ATOM 5621 C C . LYS A 1 727 ? -30.317 5.393 17.827 1.00 35.16 727 LYS A C 1
ATOM 5623 O O . LYS A 1 727 ? -30.897 5.270 18.903 1.00 35.16 727 LYS A O 1
ATOM 5628 N N . CYS A 1 728 ? -29.459 4.467 17.395 1.00 33.31 728 CYS A N 1
ATOM 5629 C CA . CYS A 1 728 ? -29.250 3.200 18.115 1.00 33.31 728 CYS A CA 1
ATOM 5630 C C . CYS A 1 728 ? -27.761 2.863 18.277 1.00 33.31 728 CYS A C 1
ATOM 5632 O O . CYS A 1 728 ? -27.207 2.063 17.531 1.00 33.31 728 CYS A O 1
ATOM 5634 N N . SER A 1 729 ? -27.116 3.451 19.287 1.00 30.27 729 SER A N 1
ATOM 5635 C CA . SER A 1 729 ? -25.828 2.951 19.779 1.00 30.27 729 SER A CA 1
ATOM 5636 C C . SER A 1 729 ? -26.063 1.772 20.739 1.00 30.27 729 SER A C 1
ATOM 5638 O O . SER A 1 729 ? -26.801 1.958 21.710 1.00 30.27 729 SER A O 1
ATOM 5640 N N . PRO A 1 730 ? -25.390 0.614 20.568 1.00 36.34 730 PRO A N 1
ATOM 5641 C CA . PRO A 1 730 ? -25.429 -0.507 21.521 1.00 36.34 730 PRO A CA 1
ATOM 5642 C C . PRO A 1 730 ? -24.972 -0.133 22.944 1.00 36.34 730 PRO A C 1
ATOM 5644 O O . PRO A 1 730 ? -25.230 -0.862 23.901 1.00 36.34 730 PRO A O 1
ATOM 5647 N N . LEU A 1 731 ? -24.292 1.010 23.107 1.00 33.03 731 LEU A N 1
ATOM 5648 C CA . LEU A 1 731 ? -23.870 1.525 24.413 1.00 33.03 731 LEU A CA 1
ATOM 5649 C C . LEU A 1 731 ? -25.032 2.087 25.243 1.00 33.03 731 LEU A C 1
ATOM 5651 O O . LEU A 1 731 ? -24.963 2.008 26.466 1.00 33.03 731 LEU A O 1
ATOM 5655 N N . LYS A 1 732 ? -26.111 2.598 24.626 1.00 33.34 732 LYS A N 1
ATOM 5656 C CA . LYS A 1 732 ? -27.261 3.106 25.400 1.00 33.34 732 LYS A CA 1
ATOM 5657 C C . LYS A 1 732 ? -28.040 1.983 26.092 1.00 33.34 732 LYS A C 1
ATOM 5659 O O . LYS A 1 732 ? -28.511 2.195 27.205 1.00 33.34 732 LYS A O 1
ATOM 5664 N N . ASP A 1 733 ? -28.091 0.792 25.495 1.00 33.31 733 ASP A N 1
ATOM 5665 C CA . ASP A 1 733 ? -28.757 -0.370 26.101 1.00 33.31 733 ASP A CA 1
ATOM 5666 C C . ASP A 1 733 ? -27.866 -1.098 27.120 1.00 33.31 733 ASP A C 1
ATOM 5668 O O . ASP A 1 733 ? -28.363 -1.591 28.131 1.00 33.31 733 ASP A O 1
ATOM 5672 N N . ARG A 1 734 ? -26.533 -1.083 26.942 1.00 31.38 734 ARG A N 1
ATOM 5673 C CA . ARG A 1 734 ? -25.591 -1.589 27.962 1.00 31.38 734 ARG A CA 1
ATOM 5674 C C . ARG A 1 734 ? -25.522 -0.713 29.215 1.00 31.38 734 ARG A C 1
ATOM 5676 O O . ARG A 1 734 ? -25.342 -1.249 30.302 1.00 31.38 734 ARG A O 1
ATOM 5683 N N . MET A 1 735 ? -25.708 0.602 29.089 1.00 28.92 735 MET A N 1
ATOM 5684 C CA . MET A 1 735 ? -25.716 1.516 30.241 1.00 28.92 735 MET A CA 1
ATOM 5685 C C . MET A 1 735 ? -27.013 1.481 31.065 1.00 28.92 735 MET A C 1
ATOM 5687 O O . MET A 1 735 ? -27.037 2.035 32.157 1.00 28.92 735 MET A O 1
ATOM 5691 N N . ARG A 1 736 ? -28.083 0.829 30.585 1.00 32.03 736 ARG A N 1
ATOM 5692 C CA . ARG A 1 736 ? -29.341 0.682 31.342 1.00 32.03 736 ARG A CA 1
ATOM 5693 C C . ARG A 1 736 ? -29.418 -0.583 32.202 1.00 32.03 736 ARG A C 1
ATOM 5695 O O . ARG A 1 736 ? -30.295 -0.651 33.051 1.00 32.03 736 ARG A O 1
ATOM 5702 N N . ASN A 1 737 ? -28.515 -1.550 32.014 1.00 31.45 737 ASN A N 1
ATOM 5703 C CA . ASN A 1 737 ? -28.628 -2.892 32.603 1.00 31.45 737 ASN A CA 1
ATOM 5704 C C . ASN A 1 737 ? -27.384 -3.362 33.385 1.00 31.45 737 ASN A C 1
ATOM 5706 O O . ASN A 1 737 ? -27.097 -4.556 33.406 1.00 31.45 737 ASN A O 1
ATOM 5710 N N . LEU A 1 738 ? -26.652 -2.463 34.050 1.00 26.58 738 LEU A N 1
ATOM 5711 C CA . LEU A 1 738 ? -25.649 -2.859 35.050 1.00 26.58 738 LEU A CA 1
ATOM 5712 C C . LEU A 1 738 ? -26.244 -2.735 36.465 1.00 26.58 738 LEU A C 1
ATOM 5714 O O . LEU A 1 738 ? -26.498 -1.612 36.902 1.00 26.58 738 LEU A O 1
ATOM 5718 N N . PRO A 1 739 ? -26.465 -3.842 37.198 1.00 34.19 739 PRO A N 1
ATOM 5719 C CA . PRO A 1 739 ? -26.680 -3.805 38.638 1.00 34.19 739 PRO A CA 1
ATOM 5720 C C . PRO A 1 739 ? -25.329 -3.759 39.377 1.00 34.19 739 PRO A C 1
ATOM 5722 O O . PRO A 1 739 ? -24.444 -4.562 39.105 1.00 34.19 739 PRO A O 1
ATOM 5725 N N . GLU A 1 740 ? -25.202 -2.825 40.321 1.00 33.84 740 GLU A N 1
ATOM 5726 C CA . GLU A 1 740 ? -24.448 -2.953 41.586 1.00 33.84 740 GLU A CA 1
ATOM 5727 C C . GLU A 1 740 ? -23.006 -3.523 41.586 1.00 33.84 740 GLU A C 1
ATOM 5729 O O . GLU A 1 740 ? -22.638 -4.255 42.499 1.00 33.84 740 GLU A O 1
ATOM 5734 N N . GLU A 1 741 ? -22.121 -3.119 40.669 1.00 32.84 741 GLU A N 1
ATOM 5735 C CA . GLU A 1 741 ? -20.658 -3.312 40.855 1.00 32.84 741 GLU A CA 1
ATOM 5736 C C . GLU A 1 741 ? -19.886 -2.004 41.119 1.00 32.84 741 GLU A C 1
ATOM 5738 O O . GLU A 1 741 ? -18.733 -2.016 41.555 1.00 32.84 741 GLU A O 1
ATOM 5743 N N . GLU A 1 742 ? -20.535 -0.844 40.980 1.00 29.05 742 GLU A N 1
ATOM 5744 C CA . GLU A 1 742 ? -19.889 0.465 41.171 1.00 29.05 742 GLU A CA 1
ATOM 5745 C C . GLU A 1 742 ? -19.652 0.827 42.655 1.00 29.05 742 GLU A C 1
ATOM 5747 O O . GLU A 1 742 ? -18.899 1.748 42.981 1.00 29.05 742 GLU A O 1
ATOM 5752 N N . THR A 1 743 ? -20.241 0.071 43.588 1.00 32.53 743 THR A N 1
ATOM 5753 C CA . THR A 1 743 ? -20.093 0.296 45.038 1.00 32.53 743 THR A CA 1
ATOM 5754 C C . THR A 1 743 ? -18.916 -0.478 45.650 1.00 32.53 743 THR A C 1
ATOM 5756 O O . THR A 1 743 ? -18.391 -0.060 46.683 1.00 32.53 743 THR A O 1
ATOM 5759 N N . GLN A 1 744 ? -18.431 -1.554 45.013 1.00 31.02 744 GLN A N 1
ATOM 5760 C CA . GLN A 1 744 ? -17.275 -2.318 45.511 1.00 31.02 744 GLN A CA 1
ATOM 5761 C C . GLN A 1 744 ? -15.931 -1.673 45.140 1.00 31.02 744 GLN A C 1
ATOM 5763 O O . GLN A 1 744 ? -15.037 -1.619 45.986 1.00 31.02 744 GLN A O 1
ATOM 5768 N N . MET A 1 745 ? -15.796 -1.076 43.949 1.00 31.05 745 MET A N 1
ATOM 5769 C CA . MET A 1 745 ? -14.552 -0.382 43.573 1.00 31.05 745 MET A CA 1
ATOM 5770 C C . MET A 1 745 ? -14.325 0.930 44.338 1.00 31.05 745 MET A C 1
ATOM 5772 O O . MET A 1 745 ? -13.180 1.294 44.598 1.00 31.05 745 MET A O 1
ATOM 5776 N N . ARG A 1 746 ? -15.390 1.618 44.779 1.00 30.47 746 ARG A N 1
ATOM 5777 C CA . ARG A 1 746 ? -15.256 2.838 45.599 1.00 30.47 746 ARG A CA 1
ATOM 5778 C C . ARG A 1 746 ? -14.839 2.569 47.048 1.00 30.47 746 ARG A C 1
ATOM 5780 O O . ARG A 1 746 ? -14.315 3.475 47.685 1.00 30.47 746 ARG A O 1
ATOM 5787 N N . ARG A 1 747 ? -15.019 1.346 47.565 1.00 30.23 747 ARG A N 1
ATOM 5788 C CA . ARG A 1 747 ? -14.537 0.966 48.908 1.00 30.23 747 ARG A CA 1
ATOM 5789 C C . ARG A 1 747 ? -13.063 0.554 48.923 1.00 30.23 747 ARG A C 1
ATOM 5791 O O . ARG A 1 747 ? -12.395 0.811 49.912 1.00 30.23 747 ARG A O 1
ATOM 5798 N N . ALA A 1 748 ? -12.534 0.014 47.824 1.00 29.48 748 ALA A N 1
ATOM 5799 C CA . ALA A 1 748 ? -11.124 -0.383 47.735 1.00 29.48 748 ALA A CA 1
ATOM 5800 C C . ALA A 1 748 ? -10.146 0.797 47.530 1.00 29.48 748 ALA A C 1
ATOM 5802 O O . ALA A 1 748 ? -8.952 0.648 47.760 1.00 29.48 748 ALA A O 1
ATOM 5803 N N . ALA A 1 749 ? -10.637 1.977 47.130 1.00 29.02 749 ALA A N 1
ATOM 5804 C CA . ALA A 1 749 ? -9.815 3.172 46.904 1.00 29.02 749 ALA A CA 1
ATOM 5805 C C . ALA A 1 749 ? -9.694 4.106 48.130 1.00 29.02 749 ALA A C 1
ATOM 5807 O O . ALA A 1 749 ? -9.035 5.139 48.040 1.00 29.02 749 ALA A O 1
ATOM 5808 N N . ALA A 1 750 ? -10.326 3.770 49.263 1.00 29.77 750 ALA A N 1
ATOM 5809 C CA . ALA A 1 750 ? -10.367 4.613 50.465 1.00 29.77 750 ALA A CA 1
ATOM 5810 C C . ALA A 1 750 ? -9.366 4.205 51.569 1.00 29.77 750 ALA A C 1
ATOM 5812 O O . ALA A 1 750 ? -9.261 4.902 52.575 1.00 29.77 750 ALA A O 1
ATOM 5813 N N . GLU A 1 751 ? -8.609 3.117 51.389 1.00 33.47 751 GLU A N 1
ATOM 5814 C CA . GLU A 1 751 ? -7.669 2.600 52.393 1.00 33.47 751 GLU A CA 1
ATOM 5815 C C . GLU A 1 751 ? -6.269 2.377 51.801 1.00 33.47 751 GLU A C 1
ATOM 5817 O O . GLU A 1 751 ? -5.846 1.244 51.617 1.00 33.47 751 GLU A O 1
ATOM 5822 N N . MET A 1 752 ? -5.521 3.451 51.518 1.00 29.11 752 MET A N 1
ATOM 5823 C CA . MET A 1 752 ? -4.050 3.435 51.606 1.00 29.11 752 MET A CA 1
ATOM 5824 C C . MET A 1 752 ? -3.498 4.833 51.935 1.00 29.11 752 MET A C 1
ATOM 5826 O O . MET A 1 752 ? -4.061 5.833 51.487 1.00 29.11 752 MET A O 1
ATOM 5830 N N . PRO A 1 753 ? -2.423 4.936 52.742 1.00 27.78 753 PRO A N 1
ATOM 5831 C CA . PRO A 1 753 ? -2.083 6.159 53.458 1.00 27.78 753 PRO A CA 1
ATOM 5832 C C . PRO A 1 753 ? -1.250 7.125 52.612 1.00 27.78 753 PRO A C 1
ATOM 5834 O O . PRO A 1 753 ? -0.290 6.749 51.942 1.00 27.78 753 PRO A O 1
ATOM 5837 N N . THR A 1 754 ? -1.585 8.406 52.730 1.00 26.73 754 THR A N 1
ATOM 5838 C CA . THR A 1 754 ? -0.803 9.558 52.275 1.00 26.73 754 THR A CA 1
ATOM 5839 C C . THR A 1 754 ? 0.563 9.625 52.962 1.00 26.73 754 THR A C 1
ATOM 5841 O O . THR A 1 754 ? 0.627 9.763 54.183 1.00 26.73 754 THR A O 1
ATOM 5844 N N . LEU A 1 755 ? 1.647 9.636 52.180 1.00 24.88 755 LEU A N 1
ATOM 5845 C CA . LEU A 1 755 ? 2.971 10.079 52.626 1.00 24.88 755 LEU A CA 1
ATOM 5846 C C . LEU A 1 755 ? 3.396 11.321 51.833 1.00 24.88 755 LEU A C 1
ATOM 5848 O O . LEU A 1 755 ? 3.724 11.274 50.651 1.00 24.88 755 LEU A O 1
ATOM 5852 N N . THR A 1 756 ? 3.348 12.447 52.535 1.00 24.86 756 THR A N 1
ATOM 5853 C CA . THR A 1 756 ? 3.948 13.744 52.210 1.00 24.86 756 THR A CA 1
ATOM 5854 C C . THR A 1 756 ? 5.461 13.642 52.022 1.00 24.86 756 THR A C 1
ATOM 5856 O O . THR A 1 756 ? 6.131 13.019 52.842 1.00 24.86 756 THR A O 1
ATOM 5859 N N . VAL A 1 757 ? 6.019 14.355 51.037 1.00 25.61 757 VAL A N 1
ATOM 5860 C CA . VAL A 1 757 ? 7.464 14.636 50.975 1.00 25.61 757 VAL A CA 1
ATOM 5861 C C . VAL A 1 757 ? 7.702 16.143 50.930 1.00 25.61 757 VAL A C 1
ATOM 5863 O O . VAL A 1 757 ? 7.337 16.838 49.984 1.00 25.61 757 VAL A O 1
ATOM 5866 N N . SER A 1 758 ? 8.318 16.626 52.006 1.00 23.98 758 SER A N 1
ATOM 5867 C CA . SER A 1 758 ? 8.873 17.962 52.198 1.00 23.98 758 SER A CA 1
ATOM 5868 C C . SER A 1 758 ? 10.231 18.123 51.504 1.00 23.98 758 SER A C 1
ATOM 5870 O O . SER A 1 758 ? 11.031 17.193 51.454 1.00 23.98 758 SER A O 1
ATOM 5872 N N . LYS A 1 759 ? 10.524 19.347 51.054 1.00 28.80 759 LYS A N 1
ATOM 5873 C CA . LYS A 1 759 ? 11.850 19.815 50.608 1.00 28.80 759 LYS A CA 1
ATOM 5874 C C . LYS A 1 759 ? 12.925 19.660 51.700 1.00 28.80 759 LYS A C 1
ATOM 5876 O O . LYS A 1 759 ? 12.695 20.162 52.795 1.00 28.80 759 LYS A O 1
ATOM 5881 N N . ALA A 1 760 ? 14.127 19.174 51.353 1.00 24.61 760 ALA A N 1
ATOM 5882 C CA . ALA A 1 760 ? 15.415 19.709 51.837 1.00 24.61 760 ALA A CA 1
ATOM 5883 C C . ALA A 1 760 ? 16.651 19.121 51.106 1.00 24.61 760 ALA A C 1
ATOM 5885 O O . ALA A 1 760 ? 16.774 17.914 50.962 1.00 24.61 760 ALA A O 1
ATOM 5886 N N . LYS A 1 761 ? 17.509 20.060 50.669 1.00 24.69 761 LYS A N 1
ATOM 5887 C CA . LYS A 1 761 ? 18.978 20.143 50.460 1.00 24.69 761 LYS A CA 1
ATOM 5888 C C . LYS A 1 761 ? 19.888 18.895 50.395 1.00 24.69 761 LYS A C 1
ATOM 5890 O O . LYS A 1 761 ? 19.713 17.921 51.109 1.00 24.69 761 LYS A O 1
ATOM 5895 N N . GLY A 1 762 ? 20.915 19.040 49.547 1.00 24.36 762 GLY A N 1
ATOM 5896 C CA . GLY A 1 762 ? 21.945 18.056 49.201 1.00 24.36 762 GLY A CA 1
ATOM 5897 C C . GLY A 1 762 ? 23.011 17.775 50.260 1.00 24.36 762 GLY A C 1
ATOM 5898 O O . GLY A 1 762 ? 23.120 18.508 51.233 1.00 24.36 762 GLY A O 1
ATOM 5899 N N . ASP A 1 763 ? 23.823 16.749 49.992 1.00 23.72 763 ASP A N 1
ATOM 5900 C CA . ASP A 1 763 ? 25.286 16.844 50.041 1.00 23.72 763 ASP A CA 1
ATOM 5901 C C . ASP A 1 763 ? 25.962 15.656 49.326 1.00 23.72 763 ASP A C 1
ATOM 5903 O O . ASP A 1 763 ? 25.409 14.563 49.197 1.00 23.72 763 ASP A O 1
ATOM 5907 N N . THR A 1 764 ? 27.159 15.929 48.820 1.00 27.27 764 THR A N 1
ATOM 5908 C CA . THR A 1 764 ? 28.115 15.071 48.098 1.00 27.27 764 THR A CA 1
ATOM 5909 C C . THR A 1 764 ? 28.678 13.889 48.901 1.00 27.27 764 THR A C 1
ATOM 5911 O O . THR A 1 764 ? 29.008 14.076 50.066 1.00 27.27 764 THR A O 1
ATOM 5914 N N . ALA A 1 765 ? 28.965 12.746 48.247 1.00 24.59 765 ALA A N 1
ATOM 5915 C CA . ALA A 1 765 ? 30.194 11.954 48.475 1.00 24.59 765 ALA A CA 1
ATOM 5916 C C . ALA A 1 765 ? 30.389 10.799 47.463 1.00 24.59 765 ALA A C 1
ATOM 5918 O O . ALA A 1 765 ? 29.487 10.015 47.185 1.00 24.59 765 ALA A O 1
ATOM 5919 N N . GLN A 1 766 ? 31.626 10.693 46.970 1.00 24.31 766 GLN A N 1
ATOM 5920 C CA . GLN A 1 766 ? 32.223 9.598 46.195 1.00 24.31 766 GLN A CA 1
ATOM 5921 C C . GLN A 1 766 ? 32.185 8.247 46.937 1.00 24.31 766 GLN A C 1
ATOM 5923 O O . GLN A 1 766 ? 32.402 8.230 48.148 1.00 24.31 766 GLN A O 1
ATOM 5928 N N . ARG A 1 767 ? 32.137 7.115 46.209 1.00 24.59 767 ARG A N 1
ATOM 5929 C CA . ARG A 1 767 ? 33.102 6.011 46.417 1.00 24.59 767 ARG A CA 1
ATOM 5930 C C . ARG A 1 767 ? 33.068 4.911 45.354 1.00 24.59 767 ARG A C 1
ATOM 5932 O O . ARG A 1 767 ? 32.058 4.620 44.730 1.00 24.59 767 ARG A O 1
ATOM 5939 N N . SER A 1 768 ? 34.255 4.345 45.203 1.00 21.89 768 SER A N 1
ATOM 5940 C CA . SER A 1 768 ? 34.788 3.502 44.145 1.00 21.89 768 SER A CA 1
ATOM 5941 C C . SER A 1 768 ? 34.560 1.999 44.359 1.00 21.89 768 SER A C 1
ATOM 5943 O O . SER A 1 768 ? 34.310 1.532 45.466 1.00 21.89 768 SER A O 1
ATOM 5945 N N . ILE A 1 769 ? 34.747 1.272 43.258 1.00 26.50 769 ILE A N 1
ATOM 5946 C CA . ILE A 1 769 ? 34.810 -0.184 43.045 1.00 26.50 769 ILE A CA 1
ATOM 5947 C C . ILE A 1 769 ? 35.761 -0.919 44.014 1.00 26.50 769 ILE A C 1
ATOM 5949 O O . ILE A 1 769 ? 36.863 -0.427 44.260 1.00 26.50 769 ILE A O 1
ATOM 5953 N N . ARG A 1 770 ? 35.405 -2.155 44.422 1.00 22.30 770 ARG A N 1
ATOM 5954 C CA . ARG A 1 770 ? 36.343 -3.301 44.530 1.00 22.30 770 ARG A CA 1
ATOM 5955 C C . ARG A 1 770 ? 35.655 -4.678 44.614 1.00 22.30 770 ARG A C 1
ATOM 5957 O O . ARG A 1 770 ? 34.749 -4.877 45.415 1.00 22.30 770 ARG A O 1
ATOM 5964 N N . LEU A 1 771 ? 36.165 -5.592 43.780 1.00 24.66 771 LEU A N 1
ATOM 5965 C CA . LEU A 1 771 ? 36.055 -7.060 43.801 1.00 24.66 771 LEU A CA 1
ATOM 5966 C C . LEU A 1 771 ? 36.670 -7.680 45.064 1.00 24.66 771 LEU A C 1
ATOM 5968 O O . LEU A 1 771 ? 37.678 -7.134 45.509 1.00 24.66 771 LEU A O 1
ATOM 5972 N N . ILE A 1 772 ? 36.180 -8.859 45.498 1.00 22.36 772 ILE A N 1
ATOM 5973 C CA . ILE A 1 772 ? 36.972 -9.973 46.083 1.00 22.36 772 ILE A CA 1
ATOM 5974 C C . ILE A 1 772 ? 36.313 -11.337 45.749 1.00 22.36 772 ILE A C 1
ATOM 5976 O O . ILE A 1 772 ? 35.092 -11.468 45.777 1.00 22.36 772 ILE A O 1
ATOM 5980 N N . GLU A 1 773 ? 37.173 -12.309 45.429 1.00 24.97 773 GLU A N 1
ATOM 5981 C CA . GLU A 1 773 ? 36.988 -13.727 45.068 1.00 24.97 773 GLU A CA 1
ATOM 5982 C C . GLU A 1 773 ? 36.859 -14.694 46.275 1.00 24.97 773 GLU A C 1
ATOM 5984 O O . GLU A 1 773 ? 37.333 -14.381 47.364 1.00 24.97 773 GLU A O 1
ATOM 5989 N N . SER A 1 774 ? 36.372 -15.926 46.037 1.00 23.36 774 SER A N 1
ATOM 5990 C CA . SER A 1 774 ? 36.862 -17.201 46.639 1.00 23.36 774 SER A CA 1
ATOM 5991 C C . SER A 1 774 ? 36.249 -18.405 45.874 1.00 23.36 774 SER A C 1
ATOM 5993 O O . SER A 1 774 ? 35.035 -18.404 45.687 1.00 23.36 774 SER A O 1
ATOM 5995 N N . LYS A 1 775 ? 37.014 -19.298 45.202 1.00 24.53 775 LYS A N 1
ATOM 5996 C CA . LYS A 1 775 ? 37.629 -20.592 45.655 1.00 24.53 775 LYS A CA 1
ATOM 5997 C C . LYS A 1 775 ? 36.639 -21.549 46.353 1.00 24.53 775 LYS A C 1
ATOM 5999 O O . LYS A 1 775 ? 35.881 -21.073 47.181 1.00 24.53 775 LYS A O 1
ATOM 6004 N N . GLU A 1 776 ? 36.580 -22.871 46.164 1.00 27.25 776 GLU A N 1
ATOM 6005 C CA . GLU A 1 776 ? 37.362 -23.945 45.508 1.00 27.25 776 GLU A CA 1
ATOM 6006 C C . GLU A 1 776 ? 36.455 -25.216 45.535 1.00 27.25 776 GLU A C 1
ATOM 6008 O O . GLU A 1 776 ? 35.578 -25.283 46.394 1.00 27.25 776 GLU A O 1
ATOM 6013 N N . ASP A 1 777 ? 36.628 -26.171 44.604 1.00 23.95 777 ASP A N 1
ATOM 6014 C CA . ASP A 1 777 ? 36.724 -27.640 44.837 1.00 23.95 777 ASP A CA 1
ATOM 6015 C C . ASP A 1 777 ? 36.240 -28.545 43.680 1.00 23.95 777 ASP A C 1
ATOM 6017 O O . ASP A 1 777 ? 35.203 -28.346 43.047 1.00 23.95 777 ASP A O 1
ATOM 6021 N N . ILE A 1 778 ? 37.077 -29.558 43.433 1.00 24.12 778 ILE A N 1
ATOM 6022 C CA . ILE A 1 778 ? 37.116 -30.566 42.359 1.00 24.12 778 ILE A CA 1
ATOM 6023 C C . ILE A 1 778 ? 36.541 -31.900 42.888 1.00 24.12 778 ILE A C 1
ATOM 6025 O O . ILE A 1 778 ? 36.566 -32.139 44.096 1.00 24.12 778 ILE A O 1
ATOM 6029 N N . PRO A 1 779 ? 36.088 -32.819 42.012 1.00 24.50 779 PRO A N 1
ATOM 6030 C CA . PRO A 1 779 ? 36.721 -34.150 42.003 1.00 24.50 779 PRO A CA 1
ATOM 6031 C C . PRO A 1 779 ? 37.091 -34.653 40.594 1.00 24.50 779 PRO A C 1
ATOM 6033 O O . PRO A 1 779 ? 36.386 -34.397 39.617 1.00 24.50 779 PRO A O 1
ATOM 6036 N N . GLN A 1 780 ? 38.201 -35.396 40.527 1.00 24.38 780 GLN A N 1
ATOM 6037 C CA . GLN A 1 780 ? 38.816 -36.013 39.344 1.00 24.38 780 GLN A CA 1
ATOM 6038 C C . GLN A 1 780 ? 39.016 -37.534 39.565 1.00 24.38 780 GLN A C 1
ATOM 6040 O O . GLN A 1 780 ? 38.933 -37.990 40.705 1.00 24.38 780 GLN A O 1
ATOM 6045 N N . ASP A 1 781 ? 39.343 -38.227 38.463 1.00 28.25 781 ASP A N 1
ATOM 6046 C CA . ASP A 1 781 ? 39.810 -39.624 38.251 1.00 28.25 781 ASP A CA 1
ATOM 6047 C C . ASP A 1 781 ? 38.725 -40.687 37.954 1.00 28.25 781 ASP A C 1
ATOM 6049 O O . ASP A 1 781 ? 37.670 -40.702 38.580 1.00 28.25 781 ASP A O 1
ATOM 6053 N N . ASP A 1 782 ? 38.834 -41.565 36.936 1.00 25.20 782 ASP A N 1
ATOM 6054 C CA . ASP A 1 782 ? 39.996 -42.231 36.295 1.00 25.20 782 ASP A CA 1
ATOM 6055 C C . ASP A 1 782 ? 39.733 -42.556 34.783 1.00 25.20 782 ASP A C 1
ATOM 6057 O O . ASP A 1 782 ? 38.618 -42.938 34.427 1.00 25.20 782 ASP A O 1
ATOM 6061 N N . ALA A 1 783 ? 40.668 -42.268 33.848 1.00 26.56 783 ALA A N 1
ATOM 6062 C CA . ALA A 1 783 ? 41.610 -43.187 33.137 1.00 26.56 783 ALA A CA 1
ATOM 6063 C C . ALA A 1 783 ? 40.998 -44.038 31.973 1.00 26.56 783 ALA A C 1
ATOM 6065 O O . ALA A 1 783 ? 39.938 -44.618 32.138 1.00 26.56 783 ALA A O 1
ATOM 6066 N N . LEU A 1 784 ? 41.551 -44.254 30.757 1.00 25.58 784 LEU A N 1
ATOM 6067 C CA . LEU A 1 784 ? 42.895 -44.171 30.146 1.00 25.58 784 LEU A CA 1
ATOM 6068 C C . LEU A 1 784 ? 42.790 -44.378 28.599 1.00 25.58 784 LEU A C 1
ATOM 6070 O O . LEU A 1 784 ? 42.072 -45.275 28.163 1.00 25.58 784 LEU A O 1
ATOM 6074 N N . SER A 1 785 ? 43.580 -43.652 27.784 1.00 23.20 785 SER A N 1
ATOM 6075 C CA . SER A 1 785 ? 44.546 -44.176 26.769 1.00 23.20 785 SER A CA 1
ATOM 6076 C C . SER A 1 785 ? 44.773 -43.296 25.505 1.00 23.20 785 SER A C 1
ATOM 6078 O O . SER A 1 785 ? 43.842 -42.916 24.808 1.00 23.20 785 SER A O 1
ATOM 6080 N N . ARG A 1 786 ? 46.075 -42.992 25.302 1.00 25.12 786 ARG A N 1
ATOM 6081 C CA . ARG A 1 786 ? 46.935 -42.592 24.142 1.00 25.12 786 ARG A CA 1
ATOM 6082 C C . ARG A 1 786 ? 46.310 -42.615 22.722 1.00 25.12 786 ARG A C 1
ATOM 6084 O O . ARG A 1 786 ? 45.482 -43.469 22.466 1.00 25.12 786 ARG A O 1
ATOM 6091 N N . SER A 1 787 ? 46.697 -41.807 21.720 1.00 22.94 787 SER A N 1
ATOM 6092 C CA . SER A 1 787 ? 48.014 -41.277 21.285 1.00 22.94 787 SER A CA 1
ATOM 6093 C C . SER A 1 787 ? 47.861 -40.204 20.173 1.00 22.94 787 SER A C 1
ATOM 6095 O O . SER A 1 787 ? 46.906 -40.274 19.408 1.00 22.94 787 SER A O 1
ATOM 6097 N N . ASP A 1 788 ? 48.847 -39.304 20.059 1.00 24.11 788 ASP A N 1
ATOM 6098 C CA . ASP A 1 788 ? 49.413 -38.643 18.857 1.00 24.11 788 ASP A CA 1
ATOM 6099 C C . ASP A 1 788 ? 48.518 -38.249 17.656 1.00 24.11 788 ASP A C 1
ATOM 6101 O O . ASP A 1 788 ? 48.091 -39.099 16.878 1.00 24.11 788 ASP A O 1
ATOM 6105 N N . SER A 1 789 ? 48.358 -36.937 17.411 1.00 24.73 789 SER A N 1
ATOM 6106 C CA . SER A 1 789 ? 48.639 -36.233 16.129 1.00 24.73 789 SER A CA 1
ATOM 6107 C C . SER A 1 789 ? 48.072 -34.794 16.113 1.00 24.73 789 SER A C 1
ATOM 6109 O O . SER A 1 789 ? 47.114 -34.470 16.807 1.00 24.73 789 SER A O 1
ATOM 6111 N N . GLU A 1 790 ? 48.751 -33.920 15.368 1.00 23.83 790 GLU A N 1
ATOM 6112 C CA . GLU A 1 790 ? 48.643 -32.451 15.259 1.00 23.83 790 GLU A CA 1
ATOM 6113 C C . GLU A 1 790 ? 47.232 -31.872 14.986 1.00 23.83 790 GLU A C 1
ATOM 6115 O O . GLU A 1 790 ? 46.444 -32.493 14.273 1.00 23.83 790 GLU A O 1
ATOM 6120 N N . PRO A 1 791 ? 46.921 -30.622 15.407 1.00 24.55 791 PRO A N 1
ATOM 6121 C CA . PRO A 1 791 ? 45.786 -29.882 14.874 1.00 24.55 791 PRO A CA 1
A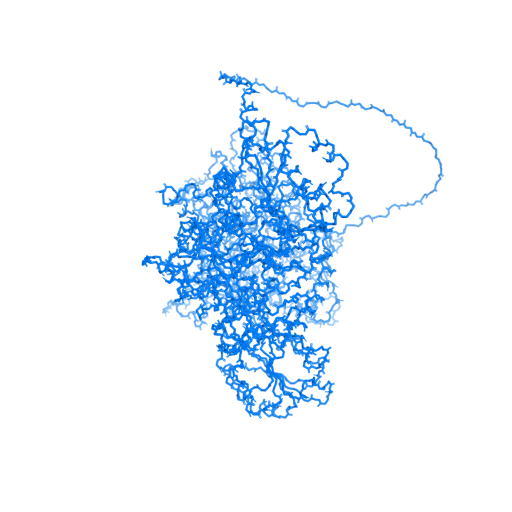TOM 6122 C C . PRO A 1 791 ? 46.198 -29.032 13.662 1.00 24.55 791 PRO A C 1
ATOM 6124 O O . PRO A 1 791 ? 46.888 -28.017 13.767 1.00 24.55 791 PRO A O 1
ATOM 6127 N N . SER A 1 792 ? 45.699 -29.445 12.502 1.00 23.86 792 SER A N 1
ATOM 6128 C CA . SER A 1 792 ? 45.641 -28.681 11.260 1.00 23.86 792 SER A CA 1
ATOM 6129 C C . SER A 1 792 ? 44.827 -27.382 11.405 1.00 23.86 792 SER A C 1
ATOM 6131 O O . SER A 1 792 ? 43.661 -27.409 11.796 1.00 23.86 792 SER A O 1
ATOM 6133 N N . THR A 1 793 ? 45.463 -26.260 11.059 1.00 25.33 793 THR A N 1
ATOM 6134 C CA . THR A 1 793 ? 44.925 -25.077 10.350 1.00 25.33 793 THR A CA 1
ATOM 6135 C C . THR A 1 793 ? 43.409 -24.805 10.396 1.00 25.33 793 THR A C 1
ATOM 6137 O O . THR A 1 793 ? 42.632 -25.315 9.592 1.00 25.33 793 THR A O 1
ATOM 6140 N N . VAL A 1 794 ? 43.004 -23.836 11.226 1.00 24.78 794 VAL A N 1
ATOM 6141 C CA . VAL A 1 794 ? 41.718 -23.127 11.095 1.00 24.78 794 VAL A CA 1
ATOM 6142 C C . VAL A 1 794 ? 41.851 -22.079 9.981 1.00 24.78 794 VAL A C 1
ATOM 6144 O O . VAL A 1 794 ? 42.516 -21.057 10.148 1.00 24.78 794 VAL A O 1
ATOM 6147 N N . GLN A 1 795 ? 41.255 -22.353 8.817 1.00 24.41 795 GLN A N 1
ATOM 6148 C CA . GLN A 1 795 ? 41.208 -21.437 7.675 1.00 24.41 795 GLN A CA 1
ATOM 6149 C C . GLN A 1 795 ? 40.269 -20.245 7.921 1.00 24.41 795 GLN A C 1
ATOM 6151 O O . GLN A 1 795 ? 39.103 -20.389 8.284 1.00 24.41 795 GLN A O 1
ATOM 6156 N N . VAL A 1 796 ? 40.804 -19.060 7.628 1.00 27.73 796 VAL A N 1
ATOM 6157 C CA . VAL A 1 796 ? 40.147 -17.752 7.533 1.00 27.73 796 VAL A CA 1
ATOM 6158 C C . VAL A 1 796 ? 39.125 -17.766 6.385 1.00 27.73 796 VAL A C 1
ATOM 6160 O O . VAL A 1 796 ? 39.504 -17.695 5.219 1.00 27.73 796 VAL A O 1
ATOM 6163 N N . SER A 1 797 ? 37.825 -17.854 6.688 1.00 26.83 797 SER A N 1
ATOM 6164 C CA . SER A 1 797 ? 36.754 -18.011 5.681 1.00 26.83 797 SER A CA 1
ATOM 6165 C C . SER A 1 797 ? 36.065 -16.712 5.222 1.00 26.83 797 SER A C 1
ATOM 6167 O O . SER A 1 797 ? 35.119 -16.770 4.440 1.00 26.83 797 SER A O 1
ATOM 6169 N N . ALA A 1 798 ? 36.539 -15.529 5.627 1.00 28.30 798 ALA A N 1
ATOM 6170 C CA . ALA A 1 798 ? 35.910 -14.255 5.243 1.00 28.30 798 ALA A CA 1
ATOM 6171 C C . ALA A 1 798 ? 36.393 -13.677 3.891 1.00 28.30 798 ALA A C 1
ATOM 6173 O O . ALA A 1 798 ? 35.710 -12.841 3.308 1.00 28.30 798 ALA A O 1
ATOM 6174 N N . ASN A 1 799 ? 37.524 -14.146 3.346 1.00 27.09 799 ASN A N 1
ATOM 6175 C CA . ASN A 1 799 ? 38.088 -13.631 2.084 1.00 27.09 799 ASN A CA 1
ATOM 6176 C C . ASN A 1 799 ? 37.535 -14.300 0.806 1.00 27.09 799 ASN A C 1
ATOM 6178 O O . ASN A 1 799 ? 37.853 -13.853 -0.294 1.00 27.09 799 ASN A O 1
ATOM 6182 N N . ASN A 1 800 ? 36.689 -15.333 0.914 1.00 26.38 800 ASN A N 1
ATOM 6183 C CA . ASN A 1 800 ? 36.224 -16.103 -0.251 1.00 26.38 800 ASN A CA 1
ATOM 6184 C C . ASN A 1 800 ? 34.935 -15.581 -0.911 1.00 26.38 800 ASN A C 1
ATOM 6186 O O . ASN A 1 800 ? 34.627 -15.990 -2.025 1.00 26.38 800 ASN A O 1
ATOM 6190 N N . GLN A 1 801 ? 34.187 -14.654 -0.302 1.00 30.36 801 GLN A N 1
ATOM 6191 C CA . GLN A 1 801 ? 32.946 -14.156 -0.924 1.00 30.36 801 GLN A CA 1
ATOM 6192 C C . GLN A 1 801 ? 33.180 -13.118 -2.032 1.00 30.36 801 GLN A C 1
ATOM 6194 O O . GLN A 1 801 ? 32.387 -13.046 -2.966 1.00 30.36 801 GLN A O 1
ATOM 6199 N N . VAL A 1 802 ? 34.292 -12.376 -1.991 1.00 30.19 802 VAL A N 1
ATOM 6200 C CA . VAL A 1 802 ? 34.679 -11.452 -3.077 1.00 30.19 802 VAL A CA 1
ATOM 6201 C C . VAL A 1 802 ? 35.337 -12.209 -4.242 1.00 30.19 802 VAL A C 1
ATOM 6203 O O . VAL A 1 802 ? 35.174 -11.825 -5.395 1.00 30.19 802 VAL A O 1
ATOM 6206 N N . LEU A 1 803 ? 36.005 -13.336 -3.962 1.00 27.69 803 LEU A N 1
ATOM 6207 C CA . LEU A 1 803 ? 36.609 -14.208 -4.978 1.00 27.69 803 LEU A CA 1
ATOM 6208 C C . LEU A 1 803 ? 35.589 -15.111 -5.694 1.00 27.69 803 LEU A C 1
ATOM 6210 O O . LEU A 1 80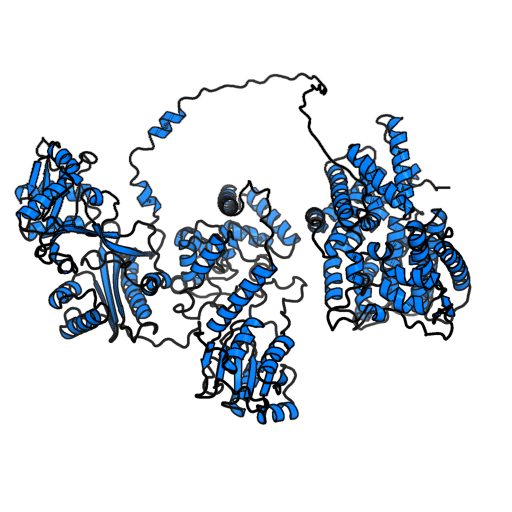3 ? 35.735 -15.342 -6.891 1.00 27.69 803 LEU A O 1
ATOM 6214 N N . ASN A 1 804 ? 34.523 -15.556 -5.022 1.00 28.97 804 ASN A N 1
ATOM 6215 C CA . ASN A 1 804 ? 33.480 -16.364 -5.669 1.00 28.97 804 ASN A CA 1
ATOM 6216 C C . ASN A 1 804 ? 32.634 -15.559 -6.671 1.00 28.97 804 ASN A C 1
ATOM 6218 O O . ASN A 1 804 ? 32.162 -16.111 -7.658 1.00 28.97 804 ASN A O 1
ATOM 6222 N N . TRP A 1 805 ? 32.530 -14.235 -6.505 1.00 32.88 805 TRP A N 1
ATOM 6223 C CA . TRP A 1 805 ? 31.935 -13.352 -7.519 1.00 32.88 805 TRP A CA 1
ATOM 6224 C C . TRP A 1 805 ? 32.808 -13.172 -8.773 1.00 32.88 805 TRP A C 1
ATOM 6226 O O . TRP A 1 805 ? 32.321 -12.712 -9.803 1.00 32.88 805 TRP A O 1
ATOM 6236 N N . LEU A 1 806 ? 34.091 -13.539 -8.694 1.00 31.25 806 LEU A N 1
ATOM 6237 C CA . LEU A 1 806 ? 35.062 -13.434 -9.783 1.00 31.25 806 LEU A CA 1
ATOM 6238 C C . LEU A 1 806 ? 35.284 -14.773 -10.522 1.00 31.25 806 LEU A C 1
ATOM 6240 O O . LEU A 1 806 ? 35.909 -14.763 -11.580 1.00 31.25 806 LEU A O 1
ATOM 6244 N N . LEU A 1 807 ? 34.798 -15.915 -10.013 1.00 27.89 807 LEU A N 1
ATOM 6245 C CA . LEU A 1 807 ? 35.131 -17.240 -10.568 1.00 27.89 807 LEU A CA 1
ATOM 6246 C C . LEU A 1 807 ? 33.960 -18.228 -10.752 1.00 27.89 807 LEU A C 1
ATOM 6248 O O . LEU A 1 807 ? 34.212 -19.326 -11.243 1.00 27.89 807 LEU A O 1
ATOM 6252 N N . ASP A 1 808 ? 32.705 -17.877 -10.446 1.00 25.02 808 ASP A N 1
ATOM 6253 C CA . ASP A 1 808 ? 31.571 -18.770 -10.743 1.00 25.02 808 ASP A CA 1
ATOM 6254 C C . ASP A 1 808 ? 31.172 -18.733 -12.229 1.00 25.02 808 ASP A C 1
ATOM 6256 O O . ASP A 1 808 ? 30.316 -17.976 -12.690 1.00 25.02 808 ASP A O 1
ATOM 6260 N N . ASP A 1 809 ? 31.828 -19.621 -12.969 1.00 31.42 809 ASP A N 1
ATOM 6261 C CA . ASP A 1 809 ? 31.501 -20.093 -14.307 1.00 31.42 809 ASP A CA 1
ATOM 6262 C C . ASP A 1 809 ? 30.486 -21.247 -14.166 1.00 31.42 809 ASP A C 1
ATOM 6264 O O . ASP A 1 809 ? 30.872 -22.410 -14.132 1.00 31.42 809 ASP A O 1
ATOM 6268 N N . ASN A 1 810 ? 29.195 -20.944 -13.955 1.00 30.31 810 ASN A N 1
ATOM 6269 C CA . ASN A 1 810 ? 28.094 -21.923 -14.071 1.00 30.31 810 ASN A CA 1
ATOM 6270 C C . ASN A 1 810 ? 26.699 -21.262 -14.120 1.00 30.31 810 ASN A C 1
ATOM 6272 O O . ASN A 1 810 ? 25.858 -21.434 -13.241 1.00 30.31 810 ASN A O 1
ATOM 6276 N N . SER A 1 811 ? 26.422 -20.512 -15.186 1.00 27.70 811 SER A N 1
ATOM 6277 C CA . SER A 1 811 ? 25.117 -20.538 -15.869 1.00 27.70 811 SER A CA 1
ATOM 6278 C C . SER A 1 811 ? 25.260 -19.865 -17.235 1.00 27.70 811 SER A C 1
ATOM 6280 O O . SER A 1 811 ? 25.807 -18.774 -17.378 1.00 27.70 811 SER A O 1
ATOM 6282 N N . SER A 1 812 ? 24.838 -20.572 -18.275 1.00 33.88 812 SER A N 1
ATOM 6283 C CA . SER A 1 812 ? 25.018 -20.201 -19.674 1.00 33.88 812 SER A CA 1
ATOM 6284 C C . SER A 1 812 ? 24.128 -19.017 -20.073 1.00 33.88 812 SER A C 1
ATOM 6286 O O . SER A 1 812 ? 23.035 -19.242 -20.579 1.00 33.88 812 SER A O 1
ATOM 6288 N N . SER A 1 813 ? 24.601 -17.785 -19.848 1.00 31.30 813 SER A N 1
ATOM 6289 C CA . SER A 1 813 ? 24.378 -16.599 -20.711 1.00 31.30 813 SER A CA 1
ATOM 6290 C C . SER A 1 813 ? 25.015 -15.298 -20.174 1.00 31.30 813 SER A C 1
ATOM 6292 O O . SER A 1 813 ? 24.586 -14.207 -20.550 1.00 31.30 813 SER A O 1
ATOM 6294 N N . THR A 1 814 ? 26.037 -15.352 -19.315 1.00 28.59 814 THR A N 1
ATOM 6295 C CA . THR A 1 814 ? 26.801 -14.164 -18.889 1.00 28.59 814 THR A CA 1
ATOM 6296 C C . THR A 1 814 ? 28.170 -14.103 -19.584 1.00 28.59 814 THR A C 1
ATOM 6298 O O . THR A 1 814 ? 28.883 -15.104 -19.634 1.00 28.59 814 THR A O 1
ATOM 6301 N N . PRO A 1 815 ? 28.583 -12.947 -20.143 1.00 27.52 815 PRO A N 1
ATOM 6302 C CA . PRO A 1 815 ? 29.917 -12.802 -20.713 1.00 27.52 815 PRO A CA 1
ATOM 6303 C C . PRO A 1 815 ? 30.964 -12.854 -19.591 1.00 27.52 815 PRO A C 1
ATOM 6305 O O . PRO A 1 815 ? 30.893 -12.074 -18.641 1.00 27.52 815 PRO A O 1
ATOM 6308 N N . SER A 1 816 ? 31.926 -13.775 -19.700 1.00 27.00 816 SER A N 1
ATOM 6309 C CA . SER A 1 816 ? 33.020 -13.938 -18.732 1.00 27.00 816 SER A CA 1
ATOM 6310 C C . SER A 1 816 ? 33.852 -12.655 -18.567 1.00 27.00 816 SER A C 1
ATOM 6312 O O . SER A 1 816 ? 33.924 -11.829 -19.479 1.00 27.00 816 SER A O 1
ATOM 6314 N N . MET A 1 817 ? 34.564 -12.512 -17.440 1.00 32.97 817 MET A N 1
ATOM 6315 C CA . MET A 1 817 ? 35.530 -11.420 -17.204 1.00 32.97 817 MET A CA 1
ATOM 6316 C C . MET A 1 817 ? 36.593 -11.260 -18.307 1.00 32.97 817 MET A C 1
ATOM 6318 O O . MET A 1 817 ? 37.198 -10.193 -18.407 1.00 32.97 817 MET A O 1
ATOM 6322 N N . ARG A 1 818 ? 36.793 -12.266 -19.177 1.00 33.31 818 ARG A N 1
ATOM 6323 C CA . ARG A 1 818 ? 37.655 -12.139 -20.366 1.00 33.31 818 ARG A CA 1
ATOM 6324 C C . ARG A 1 818 ? 37.162 -11.069 -21.348 1.00 33.31 818 ARG A C 1
ATOM 6326 O O . ARG A 1 818 ? 37.972 -10.548 -22.103 1.00 33.31 818 ARG A O 1
ATOM 6333 N N . ASN A 1 819 ? 35.882 -10.694 -21.304 1.00 38.84 819 ASN A N 1
ATOM 6334 C CA . ASN A 1 819 ? 35.287 -9.706 -22.210 1.00 38.84 819 ASN A CA 1
ATOM 6335 C C . ASN A 1 819 ? 35.520 -8.240 -21.790 1.00 38.84 819 ASN A C 1
ATOM 6337 O O . ASN A 1 819 ? 35.100 -7.339 -22.511 1.00 38.84 819 ASN A O 1
ATOM 6341 N N . PHE A 1 820 ? 36.191 -7.985 -20.657 1.00 39.34 820 PHE A N 1
ATOM 6342 C CA . PHE A 1 820 ? 36.517 -6.629 -20.177 1.00 39.34 820 PHE A CA 1
ATOM 6343 C C . PHE A 1 820 ? 38.018 -6.283 -20.239 1.00 39.34 820 PHE A C 1
ATOM 6345 O O . PHE A 1 820 ? 38.415 -5.209 -19.788 1.00 39.34 820 PHE A O 1
ATOM 6352 N N . ALA A 1 821 ? 38.855 -7.157 -20.807 1.00 41.19 821 ALA A N 1
ATOM 6353 C CA . ALA A 1 821 ? 40.267 -6.865 -21.051 1.00 41.19 821 ALA A CA 1
ATOM 6354 C C . ALA A 1 821 ? 40.436 -5.991 -22.317 1.00 41.19 821 ALA A C 1
ATOM 6356 O O . ALA A 1 821 ? 39.712 -6.199 -23.295 1.00 41.19 821 ALA A O 1
ATOM 6357 N N . PRO A 1 822 ? 41.370 -5.017 -22.341 1.00 42.19 822 PRO A N 1
ATOM 6358 C CA . PRO A 1 822 ? 41.684 -4.279 -23.564 1.00 42.19 822 PRO A CA 1
ATOM 6359 C C . PRO A 1 822 ? 42.218 -5.225 -24.652 1.00 42.19 822 PRO A C 1
ATOM 6361 O O . PRO A 1 822 ? 42.696 -6.321 -24.353 1.00 42.19 822 PRO A O 1
ATOM 6364 N N . SER A 1 823 ? 42.168 -4.800 -25.919 1.00 42.56 823 SER A N 1
ATOM 6365 C CA . SER A 1 823 ? 42.798 -5.507 -27.041 1.00 42.56 823 SER A CA 1
ATOM 6366 C C . SER A 1 823 ? 44.324 -5.424 -26.925 1.00 42.56 823 SER A C 1
ATOM 6368 O O . SER A 1 823 ? 44.986 -4.668 -27.635 1.00 42.56 823 SER A O 1
ATOM 6370 N N . ILE A 1 824 ? 44.897 -6.151 -25.972 1.00 45.84 824 ILE A N 1
ATOM 6371 C CA . ILE A 1 824 ? 46.337 -6.331 -25.885 1.00 45.84 824 ILE A CA 1
ATOM 6372 C C . ILE A 1 824 ? 46.698 -7.349 -26.972 1.00 45.84 824 ILE A C 1
ATOM 6374 O O . ILE A 1 824 ? 46.265 -8.500 -26.914 1.00 45.84 824 ILE A O 1
ATOM 6378 N N . SER A 1 825 ? 47.408 -6.911 -28.013 1.00 40.38 825 SER A N 1
ATOM 6379 C CA . SER A 1 825 ? 47.734 -7.754 -29.167 1.00 40.38 825 SER A CA 1
ATOM 6380 C C . SER A 1 825 ? 48.502 -9.007 -28.723 1.00 40.38 825 SER A C 1
ATOM 6382 O O . SER A 1 825 ? 49.511 -8.878 -28.025 1.00 40.38 825 SER A O 1
ATOM 6384 N N . PRO A 1 826 ? 48.086 -10.224 -29.122 1.00 38.97 826 PRO A N 1
ATOM 6385 C CA . PRO A 1 826 ? 48.846 -11.425 -28.813 1.00 38.97 826 PRO A CA 1
ATOM 6386 C C . PRO A 1 826 ? 50.171 -11.377 -29.580 1.00 38.97 826 PRO A C 1
ATOM 6388 O O . PRO A 1 826 ? 50.193 -11.427 -30.809 1.00 38.97 826 PRO A O 1
ATOM 6391 N N . SER A 1 827 ? 51.282 -11.241 -28.856 1.00 37.62 827 SER A N 1
ATOM 6392 C CA . SER A 1 827 ? 52.619 -11.354 -29.439 1.00 37.62 827 SER A CA 1
ATOM 6393 C C . SER A 1 827 ? 53.090 -12.808 -29.423 1.00 37.62 827 SER A C 1
ATOM 6395 O O . SER A 1 827 ? 52.692 -13.595 -28.568 1.00 37.62 827 SER A O 1
ATOM 6397 N N . LEU A 1 828 ? 53.976 -13.147 -30.358 1.00 41.00 828 LEU A N 1
ATOM 6398 C CA . LEU A 1 828 ? 54.666 -14.440 -30.438 1.00 41.00 828 LEU A CA 1
ATOM 6399 C C . LEU A 1 828 ? 55.732 -14.635 -29.331 1.00 41.00 828 LEU A C 1
ATOM 6401 O O . LEU A 1 828 ? 56.385 -15.675 -29.305 1.00 41.00 828 LEU A O 1
ATOM 6405 N N . SER A 1 829 ? 55.927 -13.661 -28.430 1.00 44.22 829 SER A N 1
ATOM 6406 C CA . SER A 1 829 ? 56.820 -13.751 -27.266 1.00 44.22 829 SER A CA 1
ATOM 6407 C C . SER A 1 829 ? 56.050 -14.117 -25.994 1.00 44.22 829 SER A C 1
ATOM 6409 O O . SER A 1 829 ? 55.028 -13.510 -25.678 1.00 44.22 829 SER A O 1
ATOM 6411 N N . VAL A 1 830 ? 56.574 -15.092 -25.245 1.00 48.62 830 VAL A N 1
ATOM 6412 C CA . VAL A 1 830 ? 56.001 -15.594 -23.982 1.00 48.62 830 VAL A CA 1
ATOM 6413 C C . VAL A 1 830 ? 56.393 -14.713 -22.779 1.00 48.62 830 VAL A C 1
ATOM 6415 O O . VAL A 1 830 ? 55.789 -14.826 -21.716 1.00 48.62 830 VAL A O 1
ATOM 6418 N N . GLU A 1 831 ? 57.374 -13.813 -22.930 1.00 51.94 831 GLU A N 1
ATOM 6419 C CA . GLU A 1 831 ? 57.932 -13.040 -21.805 1.00 51.94 831 GLU A CA 1
ATOM 6420 C C . GLU A 1 831 ? 57.356 -11.624 -21.650 1.00 51.94 831 GLU A C 1
ATOM 6422 O O . GLU A 1 831 ? 57.276 -11.139 -20.526 1.00 51.94 831 GLU A O 1
ATOM 6427 N N . HIS A 1 832 ? 56.943 -10.953 -22.732 1.00 56.59 832 HIS A N 1
ATOM 6428 C CA . HIS A 1 832 ? 56.462 -9.563 -22.684 1.00 56.59 832 HIS A CA 1
ATOM 6429 C C . HIS A 1 832 ? 55.269 -9.347 -23.619 1.00 56.59 832 HIS A C 1
ATOM 6431 O O . HIS A 1 832 ? 55.259 -9.862 -24.741 1.00 56.59 832 HIS A O 1
ATOM 6437 N N . ILE A 1 833 ? 54.283 -8.553 -23.185 1.00 58.66 833 ILE A N 1
ATOM 6438 C CA . ILE A 1 833 ? 53.091 -8.253 -23.988 1.00 58.66 833 ILE A CA 1
ATOM 6439 C C . ILE A 1 833 ? 53.129 -6.797 -24.493 1.00 58.66 833 ILE A C 1
ATOM 6441 O O . ILE A 1 833 ? 53.154 -5.883 -23.667 1.00 58.66 833 ILE A O 1
ATOM 6445 N N . PRO A 1 834 ? 53.132 -6.555 -25.818 1.00 62.41 834 PRO A N 1
ATOM 6446 C CA . PRO A 1 834 ? 53.095 -5.216 -26.391 1.00 62.41 834 PRO A CA 1
ATOM 6447 C C . PRO A 1 834 ? 51.694 -4.604 -26.287 1.00 62.41 834 PRO A C 1
ATOM 6449 O O . PRO A 1 834 ? 50.698 -5.199 -26.703 1.00 62.41 834 PRO A O 1
ATOM 6452 N N . CYS A 1 835 ? 51.627 -3.386 -25.764 1.00 65.31 835 CYS A N 1
ATOM 6453 C CA . CYS A 1 835 ? 50.424 -2.563 -25.730 1.00 65.31 835 CYS A CA 1
ATOM 6454 C C . CYS A 1 835 ? 50.360 -1.618 -26.940 1.00 65.31 835 CYS A C 1
ATOM 6456 O O . CYS A 1 835 ? 51.385 -1.259 -27.522 1.00 65.31 835 CYS A O 1
ATOM 6458 N N . ALA A 1 836 ? 49.154 -1.160 -27.296 1.00 64.62 836 ALA A N 1
ATOM 6459 C CA . ALA A 1 836 ? 48.951 -0.198 -28.386 1.00 64.62 836 ALA A CA 1
ATOM 6460 C C . ALA A 1 836 ? 49.659 1.156 -28.140 1.00 64.62 836 ALA A C 1
ATOM 6462 O O . ALA A 1 836 ? 50.055 1.830 -29.085 1.00 64.62 836 ALA A O 1
ATOM 6463 N N . ASN A 1 837 ? 49.924 1.502 -26.877 1.00 64.38 837 ASN A N 1
ATOM 6464 C CA . ASN A 1 837 ? 50.735 2.649 -26.451 1.00 64.38 837 ASN A CA 1
ATOM 6465 C C . ASN A 1 837 ? 52.267 2.417 -26.509 1.00 64.38 837 ASN A C 1
ATOM 6467 O O . ASN A 1 837 ? 53.026 3.208 -25.952 1.00 64.38 837 ASN A O 1
ATOM 6471 N N . SER A 1 838 ? 52.733 1.346 -27.166 1.00 67.56 838 SER A N 1
ATOM 6472 C CA . SER A 1 838 ? 54.149 0.954 -27.315 1.00 67.56 838 SER A CA 1
ATOM 6473 C C . SER A 1 838 ? 54.879 0.503 -26.037 1.00 67.56 838 SER A C 1
ATOM 6475 O O . SER A 1 838 ? 56.088 0.270 -26.082 1.00 67.56 838 SER A O 1
ATOM 6477 N N . LEU A 1 839 ? 54.182 0.328 -24.905 1.00 78.19 839 LEU A N 1
ATOM 6478 C CA . LEU A 1 839 ? 54.762 -0.299 -23.710 1.00 78.19 839 LEU A CA 1
ATOM 6479 C C . LEU A 1 839 ? 54.857 -1.823 -23.866 1.00 78.19 839 LEU A C 1
ATOM 6481 O O . LEU A 1 839 ? 53.979 -2.458 -24.448 1.00 78.19 839 LEU A O 1
ATOM 6485 N N . LEU A 1 840 ? 55.909 -2.412 -23.295 1.00 78.88 840 LEU A N 1
ATOM 6486 C CA . LEU A 1 840 ? 56.075 -3.859 -23.152 1.00 78.88 840 LEU A CA 1
ATOM 6487 C C . LEU A 1 840 ? 55.814 -4.235 -21.693 1.00 78.88 840 LEU A C 1
ATOM 6489 O O . LEU A 1 840 ? 56.619 -3.909 -20.823 1.00 78.88 840 LEU A O 1
ATOM 6493 N N . LEU A 1 841 ? 54.691 -4.900 -21.424 1.00 80.25 841 LEU A N 1
ATOM 6494 C CA . LEU A 1 841 ? 54.333 -5.328 -20.073 1.00 80.25 841 LEU A CA 1
ATOM 6495 C C . LEU A 1 841 ? 55.057 -6.627 -19.720 1.00 80.25 841 LEU A C 1
ATOM 6497 O O . LEU A 1 841 ? 54.881 -7.639 -20.404 1.00 80.25 841 LEU A O 1
ATOM 6501 N N . SER A 1 842 ? 55.834 -6.607 -18.637 1.00 83.12 842 SER A N 1
ATOM 6502 C CA . SER A 1 842 ? 56.396 -7.816 -18.029 1.00 83.12 842 SER A CA 1
ATOM 6503 C C . SER A 1 842 ? 55.294 -8.668 -17.369 1.00 83.12 842 SER A C 1
ATOM 6505 O O . SER A 1 842 ? 54.180 -8.184 -17.128 1.00 83.12 842 SER A O 1
ATOM 6507 N N . PRO A 1 843 ? 55.572 -9.926 -16.976 1.00 79.81 843 PRO A N 1
ATOM 6508 C CA . PRO A 1 843 ? 54.603 -10.748 -16.248 1.00 79.81 843 PRO A CA 1
ATOM 6509 C C . PRO A 1 843 ? 54.188 -10.130 -14.903 1.00 79.81 843 PRO A C 1
ATOM 6511 O O . PRO A 1 843 ? 53.075 -10.356 -14.424 1.00 79.81 843 PRO A O 1
ATOM 6514 N N . ARG A 1 844 ? 55.067 -9.330 -14.282 1.00 80.44 844 ARG A N 1
ATOM 6515 C CA . ARG A 1 844 ? 54.765 -8.604 -13.043 1.00 80.44 844 ARG A CA 1
ATOM 6516 C C . ARG A 1 844 ? 53.834 -7.423 -13.308 1.00 80.44 844 ARG A C 1
ATOM 6518 O O . ARG A 1 844 ? 52.854 -7.273 -12.585 1.00 80.44 844 ARG A O 1
ATOM 6525 N N . ASP A 1 845 ? 54.063 -6.685 -14.392 1.00 86.00 845 ASP A N 1
ATOM 6526 C CA . ASP A 1 845 ? 53.184 -5.587 -14.814 1.00 86.00 845 ASP A CA 1
ATOM 6527 C C . ASP A 1 845 ? 51.787 -6.092 -15.160 1.00 86.00 845 ASP A C 1
ATOM 6529 O O . ASP A 1 845 ? 50.792 -5.489 -14.768 1.00 86.00 845 ASP A O 1
ATOM 6533 N N . ARG A 1 846 ? 51.695 -7.253 -15.817 1.00 82.38 846 ARG A N 1
ATOM 6534 C CA . ARG A 1 846 ? 50.414 -7.900 -16.104 1.00 82.38 846 ARG A CA 1
ATOM 6535 C C . ARG A 1 846 ? 49.621 -8.191 -14.830 1.00 82.38 846 ARG A C 1
ATOM 6537 O O . ARG A 1 846 ? 48.439 -7.868 -14.775 1.00 82.38 846 ARG A O 1
ATOM 6544 N N . ARG A 1 847 ? 50.267 -8.744 -13.796 1.00 82.50 847 ARG A N 1
ATOM 6545 C CA . ARG A 1 847 ? 49.615 -8.994 -12.498 1.00 82.50 847 ARG A CA 1
ATOM 6546 C C . ARG A 1 847 ? 49.127 -7.698 -11.849 1.00 82.50 847 ARG A C 1
ATOM 6548 O O . ARG A 1 847 ? 48.018 -7.673 -11.327 1.00 82.50 847 ARG A O 1
ATOM 6555 N N . CYS A 1 848 ? 49.917 -6.624 -11.907 1.00 86.94 848 CYS A N 1
ATOM 6556 C CA . CYS A 1 848 ? 49.496 -5.312 -11.409 1.00 86.94 848 CYS A CA 1
ATOM 6557 C C . CYS A 1 848 ? 48.291 -4.774 -12.193 1.00 86.94 848 CYS A C 1
ATOM 6559 O O . CYS A 1 848 ? 47.312 -4.342 -11.591 1.00 86.94 848 CYS A O 1
ATOM 6561 N N . PHE A 1 849 ? 48.322 -4.858 -13.524 1.00 86.81 849 PHE A N 1
ATOM 6562 C CA . PHE A 1 849 ? 47.223 -4.422 -14.382 1.00 86.81 849 PHE A CA 1
ATOM 6563 C C . PHE A 1 849 ? 45.933 -5.215 -14.119 1.00 86.81 849 PHE A C 1
ATOM 6565 O O . PHE A 1 849 ? 44.860 -4.625 -14.022 1.00 86.81 849 PHE A O 1
ATOM 6572 N N . GLU A 1 850 ? 46.023 -6.536 -13.947 1.00 84.56 850 GLU A N 1
ATOM 6573 C CA . GLU A 1 850 ? 44.889 -7.415 -13.616 1.00 84.56 850 GLU A CA 1
ATOM 6574 C C . GLU A 1 850 ? 44.360 -7.192 -12.185 1.00 84.56 850 GLU A C 1
ATOM 6576 O O . GLU A 1 850 ? 43.182 -7.432 -11.924 1.00 84.56 850 GLU A O 1
ATOM 6581 N N . TYR A 1 851 ? 45.195 -6.700 -11.260 1.00 86.44 851 TYR A N 1
ATOM 6582 C CA . TYR A 1 851 ? 44.794 -6.383 -9.884 1.00 86.44 851 TYR A CA 1
ATOM 6583 C C . TYR A 1 851 ? 44.039 -5.052 -9.758 1.00 86.44 851 TYR A C 1
ATOM 6585 O O . TYR A 1 851 ? 43.203 -4.914 -8.865 1.00 86.44 851 TYR A O 1
ATOM 6593 N N . PHE A 1 852 ? 44.282 -4.085 -10.649 1.00 89.38 852 PHE A N 1
ATOM 6594 C CA . PHE A 1 852 ? 43.702 -2.737 -10.575 1.00 89.38 852 PHE A CA 1
ATOM 6595 C C . PHE A 1 852 ? 42.182 -2.663 -10.325 1.00 89.38 852 PHE A C 1
ATOM 6597 O O . PHE A 1 852 ? 41.778 -1.863 -9.480 1.00 89.38 852 PHE A O 1
ATOM 6604 N N . PRO A 1 853 ? 41.322 -3.500 -10.945 1.00 88.88 853 PRO A N 1
ATOM 6605 C CA . PRO A 1 853 ? 39.885 -3.524 -10.651 1.00 88.88 853 PRO A CA 1
ATOM 6606 C C . PRO A 1 853 ? 39.529 -3.761 -9.174 1.00 88.88 853 PRO A C 1
ATOM 6608 O O . PRO A 1 853 ? 38.437 -3.402 -8.741 1.00 88.88 853 PRO A O 1
ATOM 6611 N N . SER A 1 854 ? 40.436 -4.375 -8.409 1.00 83.19 854 SER A N 1
ATOM 6612 C CA . SER A 1 854 ? 40.284 -4.679 -6.980 1.00 83.19 854 SER A CA 1
ATOM 6613 C C . SER A 1 854 ? 41.012 -3.687 -6.066 1.00 83.19 854 SER A C 1
ATOM 6615 O O . SER A 1 854 ? 41.057 -3.906 -4.856 1.00 83.19 854 SER A O 1
ATOM 6617 N N . CYS A 1 855 ? 41.608 -2.623 -6.614 1.00 84.69 855 CYS A N 1
ATOM 6618 C CA . CYS A 1 855 ? 42.331 -1.638 -5.818 1.00 84.69 855 CYS A CA 1
ATOM 6619 C C . CYS A 1 855 ? 41.404 -0.807 -4.927 1.00 84.69 855 CYS A C 1
ATOM 6621 O O . CYS A 1 855 ? 40.282 -0.475 -5.315 1.00 84.69 855 CYS A O 1
ATOM 6623 N N . THR A 1 856 ? 41.923 -0.344 -3.786 1.00 80.88 856 THR A N 1
ATOM 6624 C CA . THR A 1 856 ? 41.177 0.520 -2.848 1.00 80.88 856 THR A CA 1
ATOM 6625 C C . THR A 1 856 ? 40.728 1.831 -3.500 1.00 80.88 856 THR A C 1
ATOM 6627 O O . THR A 1 856 ? 39.703 2.394 -3.134 1.00 80.88 856 THR A O 1
ATOM 6630 N N . MET A 1 857 ? 41.442 2.311 -4.526 1.00 85.12 857 MET A N 1
ATOM 6631 C CA . MET A 1 857 ? 40.981 3.447 -5.334 1.00 85.12 857 MET A CA 1
ATOM 6632 C C . MET A 1 857 ? 39.617 3.175 -5.974 1.00 85.12 857 MET A C 1
ATOM 6634 O O . MET A 1 857 ? 38.737 4.024 -5.948 1.00 85.12 857 MET A O 1
ATOM 6638 N N . VAL A 1 858 ? 39.410 1.985 -6.538 1.00 84.88 858 VAL A N 1
ATOM 6639 C CA . VAL A 1 858 ? 38.152 1.648 -7.214 1.00 84.88 858 VAL A CA 1
ATOM 6640 C C . VAL A 1 858 ? 36.997 1.653 -6.213 1.00 84.88 858 VAL A C 1
ATOM 6642 O O . VAL A 1 858 ? 35.934 2.201 -6.505 1.00 84.88 858 VAL A O 1
ATOM 6645 N N . THR A 1 859 ? 37.216 1.123 -5.007 1.00 76.12 859 THR A N 1
ATOM 6646 C CA . THR A 1 859 ? 36.203 1.124 -3.943 1.00 76.12 859 THR A CA 1
ATOM 6647 C C . THR A 1 859 ? 35.966 2.525 -3.362 1.00 76.12 859 THR A C 1
ATOM 6649 O O . THR A 1 859 ? 34.822 2.874 -3.064 1.00 76.12 859 THR A O 1
ATOM 6652 N N . ALA A 1 860 ? 37.002 3.367 -3.286 1.00 75.69 860 ALA A N 1
ATOM 6653 C CA . ALA A 1 860 ? 36.947 4.748 -2.800 1.00 75.69 860 ALA A CA 1
ATOM 6654 C C . ALA A 1 860 ? 36.026 5.662 -3.628 1.00 75.69 860 ALA A C 1
ATOM 6656 O O . ALA A 1 860 ? 35.323 6.507 -3.073 1.00 75.69 860 ALA A O 1
ATOM 6657 N N . TYR A 1 861 ? 35.951 5.457 -4.946 1.00 78.50 861 TYR A N 1
ATOM 6658 C CA . TYR A 1 861 ? 35.054 6.220 -5.828 1.00 78.50 861 TYR A CA 1
ATOM 6659 C C . TYR A 1 861 ? 33.599 5.718 -5.820 1.00 78.50 861 TYR A C 1
ATOM 6661 O O . TYR A 1 861 ? 32.744 6.241 -6.546 1.00 78.50 861 TYR A O 1
ATOM 6669 N N . LEU A 1 862 ? 33.298 4.738 -4.960 1.00 75.12 862 LEU A N 1
ATOM 6670 C CA . LEU A 1 862 ? 31.981 4.201 -4.611 1.00 75.12 862 LEU A CA 1
ATOM 6671 C C . LEU A 1 862 ? 31.211 3.521 -5.750 1.00 75.12 862 LEU A C 1
ATOM 6673 O O . LEU A 1 862 ? 30.234 2.840 -5.461 1.00 75.12 862 LEU A O 1
ATOM 6677 N N . LYS A 1 863 ? 31.581 3.701 -7.023 1.00 84.19 863 LYS A N 1
ATOM 6678 C CA . LYS A 1 863 ? 30.911 3.069 -8.168 1.00 84.19 863 LYS A CA 1
ATOM 6679 C C . LYS A 1 863 ? 31.491 1.674 -8.420 1.00 84.19 863 LYS A C 1
ATOM 6681 O O . LYS A 1 863 ? 32.712 1.568 -8.512 1.00 84.19 863 LYS A O 1
ATOM 6686 N N . PRO A 1 864 ? 30.656 0.625 -8.566 1.00 82.31 864 PRO A N 1
ATOM 6687 C CA . PRO A 1 864 ? 31.129 -0.701 -8.945 1.00 82.31 864 PRO A CA 1
ATOM 6688 C C . PRO A 1 864 ? 32.020 -0.645 -10.186 1.00 82.31 864 PRO A C 1
ATOM 6690 O O . PRO A 1 864 ? 31.764 0.150 -11.088 1.00 82.31 864 PRO A O 1
ATOM 6693 N N . TRP A 1 865 ? 33.046 -1.502 -10.241 1.00 87.31 865 TRP A N 1
ATOM 6694 C CA . TRP A 1 865 ? 34.020 -1.522 -11.339 1.00 87.31 865 TRP A CA 1
ATOM 6695 C C . TRP A 1 865 ? 33.343 -1.521 -12.714 1.00 87.31 865 TRP A C 1
ATOM 6697 O O . TRP A 1 865 ? 33.649 -0.680 -13.562 1.00 87.31 865 TRP A O 1
ATOM 6707 N N . ARG A 1 866 ? 32.372 -2.423 -12.898 1.00 82.38 866 ARG A N 1
ATOM 6708 C CA . ARG A 1 866 ? 31.592 -2.555 -14.128 1.00 82.38 866 ARG A CA 1
ATOM 6709 C C . ARG A 1 866 ? 30.832 -1.253 -14.400 1.00 82.38 866 ARG A C 1
ATOM 6711 O O . ARG A 1 866 ? 30.036 -0.825 -13.570 1.00 82.38 866 ARG A O 1
ATOM 6718 N N . TRP A 1 867 ? 31.077 -0.648 -15.564 1.00 87.62 867 TRP A N 1
ATOM 6719 C CA . TRP A 1 867 ? 30.482 0.629 -15.992 1.00 87.62 867 TRP A CA 1
ATOM 6720 C C . TRP A 1 867 ? 30.950 1.872 -15.210 1.00 87.62 867 TRP A C 1
ATOM 6722 O O . TRP A 1 867 ? 30.349 2.945 -15.300 1.00 87.62 867 TRP A O 1
ATOM 6732 N N . SER A 1 868 ? 32.041 1.774 -14.444 1.00 89.94 868 SER A N 1
ATOM 6733 C CA . SER A 1 868 ? 32.672 2.949 -13.831 1.00 89.94 868 SER A CA 1
ATOM 6734 C C . SER A 1 868 ? 33.498 3.753 -14.841 1.00 89.94 868 SER A C 1
ATOM 6736 O O . SER A 1 868 ? 33.988 3.223 -15.838 1.00 89.94 868 SER A O 1
ATOM 6738 N N . ASN A 1 869 ? 33.720 5.038 -14.551 1.00 91.12 869 ASN A N 1
ATOM 6739 C CA . ASN A 1 869 ? 34.638 5.866 -15.340 1.00 91.12 869 ASN A CA 1
ATOM 6740 C C . ASN A 1 869 ? 36.102 5.401 -15.200 1.00 91.12 869 ASN A C 1
ATOM 6742 O O . ASN A 1 869 ? 36.871 5.532 -16.143 1.00 91.12 869 ASN A O 1
ATOM 6746 N N . LEU A 1 870 ? 36.482 4.790 -14.069 1.00 91.62 870 LEU A N 1
ATOM 6747 C CA . LEU A 1 870 ? 37.804 4.168 -13.910 1.00 91.62 870 LEU A CA 1
ATOM 6748 C C . LEU A 1 870 ? 37.967 2.940 -14.816 1.00 91.62 870 LEU A C 1
ATOM 6750 O O . LEU A 1 870 ? 39.025 2.771 -15.412 1.00 91.62 870 LEU A O 1
ATOM 6754 N N . SER A 1 871 ? 36.918 2.127 -14.982 1.00 91.44 871 SER A N 1
ATOM 6755 C CA . SER A 1 871 ? 36.913 1.016 -15.942 1.00 91.44 871 SER A CA 1
ATOM 6756 C C . SER A 1 871 ? 36.983 1.505 -17.391 1.00 91.44 871 SER A C 1
ATOM 6758 O O . SER A 1 871 ? 37.696 0.908 -18.198 1.00 91.44 871 SER A O 1
ATOM 6760 N N . TYR A 1 872 ? 36.328 2.626 -17.709 1.00 90.62 872 TYR A N 1
ATOM 6761 C CA . TYR A 1 872 ? 36.451 3.266 -19.020 1.00 90.62 872 TYR A CA 1
ATOM 6762 C C . TYR A 1 872 ? 37.892 3.739 -19.284 1.00 90.62 872 TYR A C 1
ATOM 6764 O O . TYR A 1 872 ? 38.481 3.375 -20.300 1.00 90.62 872 TYR A O 1
ATOM 6772 N N . ILE A 1 873 ? 38.502 4.463 -18.336 1.00 90.88 873 ILE A N 1
ATOM 6773 C CA . ILE A 1 873 ? 39.900 4.924 -18.428 1.00 90.88 873 ILE A CA 1
ATOM 6774 C C . ILE A 1 873 ? 40.858 3.736 -18.573 1.00 90.88 873 ILE A C 1
ATOM 6776 O O . ILE A 1 873 ? 41.752 3.759 -19.416 1.00 90.88 873 ILE A O 1
ATOM 6780 N N . TYR A 1 874 ? 40.646 2.674 -17.796 1.00 89.69 874 TYR A N 1
ATOM 6781 C CA . TYR A 1 874 ? 41.435 1.445 -17.855 1.00 89.69 874 TYR A CA 1
ATOM 6782 C C . TYR A 1 874 ? 41.363 0.755 -19.224 1.00 89.69 874 TYR A C 1
ATOM 6784 O O . TYR A 1 874 ? 42.380 0.283 -19.730 1.00 89.69 874 TYR A O 1
ATOM 6792 N N . ARG A 1 875 ? 40.177 0.707 -19.844 1.00 83.69 875 ARG A N 1
ATOM 6793 C CA . ARG A 1 875 ? 39.965 0.023 -21.128 1.00 83.69 875 ARG A CA 1
ATOM 6794 C C . ARG A 1 875 ? 40.415 0.856 -22.327 1.00 83.69 875 ARG A C 1
ATOM 6796 O O . ARG A 1 875 ? 41.019 0.304 -23.242 1.00 83.69 875 ARG A O 1
ATOM 6803 N N . TYR A 1 876 ? 40.120 2.155 -22.329 1.00 83.19 876 TYR A N 1
ATOM 6804 C CA . TYR A 1 876 ? 40.215 2.990 -23.530 1.00 83.19 876 TYR A CA 1
ATOM 6805 C C . TYR A 1 876 ? 41.316 4.049 -23.460 1.00 83.19 876 TYR A C 1
ATOM 6807 O O . TYR A 1 876 ? 42.019 4.262 -24.446 1.00 83.19 876 TYR A O 1
ATOM 6815 N N . THR A 1 877 ? 41.525 4.687 -22.308 1.00 84.56 877 THR A N 1
ATOM 6816 C CA . THR A 1 877 ? 42.566 5.720 -22.166 1.00 84.56 877 THR A CA 1
ATOM 6817 C C . THR A 1 877 ? 43.939 5.085 -21.956 1.00 84.56 877 THR A C 1
ATOM 6819 O O . THR A 1 877 ? 44.884 5.401 -22.673 1.00 84.56 877 THR A O 1
ATOM 6822 N N . ALA A 1 878 ? 44.055 4.133 -21.027 1.00 85.75 878 ALA A N 1
ATOM 6823 C CA . ALA A 1 878 ? 45.319 3.476 -20.700 1.00 85.75 878 ALA A CA 1
ATOM 6824 C C . ALA A 1 878 ? 45.881 2.664 -21.874 1.00 85.75 878 ALA A C 1
ATOM 6826 O O . ALA A 1 878 ? 47.093 2.622 -22.078 1.00 85.75 878 ALA A O 1
ATOM 6827 N N . ALA A 1 879 ? 45.009 2.058 -22.685 1.00 75.88 879 ALA A N 1
ATOM 6828 C CA . ALA A 1 879 ? 45.418 1.327 -23.881 1.00 75.88 879 ALA A CA 1
ATOM 6829 C C . ALA A 1 879 ? 46.193 2.208 -24.880 1.00 75.88 879 ALA A C 1
ATOM 6831 O O . ALA A 1 879 ? 47.065 1.699 -25.583 1.00 75.88 879 ALA A O 1
ATOM 6832 N N . ASN A 1 880 ? 45.909 3.515 -24.898 1.00 78.31 880 ASN A N 1
ATOM 6833 C CA . ASN A 1 880 ? 46.435 4.471 -25.872 1.00 78.31 880 ASN A CA 1
ATOM 6834 C C . ASN A 1 880 ? 47.412 5.500 -25.274 1.00 78.31 880 ASN A C 1
ATOM 6836 O O . ASN A 1 880 ? 48.108 6.174 -26.027 1.00 78.31 880 ASN A O 1
ATOM 6840 N N . ASP A 1 881 ? 47.512 5.608 -23.945 1.00 86.69 881 ASP A N 1
ATOM 6841 C CA . ASP A 1 881 ? 48.410 6.547 -23.266 1.00 86.69 881 ASP A CA 1
ATOM 6842 C C . ASP A 1 881 ? 49.333 5.825 -22.269 1.00 86.69 881 ASP A C 1
ATOM 6844 O O . ASP A 1 881 ? 48.889 5.189 -21.307 1.00 86.69 881 ASP A O 1
ATOM 6848 N N . ALA A 1 882 ? 50.643 5.913 -22.516 1.00 87.81 882 ALA A N 1
ATOM 6849 C CA . ALA A 1 882 ? 51.659 5.228 -21.723 1.00 87.81 882 ALA A CA 1
ATOM 6850 C C . ALA A 1 882 ? 51.742 5.753 -20.279 1.00 87.81 882 ALA A C 1
ATOM 6852 O O . ALA A 1 882 ? 51.960 4.962 -19.361 1.00 87.81 882 ALA A O 1
ATOM 6853 N N . ILE A 1 883 ? 51.510 7.051 -20.050 1.00 92.12 883 ILE A N 1
ATOM 6854 C CA . ILE A 1 883 ? 51.587 7.655 -18.712 1.00 92.12 883 ILE A CA 1
ATOM 6855 C C . ILE A 1 883 ? 50.420 7.146 -17.864 1.00 92.12 883 ILE A C 1
ATOM 6857 O O . ILE A 1 883 ? 50.620 6.713 -16.729 1.00 92.12 883 ILE A O 1
ATOM 6861 N N . VAL A 1 884 ? 49.208 7.129 -18.428 1.00 92.31 884 VAL A N 1
ATOM 6862 C CA . VAL A 1 884 ? 48.013 6.611 -17.741 1.00 92.31 884 VAL A CA 1
ATOM 6863 C C . VAL A 1 884 ? 48.162 5.118 -17.426 1.00 92.31 884 VAL A C 1
ATOM 6865 O O . VAL A 1 884 ? 47.879 4.700 -16.303 1.00 92.31 884 VAL A O 1
ATOM 6868 N N . MET A 1 885 ? 48.676 4.320 -18.371 1.00 91.25 885 MET A N 1
ATOM 6869 C CA . MET A 1 885 ? 48.983 2.903 -18.139 1.00 91.25 885 MET A CA 1
ATOM 6870 C C . MET A 1 885 ? 49.979 2.718 -16.987 1.00 91.25 885 MET A C 1
ATOM 6872 O O . MET A 1 885 ? 49.723 1.939 -16.069 1.00 91.25 885 MET A O 1
ATOM 6876 N N . ARG A 1 886 ? 51.091 3.465 -16.979 1.00 92.88 886 ARG A N 1
ATOM 6877 C CA . ARG A 1 886 ? 52.071 3.405 -15.885 1.00 92.88 886 ARG A CA 1
ATOM 6878 C C . ARG A 1 886 ? 51.475 3.798 -14.546 1.00 92.88 886 ARG A C 1
ATOM 6880 O O . ARG A 1 886 ? 51.822 3.189 -13.544 1.00 92.88 886 ARG A O 1
ATOM 6887 N N . MET A 1 887 ? 50.571 4.769 -14.507 1.00 95.12 887 MET A N 1
ATOM 6888 C CA . MET A 1 887 ? 49.927 5.177 -13.261 1.00 95.12 887 MET A CA 1
ATOM 6889 C C . MET A 1 887 ? 48.948 4.131 -12.706 1.00 95.12 887 MET A C 1
ATOM 6891 O O . MET A 1 887 ? 48.859 3.962 -11.485 1.00 95.12 887 MET A O 1
ATOM 6895 N N . ILE A 1 888 ? 48.273 3.376 -13.578 1.00 93.31 888 ILE A N 1
ATOM 6896 C CA . ILE A 1 888 ? 47.493 2.188 -13.194 1.00 93.31 888 ILE A CA 1
ATOM 6897 C C . ILE A 1 888 ? 48.418 1.123 -12.588 1.00 93.31 888 ILE A C 1
ATOM 6899 O O . ILE A 1 888 ? 48.157 0.635 -11.487 1.00 93.31 888 ILE A O 1
ATOM 6903 N N . LEU A 1 889 ? 49.540 0.822 -13.253 1.00 92.50 889 LEU A N 1
ATOM 6904 C CA . LEU A 1 889 ? 50.543 -0.127 -12.754 1.00 92.50 889 LEU A CA 1
ATOM 6905 C C . LEU A 1 889 ? 51.168 0.329 -11.431 1.00 92.50 889 LEU A C 1
ATOM 6907 O O . LEU A 1 889 ? 51.339 -0.486 -10.528 1.00 92.50 889 LEU A O 1
ATOM 6911 N N . ALA A 1 890 ? 51.467 1.623 -11.301 1.00 93.94 890 ALA A N 1
ATOM 6912 C CA . ALA A 1 890 ? 52.008 2.231 -10.094 1.00 93.94 890 ALA A CA 1
ATOM 6913 C C . ALA A 1 890 ? 51.059 2.030 -8.912 1.00 93.94 890 ALA A C 1
ATOM 6915 O O . ALA A 1 890 ? 51.438 1.470 -7.884 1.00 93.94 890 ALA A O 1
ATOM 6916 N N . THR A 1 891 ? 49.796 2.414 -9.105 1.00 92.25 891 THR A N 1
ATOM 6917 C CA . THR A 1 891 ? 48.735 2.279 -8.106 1.00 92.25 891 THR A CA 1
ATOM 6918 C C . THR A 1 891 ? 48.597 0.842 -7.611 1.00 92.25 891 THR A C 1
ATOM 6920 O O . THR A 1 891 ? 48.591 0.595 -6.406 1.00 92.25 891 THR A O 1
ATOM 6923 N N . SER A 1 892 ? 48.484 -0.114 -8.533 1.00 91.38 892 SER A N 1
ATOM 6924 C CA . SER A 1 892 ? 48.279 -1.517 -8.181 1.00 91.38 892 SER A CA 1
ATOM 6925 C C . SER A 1 892 ? 49.526 -2.172 -7.611 1.00 91.38 892 SER A C 1
ATOM 6927 O O . SER A 1 892 ? 49.424 -2.919 -6.643 1.00 91.38 892 SER A O 1
ATOM 6929 N N . GLY A 1 893 ? 50.700 -1.877 -8.168 1.00 89.81 893 GLY A N 1
ATOM 6930 C CA . GLY A 1 893 ? 51.973 -2.432 -7.718 1.00 89.81 893 GLY A CA 1
ATOM 6931 C C . GLY A 1 893 ? 52.304 -2.049 -6.279 1.00 89.81 893 GLY A C 1
ATOM 6932 O O . GLY A 1 893 ? 52.611 -2.931 -5.475 1.00 89.81 893 GLY A O 1
ATOM 6933 N N . SER A 1 894 ? 52.164 -0.769 -5.929 1.00 90.12 894 SER A N 1
ATOM 6934 C CA . SER A 1 894 ? 52.461 -0.290 -4.574 1.00 90.12 894 SER A CA 1
ATOM 6935 C C . SER A 1 894 ? 51.434 -0.760 -3.548 1.00 90.12 894 SER A C 1
ATOM 6937 O O . SER A 1 894 ? 51.802 -1.093 -2.421 1.00 90.12 894 SER A O 1
ATOM 6939 N N . GLU A 1 895 ? 50.156 -0.880 -3.929 1.00 87.69 895 GLU A N 1
ATOM 6940 C CA . GLU A 1 895 ? 49.144 -1.465 -3.044 1.00 87.69 895 GLU A CA 1
ATOM 6941 C C . GLU A 1 895 ? 49.399 -2.960 -2.800 1.00 87.69 895 GLU A C 1
ATOM 6943 O O . GLU A 1 895 ? 49.389 -3.412 -1.654 1.00 87.69 895 GLU A O 1
ATOM 6948 N N . MET A 1 896 ? 49.686 -3.730 -3.856 1.00 86.06 896 MET A N 1
ATOM 6949 C CA . MET A 1 896 ? 50.023 -5.154 -3.746 1.00 86.06 896 MET A CA 1
ATOM 6950 C C . MET A 1 896 ? 51.265 -5.382 -2.880 1.00 86.06 896 MET A C 1
ATOM 6952 O O . MET A 1 896 ? 51.253 -6.281 -2.036 1.00 86.06 896 MET A O 1
ATOM 6956 N N . HIS A 1 897 ? 52.302 -4.551 -3.045 1.00 85.88 897 HIS A N 1
ATOM 6957 C CA . HIS A 1 897 ? 53.521 -4.603 -2.237 1.00 85.88 897 HIS A CA 1
ATOM 6958 C C . HIS A 1 897 ? 53.219 -4.365 -0.748 1.00 85.88 897 HIS A C 1
ATOM 6960 O O . HIS A 1 897 ? 53.591 -5.181 0.097 1.00 85.88 897 HIS A O 1
ATOM 6966 N N . ARG A 1 898 ? 52.459 -3.312 -0.414 1.00 82.38 898 ARG A N 1
ATOM 6967 C CA . ARG A 1 898 ? 52.085 -2.989 0.978 1.00 82.38 898 ARG A CA 1
ATOM 6968 C C . ARG A 1 898 ? 51.168 -4.035 1.615 1.00 82.38 898 ARG A C 1
ATOM 6970 O O . ARG A 1 898 ? 51.294 -4.312 2.805 1.00 82.38 898 ARG A O 1
ATOM 6977 N N . LEU A 1 899 ? 50.293 -4.659 0.826 1.00 78.50 899 LEU A N 1
ATOM 6978 C CA . LEU A 1 899 ? 49.431 -5.763 1.262 1.00 78.50 899 LEU A CA 1
ATOM 6979 C C . LEU A 1 899 ? 50.140 -7.127 1.301 1.00 78.50 899 LEU A C 1
ATOM 6981 O O . LEU A 1 899 ? 49.512 -8.115 1.687 1.00 78.50 899 LEU A O 1
ATOM 6985 N N . LYS A 1 900 ? 51.413 -7.212 0.886 1.00 75.25 900 LYS A N 1
ATOM 6986 C CA . LYS A 1 900 ? 52.169 -8.468 0.718 1.00 75.25 900 LYS A CA 1
ATOM 6987 C C . LYS A 1 900 ? 51.450 -9.496 -0.174 1.00 75.25 900 LYS A C 1
ATOM 6989 O O . LYS A 1 900 ? 51.555 -10.706 0.030 1.00 75.25 900 LYS A O 1
ATOM 6994 N N . LYS A 1 901 ? 50.694 -9.027 -1.170 1.00 63.66 901 LYS A N 1
ATOM 6995 C CA . LYS A 1 901 ? 50.000 -9.874 -2.150 1.00 63.66 901 LYS A CA 1
ATOM 6996 C C . LYS A 1 901 ? 50.918 -10.111 -3.354 1.00 63.66 901 LYS A C 1
ATOM 6998 O O . LYS A 1 901 ? 51.182 -9.177 -4.100 1.00 63.66 901 LYS A O 1
ATOM 7003 N N . GLY A 1 902 ? 51.352 -11.356 -3.586 1.00 54.91 902 GLY A N 1
ATOM 7004 C CA . GLY A 1 902 ? 52.044 -11.737 -4.834 1.00 54.91 902 GLY A CA 1
ATOM 7005 C C . GLY A 1 902 ? 53.394 -12.459 -4.724 1.00 54.91 902 GLY A C 1
ATOM 7006 O O . GLY A 1 902 ? 54.005 -12.678 -5.772 1.00 54.91 902 GLY A O 1
ATOM 7007 N N . GLY A 1 903 ? 53.817 -12.870 -3.522 1.00 56.34 903 GLY A N 1
ATOM 7008 C CA . GLY A 1 903 ? 55.113 -13.523 -3.263 1.00 56.34 903 GLY A CA 1
ATOM 7009 C C . GLY A 1 903 ? 56.130 -12.579 -2.609 1.00 56.34 903 GLY A C 1
ATOM 7010 O O . GLY A 1 903 ? 55.896 -11.373 -2.558 1.00 56.34 903 GLY A O 1
ATOM 7011 N N . ASP A 1 904 ? 57.216 -13.138 -2.065 1.00 48.16 904 ASP A N 1
ATOM 7012 C CA . ASP A 1 904 ? 58.284 -12.426 -1.341 1.00 48.16 904 ASP A CA 1
ATOM 7013 C C . ASP A 1 904 ? 59.161 -11.599 -2.303 1.00 48.16 904 ASP A C 1
ATOM 7015 O O . ASP A 1 904 ? 60.278 -11.979 -2.635 1.00 48.16 904 ASP A O 1
ATOM 7019 N N . ASP A 1 905 ? 58.622 -10.487 -2.810 1.00 52.91 905 ASP A N 1
ATOM 7020 C CA . ASP A 1 905 ? 59.371 -9.495 -3.586 1.00 52.91 905 ASP A CA 1
ATOM 7021 C C . ASP A 1 905 ? 59.670 -8.281 -2.691 1.00 52.91 905 ASP A C 1
ATOM 7023 O O . ASP A 1 905 ? 58.774 -7.504 -2.345 1.00 52.91 905 ASP A O 1
ATOM 7027 N N . SER A 1 906 ? 60.944 -8.085 -2.339 1.00 58.03 906 SER A N 1
ATOM 7028 C CA . SER A 1 906 ? 61.411 -6.982 -1.485 1.00 58.03 906 SER A CA 1
ATOM 7029 C C . SER A 1 906 ? 61.284 -5.587 -2.115 1.00 58.03 906 SER A C 1
ATOM 7031 O O . SER A 1 906 ? 61.416 -4.592 -1.407 1.00 58.03 906 SER A O 1
ATOM 7033 N N . GLU A 1 907 ? 61.043 -5.485 -3.426 1.00 72.56 907 GLU A N 1
ATOM 7034 C CA . GLU A 1 907 ? 61.028 -4.214 -4.166 1.00 72.56 907 GLU A CA 1
ATOM 7035 C C . GLU A 1 907 ? 59.615 -3.776 -4.584 1.00 72.56 907 GLU A C 1
ATOM 7037 O O . GLU A 1 907 ? 58.861 -4.554 -5.173 1.00 72.56 907 GLU A O 1
ATOM 7042 N N . ASP A 1 908 ? 59.277 -2.504 -4.345 1.00 84.50 908 ASP A N 1
ATOM 7043 C CA . ASP A 1 908 ? 58.032 -1.864 -4.789 1.00 84.50 908 ASP A CA 1
ATOM 7044 C C . ASP A 1 908 ? 58.109 -1.483 -6.283 1.00 84.50 908 ASP A C 1
ATOM 7046 O O . ASP A 1 908 ? 58.578 -0.405 -6.658 1.00 84.50 908 ASP A O 1
ATOM 7050 N N . ILE A 1 909 ? 57.636 -2.373 -7.162 1.00 87.06 909 ILE A N 1
ATOM 7051 C CA . ILE A 1 909 ? 57.562 -2.104 -8.610 1.00 87.06 909 ILE A CA 1
ATOM 7052 C C . ILE A 1 909 ? 56.601 -0.953 -8.951 1.00 87.06 909 ILE A C 1
ATOM 7054 O O . ILE A 1 909 ? 56.766 -0.293 -9.979 1.00 87.06 909 ILE A O 1
ATOM 7058 N N . GLY A 1 910 ? 55.608 -0.680 -8.100 1.00 89.88 910 GLY A N 1
ATOM 7059 C CA . GLY A 1 910 ? 54.682 0.422 -8.324 1.00 89.88 910 GLY A CA 1
ATOM 7060 C C . GLY A 1 910 ? 55.389 1.774 -8.228 1.00 89.88 910 GLY A C 1
ATOM 7061 O O . GLY A 1 910 ? 55.214 2.630 -9.099 1.00 89.88 910 GLY A O 1
ATOM 7062 N N . LEU A 1 911 ? 56.306 1.910 -7.264 1.00 90.88 911 LEU A N 1
ATOM 7063 C CA . LEU A 1 911 ? 57.159 3.090 -7.116 1.00 90.88 911 LEU A CA 1
ATOM 7064 C C . LEU A 1 911 ? 58.058 3.313 -8.341 1.00 90.88 911 LEU A C 1
ATOM 7066 O O . LEU A 1 911 ? 58.290 4.455 -8.748 1.00 90.88 911 LEU A O 1
ATOM 7070 N N . HIS A 1 912 ? 58.544 2.237 -8.968 1.00 90.19 912 HIS A N 1
ATOM 7071 C CA . HIS A 1 912 ? 59.287 2.341 -10.224 1.00 90.19 912 HIS A CA 1
ATOM 7072 C C . HIS A 1 912 ? 58.425 2.959 -11.336 1.00 90.19 912 HIS A C 1
ATOM 7074 O O . HIS A 1 912 ? 58.835 3.952 -11.943 1.00 90.19 912 HIS A O 1
ATOM 7080 N N . HIS A 1 913 ? 57.221 2.424 -11.573 1.00 93.38 913 HIS A N 1
ATOM 7081 C CA . HIS A 1 913 ? 56.307 2.949 -12.597 1.00 93.38 913 HIS A CA 1
ATOM 7082 C C . HIS A 1 913 ? 55.889 4.391 -12.331 1.00 93.38 913 HIS A C 1
ATOM 7084 O O . HIS A 1 913 ? 55.862 5.187 -13.268 1.00 93.38 913 HIS A O 1
ATOM 7090 N N . TYR A 1 914 ? 55.652 4.747 -11.067 1.00 94.06 914 TYR A N 1
ATOM 7091 C CA . TYR A 1 914 ? 55.363 6.118 -10.656 1.00 94.06 914 TYR A CA 1
ATOM 7092 C C . TYR A 1 914 ? 56.489 7.085 -11.058 1.00 94.06 914 TYR A C 1
ATOM 7094 O O . TYR A 1 914 ? 56.260 8.065 -11.769 1.00 94.06 914 TYR A O 1
ATOM 7102 N N . ASN A 1 915 ? 57.736 6.767 -10.697 1.00 91.38 915 ASN A N 1
ATOM 7103 C CA . ASN A 1 915 ? 58.904 7.597 -11.015 1.00 91.38 915 ASN A CA 1
ATOM 7104 C C . ASN A 1 915 ? 59.154 7.737 -12.526 1.00 91.38 915 ASN A C 1
ATOM 7106 O O . ASN A 1 915 ? 59.723 8.732 -12.985 1.00 91.38 915 ASN A O 1
ATOM 7110 N N . VAL A 1 916 ? 58.795 6.726 -13.321 1.00 91.88 916 VAL A N 1
ATOM 7111 C CA . VAL A 1 916 ? 58.871 6.811 -14.785 1.00 91.88 916 VAL A CA 1
ATOM 7112 C C . VAL A 1 916 ? 57.737 7.682 -15.332 1.00 91.88 916 VAL A C 1
ATOM 7114 O O . VAL A 1 916 ? 58.009 8.578 -16.128 1.00 91.88 916 VAL A O 1
ATOM 7117 N N . ALA A 1 917 ? 56.503 7.497 -14.855 1.00 92.88 917 ALA A N 1
ATOM 7118 C CA . ALA A 1 917 ? 55.343 8.281 -15.275 1.00 92.88 917 ALA A CA 1
ATOM 7119 C C . ALA A 1 917 ? 55.528 9.786 -15.016 1.00 92.88 917 ALA A C 1
ATOM 7121 O O . ALA A 1 917 ? 55.223 10.595 -15.887 1.00 92.88 917 ALA A O 1
ATOM 7122 N N . VAL A 1 918 ? 56.094 10.176 -13.866 1.00 90.88 918 VAL A N 1
ATOM 7123 C CA . VAL A 1 918 ? 56.394 11.588 -13.548 1.00 90.88 918 VAL A CA 1
ATOM 7124 C C . VAL A 1 918 ? 57.407 12.190 -14.535 1.00 90.88 918 VAL A C 1
ATOM 7126 O O . VAL A 1 918 ? 57.229 13.315 -15.007 1.00 90.88 918 VAL A O 1
ATOM 7129 N N . ARG A 1 919 ? 58.454 11.437 -14.907 1.00 88.88 919 ARG A N 1
ATOM 7130 C CA . ARG A 1 919 ? 59.455 11.877 -15.902 1.00 88.88 919 ARG A CA 1
ATOM 7131 C C . ARG A 1 919 ? 58.857 12.013 -17.303 1.00 88.88 919 ARG A C 1
ATOM 7133 O O . ARG A 1 919 ? 59.141 12.987 -18.006 1.00 88.88 919 ARG A O 1
ATOM 7140 N N . GLU A 1 920 ? 58.027 11.055 -17.704 1.00 89.62 920 GLU A N 1
ATOM 7141 C CA . GLU A 1 920 ? 57.332 11.076 -18.994 1.00 89.62 920 GLU A CA 1
ATOM 7142 C C . GLU A 1 920 ? 56.311 12.222 -19.065 1.00 89.62 920 GLU A C 1
ATOM 7144 O O . GLU A 1 920 ? 56.274 12.921 -20.077 1.00 89.62 920 GLU A O 1
ATOM 7149 N N . LEU A 1 921 ? 55.569 12.497 -17.985 1.00 88.75 921 LEU A N 1
ATOM 7150 C CA . LEU A 1 921 ? 54.638 13.627 -17.901 1.00 88.75 921 LEU A CA 1
ATOM 7151 C C . LEU A 1 921 ? 55.354 14.974 -18.050 1.00 88.75 921 LEU A C 1
ATOM 7153 O O . LEU A 1 921 ? 54.930 15.803 -18.852 1.00 88.75 921 LEU A O 1
ATOM 7157 N N . SER A 1 922 ? 56.473 15.173 -17.347 1.00 83.62 922 SER A N 1
ATOM 7158 C CA . SER A 1 922 ? 57.299 16.384 -17.485 1.00 83.62 922 SER A CA 1
ATOM 7159 C C . SER A 1 922 ? 57.769 16.591 -18.934 1.00 83.62 922 SER A C 1
ATOM 7161 O O . SER A 1 922 ? 57.656 17.682 -19.493 1.00 83.62 922 SER A O 1
ATOM 7163 N N . THR A 1 923 ? 58.191 15.508 -19.595 1.00 83.25 923 THR A N 1
ATOM 7164 C CA . THR A 1 923 ? 58.596 15.535 -21.009 1.00 83.25 923 THR A CA 1
ATOM 7165 C C . THR A 1 923 ? 57.414 15.824 -21.945 1.00 83.25 923 THR A C 1
ATOM 7167 O O . THR A 1 923 ? 57.566 16.550 -22.927 1.00 83.25 923 THR A O 1
ATOM 7170 N N . ALA A 1 924 ? 56.233 15.270 -21.659 1.00 80.69 924 ALA A N 1
ATOM 7171 C CA . ALA A 1 924 ? 55.023 15.455 -22.458 1.00 80.69 924 ALA A CA 1
ATOM 7172 C C . ALA A 1 924 ? 54.470 16.888 -22.375 1.00 80.69 924 ALA A C 1
ATOM 7174 O O . ALA A 1 924 ? 53.949 17.395 -23.370 1.00 80.69 924 ALA A O 1
ATOM 7175 N N . LEU A 1 925 ? 54.617 17.557 -21.227 1.00 79.56 925 LEU A N 1
ATOM 7176 C CA . LEU A 1 925 ? 54.218 18.956 -21.040 1.00 79.56 925 LEU A CA 1
ATOM 7177 C C . LEU A 1 925 ? 55.114 19.943 -21.811 1.00 79.56 925 LEU A C 1
ATOM 7179 O O . LEU A 1 925 ? 54.632 21.000 -22.205 1.00 79.56 925 LEU A O 1
ATOM 7183 N N . GLY A 1 926 ? 56.382 19.593 -22.064 1.00 68.00 926 GLY A N 1
ATOM 7184 C CA . GLY A 1 926 ? 57.363 20.453 -22.744 1.00 68.00 926 GLY A CA 1
ATOM 7185 C C . GLY A 1 926 ? 57.409 20.367 -24.278 1.00 68.00 926 GLY A C 1
ATOM 7186 O O . GLY A 1 926 ? 58.191 21.090 -24.890 1.00 68.00 926 GLY A O 1
ATOM 7187 N N . LYS A 1 927 ? 56.619 19.492 -24.915 1.00 71.12 927 LYS A N 1
ATOM 7188 C CA . LYS A 1 927 ? 56.559 19.353 -26.386 1.00 71.12 927 LYS A CA 1
ATOM 7189 C C . LYS A 1 927 ? 55.404 20.172 -26.978 1.00 71.12 927 LYS A C 1
ATOM 7191 O O . LYS A 1 927 ? 54.336 20.257 -26.373 1.00 71.12 927 LYS A O 1
ATOM 7196 N N . GLU A 1 928 ? 55.596 20.737 -28.173 1.00 60.06 928 GLU A N 1
ATOM 7197 C CA . GLU A 1 928 ? 54.487 21.227 -29.006 1.00 60.06 928 GLU A CA 1
ATOM 7198 C C . GLU A 1 928 ? 53.688 20.025 -29.533 1.00 60.06 928 GLU A C 1
ATOM 7200 O O . GLU A 1 928 ? 54.276 19.043 -29.986 1.00 60.06 928 GLU A O 1
ATOM 7205 N N . HIS A 1 929 ? 52.356 20.079 -29.443 1.00 62.47 929 HIS A N 1
ATOM 7206 C CA . HIS A 1 929 ? 51.468 18.983 -29.852 1.00 62.47 929 HIS A CA 1
ATOM 7207 C C . HIS A 1 929 ? 50.455 19.474 -30.880 1.00 62.47 929 HIS A C 1
ATOM 7209 O O . HIS A 1 929 ? 49.887 20.550 -30.713 1.00 62.47 929 HIS A O 1
ATOM 7215 N N . THR A 1 930 ? 50.200 18.655 -31.901 1.00 57.28 930 THR A N 1
ATOM 7216 C CA . THR A 1 930 ? 49.178 18.884 -32.938 1.00 57.28 930 THR A CA 1
ATOM 7217 C C . THR A 1 930 ? 47.843 18.190 -32.632 1.00 57.28 930 THR A C 1
ATOM 7219 O O . THR A 1 930 ? 46.943 18.213 -33.467 1.00 57.28 930 THR A O 1
ATOM 7222 N N . ASP A 1 931 ? 47.730 17.536 -31.471 1.00 65.00 931 ASP A N 1
ATOM 7223 C CA . ASP A 1 931 ? 46.545 16.792 -31.029 1.00 65.00 931 ASP A CA 1
ATOM 7224 C C . ASP A 1 931 ? 45.365 17.719 -30.691 1.00 65.00 931 ASP A C 1
ATOM 7226 O O . ASP A 1 931 ? 45.557 18.866 -30.281 1.00 65.00 931 ASP A O 1
ATOM 7230 N N . ASP A 1 932 ? 44.143 17.181 -30.770 1.00 72.69 932 ASP A N 1
ATOM 7231 C CA . ASP A 1 932 ? 42.933 17.849 -30.282 1.00 72.69 932 ASP A CA 1
ATOM 7232 C C . ASP A 1 932 ? 43.100 18.306 -28.809 1.00 72.69 932 ASP A C 1
ATOM 7234 O O . ASP A 1 932 ? 43.372 17.472 -27.930 1.00 72.69 932 ASP A O 1
ATOM 7238 N N . PRO A 1 933 ? 42.931 19.610 -28.501 1.00 73.25 933 PRO A N 1
ATOM 7239 C CA . PRO A 1 933 ? 43.102 20.149 -27.154 1.00 73.25 933 PRO A CA 1
ATOM 7240 C C . PRO A 1 933 ? 42.243 19.459 -26.087 1.00 73.25 933 PRO A C 1
ATOM 7242 O O . PRO A 1 933 ? 42.710 19.287 -24.958 1.00 73.25 933 PRO A O 1
ATOM 7245 N N . LYS A 1 934 ? 41.020 19.021 -26.431 1.00 74.44 934 LYS A N 1
ATOM 7246 C CA . LYS A 1 934 ? 40.107 18.342 -25.492 1.00 74.44 934 LYS A CA 1
ATOM 7247 C C . LYS A 1 934 ? 40.624 16.946 -25.129 1.00 74.44 934 LYS A C 1
ATOM 7249 O O . LYS A 1 934 ? 40.745 16.631 -23.944 1.00 74.44 934 LYS A O 1
ATOM 7254 N N . GLN A 1 935 ? 41.006 16.134 -26.117 1.00 77.94 935 GLN A N 1
ATOM 7255 C CA . GLN A 1 935 ? 41.601 14.808 -25.884 1.00 77.94 935 GLN A CA 1
ATOM 7256 C C . GLN A 1 935 ? 42.949 14.875 -25.155 1.00 77.94 935 GLN A C 1
ATOM 7258 O O . GLN A 1 935 ? 43.258 14.016 -24.324 1.00 77.94 935 GLN A O 1
ATOM 7263 N N . ARG A 1 936 ? 43.769 15.894 -25.442 1.00 82.88 936 ARG A N 1
ATOM 7264 C CA . ARG A 1 936 ? 45.028 16.123 -24.719 1.00 82.88 936 ARG A CA 1
ATOM 7265 C C . ARG A 1 936 ? 44.771 16.447 -23.247 1.00 82.88 936 ARG A C 1
ATOM 7267 O O . ARG A 1 936 ? 45.430 15.874 -22.379 1.00 82.88 936 ARG A O 1
ATOM 7274 N N . LEU A 1 937 ? 43.816 17.334 -22.963 1.00 85.25 937 LEU A N 1
ATOM 7275 C CA . LEU A 1 937 ? 43.448 17.697 -21.597 1.00 85.25 937 LEU A CA 1
ATOM 7276 C C . LEU A 1 937 ? 42.927 16.483 -20.815 1.00 85.25 937 LEU A C 1
ATOM 7278 O O . LEU A 1 937 ? 43.358 16.260 -19.688 1.00 85.25 937 LEU A O 1
ATOM 7282 N N . GLU A 1 938 ? 42.069 15.665 -21.424 1.00 87.19 938 GLU A N 1
ATOM 7283 C CA . GLU A 1 938 ? 41.505 14.467 -20.794 1.00 87.19 938 GLU A CA 1
ATOM 7284 C C . GLU A 1 938 ? 42.584 13.465 -20.351 1.00 87.19 938 GLU A C 1
ATOM 7286 O O . GLU A 1 938 ? 42.580 13.018 -19.202 1.00 87.19 938 GLU A O 1
ATOM 7291 N N . ARG A 1 939 ? 43.557 13.161 -21.224 1.00 87.94 939 ARG A N 1
ATOM 7292 C CA . ARG A 1 939 ? 44.672 12.247 -20.906 1.00 87.94 939 ARG A CA 1
ATOM 7293 C C . ARG A 1 939 ? 45.561 12.785 -19.786 1.00 87.94 939 ARG A C 1
ATOM 7295 O O . ARG A 1 939 ? 45.902 12.046 -18.862 1.00 87.94 939 ARG A O 1
ATOM 7302 N N . LEU A 1 940 ? 45.900 14.076 -19.834 1.00 90.25 940 LEU A N 1
ATOM 7303 C CA . LEU A 1 940 ? 46.729 14.719 -18.811 1.00 90.25 940 LEU A CA 1
ATOM 7304 C C . LEU A 1 940 ? 46.011 14.794 -17.458 1.00 90.25 940 LEU A C 1
ATOM 7306 O O . LEU A 1 940 ? 46.625 14.521 -16.430 1.00 90.25 940 LEU A O 1
ATOM 7310 N N . LEU A 1 941 ? 44.710 15.098 -17.445 1.00 91.81 941 LEU A N 1
ATOM 7311 C CA . LEU A 1 941 ? 43.902 15.083 -16.225 1.00 91.81 941 LEU A CA 1
ATOM 7312 C C . LEU A 1 941 ? 43.751 13.672 -15.652 1.00 91.81 941 LEU A C 1
ATOM 7314 O O . LEU A 1 941 ? 43.786 13.516 -14.435 1.00 91.81 941 LEU A O 1
ATOM 7318 N N . ALA A 1 942 ? 43.623 12.640 -16.492 1.00 92.81 942 ALA A N 1
ATOM 7319 C CA . ALA A 1 942 ? 43.576 11.256 -16.027 1.00 92.81 942 ALA A CA 1
ATOM 7320 C C . ALA A 1 942 ? 44.901 10.852 -15.358 1.00 92.81 942 ALA A C 1
ATOM 7322 O O . ALA A 1 942 ? 44.890 10.290 -14.263 1.00 92.81 942 ALA A O 1
ATOM 7323 N N . ALA A 1 943 ? 46.042 11.194 -15.968 1.00 93.19 943 ALA A N 1
ATOM 7324 C CA . ALA A 1 943 ? 47.359 10.970 -15.374 1.00 93.19 943 ALA A CA 1
ATOM 7325 C C . ALA A 1 943 ? 47.525 11.722 -14.041 1.00 93.19 943 ALA A C 1
ATOM 7327 O O . ALA A 1 943 ? 47.933 11.123 -13.045 1.00 93.19 943 ALA A O 1
ATOM 7328 N N . LEU A 1 944 ? 47.155 13.007 -14.001 1.00 92.69 944 LEU A N 1
ATOM 7329 C CA . LEU A 1 944 ? 47.238 13.839 -12.799 1.00 92.69 944 LEU A CA 1
ATOM 7330 C C . LEU A 1 944 ? 46.328 13.340 -11.676 1.00 92.69 944 LEU A C 1
ATOM 7332 O O . LEU A 1 944 ? 46.764 13.313 -10.530 1.00 92.69 944 LEU A O 1
ATOM 7336 N N . LEU A 1 945 ? 45.106 12.892 -11.983 1.00 93.19 945 LEU A N 1
ATOM 7337 C CA . LEU A 1 945 ? 44.216 12.281 -10.996 1.00 93.19 945 LEU A CA 1
ATOM 7338 C C . LEU A 1 945 ? 44.900 11.097 -10.310 1.00 93.19 945 LEU A C 1
ATOM 7340 O O . LEU A 1 945 ? 44.927 11.038 -9.082 1.00 93.19 945 LEU A O 1
ATOM 7344 N N . PHE A 1 946 ? 45.464 10.172 -11.092 1.00 94.00 946 PHE A N 1
ATOM 7345 C CA . PHE A 1 946 ? 46.161 9.026 -10.520 1.00 94.00 946 PHE A CA 1
ATOM 7346 C C . PHE A 1 946 ? 47.407 9.436 -9.737 1.00 94.00 946 PHE A C 1
ATOM 7348 O O . PHE A 1 946 ? 47.693 8.805 -8.729 1.00 94.00 946 PHE A O 1
ATOM 7355 N N . MET A 1 947 ? 48.155 10.459 -10.162 1.00 92.38 947 MET A N 1
ATOM 7356 C CA . MET A 1 947 ? 49.351 10.921 -9.439 1.00 92.38 947 MET A CA 1
ATOM 7357 C C . MET A 1 947 ? 48.999 11.564 -8.099 1.00 92.38 947 MET A C 1
ATOM 7359 O O . MET A 1 947 ? 49.618 11.254 -7.084 1.00 92.38 947 MET A O 1
ATOM 7363 N N . VAL A 1 948 ? 47.977 12.419 -8.086 1.00 89.56 948 VAL A N 1
ATOM 7364 C CA . VAL A 1 948 ? 47.456 13.057 -6.872 1.00 89.56 948 VAL A CA 1
ATOM 7365 C C . VAL A 1 948 ? 46.952 11.993 -5.897 1.00 89.56 948 VAL A C 1
ATOM 7367 O O . VAL A 1 948 ? 47.335 11.981 -4.730 1.00 89.56 948 VAL A O 1
ATOM 7370 N N . ASP A 1 949 ? 46.143 11.055 -6.380 1.00 88.50 949 ASP A N 1
ATOM 7371 C CA . ASP A 1 949 ? 45.600 9.975 -5.561 1.00 88.50 949 ASP A CA 1
ATOM 7372 C C . ASP A 1 949 ? 46.691 8.983 -5.095 1.00 88.50 949 ASP A C 1
ATOM 7374 O O . ASP A 1 949 ? 46.664 8.513 -3.956 1.00 88.50 949 ASP A O 1
ATOM 7378 N N . TYR A 1 950 ? 47.713 8.727 -5.921 1.00 90.81 950 TYR A N 1
ATOM 7379 C CA . TYR A 1 950 ? 48.894 7.945 -5.544 1.00 90.81 950 TYR A CA 1
ATOM 7380 C C . TYR A 1 950 ? 49.673 8.617 -4.408 1.00 90.81 950 TYR A C 1
ATOM 7382 O O . TYR A 1 950 ? 50.027 7.940 -3.449 1.00 90.81 950 TYR A O 1
ATOM 7390 N N . GLU A 1 951 ? 49.913 9.931 -4.456 1.00 87.38 951 GLU A N 1
ATOM 7391 C CA . GLU A 1 951 ? 50.598 10.646 -3.367 1.00 87.38 951 GLU A CA 1
ATOM 7392 C C . GLU A 1 951 ? 49.780 10.652 -2.065 1.00 87.38 951 GLU A C 1
ATOM 7394 O O . GLU A 1 951 ? 50.347 10.483 -0.987 1.00 87.38 951 GLU A O 1
ATOM 7399 N N . VAL A 1 952 ? 48.446 10.752 -2.137 1.00 82.12 952 VAL A N 1
ATOM 7400 C CA . VAL A 1 952 ? 47.574 10.639 -0.948 1.00 82.12 952 VAL A CA 1
ATOM 7401 C C . VAL A 1 952 ? 47.699 9.266 -0.277 1.00 82.12 952 VAL A C 1
ATOM 7403 O O . VAL A 1 952 ? 47.675 9.160 0.954 1.00 82.12 952 VAL A O 1
ATOM 7406 N N . ARG A 1 953 ? 47.838 8.197 -1.069 1.00 83.12 953 ARG A N 1
ATOM 7407 C CA . ARG A 1 953 ? 47.873 6.818 -0.559 1.00 83.12 953 ARG A CA 1
ATOM 7408 C C . ARG A 1 953 ? 49.284 6.350 -0.211 1.00 83.12 953 ARG A C 1
ATOM 7410 O O . ARG A 1 953 ? 49.511 5.838 0.880 1.00 83.12 953 ARG A O 1
ATOM 7417 N N . PHE A 1 954 ? 50.242 6.546 -1.102 1.00 85.56 954 PHE A N 1
ATOM 7418 C CA . PHE A 1 954 ? 51.574 5.944 -1.022 1.00 85.56 954 PHE A CA 1
ATOM 7419 C C . PHE A 1 954 ? 52.709 6.958 -0.907 1.00 85.56 954 PHE A C 1
ATOM 7421 O O . PHE A 1 954 ? 53.853 6.542 -0.712 1.00 85.56 954 PHE A O 1
ATOM 7428 N N . GLY A 1 955 ? 52.402 8.251 -1.015 1.00 81.75 955 GLY A N 1
ATOM 7429 C CA . GLY A 1 955 ? 53.377 9.328 -0.939 1.00 81.75 955 GLY A CA 1
ATOM 7430 C C . GLY A 1 955 ? 54.168 9.346 0.365 1.00 81.75 955 GLY A C 1
ATOM 7431 O O . GLY A 1 955 ? 53.774 8.782 1.389 1.00 81.75 955 GLY A O 1
ATOM 7432 N N . TYR A 1 956 ? 55.316 10.016 0.310 1.00 72.38 956 TYR A N 1
ATOM 7433 C CA . TYR A 1 956 ? 56.207 10.199 1.461 1.00 72.38 956 TYR A CA 1
ATOM 7434 C C . TYR A 1 956 ? 56.227 11.643 1.964 1.00 72.38 956 TYR A C 1
ATOM 7436 O O . TYR A 1 956 ? 56.675 11.888 3.080 1.00 72.38 956 TYR A O 1
ATOM 7444 N N . SER A 1 957 ? 55.749 12.598 1.158 1.00 72.06 957 SER A N 1
ATOM 7445 C CA . SER A 1 957 ? 55.755 14.019 1.498 1.00 72.06 957 SER A CA 1
ATOM 7446 C C . SER A 1 957 ? 54.547 14.743 0.914 1.00 72.06 957 SER A C 1
ATOM 7448 O O . SER A 1 957 ? 54.195 14.573 -0.254 1.00 72.06 957 SER A O 1
ATOM 7450 N N . ARG A 1 958 ? 53.973 15.653 1.708 1.00 72.94 958 ARG A N 1
ATOM 7451 C CA . ARG A 1 958 ? 52.934 16.591 1.253 1.00 72.94 958 ARG A CA 1
ATOM 7452 C C . ARG A 1 958 ? 53.433 17.543 0.161 1.00 72.94 958 ARG A C 1
ATOM 7454 O O . ARG A 1 958 ? 52.620 18.081 -0.589 1.00 72.94 958 ARG A O 1
ATOM 7461 N N . HIS A 1 959 ? 54.750 17.730 0.042 1.00 76.75 959 HIS A N 1
ATOM 7462 C CA . HIS A 1 959 ? 55.351 18.555 -1.002 1.00 76.75 959 HIS A CA 1
ATOM 7463 C C . HIS A 1 959 ? 55.038 18.022 -2.410 1.00 76.75 959 HIS A C 1
ATOM 7465 O O . HIS A 1 959 ? 54.650 18.794 -3.281 1.00 76.75 959 HIS A O 1
ATOM 7471 N N . HIS A 1 960 ? 55.134 16.708 -2.634 1.00 80.88 960 HIS A N 1
ATOM 7472 C CA . HIS A 1 960 ? 54.870 16.121 -3.953 1.00 80.88 960 HIS A CA 1
ATOM 7473 C C . HIS A 1 960 ? 53.386 16.165 -4.328 1.00 80.88 960 HIS A C 1
ATOM 7475 O O . HIS A 1 960 ? 53.052 16.526 -5.456 1.00 80.88 960 HIS A O 1
ATOM 7481 N N . LEU A 1 961 ? 52.490 15.896 -3.370 1.00 81.88 961 LEU A N 1
ATOM 7482 C CA . LEU A 1 961 ? 51.049 16.082 -3.557 1.00 81.88 961 LEU A CA 1
ATOM 7483 C C . LEU A 1 961 ? 50.730 17.520 -3.999 1.00 81.88 961 LEU A C 1
ATOM 7485 O O . LEU A 1 961 ? 50.016 17.728 -4.980 1.00 81.88 961 LEU A O 1
ATOM 7489 N N . ARG A 1 962 ? 51.317 18.514 -3.318 1.00 79.56 962 ARG A N 1
ATOM 7490 C CA . ARG A 1 962 ? 51.177 19.933 -3.669 1.00 79.56 962 ARG A CA 1
ATOM 7491 C C . ARG A 1 962 ? 51.659 20.221 -5.092 1.00 79.56 962 ARG A C 1
ATOM 7493 O O . ARG A 1 962 ? 50.973 20.941 -5.811 1.00 79.56 962 ARG A O 1
ATOM 7500 N N . LEU A 1 963 ? 52.815 19.691 -5.498 1.00 83.44 963 LEU A N 1
ATOM 7501 C CA . LEU A 1 963 ? 53.354 19.914 -6.843 1.00 83.44 963 LEU A CA 1
ATOM 7502 C C . LEU A 1 963 ? 52.396 19.418 -7.934 1.00 83.44 963 LEU A C 1
ATOM 7504 O O . LEU A 1 963 ? 52.177 20.128 -8.914 1.00 83.44 963 LEU A O 1
ATOM 7508 N N . HIS A 1 964 ? 51.778 18.247 -7.756 1.00 87.62 964 HIS A N 1
ATOM 7509 C CA . HIS A 1 964 ? 50.802 17.728 -8.723 1.00 87.62 964 HIS A CA 1
ATOM 7510 C C . HIS A 1 964 ? 49.511 18.545 -8.761 1.00 87.62 964 HIS A C 1
ATOM 7512 O O . HIS A 1 964 ? 48.992 18.813 -9.844 1.00 87.62 964 HIS A O 1
ATOM 7518 N N . LEU A 1 965 ? 49.018 18.994 -7.603 1.00 86.19 965 LEU A N 1
ATOM 7519 C CA . LEU A 1 965 ? 47.855 19.886 -7.520 1.00 86.19 965 LEU A CA 1
ATOM 7520 C C . LEU A 1 965 ? 48.133 21.247 -8.185 1.00 86.19 965 LEU A C 1
ATOM 7522 O O . LEU A 1 965 ? 47.305 21.753 -8.943 1.00 86.19 965 LEU A O 1
ATOM 7526 N N . GLU A 1 966 ? 49.325 21.812 -7.979 1.00 83.62 966 GLU A N 1
ATOM 7527 C CA . GLU A 1 966 ? 49.782 23.038 -8.646 1.00 83.62 966 GLU A CA 1
ATOM 7528 C C . GLU A 1 966 ? 49.959 22.835 -10.162 1.00 83.62 966 GLU A C 1
ATOM 7530 O O . GLU A 1 966 ? 49.629 23.723 -10.955 1.00 83.62 966 GLU A O 1
ATOM 7535 N N . GLY A 1 967 ? 50.392 21.641 -10.575 1.00 85.75 967 GLY A N 1
ATOM 7536 C CA . GLY A 1 967 ? 50.430 21.208 -11.970 1.00 85.75 967 GLY A CA 1
ATOM 7537 C C . GLY A 1 967 ? 49.041 21.153 -12.610 1.00 85.75 967 GLY A C 1
ATOM 7538 O O . GLY A 1 967 ? 48.842 21.737 -13.674 1.00 85.75 967 GLY A O 1
ATOM 7539 N N . ALA A 1 968 ? 48.057 20.535 -11.948 1.00 88.12 968 ALA A N 1
ATOM 7540 C CA . ALA A 1 968 ? 46.669 20.490 -12.417 1.00 88.12 968 ALA A CA 1
ATOM 7541 C C . ALA A 1 968 ? 46.055 21.892 -12.537 1.00 88.12 968 ALA A C 1
ATOM 7543 O O . ALA A 1 968 ? 45.406 22.213 -13.534 1.00 88.12 968 ALA A O 1
ATOM 7544 N N . ARG A 1 969 ? 46.330 22.757 -11.557 1.00 86.94 969 ARG A N 1
ATOM 7545 C CA . ARG A 1 969 ? 45.926 24.166 -11.554 1.00 86.94 969 ARG A CA 1
ATOM 7546 C C . ARG A 1 969 ? 46.523 24.953 -12.719 1.00 86.94 969 ARG A C 1
ATOM 7548 O O . ARG A 1 969 ? 45.804 25.666 -13.417 1.00 86.94 969 ARG A O 1
ATOM 7555 N N . SER A 1 970 ? 47.824 24.801 -12.951 1.00 86.69 970 SER A N 1
ATOM 7556 C CA . SER A 1 970 ? 48.533 25.474 -14.044 1.00 86.69 970 SER A CA 1
ATOM 7557 C C . SER A 1 970 ? 48.077 24.969 -15.415 1.00 86.69 970 SER A C 1
ATOM 7559 O O . SER A 1 970 ? 47.886 25.768 -16.331 1.00 86.69 970 SER A O 1
ATOM 7561 N N . LEU A 1 971 ? 47.841 23.658 -15.548 1.00 87.25 971 LEU A N 1
ATOM 7562 C CA . LEU A 1 971 ? 47.305 23.048 -16.764 1.00 87.25 971 LEU A CA 1
ATOM 7563 C C . LEU A 1 971 ? 45.912 23.601 -17.088 1.00 87.25 971 LEU A C 1
ATOM 7565 O O . LEU A 1 971 ? 45.670 24.017 -18.219 1.00 87.25 971 LEU A O 1
ATOM 7569 N N . TYR A 1 972 ? 45.025 23.661 -16.090 1.00 87.19 972 TYR A N 1
ATOM 7570 C CA . TYR A 1 972 ? 43.694 24.241 -16.253 1.00 87.19 972 TYR A CA 1
ATOM 7571 C C . TYR A 1 972 ? 43.751 25.738 -16.603 1.00 87.19 972 TYR A C 1
ATOM 7573 O O . TYR A 1 972 ? 43.068 26.167 -17.526 1.00 87.19 972 TYR A O 1
ATOM 7581 N N . ALA A 1 973 ? 44.612 26.523 -15.941 1.00 85.25 973 ALA A N 1
ATOM 7582 C CA . ALA A 1 973 ? 44.798 27.948 -16.245 1.00 85.25 973 ALA A CA 1
ATOM 7583 C C . ALA A 1 973 ? 45.241 28.183 -17.699 1.00 85.25 973 ALA A C 1
ATOM 7585 O O . ALA A 1 973 ? 44.742 29.079 -18.377 1.00 85.25 973 ALA A O 1
ATOM 7586 N N . SER A 1 974 ? 46.190 27.369 -18.172 1.00 84.69 974 SER A N 1
ATOM 7587 C CA . SER A 1 974 ? 46.693 27.418 -19.547 1.00 84.69 974 SER A CA 1
ATOM 7588 C C . SER A 1 974 ? 45.596 27.068 -20.554 1.00 84.69 974 SER A C 1
ATOM 7590 O O . SER A 1 974 ? 45.436 27.756 -21.561 1.00 84.69 974 SER A O 1
ATOM 7592 N N . TYR A 1 975 ? 44.796 26.043 -20.249 1.00 84.56 975 TYR A N 1
ATOM 7593 C CA . TYR A 1 975 ? 43.648 25.651 -21.060 1.00 84.56 975 TYR A CA 1
ATOM 7594 C C . TYR A 1 975 ? 42.597 26.762 -21.152 1.00 84.56 975 TYR A C 1
ATOM 7596 O O . TYR A 1 975 ? 42.211 27.152 -22.250 1.00 84.56 975 TYR A O 1
ATOM 7604 N N . GLU A 1 976 ? 42.177 27.306 -20.007 1.00 84.50 976 GLU A N 1
ATOM 7605 C CA . GLU A 1 976 ? 41.198 28.392 -19.937 1.00 84.50 976 GLU A CA 1
ATOM 7606 C C . GLU A 1 976 ? 41.661 29.603 -20.746 1.00 84.50 976 GLU A C 1
ATOM 7608 O O . GLU A 1 976 ? 40.913 30.110 -21.578 1.00 84.50 976 GLU A O 1
ATOM 7613 N N . LYS A 1 977 ? 42.925 30.007 -20.583 1.00 83.62 977 LYS A N 1
ATOM 7614 C CA . LYS A 1 977 ? 43.512 31.086 -21.375 1.00 83.62 977 LYS A CA 1
ATOM 7615 C C . LYS A 1 977 ? 43.510 30.773 -22.876 1.00 83.62 977 LYS A C 1
ATOM 7617 O O . LYS A 1 977 ? 43.113 31.623 -23.660 1.00 83.62 977 LYS A O 1
ATOM 7622 N N . SER A 1 978 ? 43.903 29.562 -23.277 1.00 80.75 978 SER A N 1
ATOM 7623 C CA . SER A 1 978 ? 43.924 29.152 -24.688 1.00 80.75 978 SER A CA 1
ATOM 7624 C C . SER A 1 978 ? 42.538 29.181 -25.335 1.00 80.75 978 SER A C 1
ATOM 7626 O O . SER A 1 978 ? 42.435 29.541 -26.505 1.00 80.75 978 SER A O 1
ATOM 7628 N N . VAL A 1 979 ? 41.488 28.795 -24.604 1.00 77.50 979 VAL A N 1
ATOM 7629 C CA . VAL A 1 979 ? 40.103 28.862 -25.097 1.00 77.50 979 VAL A CA 1
ATOM 7630 C C . VAL A 1 979 ? 39.671 30.322 -25.237 1.00 77.50 979 VAL A C 1
ATOM 7632 O O . VAL A 1 979 ? 39.228 30.720 -26.310 1.00 77.50 979 VAL A O 1
ATOM 7635 N N . MET A 1 980 ? 39.898 31.144 -24.208 1.00 78.38 980 MET A N 1
ATOM 7636 C CA . MET A 1 980 ? 39.541 32.569 -24.223 1.00 78.38 980 MET A CA 1
ATOM 7637 C C . MET A 1 980 ? 40.285 33.361 -25.314 1.00 78.38 980 MET A C 1
ATOM 7639 O O . MET A 1 980 ? 39.698 34.243 -25.936 1.00 78.38 980 MET A O 1
ATOM 7643 N N . ASP A 1 981 ? 41.552 33.030 -25.584 1.00 73.94 981 ASP A N 1
ATOM 7644 C CA . ASP A 1 981 ? 42.356 33.649 -26.647 1.00 73.94 981 ASP A CA 1
ATOM 7645 C C . ASP A 1 981 ? 41.884 33.212 -28.055 1.00 73.94 981 ASP A C 1
ATOM 7647 O O . ASP A 1 981 ? 42.003 33.979 -29.012 1.00 73.94 981 ASP A O 1
ATOM 7651 N N . SER A 1 982 ? 41.318 32.003 -28.199 1.00 68.38 982 SER A N 1
ATOM 7652 C CA . SER A 1 982 ? 40.785 31.492 -29.476 1.00 68.38 982 SER A CA 1
ATOM 7653 C C . SER A 1 982 ? 39.426 32.090 -29.874 1.00 68.38 982 SER A C 1
ATOM 7655 O O . SER A 1 982 ? 39.110 32.150 -31.061 1.00 68.38 982 SER A O 1
ATOM 7657 N N . GLU A 1 983 ? 38.652 32.594 -28.909 1.00 65.19 983 GLU A N 1
ATOM 7658 C CA . GLU A 1 983 ? 37.306 33.162 -29.108 1.00 65.19 983 GLU A CA 1
ATOM 7659 C C . GLU A 1 983 ? 37.292 34.687 -29.306 1.00 65.19 983 GLU A C 1
ATOM 7661 O O . GLU A 1 983 ? 36.249 35.340 -29.218 1.00 65.19 983 GLU A O 1
ATOM 7666 N N . GLY A 1 984 ? 38.448 35.288 -29.596 1.00 51.31 984 GLY A N 1
ATOM 7667 C CA . GLY A 1 984 ? 38.614 36.725 -29.805 1.00 51.31 984 GLY A CA 1
ATOM 7668 C C . GLY A 1 984 ? 37.957 37.278 -31.080 1.00 51.31 984 GLY A C 1
ATOM 7669 O O . GLY A 1 984 ? 38.665 37.836 -31.908 1.00 51.31 984 GLY A O 1
ATOM 7670 N N . SER A 1 985 ? 36.635 37.123 -31.261 1.00 43.66 985 SER A N 1
ATOM 7671 C CA . SER A 1 985 ? 35.735 37.912 -32.130 1.00 43.66 985 SER A CA 1
ATOM 7672 C C . SER A 1 985 ? 34.353 37.229 -32.268 1.00 43.66 985 SER A C 1
ATOM 7674 O O . SER A 1 985 ? 34.028 36.683 -33.321 1.00 43.66 985 SER A O 1
ATOM 7676 N N . GLY A 1 986 ? 33.495 37.328 -31.248 1.00 41.53 986 GLY A N 1
ATOM 7677 C CA . GLY A 1 986 ? 32.036 37.215 -31.422 1.00 41.53 986 GLY A CA 1
ATOM 7678 C C . GLY A 1 986 ? 31.328 36.115 -30.621 1.00 41.53 986 GLY A C 1
ATOM 7679 O O . GLY A 1 986 ? 31.627 34.941 -30.767 1.00 41.53 986 GLY A O 1
ATOM 7680 N N . THR A 1 987 ? 30.318 36.553 -29.854 1.00 42.69 987 THR A N 1
ATOM 7681 C CA . THR A 1 987 ? 29.237 35.780 -29.199 1.00 42.69 987 THR A CA 1
ATOM 7682 C C . THR A 1 987 ? 29.654 34.617 -28.296 1.00 42.69 987 THR A C 1
ATOM 7684 O O . THR A 1 987 ? 29.833 33.491 -28.737 1.00 42.69 987 THR A O 1
ATOM 7687 N N . VAL A 1 988 ? 29.674 34.894 -26.987 1.00 45.94 988 VAL A N 1
ATOM 7688 C CA . VAL A 1 988 ? 29.588 33.873 -25.934 1.00 45.94 988 VAL A CA 1
ATOM 7689 C C . VAL A 1 988 ? 28.304 33.073 -26.167 1.00 45.94 988 VAL A C 1
ATOM 7691 O O . VAL A 1 988 ? 27.222 33.661 -26.113 1.00 45.94 988 VAL A O 1
ATOM 7694 N N . ALA A 1 989 ? 28.422 31.772 -26.445 1.00 43.91 989 ALA A N 1
ATOM 7695 C CA . ALA A 1 989 ? 27.277 30.882 -26.638 1.00 43.91 989 ALA A CA 1
ATOM 7696 C C . ALA A 1 989 ? 26.285 31.031 -25.470 1.00 43.91 989 ALA A C 1
ATOM 7698 O O . ALA A 1 989 ? 26.661 30.936 -24.293 1.00 43.91 989 ALA A O 1
ATOM 7699 N N . THR A 1 990 ? 25.026 31.333 -25.786 1.00 44.38 990 THR A N 1
ATOM 7700 C CA . THR A 1 990 ? 23.963 31.446 -24.784 1.00 44.38 990 THR A CA 1
ATOM 7701 C C . THR A 1 990 ? 23.503 30.056 -24.354 1.00 44.38 990 THR A C 1
ATOM 7703 O O . THR A 1 990 ? 23.801 29.046 -24.987 1.00 44.38 990 THR A O 1
ATOM 7706 N N . VAL A 1 991 ? 22.770 29.999 -23.239 1.00 41.97 991 VAL A N 1
ATOM 7707 C CA . VAL A 1 991 ? 22.225 28.760 -22.650 1.00 41.97 991 VAL A CA 1
ATOM 7708 C C . VAL A 1 991 ? 21.419 27.926 -23.668 1.00 41.97 991 VAL A C 1
ATOM 7710 O O . VAL A 1 991 ? 21.363 26.708 -23.527 1.00 41.97 991 VAL A O 1
ATOM 7713 N N . ASP A 1 992 ? 20.890 28.562 -24.717 1.00 36.62 992 ASP A N 1
ATOM 7714 C CA . ASP A 1 992 ? 20.055 27.949 -25.756 1.00 36.62 992 ASP A CA 1
ATOM 7715 C C . ASP A 1 992 ? 20.840 27.184 -26.848 1.00 36.62 992 ASP A C 1
ATOM 7717 O O . ASP A 1 992 ? 20.272 26.313 -27.505 1.00 36.62 992 ASP A O 1
ATOM 7721 N N . ASP A 1 993 ? 22.144 27.436 -27.038 1.00 39.38 993 ASP A N 1
ATOM 7722 C CA . ASP A 1 993 ? 22.929 26.781 -28.106 1.00 39.38 993 ASP A CA 1
ATOM 7723 C C . ASP A 1 993 ? 23.345 25.330 -27.762 1.00 39.38 993 ASP A C 1
ATOM 7725 O O . ASP A 1 993 ? 23.707 24.546 -28.643 1.00 39.38 993 ASP A O 1
ATOM 7729 N N . GLU A 1 994 ? 23.267 24.922 -26.488 1.00 46.00 994 GLU A N 1
ATOM 7730 C CA . GLU A 1 994 ? 23.680 23.582 -26.033 1.00 46.00 994 GLU A CA 1
ATOM 7731 C C . GLU A 1 994 ? 22.530 22.565 -25.908 1.00 46.00 994 GLU A C 1
ATOM 7733 O O . GLU A 1 994 ? 22.798 21.363 -25.960 1.00 46.00 994 GLU A O 1
ATOM 7738 N N . GLU A 1 995 ? 21.259 22.991 -25.828 1.00 42.03 995 GLU A N 1
ATOM 7739 C CA . GLU A 1 995 ? 20.111 22.059 -25.890 1.00 42.03 995 GLU A CA 1
ATOM 7740 C C . GLU A 1 995 ? 20.015 21.346 -27.254 1.00 42.03 995 GLU A C 1
ATOM 7742 O O . GLU A 1 995 ? 19.463 20.249 -27.345 1.00 42.03 995 GLU A O 1
ATOM 7747 N N . ASN A 1 996 ? 20.650 21.908 -28.291 1.00 33.91 996 ASN A N 1
ATOM 7748 C CA . ASN A 1 996 ? 20.772 21.331 -29.634 1.00 33.91 996 ASN A CA 1
ATOM 7749 C C . ASN A 1 996 ? 22.065 20.518 -29.869 1.00 33.91 996 ASN A C 1
ATOM 7751 O O . ASN A 1 996 ? 22.353 20.148 -31.007 1.00 33.91 996 ASN A O 1
ATOM 7755 N N . GLY A 1 997 ? 22.851 20.216 -28.827 1.00 39.09 997 GLY A N 1
ATOM 7756 C CA . GLY A 1 997 ? 24.068 19.402 -28.963 1.00 39.09 997 GLY A CA 1
ATOM 7757 C C . GLY A 1 997 ? 25.318 20.171 -29.412 1.00 39.09 997 GLY A C 1
ATOM 7758 O O . GLY A 1 997 ? 26.201 19.586 -30.039 1.00 39.09 997 GLY A O 1
ATOM 7759 N N . GLY A 1 998 ? 25.409 21.466 -29.090 1.00 39.62 998 GLY A N 1
ATOM 7760 C CA . GLY A 1 998 ? 26.616 22.275 -29.284 1.00 39.62 998 GLY A CA 1
ATOM 7761 C C . GLY A 1 998 ? 27.826 21.768 -28.480 1.00 39.62 998 GLY A C 1
ATOM 7762 O O . GLY A 1 998 ? 27.716 21.350 -27.325 1.00 39.62 998 GLY A O 1
ATOM 7763 N N . ASP A 1 999 ? 29.002 21.796 -29.106 1.00 51.22 999 ASP A N 1
ATOM 7764 C CA . ASP A 1 999 ? 30.233 21.157 -28.638 1.00 51.22 999 ASP A CA 1
ATOM 7765 C C . ASP A 1 999 ? 30.919 21.939 -27.494 1.00 51.22 999 ASP A C 1
ATOM 7767 O O . ASP A 1 999 ? 31.858 22.703 -27.701 1.00 51.22 999 ASP A O 1
ATOM 7771 N N . SER A 1 1000 ? 30.452 21.744 -26.256 1.00 62.38 1000 SER A N 1
ATOM 7772 C CA . SER A 1 1000 ? 30.990 22.395 -25.047 1.00 62.38 1000 SER A CA 1
ATOM 7773 C C . SER A 1 1000 ? 32.526 22.350 -24.936 1.00 62.38 1000 SER A C 1
ATOM 7775 O O . SER A 1 1000 ? 33.149 21.339 -25.271 1.00 62.38 1000 SER A O 1
ATOM 7777 N N . HIS A 1 1001 ? 33.144 23.385 -24.356 1.00 70.94 1001 HIS A N 1
ATOM 7778 C CA . HIS A 1 1001 ? 34.607 23.466 -24.230 1.00 70.94 1001 HIS A CA 1
ATOM 7779 C C . HIS A 1 1001 ? 35.241 22.363 -23.364 1.00 70.94 1001 HIS A C 1
ATOM 7781 O O . HIS A 1 1001 ? 36.415 22.090 -23.533 1.00 70.94 1001 HIS A O 1
ATOM 7787 N N . LEU A 1 1002 ? 34.531 21.691 -22.453 1.00 79.25 1002 LEU A N 1
ATOM 7788 C CA . LEU A 1 1002 ? 35.091 20.596 -21.637 1.00 79.25 1002 LEU A CA 1
ATOM 7789 C C . LEU A 1 1002 ? 34.380 19.271 -21.926 1.00 79.25 1002 LEU A C 1
ATOM 7791 O O . LEU A 1 1002 ? 33.152 19.203 -21.819 1.00 79.25 1002 LEU A O 1
ATOM 7795 N N . SER A 1 1003 ? 35.137 18.192 -22.180 1.00 85.00 1003 SER A N 1
ATOM 7796 C CA . SER A 1 1003 ? 34.551 16.844 -22.273 1.00 85.00 1003 SER A CA 1
ATOM 7797 C C . SER A 1 1003 ? 33.875 16.455 -20.951 1.00 85.00 1003 SER A C 1
ATOM 7799 O O . SER A 1 1003 ? 34.221 16.954 -19.870 1.00 85.00 1003 SER A O 1
ATOM 7801 N N . LEU A 1 1004 ? 32.881 15.565 -21.011 1.00 87.25 1004 LEU A N 1
ATOM 7802 C CA . LEU A 1 1004 ? 32.188 15.096 -19.806 1.00 87.25 1004 LEU A CA 1
ATOM 7803 C C . LEU A 1 1004 ? 33.123 14.304 -18.879 1.00 87.25 1004 LEU A C 1
ATOM 7805 O O . LEU A 1 1004 ? 32.994 14.408 -17.657 1.00 87.25 1004 LEU A O 1
ATOM 7809 N N . LEU A 1 1005 ? 34.107 13.588 -19.436 1.00 88.06 1005 LEU A N 1
ATOM 7810 C CA . LEU A 1 1005 ? 35.137 12.916 -18.646 1.00 88.06 1005 LEU A CA 1
ATOM 7811 C C . LEU A 1 1005 ? 36.115 13.926 -18.026 1.00 88.06 1005 LEU A C 1
ATOM 7813 O O . LEU A 1 1005 ? 36.364 13.855 -16.827 1.00 88.06 1005 LEU A O 1
ATOM 7817 N N . SER A 1 1006 ? 36.570 14.939 -18.770 1.00 89.25 1006 SER A N 1
ATOM 7818 C CA . SER A 1 1006 ? 37.403 16.026 -18.221 1.00 89.25 1006 SER A CA 1
ATOM 7819 C C . SER A 1 1006 ? 36.696 16.782 -17.089 1.00 89.25 1006 SER A C 1
ATOM 7821 O O . SER A 1 1006 ? 37.317 17.117 -16.082 1.00 89.25 1006 SER A O 1
ATOM 7823 N N . SER A 1 1007 ? 35.379 16.984 -17.213 1.00 89.69 1007 SER A N 1
ATOM 7824 C CA . SER A 1 1007 ? 34.543 17.599 -16.171 1.00 89.69 1007 SER A CA 1
ATOM 7825 C C . SER A 1 1007 ? 34.551 16.776 -14.874 1.00 89.69 1007 SER A C 1
ATOM 7827 O O . SER A 1 1007 ? 34.693 17.322 -13.780 1.00 89.69 1007 SER A O 1
ATOM 7829 N N . LEU A 1 1008 ? 34.440 15.449 -14.990 1.00 91.50 1008 LEU A N 1
ATOM 7830 C CA . LEU A 1 1008 ? 34.530 14.528 -13.857 1.00 91.50 1008 LEU A CA 1
ATOM 7831 C C . LEU A 1 1008 ? 35.928 14.526 -13.225 1.00 91.50 1008 LEU A C 1
ATOM 7833 O O . LEU A 1 1008 ? 36.035 14.595 -12.003 1.00 91.50 1008 LEU A O 1
ATOM 7837 N N . LEU A 1 1009 ? 36.980 14.442 -14.044 1.00 92.38 1009 LEU A N 1
ATOM 7838 C CA . LEU A 1 1009 ? 38.367 14.376 -13.581 1.00 92.38 1009 LEU A CA 1
ATOM 7839 C C . LEU A 1 1009 ? 38.767 15.655 -12.834 1.00 92.38 1009 LEU A C 1
ATOM 7841 O O . LEU A 1 1009 ? 39.317 15.568 -11.739 1.00 92.38 1009 LEU A O 1
ATOM 7845 N N . LEU A 1 1010 ? 38.419 16.834 -13.366 1.00 90.81 1010 LEU A N 1
ATOM 7846 C CA . LEU A 1 1010 ? 38.632 18.116 -12.681 1.00 90.81 1010 LEU A CA 1
ATOM 7847 C C . LEU A 1 1010 ? 37.901 18.173 -11.339 1.00 90.81 1010 LEU A C 1
ATOM 7849 O O . LEU A 1 1010 ? 38.480 18.614 -10.346 1.00 90.81 1010 LEU A O 1
ATOM 7853 N N . LEU A 1 1011 ? 36.651 17.702 -11.289 1.00 91.00 1011 LEU A N 1
ATOM 7854 C CA . LEU A 1 1011 ? 35.875 17.669 -10.052 1.00 91.00 1011 LEU A CA 1
ATOM 7855 C C . LEU A 1 1011 ? 36.520 16.747 -9.007 1.00 91.00 1011 LEU A C 1
ATOM 7857 O O . LEU A 1 1011 ? 36.627 17.123 -7.844 1.00 91.00 1011 LEU A O 1
ATOM 7861 N N . TRP A 1 1012 ? 36.978 15.562 -9.413 1.00 91.06 1012 TRP A N 1
ATOM 7862 C CA . TRP A 1 1012 ? 37.650 14.612 -8.525 1.00 91.06 1012 TRP A CA 1
ATOM 7863 C C . TRP A 1 1012 ? 38.993 15.133 -8.009 1.00 91.06 1012 TRP A C 1
ATOM 7865 O O . TRP A 1 1012 ? 39.224 15.073 -6.804 1.00 91.06 1012 TRP A O 1
ATOM 7875 N N . ILE A 1 1013 ? 39.832 15.724 -8.866 1.00 89.88 1013 ILE A N 1
ATOM 7876 C CA . ILE A 1 1013 ? 41.081 16.371 -8.429 1.00 89.88 1013 ILE A CA 1
ATOM 7877 C C . ILE A 1 1013 ? 40.772 17.518 -7.459 1.00 89.88 1013 ILE A C 1
ATOM 7879 O O . ILE A 1 1013 ? 41.433 17.639 -6.434 1.00 89.88 1013 ILE A O 1
ATOM 7883 N N . SER A 1 1014 ? 39.729 18.312 -7.721 1.00 86.94 1014 SER A N 1
ATOM 7884 C CA . SER A 1 1014 ? 39.304 19.403 -6.828 1.00 86.94 1014 SER A CA 1
ATOM 7885 C C . SER A 1 1014 ? 38.794 18.900 -5.477 1.00 86.94 1014 SER A C 1
ATOM 7887 O O . SER A 1 1014 ? 38.998 19.551 -4.455 1.00 86.94 1014 SER A O 1
ATOM 7889 N N . TYR A 1 1015 ? 38.142 17.736 -5.442 1.00 87.00 1015 TYR A N 1
ATOM 7890 C CA . TYR A 1 1015 ? 37.773 17.095 -4.183 1.00 87.00 1015 TYR A CA 1
ATOM 7891 C C . TYR A 1 1015 ? 38.990 16.585 -3.428 1.00 87.00 1015 TYR A C 1
ATOM 7893 O O . TYR A 1 1015 ? 39.044 16.768 -2.219 1.00 87.00 1015 TYR A O 1
ATOM 7901 N N . ILE A 1 1016 ? 39.975 15.990 -4.105 1.00 82.19 1016 ILE A N 1
ATOM 7902 C CA . ILE A 1 1016 ? 41.214 15.582 -3.437 1.00 82.19 1016 ILE A CA 1
ATOM 7903 C C . ILE A 1 1016 ? 41.987 16.809 -2.935 1.00 82.19 1016 ILE A C 1
ATOM 7905 O O . ILE A 1 1016 ? 42.511 16.770 -1.830 1.00 82.19 1016 ILE A O 1
ATOM 7909 N N . ASP A 1 1017 ? 41.989 17.921 -3.669 1.00 80.31 1017 ASP A N 1
ATOM 7910 C CA . ASP A 1 1017 ? 42.536 19.204 -3.206 1.00 80.31 1017 ASP A CA 1
ATOM 7911 C C . ASP A 1 1017 ? 41.832 19.672 -1.912 1.00 80.31 1017 ASP A C 1
ATOM 7913 O O . ASP A 1 1017 ? 42.480 20.009 -0.921 1.00 80.31 1017 ASP A O 1
ATOM 7917 N N . ALA A 1 1018 ? 40.496 19.572 -1.865 1.00 75.50 1018 ALA A N 1
ATOM 7918 C CA . ALA A 1 1018 ? 39.695 19.897 -0.681 1.00 75.50 1018 ALA A CA 1
ATOM 7919 C C . ALA A 1 1018 ? 39.844 18.896 0.492 1.00 75.50 1018 ALA A C 1
ATOM 7921 O O . ALA A 1 1018 ? 39.633 19.281 1.644 1.00 75.50 1018 ALA A O 1
ATOM 7922 N N . ILE A 1 1019 ? 40.165 17.622 0.223 1.00 67.25 1019 ILE A N 1
ATOM 7923 C CA . ILE A 1 1019 ? 40.285 16.537 1.219 1.00 67.25 1019 ILE A CA 1
ATOM 7924 C C . ILE A 1 1019 ? 41.733 16.375 1.709 1.00 67.25 1019 ILE A C 1
ATOM 7926 O O . ILE A 1 1019 ? 41.994 16.491 2.903 1.00 67.25 1019 ILE A O 1
ATOM 7930 N N . GLY A 1 1020 ? 42.665 16.095 0.797 1.00 58.50 1020 GLY A N 1
ATOM 7931 C CA . GLY A 1 1020 ? 44.049 15.696 1.069 1.00 58.50 1020 GLY A CA 1
ATOM 7932 C C . GLY A 1 1020 ? 45.065 16.844 1.100 1.00 58.50 1020 GLY A C 1
ATOM 7933 O O . GLY A 1 1020 ? 46.213 16.629 1.484 1.00 58.50 1020 GLY A O 1
ATOM 7934 N N . GLY A 1 1021 ? 44.669 18.066 0.731 1.00 55.06 1021 GLY A N 1
ATOM 7935 C CA . GLY A 1 1021 ? 45.556 19.222 0.563 1.00 55.06 1021 GLY A CA 1
ATOM 7936 C C . GLY A 1 1021 ? 45.500 20.288 1.662 1.00 55.06 1021 GLY A C 1
ATOM 7937 O O . GLY A 1 1021 ? 45.698 21.447 1.327 1.00 55.06 1021 GLY A O 1
ATOM 7938 N N . GLN A 1 1022 ? 45.204 19.935 2.922 1.00 56.06 1022 GLN A N 1
ATOM 7939 C CA . GLN A 1 1022 ? 45.216 20.763 4.157 1.00 56.06 1022 GLN A CA 1
ATOM 7940 C C . GLN A 1 1022 ? 45.799 22.203 4.081 1.00 56.06 1022 GLN A C 1
ATOM 7942 O O . GLN A 1 1022 ? 46.771 22.541 4.755 1.00 56.06 1022 GLN A O 1
ATOM 7947 N N . GLY A 1 1023 ? 45.174 23.104 3.317 1.00 50.28 1023 GLY A N 1
ATOM 7948 C CA . GLY A 1 1023 ? 45.531 24.524 3.273 1.00 50.28 1023 GLY A CA 1
ATOM 7949 C C . GLY A 1 1023 ? 46.678 24.924 2.372 1.00 50.28 1023 GLY A C 1
ATOM 7950 O O . GLY A 1 1023 ? 47.499 25.746 2.779 1.00 50.28 1023 GLY A O 1
ATOM 7951 N N . LEU A 1 1024 ? 46.733 24.437 1.139 1.00 46.09 1024 LEU A N 1
ATOM 7952 C CA . LEU A 1 1024 ? 47.733 24.910 0.186 1.00 46.09 1024 LEU A CA 1
ATOM 7953 C C . LEU A 1 1024 ? 47.330 26.264 -0.428 1.00 46.09 1024 LEU A C 1
ATOM 7955 O O . LEU A 1 1024 ? 47.028 26.393 -1.608 1.00 46.09 1024 LEU A O 1
ATOM 7959 N N . SER A 1 1025 ? 47.418 27.305 0.405 1.00 49.78 1025 SER A N 1
ATOM 7960 C CA . SER A 1 1025 ? 47.297 28.733 0.077 1.00 49.78 1025 SER A CA 1
ATOM 7961 C C . SER A 1 1025 ? 45.924 29.194 -0.439 1.00 49.78 1025 SER A C 1
ATOM 7963 O O . SER A 1 1025 ? 45.043 28.406 -0.760 1.00 49.78 1025 SER A O 1
ATOM 7965 N N . SER A 1 1026 ? 45.728 30.507 -0.550 1.00 51.03 1026 SER A N 1
ATOM 7966 C CA . SER A 1 1026 ? 44.545 31.144 -1.152 1.00 51.03 1026 SER A CA 1
ATOM 7967 C C . SER A 1 1026 ? 44.365 30.856 -2.662 1.00 51.03 1026 SER A C 1
ATOM 7969 O O . SER A 1 1026 ? 43.680 31.612 -3.345 1.00 51.03 1026 SER A O 1
ATOM 7971 N N . GLN A 1 1027 ? 45.010 29.812 -3.200 1.00 62.88 1027 GLN A N 1
ATOM 7972 C CA . GLN A 1 1027 ? 45.131 29.485 -4.626 1.00 62.88 1027 GLN A CA 1
ATOM 7973 C C . GLN A 1 1027 ? 44.854 27.990 -4.908 1.00 62.88 1027 GLN A C 1
ATOM 7975 O O . GLN A 1 1027 ? 45.583 27.364 -5.674 1.00 62.88 1027 GLN A O 1
ATOM 7980 N N . SER A 1 1028 ? 43.828 27.395 -4.285 1.00 75.00 1028 SER A N 1
ATOM 7981 C CA . SER A 1 1028 ? 43.408 26.013 -4.590 1.00 75.00 1028 SER A CA 1
ATOM 7982 C C . SER A 1 1028 ? 42.805 25.894 -5.999 1.00 75.00 1028 SER A C 1
ATOM 7984 O O . SER A 1 1028 ? 42.266 26.870 -6.535 1.00 75.00 1028 SER A O 1
ATOM 7986 N N . LEU A 1 1029 ? 42.849 24.697 -6.597 1.00 81.50 1029 LEU A N 1
ATOM 7987 C CA . LEU A 1 1029 ? 42.206 24.420 -7.887 1.00 81.50 1029 LEU A CA 1
ATOM 7988 C C . LEU A 1 1029 ? 40.697 24.669 -7.793 1.00 81.50 1029 LEU A C 1
ATOM 7990 O O . LEU A 1 1029 ? 40.119 25.296 -8.678 1.00 81.50 1029 LEU A O 1
ATOM 7994 N N . LEU A 1 1030 ? 40.075 24.258 -6.685 1.00 80.56 1030 LEU A N 1
ATOM 7995 C CA . LEU A 1 1030 ? 38.654 24.491 -6.428 1.00 80.56 1030 LEU A CA 1
ATOM 7996 C C . LEU A 1 1030 ? 38.304 25.991 -6.401 1.00 80.56 1030 LEU A C 1
ATOM 7998 O O . LEU A 1 1030 ? 37.288 26.395 -6.968 1.00 80.56 1030 LEU A O 1
ATOM 8002 N N . SER A 1 1031 ? 39.148 26.824 -5.779 1.00 76.06 1031 SER A N 1
ATOM 8003 C CA . SER A 1 1031 ? 38.977 28.285 -5.755 1.00 76.06 1031 SER A CA 1
ATOM 8004 C C . SER A 1 1031 ? 39.102 28.880 -7.160 1.00 76.06 1031 SER A C 1
ATOM 8006 O O . SER A 1 1031 ? 38.253 29.666 -7.577 1.00 76.06 1031 SER A O 1
ATOM 8008 N N . GLN A 1 1032 ? 40.104 28.442 -7.929 1.00 80.88 1032 GLN A N 1
ATOM 8009 C CA . GLN A 1 1032 ? 40.301 28.900 -9.303 1.00 80.88 1032 GLN A CA 1
ATOM 8010 C C . GLN A 1 1032 ? 39.135 28.507 -10.223 1.00 80.88 1032 GLN A C 1
ATOM 8012 O O . GLN A 1 1032 ? 38.647 29.345 -10.973 1.00 80.88 1032 GLN A O 1
ATOM 8017 N N . ILE A 1 1033 ? 38.640 27.270 -10.133 1.00 84.31 1033 ILE A N 1
ATOM 8018 C CA . ILE A 1 1033 ? 37.460 26.807 -10.883 1.00 84.31 1033 ILE A CA 1
ATOM 8019 C C . ILE A 1 1033 ? 36.218 27.614 -10.487 1.00 84.31 1033 ILE A C 1
ATOM 8021 O O . ILE A 1 1033 ? 35.426 28.002 -11.344 1.00 84.31 1033 ILE A O 1
ATOM 8025 N N . SER A 1 1034 ? 36.061 27.926 -9.198 1.00 79.25 1034 SER A N 1
ATOM 8026 C CA . SER A 1 1034 ? 34.944 28.744 -8.706 1.00 79.25 1034 SER A CA 1
ATOM 8027 C C . SER A 1 1034 ? 34.971 30.178 -9.256 1.00 79.25 1034 SER A C 1
ATOM 8029 O O . SER A 1 1034 ? 33.917 30.797 -9.386 1.00 79.25 1034 SER A O 1
ATOM 8031 N N . GLN A 1 1035 ? 36.157 30.690 -9.601 1.00 80.75 1035 GLN A N 1
ATOM 8032 C CA . GLN A 1 1035 ? 36.381 32.016 -10.194 1.00 80.75 1035 GLN A CA 1
ATOM 8033 C C . GLN A 1 1035 ? 36.554 31.975 -11.723 1.00 80.75 1035 GLN A C 1
ATOM 8035 O O . GLN A 1 1035 ? 36.857 33.003 -12.330 1.00 80.75 1035 GLN A O 1
ATOM 8040 N N . SER A 1 1036 ? 36.377 30.809 -12.351 1.00 82.75 1036 SER A N 1
ATOM 8041 C CA . SER A 1 1036 ? 36.592 30.629 -13.786 1.00 82.75 1036 SER A CA 1
ATOM 8042 C C . SER A 1 1036 ? 35.647 31.502 -14.612 1.00 82.75 1036 SER A C 1
ATOM 8044 O O . SER A 1 1036 ? 34.462 31.654 -14.300 1.00 82.75 1036 SER A O 1
ATOM 8046 N N . SER A 1 1037 ? 36.181 32.057 -15.700 1.00 79.31 1037 SER A N 1
ATOM 8047 C CA . SER A 1 1037 ? 35.408 32.842 -16.667 1.00 79.31 1037 SER A CA 1
ATOM 8048 C C . SER A 1 1037 ? 34.649 31.954 -17.658 1.00 79.31 1037 SER A C 1
ATOM 8050 O O . SER A 1 1037 ? 33.689 32.418 -18.270 1.00 79.31 1037 SER A O 1
ATOM 8052 N N . LEU A 1 1038 ? 35.019 30.672 -17.776 1.00 77.31 1038 LEU A N 1
ATOM 8053 C CA . LEU A 1 1038 ? 34.339 29.700 -18.633 1.00 77.31 1038 LEU A CA 1
ATOM 8054 C C . LEU A 1 1038 ? 33.006 29.239 -18.013 1.00 77.31 1038 LEU A C 1
ATOM 8056 O O . LEU A 1 1038 ? 33.002 28.584 -16.963 1.00 77.31 1038 LEU A O 1
ATOM 8060 N N . PRO A 1 1039 ? 31.852 29.463 -18.675 1.00 72.69 1039 PRO A N 1
ATOM 8061 C CA . PRO A 1 1039 ? 30.554 29.037 -18.153 1.00 72.69 1039 PRO A CA 1
ATOM 8062 C C . PRO A 1 1039 ? 30.458 27.529 -17.896 1.00 72.69 1039 PRO A C 1
ATOM 8064 O O . PRO A 1 1039 ? 29.787 27.121 -16.948 1.00 72.69 1039 PRO A O 1
ATOM 8067 N N . SER A 1 1040 ? 31.122 26.702 -18.715 1.00 68.19 1040 SER A N 1
ATOM 8068 C CA . SER A 1 1040 ? 31.150 25.235 -18.600 1.00 68.19 1040 SER A CA 1
ATOM 8069 C C . SER A 1 1040 ? 31.919 24.723 -17.381 1.00 68.19 1040 SER A C 1
ATOM 8071 O O . SER A 1 1040 ? 31.691 23.590 -16.962 1.00 68.19 1040 SER A O 1
ATOM 8073 N N . ALA A 1 1041 ? 32.814 25.537 -16.820 1.00 71.94 1041 ALA A N 1
ATOM 8074 C CA . ALA A 1 1041 ? 33.663 25.166 -15.695 1.00 71.94 1041 ALA A CA 1
ATOM 8075 C C . ALA A 1 1041 ? 33.147 25.667 -14.341 1.00 71.94 1041 ALA A C 1
ATOM 8077 O O . ALA A 1 1041 ? 33.693 25.286 -13.309 1.00 71.94 1041 ALA A O 1
ATOM 8078 N N . LYS A 1 1042 ? 32.068 26.463 -14.312 1.00 81.31 1042 LYS A N 1
ATOM 8079 C CA . LYS A 1 1042 ? 31.411 26.844 -13.054 1.00 81.31 1042 LYS A CA 1
ATOM 8080 C C . LYS A 1 1042 ? 31.064 25.598 -12.245 1.00 81.31 1042 LYS A C 1
ATOM 8082 O O . LYS A 1 1042 ? 30.475 24.659 -12.774 1.00 81.31 1042 LYS A O 1
ATOM 8087 N N . LEU A 1 1043 ? 31.380 25.624 -10.956 1.00 82.69 1043 LEU A N 1
ATOM 8088 C CA . LEU A 1 1043 ? 31.386 24.452 -10.080 1.00 82.69 1043 LEU A CA 1
ATOM 8089 C C . LEU A 1 1043 ? 30.069 23.651 -10.068 1.00 82.69 1043 LEU A C 1
ATOM 8091 O O . LEU A 1 1043 ? 30.094 22.429 -10.189 1.00 82.69 1043 LEU A O 1
ATOM 8095 N N . GLU A 1 1044 ? 28.926 24.335 -10.017 1.00 81.44 1044 GLU A N 1
ATOM 8096 C CA . GLU A 1 1044 ? 27.593 23.714 -10.090 1.00 81.44 1044 GLU A CA 1
ATOM 8097 C C . GLU A 1 1044 ? 27.366 22.989 -11.430 1.00 81.44 1044 GLU A C 1
ATOM 8099 O O . GLU A 1 1044 ? 26.845 21.874 -11.490 1.00 81.44 1044 GLU A O 1
ATOM 8104 N N . ARG A 1 1045 ? 27.814 23.593 -12.536 1.00 82.69 1045 ARG A N 1
ATOM 8105 C CA . ARG A 1 1045 ? 27.707 23.000 -13.875 1.00 82.69 1045 ARG A CA 1
ATOM 8106 C C . ARG A 1 1045 ? 28.698 21.853 -14.048 1.00 82.69 1045 ARG A C 1
ATOM 8108 O O . ARG A 1 1045 ? 28.333 20.825 -14.615 1.00 82.69 1045 ARG A O 1
ATOM 8115 N N . LEU A 1 1046 ? 29.909 21.995 -13.510 1.00 86.00 1046 LEU A N 1
ATOM 8116 C CA . LEU A 1 1046 ? 30.924 20.946 -13.464 1.00 86.00 1046 LEU A CA 1
ATOM 8117 C C . LEU A 1 1046 ? 30.396 19.711 -12.719 1.00 86.00 1046 LEU A C 1
ATOM 8119 O O . LEU A 1 1046 ? 30.501 18.595 -13.230 1.00 86.00 1046 LEU A O 1
ATOM 8123 N N . TYR A 1 1047 ? 29.755 19.912 -11.561 1.00 90.31 1047 TYR A N 1
ATOM 8124 C CA . TYR A 1 1047 ? 29.111 18.852 -10.786 1.00 90.31 1047 TYR A CA 1
ATOM 8125 C C . TYR A 1 1047 ? 28.034 18.121 -11.601 1.00 90.31 1047 TYR A C 1
ATOM 8127 O O . TYR A 1 1047 ? 28.120 16.900 -11.769 1.00 90.31 1047 TYR A O 1
ATOM 8135 N N . ARG A 1 1048 ? 27.067 18.851 -12.177 1.00 87.44 1048 ARG A N 1
ATOM 8136 C CA . ARG A 1 1048 ? 25.975 18.262 -12.977 1.00 87.44 1048 ARG A CA 1
ATOM 8137 C C . ARG A 1 1048 ? 26.498 17.478 -14.180 1.00 87.44 1048 ARG A C 1
ATOM 8139 O O . ARG A 1 1048 ? 26.104 16.332 -14.391 1.00 87.44 1048 ARG A O 1
ATOM 8146 N N . ARG A 1 1049 ? 27.449 18.049 -14.926 1.00 86.50 1049 ARG A N 1
ATOM 8147 C CA . ARG A 1 1049 ? 28.092 17.394 -16.079 1.00 86.50 1049 ARG A CA 1
ATOM 8148 C C . ARG A 1 1049 ? 28.836 16.125 -15.671 1.00 86.50 1049 ARG A C 1
ATOM 8150 O O . ARG A 1 1049 ? 28.716 15.094 -16.330 1.00 86.50 1049 ARG A O 1
ATOM 8157 N N . ALA A 1 1050 ? 29.533 16.147 -14.537 1.00 87.75 1050 ALA A N 1
ATOM 8158 C CA . ALA A 1 1050 ? 30.215 14.967 -14.024 1.00 87.75 1050 ALA A CA 1
ATOM 8159 C C . ALA A 1 1050 ? 29.251 13.802 -13.720 1.00 87.75 1050 ALA A C 1
ATOM 8161 O O . ALA A 1 1050 ? 29.668 12.646 -13.801 1.00 87.75 1050 ALA A O 1
ATOM 8162 N N . ARG A 1 1051 ? 27.976 14.061 -13.377 1.00 89.81 1051 ARG A N 1
ATOM 8163 C CA . ARG A 1 1051 ? 26.986 13.001 -13.079 1.00 89.81 1051 ARG A CA 1
ATOM 8164 C C . ARG A 1 1051 ? 26.540 12.216 -14.310 1.00 89.81 1051 ARG A C 1
ATOM 8166 O O . ARG A 1 1051 ? 26.260 11.031 -14.187 1.00 89.81 1051 ARG A O 1
ATOM 8173 N N . ILE A 1 1052 ? 26.543 12.834 -15.488 1.00 86.31 1052 ILE A N 1
ATOM 8174 C CA . ILE A 1 1052 ? 26.157 12.168 -16.744 1.00 86.31 1052 ILE A CA 1
ATOM 8175 C C . ILE A 1 1052 ? 27.346 11.547 -17.497 1.00 86.31 1052 ILE A C 1
ATOM 8177 O O . ILE A 1 1052 ? 27.146 10.882 -18.511 1.00 86.31 1052 ILE A O 1
ATOM 8181 N N . SER A 1 1053 ? 28.574 11.712 -16.988 1.00 87.50 1053 SER A N 1
ATOM 8182 C CA . SER A 1 1053 ? 29.809 11.213 -17.618 1.00 87.50 1053 SER A CA 1
ATOM 8183 C C . SER A 1 1053 ? 29.768 9.724 -17.964 1.00 87.50 1053 SER A C 1
ATOM 8185 O O . SER A 1 1053 ? 30.157 9.362 -19.068 1.00 87.50 1053 SER A O 1
ATOM 8187 N N . GLY A 1 1054 ? 29.242 8.870 -17.077 1.00 86.31 1054 GLY A N 1
ATOM 8188 C CA . GLY A 1 1054 ? 29.173 7.424 -17.314 1.00 86.31 1054 GLY A CA 1
ATOM 8189 C C . GLY A 1 1054 ? 28.313 7.066 -18.528 1.00 86.31 1054 GLY A C 1
ATOM 8190 O O . GLY A 1 1054 ? 28.763 6.327 -19.397 1.00 86.31 1054 GLY A O 1
ATOM 8191 N N . ARG A 1 1055 ? 27.121 7.666 -18.633 1.00 85.50 1055 ARG A N 1
ATOM 8192 C CA . ARG A 1 1055 ? 26.199 7.468 -19.768 1.00 85.50 1055 ARG A CA 1
ATOM 8193 C C . ARG A 1 1055 ? 26.834 7.885 -21.089 1.00 85.50 1055 ARG A C 1
ATOM 8195 O O . ARG A 1 1055 ? 26.640 7.231 -22.102 1.00 85.50 1055 ARG A O 1
ATOM 8202 N N . HIS A 1 1056 ? 27.610 8.964 -21.063 1.00 84.94 1056 HIS A N 1
ATOM 8203 C CA . HIS A 1 1056 ? 28.305 9.447 -22.245 1.00 84.94 1056 HIS A CA 1
ATOM 8204 C C . HIS A 1 1056 ? 29.502 8.573 -22.629 1.00 84.94 1056 HIS A C 1
ATOM 8206 O O . HIS A 1 1056 ? 29.634 8.218 -23.793 1.00 84.94 1056 HIS A O 1
ATOM 8212 N N . CYS A 1 1057 ? 30.353 8.201 -21.666 1.00 85.00 1057 CYS A N 1
ATOM 8213 C CA . CYS A 1 1057 ? 31.553 7.407 -21.937 1.00 85.00 1057 CYS A CA 1
ATOM 8214 C C . CYS A 1 1057 ? 31.200 6.015 -22.479 1.00 85.00 1057 CYS A C 1
ATOM 8216 O O . CYS A 1 1057 ? 31.855 5.518 -23.386 1.00 85.00 1057 CYS A O 1
ATOM 8218 N N . TRP A 1 1058 ? 30.161 5.382 -21.935 1.00 85.81 1058 TRP A N 1
ATOM 8219 C CA . TRP A 1 1058 ? 29.764 4.029 -22.328 1.00 85.81 1058 TRP A CA 1
ATOM 8220 C C . TRP A 1 1058 ? 28.710 3.991 -23.446 1.00 85.81 1058 TRP A C 1
ATOM 8222 O O . TRP A 1 1058 ? 28.508 2.936 -24.043 1.00 85.81 1058 TRP A O 1
ATOM 8232 N N . GLY A 1 1059 ? 28.055 5.115 -23.753 1.00 84.50 1059 GLY A N 1
ATOM 8233 C CA . GLY A 1 1059 ? 27.069 5.213 -24.830 1.00 84.50 1059 GLY A CA 1
ATOM 8234 C C . GLY A 1 1059 ? 25.958 4.166 -24.712 1.00 84.50 1059 GLY A C 1
ATOM 8235 O O . GLY A 1 1059 ? 25.391 3.964 -23.639 1.00 84.50 1059 GLY A O 1
ATOM 8236 N N . GLU A 1 1060 ? 25.669 3.474 -25.815 1.00 78.62 1060 GLU A N 1
ATOM 8237 C CA . GLU A 1 1060 ? 24.653 2.411 -25.872 1.00 78.62 1060 GLU A CA 1
ATOM 8238 C C . GLU A 1 1060 ? 25.003 1.173 -25.027 1.00 78.62 1060 GLU A C 1
ATOM 8240 O O . GLU A 1 1060 ? 24.109 0.408 -24.672 1.00 78.62 1060 GLU A O 1
ATOM 8245 N N . GLU A 1 1061 ? 26.277 0.972 -24.658 1.00 82.19 1061 GLU A N 1
ATOM 8246 C CA . GLU A 1 1061 ? 26.676 -0.144 -23.789 1.00 82.19 1061 GLU A CA 1
ATOM 8247 C C . GLU A 1 1061 ? 26.245 0.078 -22.328 1.00 82.19 1061 GLU A C 1
ATOM 8249 O O . GLU A 1 1061 ? 26.273 -0.859 -21.531 1.00 82.19 1061 GLU A O 1
ATOM 8254 N N . TYR A 1 1062 ? 25.849 1.299 -21.954 1.00 87.00 1062 TYR A N 1
ATOM 8255 C CA . TYR A 1 1062 ? 25.535 1.665 -20.578 1.00 87.00 1062 TYR A CA 1
ATOM 8256 C C . TYR A 1 1062 ? 24.138 1.170 -20.149 1.00 87.00 1062 TYR A C 1
ATOM 8258 O O . TYR A 1 1062 ? 23.131 1.711 -20.609 1.00 87.00 1062 TYR A O 1
ATOM 8266 N N . PRO A 1 1063 ? 24.024 0.163 -19.259 1.00 83.50 1063 PRO A N 1
ATOM 8267 C CA . PRO A 1 1063 ? 22.745 -0.492 -18.992 1.00 83.50 1063 PRO A CA 1
ATOM 8268 C C . PRO A 1 1063 ? 21.820 0.346 -18.105 1.00 83.50 1063 PRO A C 1
ATOM 8270 O O . PRO A 1 1063 ? 22.270 1.155 -17.289 1.00 83.50 1063 PRO A O 1
ATOM 8273 N N . GLU A 1 1064 ? 20.518 0.064 -18.189 1.00 81.31 1064 GLU A N 1
ATOM 8274 C CA . GLU A 1 1064 ? 19.475 0.729 -17.394 1.00 81.31 1064 GLU A CA 1
ATOM 8275 C C . GLU A 1 1064 ? 19.738 0.655 -15.880 1.00 81.31 1064 GLU A C 1
ATOM 8277 O O . GLU A 1 1064 ? 19.569 1.653 -15.182 1.00 81.31 1064 GLU A O 1
ATOM 8282 N N . ASP A 1 1065 ? 20.261 -0.464 -15.370 1.00 82.12 1065 ASP A N 1
ATOM 8283 C CA . ASP A 1 1065 ? 20.622 -0.599 -13.951 1.00 82.12 1065 ASP A CA 1
ATOM 8284 C C . ASP A 1 1065 ? 21.716 0.393 -13.518 1.00 82.12 1065 ASP A C 1
ATOM 8286 O O . ASP A 1 1065 ? 21.681 0.919 -12.406 1.00 82.12 1065 ASP A O 1
ATOM 8290 N N . ALA A 1 1066 ? 22.688 0.686 -14.392 1.00 82.31 1066 ALA A N 1
ATOM 8291 C CA . ALA A 1 1066 ? 23.743 1.661 -14.108 1.00 82.31 1066 ALA A CA 1
ATOM 8292 C C . ALA A 1 1066 ? 23.220 3.105 -14.213 1.00 82.31 1066 ALA A C 1
ATOM 8294 O O . ALA A 1 1066 ? 23.659 3.983 -13.469 1.00 82.31 1066 ALA A O 1
ATOM 8295 N N . ILE A 1 1067 ? 22.245 3.346 -15.098 1.00 85.31 1067 ILE A N 1
ATOM 8296 C CA . ILE A 1 1067 ? 21.502 4.611 -15.184 1.00 85.31 1067 ILE A CA 1
ATOM 8297 C C . ILE A 1 1067 ? 20.722 4.851 -13.891 1.00 85.31 1067 ILE A C 1
ATOM 8299 O O . ILE A 1 1067 ? 20.771 5.966 -13.367 1.00 85.31 1067 ILE A O 1
ATOM 8303 N N . LEU A 1 1068 ? 20.034 3.825 -13.383 1.00 84.19 1068 LEU A N 1
ATOM 8304 C CA . LEU A 1 1068 ? 19.266 3.887 -12.144 1.00 84.19 1068 LEU A CA 1
ATOM 8305 C C . LEU A 1 1068 ? 20.182 4.078 -10.929 1.00 84.19 1068 LEU A C 1
ATOM 8307 O O . LEU A 1 1068 ? 19.904 4.943 -10.104 1.00 84.19 1068 LEU A O 1
ATOM 8311 N N . ASP A 1 1069 ? 21.313 3.368 -10.857 1.00 87.06 1069 ASP A N 1
ATOM 8312 C CA . ASP A 1 1069 ? 22.321 3.581 -9.808 1.00 87.06 1069 ASP A CA 1
ATOM 8313 C C . ASP A 1 1069 ? 22.831 5.034 -9.793 1.00 87.06 1069 ASP A C 1
ATOM 8315 O O . ASP A 1 1069 ? 22.956 5.630 -8.721 1.00 87.06 1069 ASP A O 1
ATOM 8319 N N . ASP A 1 1070 ? 23.064 5.654 -10.956 1.00 88.12 1070 ASP A N 1
ATOM 8320 C CA . ASP A 1 1070 ? 23.439 7.074 -11.019 1.00 88.12 1070 ASP A CA 1
ATOM 8321 C C . ASP A 1 1070 ? 22.332 7.999 -10.481 1.00 88.12 1070 ASP A C 1
ATOM 8323 O O . ASP A 1 1070 ? 22.644 8.981 -9.803 1.00 88.12 1070 ASP A O 1
ATOM 8327 N N . VAL A 1 1071 ? 21.054 7.692 -10.749 1.00 87.31 1071 VAL A N 1
ATOM 8328 C CA . VAL A 1 1071 ? 19.900 8.462 -10.242 1.00 87.31 1071 VAL A CA 1
ATOM 8329 C C . VAL A 1 1071 ? 19.777 8.316 -8.726 1.00 87.31 1071 VAL A C 1
ATOM 8331 O O . VAL A 1 1071 ? 19.710 9.320 -8.019 1.00 87.31 1071 VAL A O 1
ATOM 8334 N N . GLU A 1 1072 ? 19.829 7.085 -8.213 1.00 90.12 1072 GLU A N 1
ATOM 8335 C CA . GLU A 1 1072 ? 19.750 6.787 -6.777 1.00 90.12 1072 GLU A CA 1
ATOM 8336 C C . GLU A 1 1072 ? 20.872 7.480 -5.990 1.00 90.12 1072 GLU A C 1
ATOM 8338 O O . GLU A 1 1072 ? 20.669 7.950 -4.869 1.00 90.12 1072 GLU A O 1
ATOM 8343 N N . ASN A 1 1073 ? 22.067 7.576 -6.580 1.00 92.19 1073 ASN A N 1
ATOM 8344 C CA . ASN A 1 1073 ? 23.223 8.196 -5.941 1.00 92.19 1073 ASN A CA 1
ATOM 8345 C C . ASN A 1 1073 ? 23.330 9.709 -6.181 1.00 92.19 1073 ASN A C 1
ATOM 8347 O O . ASN A 1 1073 ? 24.182 10.330 -5.545 1.00 92.19 1073 ASN A O 1
ATOM 8351 N N . TYR A 1 1074 ? 22.497 10.321 -7.032 1.00 92.31 1074 TYR A N 1
ATOM 8352 C CA . TYR A 1 1074 ? 22.598 11.747 -7.366 1.00 92.31 1074 TYR A CA 1
ATOM 8353 C C . TYR A 1 1074 ? 22.545 12.621 -6.107 1.00 92.31 1074 TYR A C 1
ATOM 8355 O O . TYR A 1 1074 ? 23.504 13.326 -5.795 1.00 92.31 1074 TYR A O 1
ATOM 8363 N N . ARG A 1 1075 ? 21.474 12.499 -5.315 1.00 94.19 1075 ARG A N 1
ATOM 8364 C CA . ARG A 1 1075 ? 21.257 13.330 -4.121 1.00 94.19 1075 ARG A CA 1
ATOM 8365 C C . ARG A 1 1075 ? 22.284 13.069 -3.004 1.00 94.19 1075 ARG A C 1
ATOM 8367 O O . ARG A 1 1075 ? 22.820 14.032 -2.461 1.00 94.19 1075 ARG A O 1
ATOM 8374 N N . PRO A 1 1076 ? 22.663 11.818 -2.675 1.00 94.56 1076 PRO A N 1
ATOM 8375 C CA . PRO A 1 1076 ? 23.778 11.580 -1.754 1.00 94.56 1076 PRO A CA 1
ATOM 8376 C C . PRO A 1 1076 ? 25.126 12.132 -2.242 1.00 94.56 1076 PRO A C 1
ATOM 8378 O O . PRO A 1 1076 ? 25.918 12.608 -1.430 1.00 94.56 1076 PRO A O 1
ATOM 8381 N N . LEU A 1 1077 ? 25.402 12.099 -3.550 1.00 93.81 1077 LEU A N 1
ATOM 8382 C CA . LEU A 1 1077 ? 26.615 12.695 -4.120 1.00 93.81 1077 LEU A CA 1
ATOM 8383 C C . LEU A 1 1077 ? 26.559 14.228 -4.129 1.00 93.81 1077 LEU A C 1
ATOM 8385 O O . LEU A 1 1077 ? 27.606 14.864 -4.072 1.00 93.81 1077 LEU A O 1
ATOM 8389 N N . GLU A 1 1078 ? 25.369 14.821 -4.219 1.00 95.00 1078 GLU A N 1
ATOM 8390 C CA . GLU A 1 1078 ? 25.130 16.266 -4.086 1.00 95.00 1078 GLU A CA 1
ATOM 8391 C C . GLU A 1 1078 ? 25.368 16.725 -2.645 1.00 95.00 1078 GLU A C 1
ATOM 8393 O O . GLU A 1 1078 ? 26.090 17.690 -2.402 1.00 95.00 1078 GLU A O 1
ATOM 8398 N N . PHE A 1 1079 ? 24.881 15.958 -1.667 1.00 96.44 1079 PHE A N 1
ATOM 8399 C CA . PHE A 1 1079 ? 25.190 16.201 -0.262 1.00 96.44 1079 PHE A CA 1
ATOM 8400 C C . PHE A 1 1079 ? 26.699 16.111 0.012 1.00 96.44 1079 PHE A C 1
ATOM 8402 O O . PHE A 1 1079 ? 27.273 16.996 0.648 1.00 96.44 1079 PHE A O 1
ATOM 8409 N N . LEU A 1 1080 ? 27.362 15.079 -0.526 1.00 92.81 1080 LEU A N 1
ATOM 8410 C CA . LEU A 1 1080 ? 28.816 14.946 -0.441 1.00 92.81 1080 LEU A CA 1
ATOM 8411 C C . LEU A 1 1080 ? 29.532 16.143 -1.086 1.00 92.81 1080 LEU A C 1
ATOM 8413 O O . LEU A 1 1080 ? 30.475 16.661 -0.496 1.00 92.81 1080 LEU A O 1
ATOM 8417 N N . HIS A 1 1081 ? 29.079 16.594 -2.262 1.00 92.62 1081 HIS A N 1
ATOM 8418 C CA . HIS A 1 1081 ? 29.623 17.768 -2.947 1.00 92.62 1081 HIS A CA 1
ATOM 8419 C C . HIS A 1 1081 ? 29.594 18.996 -2.036 1.00 92.62 1081 HIS A C 1
ATOM 8421 O O . HIS A 1 1081 ? 30.647 19.559 -1.748 1.00 92.62 1081 HIS A O 1
ATOM 8427 N N . HIS A 1 1082 ? 28.421 19.362 -1.514 1.00 93.69 1082 HIS A N 1
ATOM 8428 C CA . HIS A 1 1082 ? 28.289 20.531 -0.645 1.00 93.69 1082 HIS A CA 1
ATOM 8429 C C . HIS A 1 1082 ? 29.093 20.416 0.653 1.00 93.69 1082 HIS A C 1
ATOM 8431 O O . HIS A 1 1082 ? 29.680 21.409 1.076 1.00 93.69 1082 HIS A O 1
ATOM 8437 N N . GLY A 1 1083 ? 29.176 19.223 1.254 1.00 92.25 1083 GLY A N 1
ATOM 8438 C CA . GLY A 1 1083 ? 30.038 18.992 2.415 1.00 92.25 1083 GLY A CA 1
ATOM 8439 C C . GLY A 1 1083 ? 31.509 19.287 2.105 1.00 92.25 1083 GLY A C 1
ATOM 8440 O O . GLY A 1 1083 ? 32.156 20.064 2.797 1.00 92.25 1083 GLY A O 1
ATOM 8441 N N . LEU A 1 1084 ? 32.029 18.777 0.986 1.00 88.31 1084 LEU A N 1
ATOM 8442 C CA . LEU A 1 1084 ? 33.414 19.037 0.571 1.00 88.31 1084 LEU A CA 1
ATOM 8443 C C . LEU A 1 1084 ? 33.687 20.522 0.274 1.00 88.31 1084 LEU A C 1
ATOM 8445 O O . LEU A 1 1084 ? 34.767 21.021 0.599 1.00 88.31 1084 LEU A O 1
ATOM 8449 N N . LEU A 1 1085 ? 32.715 21.250 -0.287 1.00 87.69 1085 LEU A N 1
ATOM 8450 C CA . LEU A 1 1085 ? 32.833 22.704 -0.461 1.00 87.69 1085 LEU A CA 1
ATOM 8451 C C . LEU A 1 1085 ? 32.868 23.433 0.882 1.00 87.69 1085 LEU A C 1
ATOM 8453 O O . LEU A 1 1085 ? 33.687 24.333 1.081 1.00 87.69 1085 LEU A O 1
ATOM 8457 N N . MET A 1 1086 ? 32.007 23.017 1.811 1.00 89.94 1086 MET A N 1
ATOM 8458 C CA . MET A 1 1086 ? 31.945 23.574 3.156 1.00 89.94 1086 MET A CA 1
ATOM 8459 C C . MET A 1 1086 ? 33.263 23.353 3.905 1.00 89.94 1086 MET A C 1
ATOM 8461 O O . MET A 1 1086 ? 33.815 24.295 4.470 1.00 89.94 1086 MET A O 1
ATOM 8465 N N . ARG A 1 1087 ? 33.845 22.150 3.813 1.00 88.06 1087 ARG A N 1
ATOM 8466 C CA . ARG A 1 1087 ? 35.182 21.849 4.342 1.00 88.06 1087 ARG A CA 1
ATOM 8467 C C . ARG A 1 1087 ? 36.245 22.816 3.832 1.00 88.06 1087 ARG A C 1
ATOM 8469 O O . ARG A 1 1087 ? 37.008 23.356 4.633 1.00 88.06 1087 ARG A O 1
ATOM 8476 N N . SER A 1 1088 ? 36.290 23.043 2.517 1.00 84.25 1088 SER A N 1
ATOM 8477 C CA . SER A 1 1088 ? 37.258 23.959 1.906 1.00 84.25 1088 SER A CA 1
ATOM 8478 C C . SER A 1 1088 ? 37.114 25.381 2.457 1.00 84.25 1088 SER A C 1
ATOM 8480 O O . SER A 1 1088 ? 38.120 26.018 2.767 1.00 84.25 1088 SER A O 1
ATOM 8482 N N . ARG A 1 1089 ? 35.883 25.882 2.613 1.00 86.62 1089 ARG A N 1
ATOM 8483 C CA . ARG A 1 1089 ? 35.613 27.229 3.150 1.00 86.62 1089 ARG A CA 1
ATOM 8484 C C . ARG A 1 1089 ? 35.998 27.353 4.624 1.00 86.62 1089 ARG A C 1
ATOM 8486 O O . ARG A 1 1089 ? 36.729 28.275 4.984 1.00 86.62 1089 ARG A O 1
ATOM 8493 N N . ILE A 1 1090 ? 35.626 26.370 5.455 1.00 87.69 1090 ILE A N 1
ATOM 8494 C CA . ILE A 1 1090 ? 36.044 26.304 6.869 1.00 87.69 1090 ILE A CA 1
ATOM 8495 C C . ILE A 1 1090 ? 37.573 26.354 6.969 1.00 87.69 1090 ILE A C 1
ATOM 8497 O O . ILE A 1 1090 ? 38.120 27.117 7.768 1.00 87.69 1090 ILE A O 1
ATOM 8501 N N . TRP A 1 1091 ? 38.268 25.584 6.128 1.00 83.81 1091 TRP A N 1
ATOM 8502 C CA . TRP A 1 1091 ? 39.725 25.561 6.111 1.00 83.81 1091 TRP A CA 1
ATOM 8503 C C . TRP A 1 1091 ? 40.327 26.919 5.722 1.00 83.81 1091 TRP A C 1
ATOM 8505 O O . TRP A 1 1091 ? 41.218 27.425 6.409 1.00 83.81 1091 TRP A O 1
ATOM 8515 N N . GLN A 1 1092 ? 39.847 27.528 4.633 1.00 80.25 1092 GLN A N 1
ATOM 8516 C CA . GLN A 1 1092 ? 40.329 28.829 4.155 1.00 80.25 1092 GLN A CA 1
ATOM 8517 C C . GLN A 1 1092 ? 40.163 29.918 5.217 1.00 80.25 1092 GLN A C 1
ATOM 8519 O O . GLN A 1 1092 ? 41.106 30.673 5.472 1.00 80.25 1092 GLN A O 1
ATOM 8524 N N . LEU A 1 1093 ? 39.007 29.958 5.885 1.00 84.81 1093 LEU A N 1
ATOM 8525 C CA . LEU A 1 1093 ? 38.769 30.902 6.969 1.00 84.81 1093 LEU A CA 1
ATOM 8526 C C . LEU A 1 1093 ? 39.687 30.629 8.169 1.00 84.81 1093 LEU A C 1
ATOM 8528 O O . LEU A 1 1093 ? 40.241 31.568 8.741 1.00 84.81 1093 LEU A O 1
ATOM 8532 N N . ALA A 1 1094 ? 39.901 29.362 8.535 1.00 83.38 1094 ALA A N 1
ATOM 8533 C CA . ALA A 1 1094 ? 40.782 28.997 9.644 1.00 83.38 1094 ALA A CA 1
ATOM 8534 C C . ALA A 1 1094 ? 42.233 29.442 9.396 1.00 83.38 1094 ALA A C 1
ATOM 8536 O O . ALA A 1 1094 ? 42.863 30.020 10.286 1.00 83.38 1094 ALA A O 1
ATOM 8537 N N . VAL A 1 1095 ? 42.744 29.251 8.175 1.00 79.31 1095 VAL A N 1
ATOM 8538 C CA . VAL A 1 1095 ? 44.080 29.716 7.765 1.00 79.31 1095 VAL A CA 1
ATOM 8539 C C . VAL A 1 1095 ? 44.162 31.243 7.748 1.00 79.31 1095 VAL A C 1
ATOM 8541 O O . VAL A 1 1095 ? 45.118 31.802 8.286 1.00 79.31 1095 VAL A O 1
ATOM 8544 N N . ALA A 1 1096 ? 43.170 31.929 7.170 1.00 79.00 1096 ALA A N 1
ATOM 8545 C CA . ALA A 1 1096 ? 43.143 33.391 7.114 1.00 79.00 1096 ALA A CA 1
ATOM 8546 C C . ALA A 1 1096 ? 43.182 34.010 8.520 1.00 79.00 1096 ALA A C 1
ATOM 8548 O O . ALA A 1 1096 ? 44.013 34.880 8.788 1.00 79.00 1096 ALA A O 1
ATOM 8549 N N . ARG A 1 1097 ? 42.364 33.487 9.441 1.00 81.69 1097 ARG A N 1
ATOM 8550 C CA . ARG A 1 1097 ? 42.305 33.946 10.835 1.00 81.69 1097 ARG A CA 1
ATOM 8551 C C . ARG A 1 1097 ? 43.583 33.634 11.608 1.00 81.69 1097 ARG A C 1
ATOM 8553 O O . ARG A 1 1097 ? 44.042 34.479 12.369 1.00 81.69 1097 ARG A O 1
ATOM 8560 N N . HIS A 1 1098 ? 44.189 32.465 11.391 1.00 79.50 1098 HIS A N 1
ATOM 8561 C CA . HIS A 1 1098 ? 45.492 32.138 11.980 1.00 79.50 1098 HIS A CA 1
ATOM 8562 C C . HIS A 1 1098 ? 46.605 33.077 11.477 1.00 79.50 1098 HIS A C 1
ATOM 8564 O O . HIS A 1 1098 ? 47.503 33.433 12.232 1.00 79.50 1098 HIS A O 1
ATOM 8570 N N . ALA A 1 1099 ? 46.521 33.538 10.225 1.00 77.62 1099 ALA A N 1
ATOM 8571 C CA . ALA A 1 1099 ? 47.423 34.536 9.649 1.00 77.62 1099 ALA A CA 1
ATOM 8572 C C . ALA A 1 1099 ? 47.060 35.999 10.000 1.00 77.62 1099 ALA A C 1
ATOM 8574 O O . ALA A 1 1099 ? 47.671 36.918 9.454 1.00 77.62 1099 ALA A O 1
ATOM 8575 N N . GLY A 1 1100 ? 46.068 36.234 10.870 1.00 78.06 1100 GLY A N 1
ATOM 8576 C CA . GLY A 1 1100 ? 45.638 37.573 11.291 1.00 78.06 1100 GLY A CA 1
ATOM 8577 C C . GLY A 1 1100 ? 44.880 38.377 10.226 1.00 78.06 1100 GLY A C 1
ATOM 8578 O O . GLY A 1 1100 ? 44.856 39.603 10.300 1.00 78.06 1100 GLY A O 1
ATOM 8579 N N . LYS A 1 1101 ? 44.296 37.716 9.218 1.00 76.56 1101 LYS A N 1
ATOM 8580 C CA . LYS A 1 1101 ? 43.485 38.347 8.167 1.00 76.56 1101 LYS A CA 1
ATOM 8581 C C . LYS A 1 1101 ? 41.997 38.145 8.452 1.00 76.56 1101 LYS A C 1
ATOM 8583 O O . LYS A 1 1101 ? 41.552 37.007 8.604 1.00 76.56 1101 LYS A O 1
ATOM 8588 N N . ASP A 1 1102 ? 41.233 39.233 8.444 1.00 66.56 1102 ASP A N 1
ATOM 8589 C CA . ASP A 1 1102 ? 39.770 39.188 8.486 1.00 66.56 1102 ASP A CA 1
ATOM 8590 C C . ASP A 1 1102 ? 39.197 39.192 7.059 1.00 66.56 1102 ASP A C 1
ATOM 8592 O O . ASP A 1 1102 ? 39.626 39.966 6.201 1.00 66.56 1102 ASP A O 1
ATOM 8596 N N . GLY A 1 1103 ? 38.258 38.281 6.795 1.00 68.25 1103 GLY A N 1
ATOM 8597 C CA . GLY A 1 1103 ? 37.556 38.141 5.517 1.00 68.25 1103 GLY A CA 1
ATOM 8598 C C . GLY A 1 1103 ? 36.083 38.544 5.614 1.00 68.25 1103 GLY A C 1
ATOM 8599 O O . GLY A 1 1103 ? 35.587 38.866 6.689 1.00 68.25 1103 GLY A O 1
ATOM 8600 N N . VAL A 1 1104 ? 35.377 38.504 4.479 1.00 72.44 1104 VAL A N 1
ATOM 8601 C CA . VAL A 1 1104 ? 33.925 38.782 4.394 1.00 72.44 1104 VAL A CA 1
ATOM 8602 C C . VAL A 1 1104 ? 33.093 37.699 5.099 1.00 72.44 1104 VAL A C 1
ATOM 8604 O O . VAL A 1 1104 ? 32.014 37.970 5.614 1.00 72.44 1104 VAL A O 1
ATOM 8607 N N . GLU A 1 1105 ? 33.607 36.473 5.137 1.00 82.12 1105 GLU A N 1
ATOM 8608 C CA . GLU A 1 1105 ? 32.960 35.302 5.720 1.00 82.12 1105 GLU A CA 1
ATOM 8609 C C . GLU A 1 1105 ? 33.337 35.141 7.204 1.00 82.12 1105 GLU A C 1
ATOM 8611 O O . GLU A 1 1105 ? 34.517 35.186 7.563 1.00 82.12 1105 GLU A O 1
ATOM 8616 N N . THR A 1 1106 ? 32.344 34.959 8.081 1.00 89.62 1106 THR A N 1
ATOM 8617 C CA . THR A 1 1106 ? 32.540 34.841 9.539 1.00 89.62 1106 THR A CA 1
ATOM 8618 C C . THR A 1 1106 ? 32.323 33.408 10.034 1.00 89.62 1106 THR A C 1
ATOM 8620 O O . THR A 1 1106 ? 31.544 32.663 9.427 1.00 89.62 1106 THR A O 1
ATOM 8623 N N . PRO A 1 1107 ? 32.937 33.000 11.167 1.00 91.44 1107 PRO A N 1
ATOM 8624 C CA . PRO A 1 1107 ? 32.659 31.702 11.782 1.00 91.44 1107 PRO A CA 1
ATOM 8625 C C . PRO A 1 1107 ? 31.169 31.463 12.047 1.00 91.44 1107 PRO A C 1
ATOM 8627 O O . PRO A 1 1107 ? 30.702 30.338 11.922 1.00 91.44 1107 PRO A O 1
ATOM 8630 N N . GLU A 1 1108 ? 30.423 32.501 12.420 1.00 91.06 1108 GLU A N 1
ATOM 8631 C CA . GLU A 1 1108 ? 28.981 32.443 12.647 1.00 91.06 1108 GLU A CA 1
ATOM 8632 C C . GLU A 1 1108 ? 28.231 32.131 11.347 1.00 91.06 1108 GLU A C 1
ATOM 8634 O O . GLU A 1 1108 ? 27.488 31.154 11.317 1.00 91.06 1108 GLU A O 1
ATOM 8639 N N . SER A 1 1109 ? 28.505 32.875 10.269 1.00 91.69 1109 SER A N 1
ATOM 8640 C CA . SER A 1 1109 ? 27.837 32.678 8.974 1.00 91.69 1109 SER A CA 1
ATOM 8641 C C . SER A 1 1109 ? 28.083 31.286 8.381 1.00 91.69 1109 SER A C 1
ATOM 8643 O O . SER A 1 1109 ? 27.148 30.641 7.915 1.00 91.69 1109 SER A O 1
ATOM 8645 N N . LEU A 1 1110 ? 29.313 30.762 8.483 1.00 92.38 1110 LEU A N 1
ATOM 8646 C CA . LEU A 1 1110 ? 29.623 29.399 8.039 1.00 92.38 1110 LEU A CA 1
ATOM 8647 C C . LEU A 1 1110 ? 28.929 28.332 8.881 1.00 92.38 1110 LEU A C 1
ATOM 8649 O O . LEU A 1 1110 ? 28.580 27.273 8.365 1.00 92.38 1110 LEU A O 1
ATOM 8653 N N . PHE A 1 1111 ? 28.756 28.576 10.182 1.00 94.19 1111 PHE A N 1
ATOM 8654 C CA . PHE A 1 1111 ? 28.052 27.626 11.033 1.00 94.19 1111 PHE A CA 1
ATOM 8655 C C . PHE A 1 1111 ? 26.564 27.586 10.696 1.00 94.19 1111 PHE A C 1
ATOM 8657 O O . PHE A 1 1111 ? 26.008 26.498 10.618 1.00 94.19 1111 PHE A O 1
ATOM 8664 N N . GLU A 1 1112 ? 25.933 28.741 10.474 1.00 94.06 1112 GLU A N 1
ATOM 8665 C CA . GLU A 1 1112 ? 24.529 28.830 10.052 1.00 94.06 1112 GLU A CA 1
ATOM 8666 C C . GLU A 1 1112 ? 24.300 28.064 8.747 1.00 94.06 1112 GLU A C 1
ATOM 8668 O O . GLU A 1 1112 ? 23.452 27.177 8.699 1.00 94.06 1112 GLU A O 1
ATOM 8673 N N . GLU A 1 1113 ? 25.141 28.286 7.739 1.00 95.25 1113 GLU A N 1
ATOM 8674 C CA . GLU A 1 1113 ? 25.040 27.588 6.455 1.00 95.25 1113 GLU A CA 1
ATOM 8675 C C . GLU A 1 1113 ? 25.318 26.075 6.578 1.00 95.25 1113 GLU A C 1
ATOM 8677 O O . GLU A 1 1113 ? 24.725 25.256 5.874 1.00 95.25 1113 GLU A O 1
ATOM 8682 N N . LEU A 1 1114 ? 26.183 25.666 7.513 1.00 95.25 1114 LEU A N 1
ATOM 8683 C CA . LEU A 1 1114 ? 26.398 24.258 7.851 1.00 95.25 1114 LEU A CA 1
ATOM 8684 C C . LEU A 1 1114 ? 25.180 23.643 8.567 1.00 95.25 1114 LEU A C 1
ATOM 8686 O O . LEU A 1 1114 ? 24.874 22.468 8.361 1.00 95.25 1114 LEU A O 1
ATOM 8690 N N . ILE A 1 1115 ? 24.451 24.399 9.389 1.00 95.25 1115 ILE A N 1
ATOM 8691 C CA . ILE A 1 1115 ? 23.177 23.939 9.962 1.00 95.25 1115 ILE A CA 1
ATOM 8692 C C . ILE A 1 1115 ? 22.124 23.798 8.862 1.00 95.25 1115 ILE A C 1
ATOM 8694 O O . ILE A 1 1115 ? 21.528 22.728 8.752 1.00 95.25 1115 ILE A O 1
ATOM 8698 N N . GLU A 1 1116 ? 21.970 24.801 7.997 1.00 95.81 1116 GLU A N 1
ATOM 8699 C CA . GLU A 1 1116 ? 21.049 24.760 6.852 1.00 95.81 1116 GLU A CA 1
ATOM 8700 C C . GLU A 1 1116 ? 21.349 23.581 5.917 1.00 95.81 1116 GLU A C 1
ATOM 8702 O O . GLU A 1 1116 ? 20.439 22.909 5.427 1.00 95.81 1116 GLU A O 1
ATOM 8707 N N . LEU A 1 1117 ? 22.632 23.277 5.693 1.00 94.69 1117 LEU A N 1
ATOM 8708 C CA . LEU A 1 1117 ? 23.046 22.105 4.927 1.00 94.69 1117 LEU A CA 1
ATOM 8709 C C . LEU A 1 1117 ? 22.591 20.801 5.602 1.00 94.69 1117 LEU A C 1
ATOM 8711 O O . LEU A 1 1117 ? 22.129 19.880 4.928 1.00 94.69 1117 LEU A O 1
ATOM 8715 N N . GLY A 1 1118 ? 22.698 20.724 6.930 1.00 94.94 1118 GLY A N 1
ATOM 8716 C CA . GLY A 1 1118 ? 22.216 19.587 7.712 1.00 94.94 1118 GLY A CA 1
ATOM 8717 C C . GLY A 1 1118 ? 20.701 19.424 7.671 1.00 94.94 1118 GLY A C 1
ATOM 8718 O O . GLY A 1 1118 ? 20.214 18.300 7.583 1.00 94.94 1118 GLY A O 1
ATOM 8719 N N . GLU A 1 1119 ? 19.960 20.530 7.699 1.00 93.38 1119 GLU A N 1
ATOM 8720 C CA . GLU A 1 1119 ? 18.500 20.542 7.572 1.00 93.38 1119 GLU A CA 1
ATOM 8721 C C . GLU A 1 1119 ? 18.063 20.104 6.167 1.00 93.38 1119 GLU A C 1
ATOM 8723 O O . GLU A 1 1119 ? 17.207 19.229 6.030 1.00 93.38 1119 GLU A O 1
ATOM 8728 N N . ARG A 1 1120 ? 18.725 20.611 5.116 1.00 96.06 1120 ARG A N 1
ATOM 8729 C CA . ARG A 1 1120 ? 18.449 20.255 3.712 1.00 96.06 1120 ARG A CA 1
ATOM 8730 C C . ARG A 1 1120 ? 18.599 18.756 3.427 1.00 96.06 1120 ARG A C 1
ATOM 8732 O O . ARG A 1 1120 ? 17.846 18.208 2.621 1.00 96.06 1120 ARG A O 1
ATOM 8739 N N . TYR A 1 1121 ? 19.563 18.102 4.076 1.00 96.88 1121 TYR A N 1
ATOM 8740 C CA . TYR A 1 1121 ? 19.876 16.678 3.891 1.00 96.88 1121 TYR A CA 1
ATOM 8741 C C . TYR A 1 1121 ? 19.594 15.832 5.143 1.00 96.88 1121 TYR A C 1
ATOM 8743 O O . TYR A 1 1121 ? 20.196 14.769 5.342 1.00 96.88 1121 TYR A O 1
ATOM 8751 N N . GLN A 1 1122 ? 18.675 16.285 6.002 1.00 94.06 1122 GLN A N 1
ATOM 8752 C CA . GLN A 1 1122 ? 18.354 15.615 7.263 1.00 94.06 1122 GLN A CA 1
ATOM 8753 C C . GLN A 1 1122 ? 17.859 14.177 7.047 1.00 94.06 1122 GLN A C 1
ATOM 8755 O O . GLN A 1 1122 ? 18.174 13.281 7.833 1.00 94.06 1122 GLN A O 1
ATOM 8760 N N . ASP A 1 1123 ? 17.128 13.939 5.962 1.00 92.25 1123 ASP A N 1
ATOM 8761 C CA . ASP A 1 1123 ? 16.663 12.624 5.527 1.00 92.25 1123 ASP A CA 1
ATOM 8762 C C . ASP A 1 1123 ? 17.827 11.650 5.292 1.00 92.25 1123 ASP A C 1
ATOM 8764 O O . ASP A 1 1123 ? 17.812 10.520 5.795 1.00 92.25 1123 ASP A O 1
ATOM 8768 N N . LEU A 1 1124 ? 18.885 12.098 4.610 1.00 94.81 1124 LEU A N 1
ATOM 8769 C CA . LEU A 1 1124 ? 20.082 11.295 4.361 1.00 94.81 1124 LEU A CA 1
ATOM 8770 C C . LEU A 1 1124 ? 20.901 11.079 5.641 1.00 94.81 1124 LEU A C 1
ATOM 8772 O O . LEU A 1 1124 ? 21.387 9.972 5.880 1.00 94.81 1124 LEU A O 1
ATOM 8776 N N . ILE A 1 1125 ? 21.005 12.097 6.500 1.00 93.94 1125 ILE A N 1
ATOM 8777 C CA . ILE A 1 1125 ? 21.678 12.007 7.807 1.00 93.94 1125 ILE A CA 1
ATOM 8778 C C . ILE A 1 1125 ? 20.979 10.997 8.731 1.00 93.94 1125 ILE A C 1
ATOM 8780 O O . ILE A 1 1125 ? 21.636 10.243 9.450 1.00 93.94 1125 ILE A O 1
ATOM 8784 N N . LEU A 1 1126 ? 19.645 10.955 8.731 1.00 89.12 1126 LEU A N 1
ATOM 8785 C CA . LEU A 1 1126 ? 18.888 9.952 9.484 1.00 89.12 1126 LEU A CA 1
ATOM 8786 C C . LEU A 1 1126 ? 19.060 8.561 8.866 1.00 89.12 1126 LEU A C 1
ATOM 8788 O O . LEU A 1 1126 ? 19.317 7.591 9.582 1.00 89.12 1126 LEU A O 1
ATOM 8792 N N . THR A 1 1127 ? 18.995 8.470 7.536 1.00 88.50 1127 THR A N 1
ATOM 8793 C CA . THR A 1 1127 ? 19.169 7.213 6.796 1.00 88.50 1127 THR A CA 1
ATOM 8794 C C . THR A 1 1127 ? 20.543 6.590 7.041 1.00 88.50 1127 THR A C 1
ATOM 8796 O O . THR A 1 1127 ? 20.640 5.371 7.204 1.00 88.50 1127 THR A O 1
ATOM 8799 N N . SER A 1 1128 ? 21.599 7.402 7.176 1.00 88.50 1128 SER A N 1
ATOM 8800 C CA . SER A 1 1128 ? 22.955 6.916 7.462 1.00 88.50 1128 SER A CA 1
ATOM 8801 C C . SER A 1 1128 ? 23.066 6.156 8.790 1.00 88.50 1128 SER A C 1
ATOM 8803 O O . SER A 1 1128 ? 24.011 5.390 8.967 1.00 88.50 1128 SER A O 1
ATOM 8805 N N . ARG A 1 1129 ? 22.124 6.362 9.725 1.00 79.81 1129 ARG A N 1
ATOM 8806 C CA . ARG A 1 1129 ? 22.059 5.672 11.028 1.00 79.81 1129 ARG A CA 1
ATOM 8807 C C . ARG A 1 1129 ? 21.190 4.414 11.008 1.00 79.81 1129 ARG A C 1
ATOM 8809 O O . ARG A 1 1129 ? 21.340 3.570 11.887 1.00 79.81 1129 ARG A O 1
ATOM 8816 N N . LEU A 1 1130 ? 20.271 4.312 10.047 1.00 72.38 1130 LEU A N 1
ATOM 8817 C CA . LEU A 1 1130 ? 19.293 3.224 9.940 1.00 72.38 1130 LEU A CA 1
ATOM 8818 C C . LEU A 1 1130 ? 19.729 2.120 8.966 1.00 72.38 1130 LEU A C 1
ATOM 8820 O O . LEU A 1 1130 ? 19.219 1.003 9.044 1.00 72.38 1130 LEU A O 1
ATOM 8824 N N . SER A 1 1131 ? 20.671 2.398 8.060 1.00 62.78 1131 SER A N 1
ATOM 8825 C CA . SER A 1 1131 ? 21.192 1.394 7.129 1.00 62.78 1131 SER A CA 1
ATOM 8826 C C . SER A 1 1131 ? 22.057 0.359 7.869 1.00 62.78 1131 SER A C 1
ATOM 8828 O O . SER A 1 1131 ? 23.205 0.644 8.211 1.00 62.78 1131 SER A O 1
ATOM 8830 N N . GLY A 1 1132 ? 21.509 -0.829 8.145 1.00 55.66 1132 GLY A N 1
ATOM 8831 C CA . GLY A 1 1132 ? 22.233 -1.944 8.773 1.00 55.66 1132 GLY A CA 1
ATOM 8832 C C . GLY A 1 1132 ? 23.257 -2.615 7.842 1.00 55.66 1132 GLY A C 1
ATOM 8833 O O . GLY A 1 1132 ? 23.207 -2.457 6.622 1.00 55.66 1132 GLY A O 1
ATOM 8834 N N . ALA A 1 1133 ? 24.161 -3.421 8.413 1.00 49.62 1133 ALA A N 1
ATOM 8835 C CA . ALA A 1 1133 ? 25.264 -4.083 7.696 1.00 49.62 1133 ALA A CA 1
ATOM 8836 C C . ALA A 1 1133 ? 24.826 -5.042 6.559 1.00 49.62 1133 ALA A C 1
ATOM 8838 O O . ALA A 1 1133 ? 25.634 -5.364 5.694 1.00 49.62 1133 ALA A O 1
ATOM 8839 N N . GLY A 1 1134 ? 23.552 -5.457 6.520 1.00 46.28 1134 GLY A N 1
ATOM 8840 C CA . GLY A 1 1134 ? 22.998 -6.393 5.529 1.00 46.28 1134 GLY A CA 1
ATOM 8841 C C . GLY A 1 1134 ? 22.398 -5.773 4.255 1.00 46.28 1134 GLY A C 1
ATOM 8842 O O . GLY A 1 1134 ? 21.765 -6.492 3.489 1.00 46.28 1134 GLY A O 1
ATOM 8843 N N . GLN A 1 1135 ? 22.523 -4.459 4.021 1.00 53.75 1135 GLN A N 1
ATOM 8844 C CA . GLN A 1 1135 ? 21.951 -3.796 2.834 1.00 53.75 1135 GLN A CA 1
ATOM 8845 C C . GLN A 1 1135 ? 22.977 -3.660 1.690 1.00 53.75 1135 GLN A C 1
ATOM 8847 O O . GLN A 1 1135 ? 23.991 -2.964 1.812 1.00 53.75 1135 GLN A O 1
ATOM 8852 N N . TYR A 1 1136 ? 22.689 -4.301 0.550 1.00 63.19 1136 TYR A N 1
ATOM 8853 C CA . TYR A 1 1136 ? 23.630 -4.497 -0.567 1.00 63.19 1136 TYR A CA 1
ATOM 8854 C C . TYR A 1 1136 ? 23.686 -3.361 -1.607 1.00 63.19 1136 TYR A C 1
ATOM 8856 O O . TYR A 1 1136 ? 24.490 -3.436 -2.532 1.00 63.19 1136 TYR A O 1
ATOM 8864 N N . ARG A 1 1137 ? 22.894 -2.286 -1.474 1.00 81.38 1137 ARG A N 1
ATOM 8865 C CA . ARG A 1 1137 ? 22.888 -1.182 -2.457 1.00 81.38 1137 ARG A CA 1
ATOM 8866 C C . ARG A 1 1137 ? 23.971 -0.127 -2.198 1.00 81.38 1137 ARG A C 1
ATOM 8868 O O . ARG A 1 1137 ? 24.187 0.276 -1.052 1.00 81.38 1137 ARG A O 1
ATOM 8875 N N . ARG A 1 1138 ? 24.607 0.357 -3.277 1.00 85.19 1138 ARG A N 1
ATOM 8876 C CA . ARG A 1 1138 ? 25.664 1.393 -3.283 1.00 85.19 1138 ARG A CA 1
ATOM 8877 C C . ARG A 1 1138 ? 25.238 2.678 -2.574 1.00 85.19 1138 ARG A C 1
ATOM 8879 O O . ARG A 1 1138 ? 26.011 3.228 -1.793 1.00 85.19 1138 ARG A O 1
ATOM 8886 N N . VAL A 1 1139 ? 23.998 3.113 -2.805 1.00 89.00 1139 VAL A N 1
ATOM 8887 C CA . VAL A 1 1139 ? 23.449 4.377 -2.292 1.00 89.00 1139 VAL A CA 1
ATOM 8888 C C . VAL A 1 1139 ? 23.649 4.553 -0.784 1.00 89.00 1139 VAL A C 1
ATOM 8890 O O . VAL A 1 1139 ? 23.995 5.639 -0.333 1.00 89.00 1139 VAL A O 1
ATOM 8893 N N . TYR A 1 1140 ? 23.562 3.480 0.008 1.00 87.81 1140 TYR A N 1
ATOM 8894 C CA . TYR A 1 1140 ? 23.781 3.551 1.454 1.00 87.81 1140 TYR A CA 1
ATOM 8895 C C . TYR A 1 1140 ? 25.239 3.838 1.833 1.00 87.81 1140 TYR A C 1
ATOM 8897 O O . TYR A 1 1140 ? 25.488 4.573 2.788 1.00 87.81 1140 TYR A O 1
ATOM 8905 N N . ALA A 1 1141 ? 26.210 3.296 1.090 1.00 84.94 1141 ALA A N 1
ATOM 8906 C CA . ALA A 1 1141 ? 27.625 3.612 1.290 1.00 84.94 1141 ALA A CA 1
ATOM 8907 C C . ALA A 1 1141 ? 27.917 5.078 0.924 1.00 84.94 1141 ALA A C 1
ATOM 8909 O O . ALA A 1 1141 ? 28.666 5.764 1.627 1.00 84.94 1141 ALA A O 1
ATOM 8910 N N . THR A 1 1142 ? 27.262 5.589 -0.121 1.00 90.69 1142 THR A N 1
ATOM 8911 C CA . THR A 1 1142 ? 27.332 7.000 -0.519 1.00 90.69 1142 THR A CA 1
ATOM 8912 C C . THR A 1 1142 ? 26.711 7.917 0.535 1.00 90.69 1142 THR A C 1
ATOM 8914 O O . THR A 1 1142 ? 27.357 8.875 0.955 1.00 90.69 1142 THR A O 1
ATOM 8917 N N . ILE A 1 1143 ? 25.527 7.578 1.057 1.00 93.12 1143 ILE A N 1
ATOM 8918 C CA . ILE A 1 1143 ? 24.859 8.303 2.150 1.00 93.12 1143 ILE A CA 1
ATOM 8919 C C . ILE A 1 1143 ? 25.746 8.354 3.397 1.00 93.12 1143 ILE A C 1
ATOM 8921 O O . ILE A 1 1143 ? 25.967 9.427 3.954 1.00 93.12 1143 ILE A O 1
ATOM 8925 N N . ARG A 1 1144 ? 26.311 7.216 3.824 1.00 91.44 1144 ARG A N 1
ATOM 8926 C CA . ARG A 1 1144 ? 27.233 7.176 4.970 1.00 91.44 1144 ARG A CA 1
ATOM 8927 C C . ARG A 1 1144 ? 28.510 7.977 4.724 1.00 91.44 1144 ARG A C 1
ATOM 8929 O O . ARG A 1 1144 ? 29.119 8.458 5.673 1.00 91.44 1144 ARG A O 1
ATOM 8936 N N . SER A 1 1145 ? 28.961 8.116 3.478 1.00 90.19 1145 SER A N 1
ATOM 8937 C CA . SER A 1 1145 ? 30.120 8.954 3.129 1.00 90.19 1145 SER A CA 1
ATOM 8938 C C . SER A 1 1145 ? 29.791 10.434 3.215 1.00 90.19 1145 SER A C 1
ATOM 8940 O O . SER A 1 1145 ? 30.493 11.156 3.917 1.00 90.19 1145 SER A O 1
ATOM 8942 N N . ALA A 1 1146 ? 28.677 10.853 2.621 1.00 94.25 1146 ALA A N 1
ATOM 8943 C CA . ALA A 1 1146 ? 28.200 12.228 2.693 1.00 94.25 1146 ALA A CA 1
ATOM 8944 C C . ALA A 1 1146 ? 27.915 12.669 4.142 1.00 94.25 1146 ALA A C 1
ATOM 8946 O O . ALA A 1 1146 ? 28.422 13.693 4.592 1.00 94.25 1146 ALA A O 1
ATOM 8947 N N . ALA A 1 1147 ? 27.202 11.843 4.916 1.00 95.88 1147 ALA A N 1
ATOM 8948 C CA . ALA A 1 1147 ? 26.899 12.132 6.316 1.00 95.88 1147 ALA A CA 1
ATOM 8949 C C . ALA A 1 1147 ? 28.159 12.178 7.197 1.00 95.88 1147 ALA A C 1
ATOM 8951 O O . ALA A 1 1147 ? 28.251 13.021 8.086 1.00 95.88 1147 ALA A O 1
ATOM 8952 N N . CYS A 1 1148 ? 29.143 11.301 6.959 1.00 95.06 1148 CYS A N 1
ATOM 8953 C CA . CYS A 1 1148 ? 30.413 11.346 7.687 1.00 95.06 1148 CYS A CA 1
ATOM 8954 C C . CYS A 1 1148 ? 31.178 12.646 7.400 1.00 95.06 1148 CYS A C 1
ATOM 8956 O O . CYS A 1 1148 ? 31.663 13.272 8.338 1.00 95.06 1148 CYS A O 1
ATOM 8958 N N . VAL A 1 1149 ? 31.235 13.080 6.133 1.00 93.62 1149 VAL A N 1
ATOM 8959 C CA . VAL A 1 1149 ? 31.844 14.361 5.736 1.00 93.62 1149 VAL A CA 1
ATOM 8960 C C . VAL A 1 1149 ? 31.161 15.526 6.445 1.00 93.62 1149 VAL A C 1
ATOM 8962 O O . VAL A 1 1149 ? 31.841 16.280 7.131 1.00 93.62 1149 VAL A O 1
ATOM 8965 N N . TYR A 1 1150 ? 29.831 15.595 6.388 1.00 96.94 1150 TYR A N 1
ATOM 8966 C CA . TYR A 1 1150 ? 29.049 16.627 7.065 1.00 96.94 1150 TYR A CA 1
ATOM 8967 C C . TYR A 1 1150 ? 29.342 16.714 8.569 1.00 96.94 1150 TYR A C 1
ATOM 8969 O O . TYR A 1 1150 ? 29.668 17.780 9.092 1.00 96.94 1150 TYR A O 1
ATOM 8977 N N . TRP A 1 1151 ? 29.267 15.584 9.280 1.00 97.44 1151 TRP A N 1
ATOM 8978 C CA . TRP A 1 1151 ? 29.537 15.568 10.717 1.00 97.44 1151 TRP A CA 1
ATOM 8979 C C . TRP A 1 1151 ? 30.992 15.915 11.034 1.00 97.44 1151 TRP A C 1
ATOM 8981 O O . TRP A 1 1151 ? 31.254 16.566 12.046 1.00 97.44 1151 TRP A O 1
ATOM 8991 N N . ALA A 1 1152 ? 31.935 15.512 10.178 1.00 94.81 1152 ALA A N 1
ATOM 8992 C CA . ALA A 1 1152 ? 33.333 15.889 10.320 1.00 94.81 1152 ALA A CA 1
ATOM 8993 C C . ALA A 1 1152 ? 33.509 17.404 10.189 1.00 94.81 1152 ALA A C 1
ATOM 8995 O O . ALA A 1 1152 ? 34.259 17.985 10.965 1.00 94.81 1152 ALA A O 1
ATOM 8996 N N . ASP A 1 1153 ? 32.784 18.047 9.274 1.00 94.69 1153 ASP A N 1
ATOM 8997 C CA . ASP A 1 1153 ? 32.869 19.489 9.046 1.00 94.69 1153 ASP A CA 1
ATOM 8998 C C . ASP A 1 1153 ? 32.254 20.288 10.213 1.00 94.69 1153 ASP A C 1
ATOM 9000 O O . ASP A 1 1153 ? 32.803 21.318 10.605 1.00 94.69 1153 ASP A O 1
ATOM 9004 N N . VAL A 1 1154 ? 31.205 19.764 10.869 1.00 96.38 1154 VAL A N 1
ATOM 9005 C CA . VAL A 1 1154 ? 30.659 20.314 12.135 1.00 96.38 1154 VAL A CA 1
ATOM 9006 C C . VAL A 1 1154 ? 31.708 20.314 13.241 1.00 96.38 1154 VAL A C 1
ATOM 9008 O O . VAL A 1 1154 ? 31.861 21.299 13.966 1.00 96.38 1154 VAL A O 1
ATOM 9011 N N . LEU A 1 1155 ? 32.446 19.213 13.385 1.00 93.62 1155 LEU A N 1
ATOM 9012 C CA . LEU A 1 1155 ? 33.527 19.140 14.362 1.00 93.62 1155 LEU A CA 1
ATOM 9013 C C . LEU A 1 1155 ? 34.693 20.041 13.963 1.00 93.62 1155 LEU A C 1
ATOM 9015 O O . LEU A 1 1155 ? 35.197 20.786 14.800 1.00 93.62 1155 LEU A O 1
ATOM 9019 N N . PHE A 1 1156 ? 35.081 20.016 12.691 1.00 91.44 1156 PHE A N 1
ATOM 9020 C CA . PHE A 1 1156 ? 36.202 20.779 12.167 1.00 91.44 1156 PHE A CA 1
ATOM 9021 C C . PHE A 1 1156 ? 36.008 22.288 12.347 1.00 91.44 1156 PHE A C 1
ATOM 9023 O O . PHE A 1 1156 ? 36.921 22.966 12.825 1.00 91.44 1156 PHE A O 1
ATOM 9030 N N . HIS A 1 1157 ? 34.804 22.798 12.064 1.00 93.12 1157 HIS A N 1
ATOM 9031 C CA . HIS A 1 1157 ? 34.418 24.186 12.330 1.00 93.12 1157 HIS A CA 1
ATOM 9032 C C . HIS A 1 1157 ? 34.641 24.558 13.795 1.00 93.12 1157 HIS A C 1
ATOM 9034 O O . HIS A 1 1157 ? 35.353 25.522 14.087 1.00 93.12 1157 HIS A O 1
ATOM 9040 N N . ARG A 1 1158 ? 34.110 23.764 14.733 1.00 91.00 1158 ARG A N 1
ATOM 9041 C CA . ARG A 1 1158 ? 34.255 24.068 16.160 1.00 91.00 1158 ARG A CA 1
ATOM 9042 C C . ARG A 1 1158 ? 35.715 24.058 16.590 1.00 91.00 1158 ARG A C 1
ATOM 9044 O O . ARG A 1 1158 ? 36.182 24.993 17.238 1.00 91.00 1158 ARG A O 1
ATOM 9051 N N . ILE A 1 1159 ? 36.423 22.998 16.209 1.00 87.25 1159 ILE A N 1
ATOM 9052 C CA . ILE A 1 1159 ? 37.807 22.736 16.593 1.00 87.25 1159 ILE A CA 1
ATOM 9053 C C . ILE A 1 1159 ? 38.741 23.858 16.115 1.00 87.25 1159 ILE A C 1
ATOM 9055 O O . ILE A 1 1159 ? 39.683 24.204 16.824 1.00 87.25 1159 ILE A O 1
ATOM 9059 N N . THR A 1 1160 ? 38.498 24.442 14.939 1.00 85.50 1160 THR A N 1
ATOM 9060 C CA . THR A 1 1160 ? 39.408 25.435 14.344 1.00 85.50 1160 THR A CA 1
ATOM 9061 C C . THR A 1 1160 ? 38.950 26.880 14.513 1.00 85.50 1160 THR A C 1
ATOM 9063 O O . THR A 1 1160 ? 39.774 27.746 14.811 1.00 85.50 1160 THR A O 1
ATOM 9066 N N . LEU A 1 1161 ? 37.651 27.156 14.381 1.00 87.69 1161 LEU A N 1
ATOM 9067 C CA . LEU A 1 1161 ? 37.099 28.513 14.360 1.00 87.69 1161 LEU A CA 1
ATOM 9068 C C . LEU A 1 1161 ? 36.437 28.923 15.684 1.00 87.69 1161 LEU A C 1
ATOM 9070 O O . LEU A 1 1161 ? 36.319 30.118 15.955 1.00 87.69 1161 LEU A O 1
ATOM 9074 N N . ARG A 1 1162 ? 36.034 27.962 16.530 1.00 85.69 1162 ARG A N 1
ATOM 9075 C CA . ARG A 1 1162 ? 35.338 28.202 17.814 1.00 85.69 1162 ARG A CA 1
ATOM 9076 C C . ARG A 1 1162 ? 36.010 27.486 18.989 1.00 85.69 1162 ARG A C 1
ATOM 9078 O O . ARG A 1 1162 ? 35.342 26.927 19.853 1.00 85.69 1162 ARG A O 1
ATOM 9085 N N . LYS A 1 1163 ? 37.343 27.572 19.063 1.00 75.69 1163 LYS A N 1
ATOM 9086 C CA . LYS A 1 1163 ? 38.200 26.883 20.054 1.00 75.69 1163 LYS A CA 1
ATOM 9087 C C . LYS A 1 1163 ? 37.761 27.056 21.516 1.00 75.69 1163 LYS A C 1
ATOM 9089 O O . LYS A 1 1163 ? 37.909 26.138 22.311 1.00 75.69 1163 LYS A O 1
ATOM 9094 N N . GLN A 1 1164 ? 37.233 28.230 21.871 1.00 76.19 1164 GLN A N 1
ATOM 9095 C CA . GLN A 1 1164 ? 36.807 28.560 23.240 1.00 76.19 1164 GLN A CA 1
ATOM 9096 C C . GLN A 1 1164 ? 35.379 28.091 23.569 1.00 76.19 1164 GLN A C 1
ATOM 9098 O O . GLN A 1 1164 ? 34.950 28.173 24.718 1.00 76.19 1164 GLN A O 1
ATOM 9103 N N . GLN A 1 1165 ? 34.623 27.616 22.577 1.00 80.25 1165 GLN A N 1
ATOM 9104 C CA . GLN A 1 1165 ? 33.259 27.146 22.768 1.00 80.25 1165 GLN A CA 1
ATOM 9105 C C . GLN A 1 1165 ? 33.260 25.696 23.257 1.00 80.25 1165 GLN A C 1
ATOM 9107 O O . GLN A 1 1165 ? 33.812 24.796 22.617 1.00 80.25 1165 GLN A O 1
ATOM 9112 N N . THR A 1 1166 ? 32.576 25.453 24.373 1.00 82.38 1166 THR A N 1
ATOM 9113 C CA . THR A 1 1166 ? 32.371 24.095 24.878 1.00 82.38 1166 THR A CA 1
ATOM 9114 C C . THR A 1 1166 ? 31.510 23.271 23.909 1.00 82.38 1166 THR A C 1
ATOM 9116 O O . THR A 1 1166 ? 30.593 23.812 23.274 1.00 82.38 1166 THR A O 1
ATOM 9119 N N . PRO A 1 1167 ? 31.760 21.953 23.775 1.00 84.62 1167 PRO A N 1
ATOM 9120 C CA . PRO A 1 1167 ? 30.979 21.098 22.888 1.00 84.62 1167 PRO A CA 1
ATOM 9121 C C . PRO A 1 1167 ? 29.484 21.115 23.239 1.00 84.62 1167 PRO A C 1
ATOM 9123 O O . PRO A 1 1167 ? 29.033 20.625 24.280 1.00 84.62 1167 PRO A O 1
ATOM 9126 N N . THR A 1 1168 ? 28.685 21.687 22.343 1.00 90.00 1168 THR A N 1
ATOM 9127 C CA . THR A 1 1168 ? 27.217 21.649 22.417 1.00 90.00 1168 THR A CA 1
ATOM 9128 C C . THR A 1 1168 ? 26.657 20.275 22.002 1.00 90.00 1168 THR A C 1
ATOM 9130 O O . THR A 1 1168 ? 27.387 19.356 21.619 1.00 90.00 1168 THR A O 1
ATOM 9133 N N . LYS A 1 1169 ? 25.326 20.115 22.054 1.00 90.38 1169 LYS A N 1
ATOM 9134 C CA . LYS A 1 1169 ? 24.642 18.862 21.687 1.00 90.38 1169 LYS A CA 1
ATOM 9135 C C . LYS A 1 1169 ? 24.942 18.410 20.251 1.00 90.38 1169 LYS A C 1
ATOM 9137 O O . LYS A 1 1169 ? 25.080 17.208 20.030 1.00 90.38 1169 LYS A O 1
ATOM 9142 N N . ILE A 1 1170 ? 25.053 19.337 19.296 1.00 92.62 1170 ILE A N 1
ATOM 9143 C CA . ILE A 1 1170 ? 25.321 18.983 17.896 1.00 92.62 1170 ILE A CA 1
ATOM 9144 C C . ILE A 1 1170 ? 26.734 18.419 17.716 1.00 92.62 1170 ILE A C 1
ATOM 9146 O O . ILE A 1 1170 ? 26.884 17.408 17.043 1.00 92.62 1170 ILE A O 1
ATOM 9150 N N . HIS A 1 1171 ? 27.738 18.952 18.417 1.00 93.25 1171 HIS A N 1
ATOM 9151 C CA . HIS A 1 1171 ? 29.107 18.422 18.380 1.00 93.25 1171 HIS A CA 1
ATOM 9152 C C . HIS A 1 1171 ? 29.187 17.003 18.960 1.00 93.25 1171 HIS A C 1
ATOM 9154 O O . HIS A 1 1171 ? 29.739 16.100 18.336 1.00 93.25 1171 HIS A O 1
ATOM 9160 N N . ARG A 1 1172 ? 28.534 16.755 20.106 1.00 91.50 1172 ARG A N 1
ATOM 9161 C CA . ARG A 1 1172 ? 28.430 15.393 20.668 1.00 91.50 1172 ARG A CA 1
ATOM 9162 C C . ARG A 1 1172 ? 27.714 14.429 19.718 1.00 91.50 1172 ARG A C 1
ATOM 9164 O O . ARG A 1 1172 ? 28.115 13.277 19.573 1.00 91.50 1172 ARG A O 1
ATOM 9171 N N . THR A 1 1173 ? 26.669 14.914 19.049 1.00 93.38 1173 THR A N 1
ATOM 9172 C CA . THR A 1 1173 ? 25.925 14.140 18.046 1.00 93.38 1173 THR A CA 1
ATOM 9173 C C . THR A 1 1173 ? 26.797 13.823 16.833 1.00 93.38 1173 THR A C 1
ATOM 9175 O O . THR A 1 1173 ? 26.751 12.697 16.341 1.00 93.38 1173 THR A O 1
ATOM 9178 N N . ALA A 1 1174 ? 27.616 14.773 16.384 1.00 95.25 1174 ALA A N 1
ATOM 9179 C CA . ALA A 1 1174 ? 28.545 14.601 15.276 1.00 95.25 1174 ALA A CA 1
ATOM 9180 C C . ALA A 1 1174 ? 29.579 13.509 15.580 1.00 95.25 1174 ALA A C 1
ATOM 9182 O O . ALA A 1 1174 ? 29.675 12.540 14.829 1.00 95.25 1174 ALA A O 1
ATOM 9183 N N . ALA A 1 1175 ? 30.256 13.592 16.732 1.00 93.00 1175 ALA A N 1
ATOM 9184 C CA . ALA A 1 1175 ? 31.243 12.595 17.155 1.00 93.00 1175 ALA A CA 1
ATOM 9185 C C . ALA A 1 1175 ? 30.635 11.183 17.259 1.00 93.00 1175 ALA A C 1
ATOM 9187 O O . ALA A 1 1175 ? 31.175 10.226 16.704 1.00 93.00 1175 ALA A O 1
ATOM 9188 N N . SER A 1 1176 ? 29.462 11.053 17.890 1.00 92.44 1176 SER A N 1
ATOM 9189 C CA . SER A 1 1176 ? 28.762 9.765 17.995 1.00 92.44 1176 SER A CA 1
ATOM 9190 C C . SER A 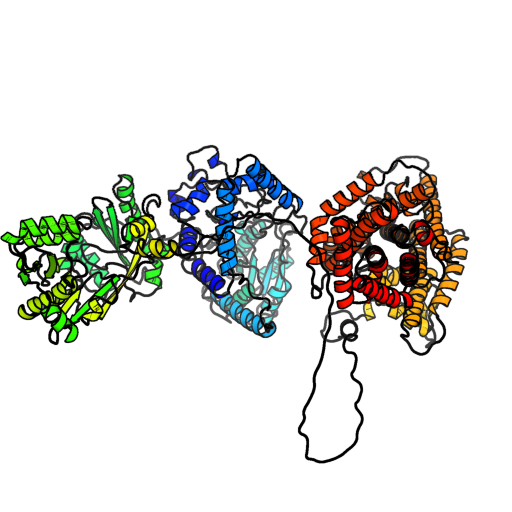1 1176 ? 28.304 9.222 16.635 1.00 92.44 1176 SER A C 1
ATOM 9192 O O . SER A 1 1176 ? 28.403 8.020 16.391 1.00 92.44 1176 SER A O 1
ATOM 9194 N N . SER A 1 1177 ? 27.847 10.089 15.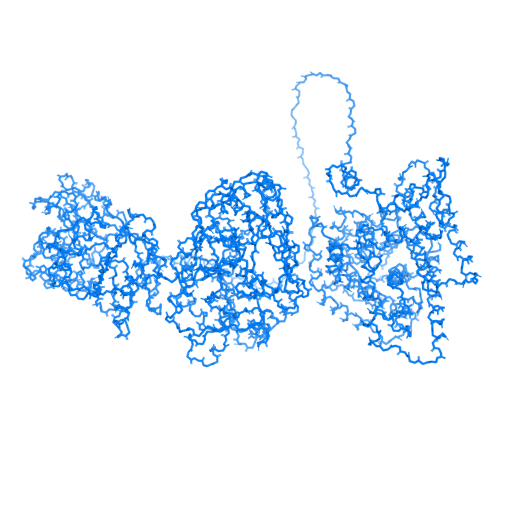725 1.00 94.38 1177 SER A N 1
ATOM 9195 C CA . SER A 1 1177 ? 27.383 9.676 14.392 1.00 94.38 1177 SER A CA 1
ATOM 9196 C C . SER A 1 1177 ? 28.530 9.169 13.525 1.00 94.38 1177 SER A C 1
ATOM 9198 O O . SER A 1 1177 ? 28.383 8.148 12.857 1.00 94.38 1177 SER A O 1
ATOM 9200 N N . ILE A 1 1178 ? 29.682 9.844 13.565 1.00 95.25 1178 ILE A N 1
ATOM 9201 C CA . ILE A 1 1178 ? 30.897 9.394 12.878 1.00 95.25 1178 ILE A CA 1
ATOM 9202 C C . ILE A 1 1178 ? 31.318 8.020 13.401 1.00 95.25 1178 ILE A C 1
ATOM 9204 O O . ILE A 1 1178 ? 31.588 7.127 12.600 1.00 95.25 1178 ILE A O 1
ATOM 9208 N N . MET A 1 1179 ? 31.314 7.822 14.723 1.00 92.12 1179 MET A N 1
ATOM 9209 C CA . MET A 1 1179 ? 31.654 6.531 15.329 1.00 92.12 1179 MET A CA 1
ATOM 9210 C C . MET A 1 1179 ? 30.720 5.409 14.886 1.00 92.12 1179 MET A C 1
ATOM 9212 O O . MET A 1 1179 ? 31.180 4.332 14.509 1.00 92.12 1179 MET A O 1
ATOM 9216 N N . GLN A 1 1180 ? 29.413 5.666 14.871 1.00 90.94 1180 GLN A N 1
ATOM 9217 C CA . GLN A 1 1180 ? 28.433 4.688 14.410 1.00 90.94 1180 GLN A CA 1
ATOM 9218 C C . GLN A 1 1180 ? 28.652 4.317 12.934 1.00 90.94 1180 GLN A C 1
ATOM 9220 O O . GLN A 1 1180 ? 28.601 3.136 12.580 1.00 90.94 1180 GLN A O 1
ATOM 9225 N N . ILE A 1 1181 ? 28.922 5.308 12.077 1.00 92.00 1181 ILE A N 1
ATOM 9226 C CA . ILE A 1 1181 ? 29.212 5.090 10.654 1.00 92.00 1181 ILE A CA 1
ATOM 9227 C C . ILE A 1 1181 ? 30.494 4.264 10.490 1.00 92.00 1181 ILE A C 1
ATOM 9229 O O . ILE A 1 1181 ? 30.469 3.251 9.794 1.00 92.00 1181 ILE A O 1
ATOM 9233 N N . ALA A 1 1182 ? 31.580 4.648 11.166 1.00 90.62 1182 ALA A N 1
ATOM 9234 C CA . ALA A 1 1182 ? 32.860 3.947 11.099 1.00 90.62 1182 ALA A CA 1
ATOM 9235 C C . ALA A 1 1182 ? 32.736 2.491 11.574 1.00 90.62 1182 ALA A C 1
ATOM 9237 O O . ALA A 1 1182 ? 33.219 1.581 10.910 1.00 90.62 1182 ALA A O 1
ATOM 9238 N N . HIS A 1 1183 ? 32.024 2.238 12.672 1.00 88.69 1183 HIS A N 1
ATOM 9239 C CA . HIS A 1 1183 ? 31.795 0.877 13.159 1.00 88.69 1183 HIS A CA 1
ATOM 9240 C C . HIS A 1 1183 ? 30.961 0.036 12.177 1.00 88.69 1183 HIS A C 1
ATOM 9242 O O . HIS A 1 1183 ? 31.230 -1.148 11.970 1.00 88.69 1183 HIS A O 1
ATOM 9248 N N . THR A 1 1184 ? 29.953 0.644 11.546 1.00 87.12 1184 THR A N 1
ATOM 9249 C CA . THR A 1 1184 ? 29.110 -0.029 10.547 1.00 87.12 1184 THR A CA 1
ATOM 9250 C C . THR A 1 1184 ? 29.917 -0.428 9.313 1.00 87.12 1184 THR A C 1
ATOM 9252 O O . THR A 1 1184 ? 29.802 -1.560 8.847 1.00 87.12 1184 THR A O 1
ATOM 9255 N N . ASP A 1 1185 ? 30.753 0.479 8.806 1.00 83.62 1185 ASP A N 1
ATOM 9256 C CA . ASP A 1 1185 ? 31.581 0.231 7.625 1.00 83.62 1185 ASP A CA 1
ATOM 9257 C C . ASP A 1 1185 ? 32.732 -0.748 7.933 1.00 83.62 1185 ASP A C 1
ATOM 9259 O O . ASP A 1 1185 ? 32.954 -1.674 7.155 1.00 83.62 1185 ASP A O 1
ATOM 9263 N N . TYR A 1 1186 ? 33.373 -0.656 9.108 1.00 85.50 1186 TYR A N 1
ATOM 9264 C CA . TYR A 1 1186 ? 34.433 -1.589 9.531 1.00 85.50 1186 TYR A CA 1
ATOM 9265 C C . TYR A 1 1186 ? 33.971 -3.048 9.574 1.00 85.50 1186 TYR A C 1
ATOM 9267 O O . TYR A 1 1186 ? 34.682 -3.941 9.115 1.00 85.50 1186 TYR A O 1
ATOM 9275 N N . ASN A 1 1187 ? 32.772 -3.294 10.110 1.00 81.00 1187 ASN A N 1
ATOM 9276 C CA . ASN A 1 1187 ? 32.214 -4.643 10.208 1.00 81.00 1187 ASN A CA 1
ATOM 9277 C C . ASN A 1 1187 ? 31.760 -5.208 8.855 1.00 81.00 1187 ASN A C 1
ATOM 9279 O O . ASN A 1 1187 ? 31.564 -6.416 8.739 1.00 81.00 1187 ASN A O 1
ATOM 9283 N N . ARG A 1 1188 ? 31.569 -4.351 7.844 1.00 77.12 1188 ARG A N 1
ATOM 9284 C CA . ARG A 1 1188 ? 31.158 -4.752 6.495 1.00 77.12 1188 ARG A CA 1
ATOM 9285 C C . ARG A 1 1188 ? 32.360 -5.008 5.593 1.00 77.12 1188 ARG A C 1
ATOM 9287 O O . ARG A 1 1188 ? 32.458 -6.073 4.996 1.00 77.12 1188 ARG A O 1
ATOM 9294 N N . ASP A 1 1189 ? 33.228 -4.013 5.460 1.00 74.31 1189 ASP A N 1
ATOM 9295 C CA . ASP A 1 1189 ? 34.431 -4.061 4.636 1.00 74.31 1189 ASP A CA 1
ATOM 9296 C C . ASP A 1 1189 ? 35.427 -3.020 5.148 1.00 74.31 1189 ASP A C 1
ATOM 9298 O O . ASP A 1 1189 ? 35.246 -1.811 4.977 1.00 74.31 1189 ASP A O 1
ATOM 9302 N N . LYS A 1 1190 ? 36.517 -3.505 5.743 1.00 76.88 1190 LYS A N 1
ATOM 9303 C CA . LYS A 1 1190 ? 37.566 -2.669 6.334 1.00 76.88 1190 LYS A CA 1
ATOM 9304 C C . LYS A 1 1190 ? 38.170 -1.678 5.337 1.00 76.88 1190 LYS A C 1
ATOM 9306 O O . LYS A 1 1190 ? 38.567 -0.593 5.754 1.00 76.88 1190 LYS A O 1
ATOM 9311 N N . SER A 1 1191 ? 38.213 -2.012 4.043 1.00 71.25 1191 SER A N 1
ATOM 9312 C CA . SER A 1 1191 ? 38.785 -1.135 3.012 1.00 71.25 1191 SER A CA 1
ATOM 9313 C C . SER A 1 1191 ? 37.990 0.167 2.845 1.00 71.25 1191 SER A C 1
ATOM 9315 O O . SER A 1 1191 ? 38.554 1.210 2.520 1.00 71.25 1191 SER A O 1
ATOM 9317 N N . THR A 1 1192 ? 36.694 0.153 3.170 1.00 76.44 1192 THR A N 1
ATOM 9318 C CA . THR A 1 1192 ? 35.822 1.334 3.068 1.00 76.44 1192 THR A CA 1
ATOM 9319 C C . THR A 1 1192 ? 36.093 2.388 4.145 1.00 76.44 1192 THR A C 1
ATOM 9321 O O . THR A 1 1192 ? 35.703 3.548 3.976 1.00 76.44 1192 THR A O 1
ATOM 9324 N N . LEU A 1 1193 ? 36.823 2.037 5.216 1.00 82.56 1193 LEU A N 1
ATOM 9325 C CA . LEU A 1 1193 ? 37.274 3.011 6.214 1.00 82.56 1193 LEU A CA 1
ATOM 9326 C C . LEU A 1 1193 ? 38.279 4.021 5.656 1.00 82.56 1193 LEU A C 1
ATOM 9328 O O . LEU A 1 1193 ? 38.372 5.120 6.203 1.00 82.56 1193 LEU A O 1
ATOM 9332 N N . ALA A 1 1194 ? 38.974 3.705 4.558 1.00 77.00 1194 ALA A N 1
ATOM 9333 C CA . ALA A 1 1194 ? 39.883 4.643 3.898 1.00 77.00 1194 ALA A CA 1
ATOM 9334 C C . ALA A 1 1194 ? 39.182 5.969 3.539 1.00 77.00 1194 ALA A C 1
ATOM 9336 O O . ALA A 1 1194 ? 39.783 7.034 3.619 1.00 77.00 1194 ALA A O 1
ATOM 9337 N N . MET A 1 1195 ? 37.871 5.933 3.269 1.00 78.31 1195 MET A N 1
ATOM 9338 C CA . MET A 1 1195 ? 37.064 7.122 2.963 1.00 78.31 1195 MET A CA 1
ATOM 9339 C C . MET A 1 1195 ? 36.589 7.903 4.196 1.00 78.31 1195 MET A C 1
ATOM 9341 O O . MET A 1 1195 ? 35.919 8.928 4.059 1.00 78.31 1195 MET A O 1
ATOM 9345 N N . LYS A 1 1196 ? 36.864 7.413 5.411 1.00 87.50 1196 LYS A N 1
ATOM 9346 C CA . LYS A 1 1196 ? 36.372 7.981 6.680 1.00 87.50 1196 LYS A CA 1
ATOM 9347 C C . LYS A 1 1196 ? 37.481 8.521 7.574 1.00 87.50 1196 LYS A C 1
ATOM 9349 O O . LYS A 1 1196 ? 37.168 9.027 8.649 1.00 87.50 1196 LYS A O 1
ATOM 9354 N N . VAL A 1 1197 ? 38.737 8.440 7.131 1.00 87.50 1197 VAL A N 1
ATOM 9355 C CA . VAL A 1 1197 ? 39.943 8.830 7.881 1.00 87.50 1197 VAL A CA 1
ATOM 9356 C C . VAL A 1 1197 ? 39.776 10.202 8.530 1.00 87.50 1197 VAL A C 1
ATOM 9358 O O . VAL A 1 1197 ? 39.891 10.322 9.747 1.00 87.50 1197 VAL A O 1
ATOM 9361 N N . TRP A 1 1198 ? 39.383 11.214 7.751 1.00 87.31 1198 TRP A N 1
ATOM 9362 C CA . TRP A 1 1198 ? 39.168 12.567 8.266 1.00 87.31 1198 TRP A CA 1
ATOM 9363 C C . TRP A 1 1198 ? 38.065 12.657 9.327 1.00 87.31 1198 TRP A C 1
ATOM 9365 O O . TRP A 1 1198 ? 38.246 13.295 10.363 1.00 87.31 1198 TRP A O 1
ATOM 9375 N N . GLY A 1 1199 ? 36.922 12.004 9.099 1.00 91.94 1199 GLY A N 1
ATOM 9376 C CA . GLY A 1 1199 ? 35.824 12.006 10.065 1.00 91.94 1199 GLY A CA 1
ATOM 9377 C C . GLY A 1 1199 ? 36.237 11.351 11.376 1.00 91.94 1199 GLY A C 1
ATOM 9378 O O . GLY A 1 1199 ? 36.056 11.937 12.442 1.00 91.94 1199 GLY A O 1
ATOM 9379 N N . MET A 1 1200 ? 36.861 10.176 11.293 1.00 93.31 1200 MET A N 1
ATOM 9380 C CA . MET A 1 1200 ? 37.396 9.462 12.450 1.00 93.31 1200 MET A CA 1
ATOM 9381 C C . MET A 1 1200 ? 38.417 10.314 13.207 1.00 93.31 1200 MET A C 1
ATOM 9383 O O . MET A 1 1200 ? 38.310 10.443 14.422 1.00 93.31 1200 MET A O 1
ATOM 9387 N N . PHE A 1 1201 ? 39.335 10.974 12.503 1.00 90.69 1201 PHE A N 1
ATOM 9388 C CA . PHE A 1 1201 ? 40.300 11.896 13.097 1.00 90.69 1201 PHE A CA 1
ATOM 9389 C C . PHE A 1 1201 ? 39.620 13.061 13.842 1.00 90.69 1201 PHE A C 1
ATOM 9391 O O . PHE A 1 1201 ? 39.925 13.298 15.012 1.00 90.69 1201 PHE A O 1
ATOM 9398 N N . MET A 1 1202 ? 38.632 13.732 13.231 1.00 91.69 1202 MET A N 1
ATOM 9399 C CA . MET A 1 1202 ? 37.860 14.801 13.888 1.00 91.69 1202 MET A CA 1
ATOM 9400 C C . MET A 1 1202 ? 37.114 14.302 15.135 1.00 91.69 1202 MET A C 1
ATOM 9402 O O . MET A 1 1202 ? 37.152 14.947 16.184 1.00 91.69 1202 MET A O 1
ATOM 9406 N N . ALA A 1 1203 ? 36.463 13.138 15.049 1.00 93.06 1203 ALA A N 1
ATOM 9407 C CA . ALA A 1 1203 ? 35.771 12.531 16.183 1.00 93.06 1203 ALA A CA 1
ATOM 9408 C C . ALA A 1 1203 ? 36.741 12.122 17.303 1.00 93.06 1203 ALA A C 1
ATOM 9410 O O . ALA A 1 1203 ? 36.416 12.284 18.477 1.00 93.06 1203 ALA A O 1
ATOM 9411 N N . GLY A 1 1204 ? 37.937 11.644 16.955 1.00 89.88 1204 GLY A N 1
ATOM 9412 C CA . GLY A 1 1204 ? 38.985 11.261 17.900 1.00 89.88 1204 GLY A CA 1
ATOM 9413 C C . GLY A 1 1204 ? 39.588 12.440 18.661 1.00 89.88 1204 GLY A C 1
ATOM 9414 O O . GLY A 1 1204 ? 39.847 12.330 19.861 1.00 89.88 1204 GLY A O 1
ATOM 9415 N N . ILE A 1 1205 ? 39.755 13.585 17.993 1.00 87.06 1205 ILE A N 1
ATOM 9416 C CA . ILE A 1 1205 ? 40.167 14.840 18.638 1.00 87.06 1205 ILE A CA 1
ATOM 9417 C C . ILE A 1 1205 ? 39.087 15.336 19.605 1.00 87.06 1205 ILE A C 1
ATOM 9419 O O . ILE A 1 1205 ? 39.412 15.868 20.676 1.00 87.06 1205 ILE A O 1
ATOM 9423 N N . GLU A 1 1206 ? 37.818 15.187 19.220 1.00 86.50 1206 GLU A N 1
ATOM 9424 C CA . GLU A 1 1206 ? 36.691 15.757 19.952 1.00 86.50 1206 GLU A CA 1
ATOM 9425 C C . GLU A 1 1206 ? 36.210 14.919 21.130 1.00 86.50 1206 GLU A C 1
ATOM 9427 O O . GLU A 1 1206 ? 35.820 15.465 22.160 1.00 86.50 1206 GLU A O 1
ATOM 9432 N N . THR A 1 1207 ? 36.198 13.597 20.982 1.00 85.69 1207 THR A N 1
ATOM 9433 C CA . THR A 1 1207 ? 35.644 12.709 22.000 1.00 85.69 1207 THR A CA 1
ATOM 9434 C C . THR A 1 1207 ? 36.417 12.831 23.310 1.00 85.69 1207 THR A C 1
ATOM 9436 O O . THR A 1 1207 ? 37.649 12.823 23.323 1.00 85.69 1207 THR A O 1
ATOM 9439 N N . GLU A 1 1208 ? 35.699 12.910 24.429 1.00 79.50 1208 GLU A N 1
ATOM 9440 C CA . GLU A 1 1208 ? 36.271 12.834 25.780 1.00 79.50 1208 GLU A CA 1
ATOM 9441 C C . GLU A 1 1208 ? 36.428 11.378 26.253 1.00 79.50 1208 GLU A C 1
ATOM 9443 O O . GLU A 1 1208 ? 37.210 11.106 27.163 1.00 79.50 1208 GLU A O 1
ATOM 9448 N N . ASP A 1 1209 ? 35.745 10.439 25.593 1.00 83.31 1209 ASP A N 1
ATOM 9449 C CA . ASP A 1 1209 ? 35.761 9.011 25.904 1.00 83.31 1209 ASP A CA 1
ATOM 9450 C C . ASP A 1 1209 ? 37.072 8.356 25.445 1.00 83.31 1209 ASP A C 1
ATOM 9452 O O . ASP A 1 1209 ? 37.356 8.275 24.245 1.00 83.31 1209 ASP A O 1
ATOM 9456 N N . GLY A 1 1210 ? 37.864 7.880 26.409 1.00 81.88 1210 GLY A N 1
ATOM 9457 C CA . GLY A 1 1210 ? 39.135 7.206 26.152 1.00 81.88 1210 GLY A CA 1
ATOM 9458 C C . GLY A 1 1210 ? 38.992 5.933 25.317 1.00 81.88 1210 GLY A C 1
ATOM 9459 O O . GLY A 1 1210 ? 39.829 5.694 24.458 1.00 81.88 1210 GLY A O 1
ATOM 9460 N N . ILE A 1 1211 ? 37.904 5.172 25.480 1.00 85.50 1211 ILE A N 1
ATOM 9461 C CA . ILE A 1 1211 ? 37.693 3.906 24.763 1.00 85.50 1211 ILE A CA 1
ATOM 9462 C C . ILE A 1 1211 ? 37.440 4.180 23.281 1.00 85.50 1211 ILE A C 1
ATOM 9464 O O . ILE A 1 1211 ? 38.072 3.579 22.413 1.00 85.50 1211 ILE A O 1
ATOM 9468 N N . HIS A 1 1212 ? 36.537 5.117 22.975 1.00 87.50 1212 HIS A N 1
ATOM 9469 C CA . HIS A 1 1212 ? 36.280 5.507 21.589 1.00 87.50 1212 HIS A CA 1
ATOM 9470 C C . HIS A 1 1212 ? 37.518 6.127 20.938 1.00 87.50 1212 HIS A C 1
ATOM 9472 O O . HIS A 1 1212 ? 37.779 5.875 19.763 1.00 87.50 1212 HIS A O 1
ATOM 9478 N N . ARG A 1 1213 ? 38.294 6.911 21.697 1.00 89.50 1213 ARG A N 1
ATOM 9479 C CA . ARG A 1 1213 ? 39.534 7.514 21.206 1.00 89.50 1213 ARG A CA 1
ATOM 9480 C C . ARG A 1 1213 ? 40.576 6.458 20.840 1.00 89.50 1213 ARG A C 1
ATOM 9482 O O . ARG A 1 1213 ? 41.141 6.536 19.752 1.00 89.50 1213 ARG A O 1
ATOM 9489 N N . ASP A 1 1214 ? 40.790 5.480 21.714 1.00 88.38 1214 ASP A N 1
ATOM 9490 C CA . ASP A 1 1214 ? 41.750 4.397 21.494 1.00 88.38 1214 ASP A CA 1
ATOM 9491 C C . ASP A 1 1214 ? 41.321 3.515 20.315 1.00 88.38 1214 ASP A C 1
ATOM 9493 O O . ASP A 1 1214 ? 42.144 3.184 19.464 1.00 88.38 1214 ASP A O 1
ATOM 9497 N N . TRP A 1 1215 ? 40.020 3.220 20.190 1.00 92.31 1215 TRP A N 1
ATOM 9498 C CA . TRP A 1 1215 ? 39.491 2.468 19.051 1.00 92.31 1215 TRP A CA 1
ATOM 9499 C C . TRP A 1 1215 ? 39.725 3.190 17.719 1.00 92.31 1215 TRP A C 1
ATOM 9501 O O . TRP A 1 1215 ? 40.163 2.566 16.756 1.00 92.31 1215 TRP A O 1
ATOM 9511 N N . ILE A 1 1216 ? 39.460 4.501 17.649 1.00 91.75 1216 ILE A N 1
ATOM 9512 C CA . ILE A 1 1216 ? 39.733 5.306 16.447 1.00 91.75 1216 ILE A CA 1
ATOM 9513 C C . ILE A 1 1216 ? 41.218 5.258 16.102 1.00 91.75 1216 ILE A C 1
ATOM 9515 O O . ILE A 1 1216 ? 41.564 5.026 14.944 1.00 91.75 1216 ILE A O 1
ATOM 9519 N N . LEU A 1 1217 ? 42.078 5.481 17.098 1.00 89.56 1217 LEU A N 1
ATOM 9520 C CA . LEU A 1 1217 ? 43.520 5.519 16.908 1.00 89.56 1217 LEU A CA 1
ATOM 9521 C C . LEU A 1 1217 ? 44.036 4.186 16.357 1.00 89.56 1217 LEU A C 1
ATOM 9523 O O . LEU A 1 1217 ? 44.761 4.170 15.371 1.00 89.56 1217 LEU A O 1
ATOM 9527 N N . GLU A 1 1218 ? 43.587 3.067 16.921 1.00 89.50 1218 GLU A N 1
ATOM 9528 C CA . GLU A 1 1218 ? 43.943 1.726 16.455 1.00 89.50 1218 GLU A CA 1
ATOM 9529 C C . GLU A 1 1218 ? 43.570 1.509 14.977 1.00 89.50 1218 GLU A C 1
ATOM 9531 O O . GLU A 1 1218 ? 44.383 1.020 14.192 1.00 89.50 1218 GLU A O 1
ATOM 9536 N N . ARG A 1 1219 ? 42.369 1.935 14.560 1.00 90.50 1219 ARG A N 1
ATOM 9537 C CA . ARG A 1 1219 ? 41.921 1.823 13.161 1.00 90.50 1219 ARG A CA 1
ATOM 9538 C C . ARG A 1 1219 ? 42.697 2.749 12.214 1.00 90.50 1219 ARG A C 1
ATOM 9540 O O . ARG A 1 1219 ? 42.981 2.354 11.085 1.00 90.50 1219 ARG A O 1
ATOM 9547 N N . LEU A 1 1220 ? 43.049 3.963 12.648 1.00 87.81 1220 LEU A N 1
ATOM 9548 C CA . LEU A 1 1220 ? 43.892 4.876 11.863 1.00 87.81 1220 LEU A CA 1
ATOM 9549 C C . LEU A 1 1220 ? 45.313 4.314 11.694 1.00 87.81 1220 LEU A C 1
ATOM 9551 O O . LEU A 1 1220 ? 45.854 4.378 10.591 1.00 87.81 1220 LEU A O 1
ATOM 9555 N N . THR A 1 1221 ? 45.876 3.691 12.734 1.00 86.69 1221 THR A N 1
ATOM 9556 C CA . THR A 1 1221 ? 47.166 2.986 12.673 1.00 86.69 1221 THR A CA 1
ATOM 9557 C C . THR A 1 1221 ? 47.122 1.796 11.713 1.00 86.69 1221 THR A C 1
ATOM 9559 O O . THR A 1 1221 ? 48.029 1.643 10.896 1.00 86.69 1221 THR A O 1
ATOM 9562 N N . GLU A 1 1222 ? 46.058 0.983 11.752 1.00 84.12 1222 GLU A N 1
ATOM 9563 C CA . GLU A 1 1222 ? 45.853 -0.127 10.805 1.00 84.12 1222 GLU A CA 1
ATOM 9564 C C . GLU A 1 1222 ? 45.845 0.361 9.347 1.00 84.12 1222 GLU A C 1
ATOM 9566 O O . GLU A 1 1222 ? 46.502 -0.229 8.487 1.00 84.12 1222 GLU A O 1
ATOM 9571 N N . LEU A 1 1223 ? 45.144 1.464 9.066 1.00 79.69 1223 LEU A N 1
ATOM 9572 C CA . LEU A 1 1223 ? 45.109 2.073 7.733 1.00 79.69 1223 LEU A CA 1
ATOM 9573 C C . LEU A 1 1223 ? 46.429 2.760 7.356 1.00 79.69 1223 LEU A C 1
ATOM 9575 O O . LEU A 1 1223 ? 46.768 2.816 6.175 1.00 79.69 1223 LEU A O 1
ATOM 9579 N N . GLY A 1 1224 ? 47.202 3.242 8.333 1.00 75.12 1224 GLY A N 1
ATOM 9580 C CA . GLY A 1 1224 ? 48.478 3.931 8.124 1.00 75.12 1224 GLY A CA 1
ATOM 9581 C C . GLY A 1 1224 ? 49.552 3.091 7.423 1.00 75.12 1224 GLY A C 1
ATOM 9582 O O . GLY A 1 1224 ? 50.447 3.645 6.786 1.00 75.12 1224 GLY A O 1
ATOM 9583 N N . GLY A 1 1225 ? 49.448 1.757 7.459 1.00 69.50 1225 GLY A N 1
ATOM 9584 C CA . GLY A 1 1225 ? 50.298 0.870 6.653 1.00 69.50 1225 GLY A CA 1
ATOM 9585 C C . GLY A 1 1225 ? 50.024 0.953 5.142 1.00 69.50 1225 GLY A C 1
ATOM 9586 O O . GLY A 1 1225 ? 50.903 0.655 4.330 1.00 69.50 1225 GLY A O 1
ATOM 9587 N N . MET A 1 1226 ? 48.824 1.395 4.759 1.00 68.69 1226 MET A N 1
ATOM 9588 C CA . MET A 1 1226 ? 48.330 1.431 3.378 1.00 68.69 1226 MET A CA 1
ATOM 9589 C C . MET A 1 1226 ? 48.146 2.855 2.834 1.00 68.69 1226 MET A C 1
ATOM 9591 O O . MET A 1 1226 ? 48.273 3.043 1.627 1.00 68.69 1226 MET A O 1
ATOM 9595 N N . HIS A 1 1227 ? 47.874 3.834 3.707 1.00 74.31 1227 HIS A N 1
ATOM 9596 C CA . HIS A 1 1227 ? 47.532 5.214 3.353 1.00 74.31 1227 HIS A CA 1
ATOM 9597 C C . HIS A 1 1227 ? 48.377 6.238 4.130 1.00 74.31 1227 HIS A C 1
ATOM 9599 O O . HIS A 1 1227 ? 48.320 6.297 5.362 1.00 74.31 1227 HIS A O 1
ATOM 9605 N N . PHE A 1 1228 ? 49.116 7.092 3.413 1.00 76.00 1228 PHE A N 1
ATOM 9606 C CA . PHE A 1 1228 ? 49.917 8.179 3.992 1.00 76.00 1228 PHE A CA 1
ATOM 9607 C C . PHE A 1 1228 ? 49.070 9.134 4.845 1.00 76.00 1228 PHE A C 1
ATOM 9609 O O . PHE A 1 1228 ? 49.468 9.474 5.959 1.00 76.00 1228 PHE A O 1
ATOM 9616 N N . GLU A 1 1229 ? 47.879 9.512 4.371 1.00 76.31 1229 GLU A N 1
ATOM 9617 C CA . GLU A 1 1229 ? 46.958 10.368 5.131 1.00 76.31 1229 GLU A CA 1
ATOM 9618 C C . GLU A 1 1229 ? 46.579 9.752 6.487 1.00 76.31 1229 GLU A C 1
ATOM 9620 O O . GLU A 1 1229 ? 46.624 10.437 7.509 1.00 76.31 1229 GLU A O 1
ATOM 9625 N N . SER A 1 1230 ? 46.271 8.450 6.526 1.00 78.25 1230 SER A N 1
ATOM 9626 C CA . SER A 1 1230 ? 45.921 7.752 7.768 1.00 78.25 1230 SER A CA 1
ATOM 9627 C C . SER A 1 1230 ? 47.089 7.715 8.746 1.00 78.25 1230 SER A C 1
ATOM 9629 O O . SER A 1 1230 ? 46.903 8.002 9.931 1.00 78.25 1230 SER A O 1
ATOM 9631 N N . LYS A 1 1231 ? 48.302 7.448 8.246 1.00 81.12 1231 LYS A N 1
ATOM 9632 C CA . LYS A 1 1231 ? 49.525 7.492 9.054 1.00 81.12 1231 LYS A CA 1
ATOM 9633 C C . LYS A 1 1231 ? 49.717 8.875 9.672 1.00 81.12 1231 LYS A C 1
ATOM 9635 O O . LYS A 1 1231 ? 49.864 8.985 10.883 1.00 81.12 1231 LYS A O 1
ATOM 9640 N N . TRP A 1 1232 ? 49.608 9.923 8.858 1.00 81.56 1232 TRP A N 1
ATOM 9641 C CA . TRP A 1 1232 ? 49.691 11.300 9.330 1.00 81.56 1232 TRP A CA 1
ATOM 9642 C C . TRP A 1 1232 ? 48.617 11.619 10.385 1.00 81.56 1232 TRP A C 1
ATOM 9644 O O . TRP A 1 1232 ? 48.944 12.165 11.438 1.00 81.56 1232 TRP A O 1
ATOM 9654 N N . THR A 1 1233 ? 47.349 11.243 10.162 1.00 85.19 1233 THR A N 1
ATOM 9655 C CA . THR A 1 1233 ? 46.282 11.486 11.152 1.00 85.19 1233 THR A CA 1
ATOM 9656 C C . THR A 1 1233 ? 46.533 10.752 12.466 1.00 85.19 1233 THR A C 1
ATOM 9658 O O . THR A 1 1233 ? 46.270 11.314 13.528 1.00 85.19 1233 THR A O 1
ATOM 9661 N N . SER A 1 1234 ? 47.070 9.529 12.408 1.00 85.69 1234 SER A N 1
ATOM 9662 C CA . SER A 1 1234 ? 47.427 8.748 13.591 1.00 85.69 1234 SER A CA 1
ATOM 9663 C C . SER A 1 1234 ? 48.565 9.411 14.367 1.00 85.69 1234 SER A C 1
ATOM 9665 O O . SER A 1 1234 ? 48.420 9.670 15.560 1.00 85.69 1234 SER A O 1
ATOM 9667 N N . ASP A 1 1235 ? 49.651 9.785 13.683 1.00 84.31 1235 ASP A N 1
ATOM 9668 C CA . ASP A 1 1235 ? 50.818 10.440 14.287 1.00 84.31 1235 ASP A CA 1
ATOM 9669 C C . ASP A 1 1235 ? 50.430 11.768 14.966 1.00 84.31 1235 ASP A C 1
ATOM 9671 O O . ASP A 1 1235 ? 50.832 12.052 16.101 1.00 84.31 1235 ASP A O 1
ATOM 9675 N N . VAL A 1 1236 ? 49.594 12.579 14.305 1.00 82.44 1236 VAL A N 1
ATOM 9676 C CA . VAL A 1 1236 ? 49.085 13.840 14.868 1.00 82.44 1236 VAL A CA 1
ATOM 9677 C C . VAL A 1 1236 ? 48.159 13.586 16.057 1.00 82.44 1236 VAL A C 1
ATOM 9679 O O . VAL A 1 1236 ? 48.264 14.276 17.072 1.00 82.44 1236 VAL A O 1
ATOM 9682 N N . MET A 1 1237 ? 47.273 12.592 15.977 1.00 85.81 1237 MET A N 1
ATOM 9683 C CA . MET A 1 1237 ? 46.367 12.245 17.071 1.00 85.81 1237 MET A CA 1
ATOM 9684 C C . MET A 1 1237 ? 47.128 11.723 18.299 1.00 85.81 1237 MET A C 1
ATOM 9686 O O . MET A 1 1237 ? 46.834 12.152 19.417 1.00 85.81 1237 MET A O 1
ATOM 9690 N N . GLU A 1 1238 ? 48.154 10.885 18.120 1.00 85.19 1238 GLU A N 1
ATOM 9691 C CA . GLU A 1 1238 ? 49.041 10.453 19.208 1.00 85.19 1238 GLU A CA 1
ATOM 9692 C C . GLU A 1 1238 ? 49.756 11.631 19.864 1.00 85.19 1238 GLU A C 1
ATOM 9694 O O . GLU A 1 1238 ? 49.799 11.734 21.096 1.00 85.19 1238 GLU A O 1
ATOM 9699 N N . ARG A 1 1239 ? 50.309 12.537 19.050 1.00 83.06 1239 ARG A N 1
ATOM 9700 C CA . ARG A 1 1239 ? 50.987 13.736 19.542 1.00 83.06 1239 ARG A CA 1
ATOM 9701 C C . ARG A 1 1239 ? 50.039 14.608 20.362 1.00 83.06 1239 ARG A C 1
ATOM 9703 O O . ARG A 1 1239 ? 50.396 15.009 21.466 1.00 83.06 1239 ARG A O 1
ATOM 9710 N N . LEU A 1 1240 ? 48.810 14.812 19.889 1.00 79.69 1240 LEU A N 1
ATOM 9711 C CA . LEU A 1 1240 ? 47.780 15.559 20.612 1.00 79.69 1240 LEU A CA 1
ATOM 9712 C C . LEU A 1 1240 ? 47.387 14.911 21.937 1.00 79.69 1240 LEU A C 1
ATOM 9714 O O . LEU A 1 1240 ? 47.224 15.608 22.938 1.00 79.69 1240 LEU A O 1
ATOM 9718 N N . ILE A 1 1241 ? 47.260 13.583 21.975 1.00 78.06 1241 ILE A N 1
ATOM 9719 C CA . ILE A 1 1241 ? 46.978 12.847 23.213 1.00 78.06 1241 ILE A CA 1
ATOM 9720 C C . ILE A 1 1241 ? 48.123 13.028 24.221 1.00 78.06 1241 ILE A C 1
ATOM 9722 O O . ILE A 1 1241 ? 47.863 13.198 25.416 1.00 78.06 1241 ILE A O 1
ATOM 9726 N N . ARG A 1 1242 ? 49.383 13.017 23.762 1.00 77.62 1242 ARG A N 1
ATOM 9727 C CA . ARG A 1 1242 ? 50.562 13.249 24.615 1.00 77.62 1242 ARG A CA 1
ATOM 9728 C C . ARG A 1 1242 ? 50.621 14.688 25.129 1.00 77.62 1242 ARG A C 1
ATOM 9730 O O . ARG A 1 1242 ? 50.804 14.883 26.327 1.00 77.62 1242 ARG A O 1
ATOM 9737 N N . GLU A 1 1243 ? 50.417 15.678 24.263 1.00 74.12 1243 GLU A N 1
ATOM 9738 C CA . GLU A 1 1243 ? 50.457 17.103 24.625 1.00 74.12 1243 GLU A CA 1
ATOM 9739 C C . GLU A 1 1243 ? 49.293 17.492 25.564 1.00 74.12 1243 GLU A C 1
ATOM 9741 O O . GLU A 1 1243 ? 49.513 18.205 26.546 1.00 74.12 1243 GLU A O 1
ATOM 9746 N N . ARG A 1 1244 ? 48.078 16.938 25.378 1.00 72.62 1244 ARG A N 1
ATOM 9747 C CA . ARG A 1 1244 ? 46.927 17.176 26.283 1.00 72.62 1244 ARG A CA 1
ATOM 9748 C C . ARG A 1 1244 ? 47.164 16.652 27.700 1.00 72.62 1244 ARG A C 1
ATOM 9750 O O . ARG A 1 1244 ? 46.662 17.241 28.654 1.00 72.62 1244 ARG A O 1
ATOM 9757 N N . LYS A 1 1245 ? 47.940 15.574 27.864 1.00 62.69 1245 LYS A N 1
ATOM 9758 C CA . LYS A 1 1245 ? 48.319 15.047 29.189 1.00 62.69 1245 LYS A CA 1
ATOM 9759 C C . LYS A 1 1245 ? 49.284 15.971 29.950 1.00 62.69 1245 LYS A C 1
ATOM 9761 O O . LYS A 1 1245 ? 49.426 15.800 31.156 1.00 62.69 1245 LYS A O 1
ATOM 9766 N N . GLY A 1 1246 ? 49.928 16.930 29.275 1.00 55.41 1246 GLY A N 1
ATOM 9767 C CA . GLY A 1 1246 ? 50.944 17.812 29.861 1.00 55.41 1246 GLY A CA 1
ATOM 9768 C C . GLY A 1 1246 ? 50.496 19.236 30.222 1.00 55.41 1246 GLY A C 1
ATOM 9769 O O . GLY A 1 1246 ? 51.191 19.871 31.009 1.00 55.41 1246 GLY A O 1
ATOM 9770 N N . MET A 1 1247 ? 49.381 19.755 29.683 1.00 52.78 1247 MET A N 1
ATOM 9771 C CA . MET A 1 1247 ? 49.076 21.207 29.717 1.00 52.78 1247 MET A CA 1
ATOM 9772 C C . MET A 1 1247 ? 47.811 21.647 30.490 1.00 52.78 1247 MET A C 1
ATOM 9774 O O . MET A 1 1247 ? 47.581 22.848 30.619 1.00 52.78 1247 MET A O 1
ATOM 9778 N N . GLY A 1 1248 ? 47.008 20.741 31.062 1.00 52.66 1248 GLY A N 1
ATOM 9779 C CA . GLY A 1 1248 ? 45.734 21.123 31.709 1.00 52.66 1248 GLY A CA 1
ATOM 9780 C C . GLY A 1 1248 ? 44.707 21.715 30.721 1.00 52.66 1248 GLY A C 1
ATOM 9781 O O . GLY A 1 1248 ? 44.934 21.698 29.518 1.00 52.66 1248 GLY A O 1
ATOM 9782 N N . GLU A 1 1249 ? 43.561 22.219 31.202 1.00 46.50 1249 GLU A N 1
ATOM 9783 C CA . GLU A 1 1249 ? 42.391 22.652 30.389 1.00 46.50 1249 GLU A CA 1
ATOM 9784 C C . GLU A 1 1249 ? 42.634 23.810 29.387 1.00 46.50 1249 GLU A C 1
ATOM 9786 O O . GLU A 1 1249 ? 41.704 24.242 28.702 1.00 46.50 1249 GLU A O 1
ATOM 9791 N N . ALA A 1 1250 ? 43.863 24.314 29.240 1.00 51.16 1250 ALA A N 1
ATOM 9792 C CA . ALA A 1 1250 ? 44.203 25.245 28.170 1.00 51.16 1250 ALA A CA 1
ATOM 9793 C C . ALA A 1 1250 ? 44.253 24.488 26.827 1.00 51.16 1250 ALA A C 1
ATOM 9795 O O . ALA A 1 1250 ? 45.178 23.724 26.558 1.00 51.16 1250 ALA A O 1
ATOM 9796 N N . GLY A 1 1251 ? 43.224 24.667 25.993 1.00 58.62 1251 GLY A N 1
ATOM 9797 C CA . GLY A 1 1251 ? 43.102 23.994 24.698 1.00 58.62 1251 GLY A CA 1
ATOM 9798 C C . GLY A 1 1251 ? 44.333 24.179 23.799 1.00 58.62 1251 GLY A C 1
ATOM 9799 O O . GLY A 1 1251 ? 44.837 25.288 23.640 1.00 58.62 1251 GLY A O 1
ATOM 9800 N N . ILE A 1 1252 ? 44.799 23.084 23.193 1.00 65.81 1252 ILE A N 1
ATOM 9801 C CA . ILE A 1 1252 ? 45.918 23.081 22.240 1.00 65.81 1252 ILE A CA 1
ATOM 9802 C C . ILE A 1 1252 ? 45.481 23.777 20.949 1.00 65.81 1252 ILE A C 1
ATOM 9804 O O . ILE A 1 1252 ? 44.448 23.422 20.374 1.00 65.81 1252 ILE A O 1
ATOM 9808 N N . ASP A 1 1253 ? 46.279 24.731 20.463 1.00 70.44 1253 ASP A N 1
ATOM 9809 C CA . ASP A 1 1253 ? 46.097 25.251 19.112 1.00 70.44 1253 ASP A CA 1
ATOM 9810 C C . ASP A 1 1253 ? 46.465 24.165 18.094 1.00 70.44 1253 ASP A C 1
ATOM 9812 O O . ASP A 1 1253 ? 47.630 23.801 17.946 1.00 70.44 1253 ASP A O 1
ATOM 9816 N N . LEU A 1 1254 ? 45.459 23.633 17.400 1.00 75.25 1254 LEU A N 1
ATOM 9817 C CA . LEU A 1 1254 ? 45.661 22.599 16.390 1.00 75.25 1254 LEU A CA 1
ATOM 9818 C C . LEU A 1 1254 ? 46.200 23.143 15.070 1.00 75.25 1254 LEU A C 1
ATOM 9820 O O . LEU A 1 1254 ? 46.718 22.357 14.284 1.00 75.25 1254 LEU A O 1
ATOM 9824 N N . MET A 1 1255 ? 46.096 24.449 14.804 1.00 76.81 1255 MET A N 1
ATOM 9825 C CA . MET A 1 1255 ? 46.491 25.002 13.506 1.00 76.81 1255 MET A CA 1
ATOM 9826 C C . MET A 1 1255 ? 47.962 24.715 13.181 1.00 76.81 1255 MET A C 1
ATOM 9828 O O . MET A 1 1255 ? 48.186 24.148 12.118 1.00 76.81 1255 MET A O 1
ATOM 9832 N N . PRO A 1 1256 ? 48.943 24.937 14.082 1.00 72.44 1256 PRO A N 1
ATOM 9833 C CA . PRO A 1 1256 ? 50.334 24.556 13.834 1.00 72.44 1256 PRO A CA 1
ATOM 9834 C C . PRO A 1 1256 ? 50.534 23.076 13.485 1.00 72.44 1256 PRO A C 1
ATOM 9836 O O . PRO A 1 1256 ? 51.379 22.765 12.655 1.00 72.44 1256 PRO A O 1
ATOM 9839 N N . LEU A 1 1257 ? 49.761 22.164 14.088 1.00 72.38 1257 LEU A N 1
ATOM 9840 C CA . LEU A 1 1257 ? 49.839 20.715 13.847 1.00 72.38 1257 LEU A CA 1
ATOM 9841 C C . LEU A 1 1257 ? 49.171 20.295 12.534 1.00 72.38 1257 LEU A C 1
ATOM 9843 O O . LEU A 1 1257 ? 49.636 19.369 11.877 1.00 72.38 1257 LEU A O 1
ATOM 9847 N N . LEU A 1 1258 ? 48.107 20.994 12.143 1.00 72.31 1258 LEU A N 1
ATOM 9848 C CA . LEU A 1 1258 ? 47.403 20.797 10.879 1.00 72.31 1258 LEU A CA 1
ATOM 9849 C C . LEU A 1 1258 ? 48.158 21.424 9.690 1.00 72.31 1258 LEU A C 1
ATOM 9851 O O . LEU A 1 1258 ? 48.092 20.905 8.580 1.00 72.31 1258 LEU A O 1
ATOM 9855 N N . THR A 1 1259 ? 48.905 22.509 9.919 1.00 66.38 1259 THR A N 1
ATOM 9856 C CA . THR A 1 1259 ? 49.705 23.213 8.898 1.00 66.38 1259 THR A CA 1
ATOM 9857 C C . THR A 1 1259 ? 51.182 22.825 8.898 1.00 66.38 1259 THR A C 1
ATOM 9859 O O . THR A 1 1259 ? 51.953 23.390 8.127 1.00 66.38 1259 THR A O 1
ATOM 9862 N N . LEU A 1 1260 ? 51.604 21.920 9.783 1.00 59.56 1260 LEU A N 1
ATOM 9863 C CA . LEU A 1 1260 ? 52.987 21.464 9.869 1.00 59.56 1260 LEU A CA 1
ATOM 9864 C C . LEU A 1 1260 ? 53.369 20.776 8.550 1.00 59.56 1260 LEU A C 1
ATOM 9866 O O . LEU A 1 1260 ? 52.770 19.770 8.158 1.00 59.56 1260 LEU A O 1
ATOM 9870 N N . GLU A 1 1261 ? 54.372 21.325 7.863 1.00 50.75 1261 GLU A N 1
ATOM 9871 C CA . GLU A 1 1261 ? 55.070 20.610 6.801 1.00 50.75 1261 GLU A CA 1
ATOM 9872 C C . GLU A 1 1261 ? 55.755 19.414 7.465 1.00 50.75 1261 GLU A C 1
ATOM 9874 O O . GLU A 1 1261 ? 56.694 19.576 8.243 1.00 50.75 1261 GLU A O 1
ATOM 9879 N N . CYS A 1 1262 ? 55.244 18.204 7.233 1.00 38.03 1262 CYS A N 1
ATOM 9880 C CA . CYS A 1 1262 ? 56.006 17.004 7.548 1.00 38.03 1262 CYS A CA 1
ATOM 9881 C C . CYS A 1 1262 ? 57.266 17.033 6.678 1.00 38.03 1262 CYS A C 1
ATOM 9883 O O . CYS A 1 1262 ? 57.182 16.779 5.475 1.00 38.03 1262 CYS A O 1
ATOM 9885 N N . SER A 1 1263 ? 58.383 17.420 7.297 1.00 29.25 1263 SER A N 1
ATOM 9886 C CA . SER A 1 1263 ? 59.739 17.334 6.757 1.00 29.25 1263 SER A CA 1
ATOM 9887 C C . SER A 1 1263 ? 60.156 15.891 6.543 1.00 29.25 1263 SER A C 1
ATOM 9889 O O . SER A 1 1263 ? 59.964 15.115 7.512 1.00 29.25 1263 SER A O 1
#

Foldseek 3Di:
DDQDPLAPAQQFPLLPPDLVVLVVCLVVLHQFEADEPPADNPFPDDQLAEATEDADAPVVSLQPSNLSVLLCQLSQHQEYEYELYAYLRQDPDPVQNLGGLLLHLSSVCCQCQFSVRQHAYEYQACLGCSRCVPQRLQSSLLSNLLSQHLYYHHDFDPVSVVSNVVSNVVCCVVVVDDPVSNVSSVVNVVVSCVSRPPPPPPDDDDDDPPVVVVVVVLVVLLVVLLAAKDWLFADPPQPQDALDLPAAEEEEEEDPDDPRDDPASDHPPSPPDGPDPDLPVVLLVVLLCVSHVNYHYDYDYPPDDDDPVSVVSLLPGQAYEYEDEPLVRPVSSLVVQQVSLQRPPNRYAYEYAAHQVNCSPVCVRHRTYMYQRHSDSSNSSSVSCGRNVVGPHNHDPSYDDDFDDFDKDFQPLVDPVSLVQVLVLCCQQPVVQHFDSVLSSVQSPDPAWTKIDGSFWIWTKGWDFFPQFIEIEGADTTGHPVCPPRCPSVVRVVVSVVVQVVCVVVVHHFKYKHADDFLHDHRFAFPPDDVSVVSSVSSSNWRWDPAFWWFKWKDFLPPPQAPPVLVVLLVPAQKDKDQFDPVCPPLVLVQCCVFPVRPVVLSVVCVQCVVVVNSRQKMFMAHPVRHTFWIKGFAQCPGPSNSSHRCQCVPPPRSLETEIESTDGGPVCPPRCVSSSRSSVSSVVSVVVVRGMYMYGTDRDPPRVVNSVIDGPIIHIMIMHGPGSNPDDVVVVVVVDDPDPVVVVVVVVPDDDDDDDDDDDDDDDDDDDDDDDDDDDDDDDDDDDDDDDDDDDDDDPPPCVVVCVQDPPDDPDDDHPVVLAACQDDDPDPAWTAFPQRDTAGPLLVVLLVCLLVALVVVLVLDRCVLDVVSLCSHPVLSRHVLLSLLSSLRSQQLCVLVVNDDPDPDRVSVVSLVVSVVVLVVVVPDDDPDDPQSVLLSNLSSLLSQLVCCQWPNDFLVSNLVSQVVNLVSVVVLLVVVVVVPPDDDDDDPVVPVVPPDASHQLSSLLSLLSSQLSCLVVVQDPDPRGSVNCLCVRPRPCSNPVNSLVSNLCNSCVSCPPVQDPVNVVLSVLQSVLVVLLSVLSVLSSVLSNCLVCVVVVHDDPDALVNSVVVLVVSCVVCVVLLVLLLVDALPDDRSNNLSSLLSNLSSLLSNLSSCVRRVVVDDDDPSVVVSLVSLLSSLVRCCVNPLSSCVSNLSSLLSSLLRDPDPVSNVVSLVSLVVSVSGGVSSVLSNVLSVVLVVVCVPDPPPDDNCSCSSPPGPD

Secondary structure (DSSP, 8-state):
--S--S-SSTTSSTTTSHHHHHHHHHHTT---EEEEET--TT-SS-TTTS--B----HHHHHHTTTHHHHHHHHTT-SEEEEPS-B-GGG-SSHHHHTSBTTT-HHHHHIIIIIT---SEEEE--TTSHHHHHHH-HHHHHHHHHHHT-SB----S-HHHHHHHHHHHHHHHHTTSS-HHHHHHHHHHHHHHHHHHS-TT--S------HHHHHHHHHHHHHHHHHHH-EEEE--TTTSSPP--TT--EEEEEE-S--S-SS---S-TTSSS--------HHHHHHHHHHH-TTEEEEEEBTTBPPPHHHHHHHHH-SEEEEEESSGGG-HHHHHHHHHHHHHHGGGEEEEESS-TTTTSS-TTT---EEE-SS--HHHHHHHHHHHTTSS------SS-S-PPPP--EE--TT-HHHHHHHHHHHHHH-TTS---HHHHHHHHT-SSEEEEEETTEEEEEEEEE-SS-EEEEEEEEEE-GGGTTTTHHHHHHHHHHHHHHHHHHTT--SEEEE---SSBS-SSEETTS-HHHHHHHHTTT-EE-SSPPEEEEEEE-SS-SS-HHHHHHHHTS--EEEE--GGGHHHHHHHHHHHHTT-HHHHHHHHHHHHTT-GGGEEEEE-TTS-EEEEEEEE-TTSTTGGGBTTGGGSTTGGGEEEEEEEEE-GGGTTTTHHHHHHHHHHHHHHHTT--EEEEEEE---STGGGGT-EEEEEEE-EEEES-GGG--HHHHHTTS--S-HHHHHHHTS-S---------------------------------------------SSHHHHHHHH---STTS--GGGGS------S-SS-EE-TTS-EE-HHHHHHHHHGGGSHHHHHT-S-STT-HHHHIIIIITTT-HHHHHHHHHHHHHHHHHTT-SSS--S-HHHHHHHHHHHHHHHHHTS---S-HHHHHHHHHHHHHHHHHHHHHH-S-HHHHHHHHHHHHHHHHHHHHHHHHHT-SS-PPPGGGTTTT---SS-HHHHHHHHHHHHHHHHH-TT-TT--HHHHHHT-S-GGGSHHHHHHHHHHHHHHHHGGGS-HHHHHHHHHHHHHHHHHHHHHHHHHHHHHHHHHHHTT---SS-HHHHHHHHHHHHHHTHHHHHHHHH--TT---HHHHHHHHHHHHHHHHHHHHHHHH-TTS---HHHHHHHHHHHHHHHHHHHH-GGGGGGGHHHHHHHHHH---HHHHHHHHHHHHHHHTT-HHHHHHHHHHHHHHHHHHHHTTS----HHHHS----

Radius of gyration: 43.5 Å; chains: 1; bounding box: 122×83×99 Å